Protein AF-A0A3D5THX0-F1 (afdb_monomer)

Structure (mmCIF, N/CA/C/O backbone):
data_AF-A0A3D5THX0-F1
#
_entry.id   AF-A0A3D5THX0-F1
#
loop_
_atom_site.group_PDB
_atom_site.id
_atom_site.type_symbol
_atom_site.label_atom_id
_atom_site.label_alt_id
_atom_site.label_comp_id
_atom_site.label_asym_id
_atom_site.label_entity_id
_atom_site.label_seq_id
_atom_site.pdbx_PDB_ins_code
_atom_site.Cartn_x
_atom_site.Cartn_y
_atom_site.Cartn_z
_atom_site.occupancy
_atom_site.B_iso_or_equiv
_atom_site.auth_seq_id
_atom_site.auth_comp_id
_atom_site.auth_asym_id
_atom_site.auth_atom_id
_atom_site.pdbx_PDB_model_num
ATOM 1 N N . MET A 1 1 ? -20.457 2.718 -19.645 1.00 89.06 1 MET A N 1
ATOM 2 C CA . MET A 1 1 ? -19.058 2.464 -20.051 1.00 89.06 1 MET A CA 1
ATOM 3 C C . MET A 1 1 ? -18.903 1.341 -21.073 1.00 89.06 1 MET A C 1
ATOM 5 O O . MET A 1 1 ? -18.362 1.633 -22.127 1.00 89.06 1 MET A O 1
ATOM 9 N N . MET A 1 2 ? -19.432 0.126 -20.864 1.00 91.44 2 MET A N 1
ATOM 10 C CA . MET A 1 2 ? -19.293 -0.996 -21.827 1.00 91.44 2 MET A CA 1
ATOM 11 C C . MET A 1 2 ? -19.692 -0.658 -23.281 1.00 91.44 2 MET A C 1
ATOM 13 O O . MET A 1 2 ? -18.965 -0.989 -24.211 1.00 91.44 2 MET A O 1
ATOM 17 N N . ASN A 1 3 ? -20.781 0.096 -23.492 1.00 92.50 3 ASN A N 1
ATOM 18 C CA . ASN A 1 3 ? -21.153 0.588 -24.830 1.00 92.50 3 ASN A CA 1
ATOM 19 C C . ASN A 1 3 ? -20.079 1.477 -25.478 1.00 92.50 3 ASN A C 1
ATOM 21 O O . ASN A 1 3 ? -19.906 1.435 -26.690 1.00 92.50 3 ASN A O 1
ATOM 25 N N . ALA A 1 4 ? -19.407 2.319 -24.689 1.00 89.75 4 ALA A N 1
ATOM 26 C CA . ALA A 1 4 ? -18.362 3.211 -25.186 1.00 89.75 4 ALA A CA 1
ATOM 27 C C . ALA A 1 4 ? -17.072 2.437 -25.484 1.00 89.75 4 ALA A C 1
ATOM 29 O O . ALA A 1 4 ? -16.419 2.726 -26.479 1.00 89.75 4 ALA A O 1
ATOM 30 N N . ALA A 1 5 ? -16.759 1.427 -24.663 1.00 88.88 5 ALA A N 1
ATOM 31 C CA . ALA A 1 5 ? -15.638 0.513 -24.875 1.00 88.88 5 ALA A CA 1
ATOM 32 C C . ALA A 1 5 ? -15.827 -0.406 -26.099 1.00 88.88 5 ALA A C 1
ATOM 34 O O . ALA A 1 5 ? -14.853 -0.943 -26.612 1.00 88.88 5 ALA A O 1
ATOM 35 N N . GLY A 1 6 ? -17.062 -0.556 -26.592 1.00 90.62 6 GLY A N 1
ATOM 36 C CA . GLY A 1 6 ? -17.346 -1.284 -27.829 1.00 90.62 6 GLY A CA 1
ATOM 37 C C . GLY A 1 6 ? -17.438 -2.797 -27.651 1.00 90.62 6 GLY A C 1
ATOM 38 O O . GLY A 1 6 ? -16.982 -3.533 -28.518 1.00 90.62 6 GLY A O 1
ATOM 39 N N . TYR A 1 7 ? -18.019 -3.257 -26.540 1.00 94.25 7 TYR A N 1
ATOM 40 C CA . TYR A 1 7 ? -18.314 -4.678 -26.342 1.00 94.25 7 TYR A CA 1
ATOM 41 C C . TYR A 1 7 ? -19.199 -5.214 -27.477 1.00 94.25 7 TYR A C 1
ATOM 43 O O . TYR A 1 7 ? -20.096 -4.515 -27.945 1.00 94.25 7 TYR A O 1
ATOM 51 N N . ASP A 1 8 ? -18.964 -6.461 -27.886 1.00 94.50 8 ASP A N 1
ATOM 52 C CA . ASP A 1 8 ? -19.819 -7.183 -28.838 1.00 94.50 8 ASP A CA 1
ATOM 53 C C . ASP A 1 8 ? -20.838 -8.070 -28.100 1.00 94.50 8 ASP A C 1
ATOM 55 O O . ASP A 1 8 ? -22.023 -8.106 -28.452 1.00 94.50 8 ASP A O 1
ATOM 59 N N . LEU A 1 9 ? -20.372 -8.762 -27.052 1.00 96.31 9 LEU A N 1
ATOM 60 C CA . LEU A 1 9 ? -21.115 -9.739 -26.257 1.00 96.31 9 LEU A CA 1
ATOM 61 C C . LEU A 1 9 ? -20.804 -9.588 -24.761 1.00 96.31 9 LEU A C 1
ATOM 63 O O . LEU A 1 9 ? -19.702 -9.180 -24.396 1.00 96.31 9 LEU A O 1
ATOM 67 N N . ALA A 1 10 ? -21.749 -9.980 -23.911 1.00 96.44 10 ALA A N 1
ATOM 68 C CA . ALA A 1 10 ? -21.552 -10.166 -22.475 1.00 96.44 10 ALA A CA 1
ATOM 69 C C . ALA A 1 10 ? -22.398 -11.344 -21.963 1.00 96.44 10 ALA A C 1
ATOM 71 O O . ALA A 1 10 ? -23.459 -11.627 -22.521 1.00 96.44 10 ALA A O 1
ATOM 72 N N . THR A 1 11 ? -21.953 -12.001 -20.893 1.00 97.00 11 THR A N 1
ATOM 73 C CA . THR A 1 11 ? -22.837 -12.785 -20.014 1.00 97.00 11 THR A CA 1
ATOM 74 C C . THR A 1 11 ? -23.122 -11.969 -18.753 1.00 97.00 11 THR A C 1
ATOM 76 O O . THR A 1 11 ? -22.443 -10.972 -18.503 1.00 97.00 11 THR A O 1
ATOM 79 N N . ILE A 1 12 ? -24.144 -12.357 -17.998 1.00 94.81 12 ILE A N 1
ATOM 80 C CA . ILE A 1 12 ? -24.419 -11.788 -16.671 1.00 94.81 12 ILE A CA 1
ATOM 81 C C . ILE A 1 12 ? -23.673 -12.585 -15.595 1.00 94.81 12 ILE A C 1
ATOM 83 O O . ILE A 1 12 ? -23.388 -13.760 -15.817 1.00 94.81 12 ILE A O 1
ATOM 87 N N . GLY A 1 13 ? -23.367 -11.915 -14.487 1.00 87.00 13 GLY A N 1
ATOM 88 C CA . GLY A 1 13 ? -22.830 -12.423 -13.229 1.00 87.00 13 GLY A CA 1
ATOM 89 C C . GLY A 1 13 ? -23.808 -12.231 -12.064 1.00 87.00 13 GLY A C 1
ATOM 90 O O . GLY A 1 13 ? -24.864 -11.601 -12.205 1.00 87.00 13 GLY A O 1
ATOM 91 N N . ASN A 1 14 ? -23.445 -12.707 -10.869 1.00 76.75 14 ASN A N 1
ATOM 92 C CA . ASN A 1 14 ? -24.357 -12.663 -9.720 1.00 76.75 14 ASN A CA 1
ATOM 93 C C . ASN A 1 14 ? -24.659 -11.226 -9.265 1.00 76.75 14 ASN A C 1
ATOM 95 O O . ASN A 1 14 ? -25.769 -10.937 -8.817 1.00 76.75 14 ASN A O 1
ATOM 99 N N . HIS A 1 15 ? -23.691 -10.319 -9.412 1.00 81.19 15 HIS A N 1
ATOM 100 C CA . HIS A 1 15 ? -23.812 -8.918 -8.998 1.00 81.19 15 HIS A CA 1
ATOM 101 C C . HIS A 1 15 ? -24.686 -8.073 -9.932 1.00 81.19 15 HIS A C 1
ATOM 103 O O . HIS A 1 15 ? -25.190 -7.019 -9.538 1.00 81.19 15 HIS A O 1
ATOM 109 N N . GLU A 1 16 ? -24.993 -8.559 -11.137 1.00 87.50 16 GLU A N 1
ATOM 110 C CA . GLU A 1 16 ? -26.010 -7.937 -11.987 1.00 87.50 16 GLU A CA 1
ATOM 111 C C . GLU A 1 16 ? -27.404 -7.941 -11.326 1.00 87.50 16 GLU A C 1
ATOM 113 O O . GLU A 1 16 ? -28.274 -7.155 -11.716 1.00 87.50 16 GLU A O 1
ATOM 118 N N . PHE A 1 17 ? -27.612 -8.781 -10.304 1.00 80.62 17 PHE A N 1
ATOM 119 C CA . PHE A 1 17 ? -28.855 -8.898 -9.548 1.00 80.62 17 PHE A CA 1
ATOM 120 C C . PHE A 1 17 ? -28.893 -8.107 -8.230 1.00 80.62 17 PHE A C 1
ATOM 122 O O . PHE A 1 17 ? -29.933 -8.130 -7.567 1.00 80.62 17 PHE A O 1
ATOM 129 N N . ASP A 1 18 ? -27.840 -7.373 -7.853 1.00 69.75 18 ASP A N 1
ATOM 130 C CA . ASP A 1 18 ? -27.764 -6.670 -6.556 1.00 69.75 18 ASP A CA 1
ATOM 131 C C . ASP A 1 18 ? -28.903 -5.661 -6.355 1.00 69.75 18 ASP A C 1
ATOM 133 O O . ASP A 1 18 ? -29.458 -5.528 -5.264 1.00 69.75 18 ASP A O 1
ATOM 137 N N . TYR A 1 19 ? -29.314 -5.002 -7.439 1.00 78.06 19 TYR A N 1
ATOM 138 C CA . TYR A 1 19 ? -30.443 -4.065 -7.459 1.00 78.06 19 TYR A CA 1
ATOM 139 C C . TYR A 1 19 ? -31.755 -4.704 -7.948 1.00 78.06 19 TYR A C 1
ATOM 141 O O . TYR A 1 19 ? -32.747 -4.012 -8.186 1.00 78.06 19 TYR A O 1
ATOM 149 N N . GLY A 1 20 ? -31.770 -6.028 -8.106 1.00 80.50 20 GLY A N 1
ATOM 150 C CA . GLY A 1 20 ? -32.929 -6.822 -8.492 1.00 80.50 20 GLY A CA 1
ATOM 151 C C . GLY A 1 20 ? -33.167 -6.985 -9.989 1.00 80.50 20 GLY A C 1
ATOM 152 O O . GLY A 1 20 ? -32.650 -6.255 -10.836 1.00 80.50 20 GLY A O 1
ATOM 153 N N . TYR A 1 21 ? -34.025 -7.959 -10.312 1.00 90.19 21 TYR A N 1
ATOM 154 C CA . TYR A 1 21 ? -34.335 -8.351 -11.692 1.00 90.19 21 TYR A CA 1
ATOM 155 C C . TYR A 1 21 ? -34.868 -7.195 -12.550 1.00 90.19 21 TYR A C 1
ATOM 157 O O . TYR A 1 21 ? -34.490 -7.051 -13.711 1.00 90.19 21 TYR A O 1
ATOM 165 N N . GLU A 1 22 ? -35.757 -6.361 -12.004 1.00 90.81 22 GLU A N 1
ATOM 166 C CA . GLU A 1 22 ? -36.335 -5.250 -12.767 1.00 90.81 22 GLU A CA 1
ATOM 167 C C . GLU A 1 22 ? -35.266 -4.227 -13.161 1.00 90.81 22 GLU A C 1
ATOM 169 O O . GLU A 1 22 ? -35.216 -3.798 -14.318 1.00 90.81 22 GLU A O 1
ATOM 174 N N . GLN A 1 23 ? -34.365 -3.894 -12.232 1.00 90.12 23 GLN A N 1
ATOM 175 C CA . GLN A 1 23 ? -33.276 -2.963 -12.496 1.00 90.12 23 GLN A CA 1
ATOM 176 C C . GLN A 1 23 ? -32.264 -3.544 -13.488 1.00 90.12 23 GLN A C 1
ATOM 178 O O . GLN A 1 23 ? -31.822 -2.825 -14.389 1.00 90.12 23 GLN A O 1
ATOM 183 N N . LEU A 1 24 ? -31.959 -4.843 -13.394 1.00 94.00 24 LEU A N 1
ATOM 184 C CA . LEU A 1 24 ? -31.138 -5.546 -14.380 1.00 94.00 24 LEU A CA 1
ATOM 185 C C . LEU A 1 24 ? -31.708 -5.388 -15.796 1.00 94.00 24 LEU A C 1
ATOM 187 O O . LEU A 1 24 ? -31.002 -4.955 -16.710 1.00 94.00 24 LEU A O 1
ATOM 191 N N . MET A 1 25 ? -33.002 -5.666 -15.982 1.00 95.06 25 MET A N 1
ATOM 192 C CA . MET A 1 25 ? -33.643 -5.542 -17.294 1.00 95.06 25 MET A CA 1
ATOM 193 C C . MET A 1 25 ? -33.618 -4.098 -17.817 1.00 95.06 25 MET A C 1
ATOM 195 O O . MET A 1 25 ? -33.386 -3.879 -19.007 1.00 95.06 25 MET A O 1
ATOM 199 N N . LEU A 1 26 ? -33.803 -3.102 -16.942 1.00 94.81 26 LEU A N 1
ATOM 200 C CA . LEU A 1 26 ? -33.700 -1.682 -17.304 1.00 94.81 26 LEU A CA 1
ATOM 201 C C . LEU A 1 26 ? -32.276 -1.275 -17.707 1.00 94.81 26 LEU A C 1
ATOM 203 O O . LEU A 1 26 ? -32.106 -0.457 -18.616 1.00 94.81 26 LEU A O 1
ATOM 207 N N . ASN A 1 27 ? -31.260 -1.830 -17.046 1.00 90.94 27 ASN A N 1
ATOM 208 C CA . ASN A 1 27 ? -29.859 -1.582 -17.370 1.00 90.94 27 ASN A CA 1
ATOM 209 C C . ASN A 1 27 ? -29.492 -2.219 -18.715 1.00 90.94 27 ASN A C 1
ATOM 211 O O . ASN A 1 27 ? -28.962 -1.533 -19.591 1.00 90.94 27 ASN A O 1
ATOM 215 N N . MET A 1 28 ? -29.839 -3.493 -18.919 1.00 93.94 28 MET A N 1
ATOM 216 C CA . MET A 1 28 ? -29.507 -4.228 -20.145 1.00 93.94 28 MET A CA 1
ATOM 217 C C . MET A 1 28 ? -30.294 -3.749 -21.367 1.00 93.94 28 MET A C 1
ATOM 219 O O . MET A 1 28 ? -29.786 -3.821 -22.481 1.00 93.94 28 MET A O 1
ATOM 223 N N . ALA A 1 29 ? -31.473 -3.145 -21.190 1.00 94.44 29 ALA A N 1
ATOM 224 C CA . ALA A 1 29 ? -32.190 -2.481 -22.284 1.00 94.44 29 ALA A CA 1
ATOM 225 C C . ALA A 1 29 ? -31.408 -1.307 -22.914 1.00 94.44 29 ALA A C 1
ATOM 227 O O . ALA A 1 29 ? -31.745 -0.865 -24.012 1.00 94.44 29 ALA A O 1
ATOM 228 N N . LYS A 1 30 ? -30.379 -0.787 -22.230 1.00 94.38 30 LYS A N 1
ATOM 229 C CA . LYS A 1 30 ? -29.491 0.272 -22.736 1.00 94.38 30 LYS A CA 1
ATOM 230 C C . LYS A 1 30 ? -28.231 -0.281 -23.412 1.00 94.38 30 LYS A C 1
ATOM 232 O O . LYS A 1 30 ? -27.437 0.518 -23.910 1.00 94.38 30 LYS A O 1
ATOM 237 N N . ALA A 1 31 ? -28.002 -1.595 -23.396 1.00 93.88 31 ALA A N 1
ATOM 238 C CA . ALA A 1 31 ? -26.821 -2.206 -23.995 1.00 93.88 31 ALA A CA 1
ATOM 239 C C . ALA A 1 31 ? -26.891 -2.155 -25.531 1.00 93.88 31 ALA A C 1
ATOM 241 O O . ALA A 1 31 ? -27.912 -2.478 -26.135 1.00 93.88 31 ALA A O 1
ATOM 242 N N . ASN A 1 32 ? -25.782 -1.770 -26.164 1.00 95.62 32 ASN A N 1
ATOM 243 C CA . ASN A 1 32 ? -25.601 -1.809 -27.621 1.00 95.62 32 ASN A CA 1
ATOM 244 C C . ASN A 1 32 ? -24.908 -3.104 -28.084 1.00 95.62 32 ASN A C 1
ATOM 246 O O . ASN A 1 32 ? -24.513 -3.217 -29.242 1.00 95.62 32 ASN A O 1
ATOM 250 N N . PHE A 1 33 ? -24.756 -4.054 -27.166 1.00 95.31 33 PHE A N 1
ATOM 251 C CA . PHE A 1 33 ? -24.135 -5.361 -27.335 1.00 95.31 33 PHE A CA 1
ATOM 252 C C . PHE A 1 33 ? -25.121 -6.451 -26.924 1.00 95.31 33 PHE A C 1
ATOM 254 O O . PHE A 1 33 ? -26.115 -6.172 -26.248 1.00 95.31 33 PHE A O 1
ATOM 261 N N . GLN A 1 34 ? -24.883 -7.692 -27.349 1.00 96.56 34 GLN A N 1
ATOM 262 C CA . GLN A 1 34 ? -25.791 -8.787 -27.000 1.00 96.56 34 GLN A CA 1
ATOM 263 C C . GLN A 1 34 ? -25.433 -9.351 -25.626 1.00 96.56 34 GLN A C 1
ATOM 265 O O . GLN A 1 34 ? -24.269 -9.617 -25.339 1.00 96.56 34 GLN A O 1
ATOM 270 N N . VAL A 1 35 ? -26.450 -9.566 -24.799 1.00 97.50 35 VAL A N 1
ATOM 271 C CA . VAL A 1 35 ? -26.316 -10.264 -23.519 1.00 97.50 35 VAL A CA 1
ATOM 272 C C . VAL A 1 35 ? -26.794 -11.695 -23.714 1.00 97.50 35 VAL A C 1
ATOM 274 O O . VAL A 1 35 ? -27.897 -11.905 -24.232 1.00 97.50 35 VAL A O 1
ATOM 277 N N . LEU A 1 36 ? -25.960 -12.662 -23.336 1.00 98.12 36 LEU A N 1
ATOM 278 C CA . LEU A 1 36 ? -26.243 -14.085 -23.458 1.00 98.12 36 LEU A CA 1
ATOM 279 C C . LEU A 1 36 ? -26.385 -14.725 -22.076 1.00 98.12 36 LEU A C 1
ATOM 281 O O . LEU A 1 36 ? -25.561 -14.487 -21.206 1.00 98.12 36 LEU A O 1
ATOM 285 N N . CYS A 1 37 ? -27.415 -15.543 -21.876 1.00 97.62 37 CYS A N 1
ATOM 286 C CA . CYS A 1 37 ? -27.591 -16.352 -20.671 1.00 97.62 37 CYS A CA 1
ATOM 287 C C . CYS A 1 37 ? -28.538 -17.520 -20.977 1.00 97.62 37 CYS A C 1
ATOM 289 O O . CYS A 1 37 ? -29.701 -17.319 -21.343 1.00 97.62 37 CYS A O 1
ATOM 291 N N . ALA A 1 38 ? -28.036 -18.748 -20.877 1.00 97.69 38 ALA A N 1
ATOM 292 C CA . ALA A 1 38 ? -28.775 -19.955 -21.237 1.00 97.69 38 ALA A CA 1
ATOM 293 C C . ALA A 1 38 ? -29.458 -20.631 -20.039 1.00 97.69 38 ALA A C 1
ATOM 295 O O . ALA A 1 38 ? -30.413 -21.382 -20.237 1.00 97.69 38 ALA A O 1
ATOM 296 N N . ASN A 1 39 ? -28.993 -20.376 -18.814 1.00 97.56 39 ASN A N 1
ATOM 297 C CA . ASN A 1 39 ? -29.385 -21.137 -17.626 1.00 97.56 39 ASN A CA 1
ATOM 298 C C . ASN A 1 39 ? -30.199 -20.341 -16.592 1.00 97.56 39 ASN A C 1
ATOM 300 O O . ASN A 1 39 ? -30.520 -20.884 -15.537 1.00 97.56 39 ASN A O 1
ATOM 304 N N . VAL A 1 40 ? -30.595 -19.102 -16.901 1.00 97.56 40 VAL A N 1
ATOM 305 C CA . VAL A 1 40 ? -31.499 -18.310 -16.054 1.00 97.56 40 VAL A CA 1
ATOM 306 C C . VAL A 1 40 ? -32.802 -18.031 -16.783 1.00 97.56 40 VAL A C 1
ATOM 308 O O . VAL A 1 40 ? -32.826 -17.567 -17.923 1.00 97.56 40 VAL A O 1
ATOM 311 N N . SER A 1 41 ? -33.918 -18.300 -16.115 1.00 96.50 41 SER A N 1
ATOM 312 C CA . SER A 1 41 ? -35.249 -18.105 -16.680 1.00 96.50 41 SER A CA 1
ATOM 313 C C . SER A 1 41 ? -36.210 -17.462 -15.692 1.00 96.50 41 SER A C 1
ATOM 315 O O . SER A 1 41 ? -36.044 -17.557 -14.481 1.00 96.50 41 SER A O 1
ATOM 317 N N . LYS A 1 42 ? -37.245 -16.819 -16.225 1.00 94.00 42 LYS A N 1
ATOM 318 C CA . LYS A 1 42 ? -38.412 -16.361 -15.475 1.00 94.00 42 LYS A CA 1
ATOM 319 C C . LYS A 1 42 ? -39.648 -16.987 -16.098 1.00 94.00 42 LYS A C 1
ATOM 321 O O . LYS A 1 42 ? -39.828 -16.914 -17.314 1.00 94.00 42 LYS A O 1
ATOM 326 N N . ASP A 1 43 ? -40.467 -17.651 -15.287 1.00 88.69 43 ASP A N 1
ATOM 327 C CA . ASP A 1 43 ? -41.676 -18.351 -15.746 1.00 88.69 43 ASP A CA 1
ATOM 328 C C . ASP A 1 43 ? -41.410 -19.331 -16.915 1.00 88.69 43 ASP A C 1
ATOM 330 O O . ASP A 1 43 ? -42.193 -19.440 -17.864 1.00 88.69 43 ASP A O 1
ATOM 334 N N . GLY A 1 44 ? -40.260 -20.018 -16.875 1.00 84.12 44 GLY A N 1
ATOM 335 C CA . GLY A 1 44 ? -39.840 -20.992 -17.890 1.00 84.12 44 GLY A CA 1
ATOM 336 C C . GLY A 1 44 ? -39.347 -20.391 -19.213 1.00 84.12 44 GLY A C 1
ATOM 337 O O . GLY A 1 44 ? -39.169 -21.127 -20.184 1.00 84.12 44 GLY A O 1
ATOM 338 N N . LYS A 1 45 ? -39.131 -19.072 -19.287 1.00 88.44 45 LYS A N 1
ATOM 339 C CA . LYS A 1 45 ? -38.530 -18.392 -20.446 1.00 88.44 45 LYS A CA 1
ATOM 340 C C . LYS A 1 45 ? -37.174 -17.820 -20.071 1.00 88.44 45 LYS A C 1
ATOM 342 O O . LYS A 1 45 ? -37.076 -17.162 -19.038 1.00 88.44 45 LYS A O 1
ATOM 347 N N . SER A 1 46 ? -36.156 -18.035 -20.907 1.00 91.88 46 SER A N 1
ATOM 348 C CA . SER A 1 46 ? -34.852 -17.408 -20.670 1.00 91.88 46 SER A CA 1
ATOM 349 C C . SER A 1 46 ? -34.993 -15.888 -20.599 1.00 91.88 46 SER A C 1
ATOM 351 O O . SER A 1 46 ? -35.776 -15.294 -21.350 1.00 91.88 46 SER A O 1
ATOM 353 N N . ILE A 1 47 ? -34.265 -15.275 -19.669 1.00 95.06 47 ILE A N 1
ATOM 354 C CA . ILE A 1 47 ? -34.300 -13.824 -19.457 1.00 95.06 47 ILE A CA 1
ATOM 355 C C . ILE A 1 47 ? -33.497 -13.055 -20.518 1.00 95.06 47 ILE A C 1
ATOM 357 O O . ILE A 1 47 ? -33.781 -11.883 -20.757 1.00 95.06 47 ILE A O 1
ATOM 361 N N . PHE A 1 48 ? -32.569 -13.729 -21.206 1.00 96.69 48 PHE A N 1
ATOM 362 C CA . PHE A 1 48 ? -31.786 -13.199 -22.325 1.00 96.69 48 PHE A CA 1
ATOM 363 C C . PHE A 1 48 ? -31.703 -14.219 -23.475 1.00 96.69 48 PHE A C 1
ATOM 365 O O . PHE A 1 48 ? -32.254 -15.318 -23.402 1.00 96.69 48 PHE A O 1
ATOM 372 N N . GLY A 1 49 ? -31.047 -13.853 -24.582 1.00 95.69 49 GLY A N 1
ATOM 373 C CA . GLY A 1 49 ? -30.731 -14.825 -25.633 1.00 95.69 49 GLY A CA 1
ATOM 374 C C . GLY A 1 49 ? -29.772 -15.888 -25.095 1.00 95.69 49 GLY A C 1
ATOM 375 O O . GLY A 1 49 ? -28.884 -15.565 -24.323 1.00 95.69 49 GLY A O 1
ATOM 376 N N . ALA A 1 50 ? -29.925 -17.157 -25.471 1.00 96.25 50 ALA A N 1
ATOM 377 C CA . ALA A 1 50 ? -29.044 -18.206 -24.948 1.00 96.25 50 ALA A CA 1
ATOM 378 C C . ALA A 1 50 ? -27.684 -18.243 -25.670 1.00 96.25 50 ALA A C 1
ATOM 380 O O . ALA A 1 50 ? -26.643 -18.391 -25.031 1.00 96.25 50 ALA A O 1
ATOM 381 N N . ASN A 1 51 ? -27.697 -18.097 -27.000 1.00 98.38 51 ASN A N 1
ATOM 382 C CA . ASN A 1 51 ? -26.520 -18.220 -27.854 1.00 98.38 51 ASN A CA 1
ATOM 383 C C . ASN A 1 51 ? -26.602 -17.319 -29.104 1.00 98.38 51 ASN A C 1
ATOM 385 O O . ASN A 1 51 ? -27.675 -16.828 -29.461 1.00 98.38 51 ASN A O 1
ATOM 389 N N . THR A 1 52 ? -25.477 -17.133 -29.796 1.00 98.38 52 THR A N 1
ATOM 390 C CA . THR A 1 52 ? -25.381 -16.389 -31.063 1.00 98.38 52 THR A CA 1
ATOM 391 C C . THR A 1 52 ? -24.199 -16.877 -31.910 1.00 98.38 52 THR A C 1
ATOM 393 O O . THR A 1 52 ? -23.339 -17.602 -31.415 1.00 98.38 52 THR A O 1
ATOM 396 N N . ILE A 1 53 ? -24.150 -16.511 -33.195 1.00 97.94 53 ILE A N 1
ATOM 397 C CA . ILE A 1 53 ? -22.975 -16.722 -34.061 1.00 97.94 53 ILE A CA 1
ATOM 398 C C . ILE A 1 53 ? -22.503 -15.369 -34.580 1.00 97.94 53 ILE A C 1
ATOM 400 O O . ILE A 1 53 ? -23.285 -14.622 -35.170 1.00 97.94 53 ILE A O 1
ATOM 404 N N . ILE A 1 54 ? -21.211 -15.097 -34.418 1.00 95.31 54 ILE A N 1
ATOM 405 C CA . ILE A 1 54 ? -20.533 -13.955 -35.029 1.00 95.31 54 ILE A CA 1
ATOM 406 C C . ILE A 1 54 ? -19.676 -14.465 -36.186 1.00 95.31 54 ILE A C 1
ATOM 408 O O . ILE A 1 54 ? -18.858 -15.368 -36.019 1.00 95.31 54 ILE A O 1
ATOM 412 N N . GLU A 1 55 ? -19.854 -13.871 -37.368 1.00 92.88 55 GLU A N 1
ATOM 413 C CA . GLU A 1 55 ? -18.999 -14.134 -38.525 1.00 92.88 55 GLU A CA 1
ATOM 414 C C . GLU A 1 55 ? -17.921 -13.051 -38.637 1.00 92.88 55 GLU A C 1
ATOM 416 O O . GLU A 1 55 ? -18.226 -11.875 -38.848 1.00 92.88 55 GLU A O 1
ATOM 421 N N . LYS A 1 56 ? -16.648 -13.434 -38.493 1.00 83.94 56 LYS A N 1
ATOM 422 C CA . LYS A 1 56 ? -15.510 -12.504 -38.564 1.00 83.94 56 LYS A CA 1
ATOM 423 C C . LYS A 1 56 ? -14.327 -13.187 -39.235 1.00 83.94 56 LYS A C 1
ATOM 425 O O . LYS A 1 56 ? -14.034 -14.346 -38.967 1.00 83.94 56 LYS A O 1
ATOM 430 N N . GLY A 1 57 ? -13.682 -12.499 -40.179 1.00 78.19 57 GLY A N 1
ATOM 431 C CA . GLY A 1 57 ? -12.541 -13.059 -40.918 1.00 78.19 57 GLY A CA 1
ATOM 432 C C . GLY A 1 57 ? -12.851 -14.323 -41.739 1.00 78.19 57 GLY A C 1
ATOM 433 O O . GLY A 1 57 ? -11.928 -15.043 -42.101 1.00 78.19 57 GLY A O 1
ATOM 434 N N . GLY A 1 58 ? -14.125 -14.610 -42.041 1.00 83.44 58 GLY A N 1
ATOM 435 C CA . GLY A 1 58 ? -14.546 -15.847 -42.714 1.00 83.44 58 GLY A CA 1
ATOM 436 C C . GLY A 1 58 ? -14.672 -17.070 -41.792 1.00 83.44 58 GLY A C 1
ATOM 437 O O . GLY A 1 58 ? -14.759 -18.192 -42.290 1.00 83.44 58 GLY A O 1
ATOM 438 N N . MET A 1 59 ? -14.674 -16.865 -40.471 1.00 85.06 59 MET A N 1
ATOM 439 C CA . MET A 1 59 ? -14.976 -17.878 -39.458 1.00 85.06 59 MET A CA 1
ATOM 440 C C . MET A 1 59 ? -16.336 -17.603 -38.816 1.00 85.06 59 MET A C 1
ATOM 442 O O . MET A 1 59 ? -16.664 -16.445 -38.552 1.00 85.06 59 MET A O 1
ATOM 446 N N . LYS A 1 60 ? -17.104 -18.661 -38.539 1.00 93.75 60 LYS A N 1
ATOM 447 C CA . LYS A 1 60 ? -18.336 -18.601 -37.742 1.00 93.75 60 LYS A CA 1
ATOM 448 C C . LYS A 1 60 ? -18.041 -19.010 -36.307 1.00 93.75 60 LYS A C 1
ATOM 450 O O . LYS A 1 60 ? -17.854 -20.191 -36.036 1.00 93.75 60 LYS A O 1
ATOM 455 N N . ILE A 1 61 ? -18.025 -18.052 -35.393 1.00 93.50 61 ILE A N 1
ATOM 456 C CA . ILE A 1 61 ? -17.736 -18.307 -33.980 1.00 93.50 61 ILE A CA 1
ATOM 457 C C . ILE A 1 61 ? -19.057 -18.303 -33.218 1.00 93.50 61 ILE A C 1
ATOM 459 O O . ILE A 1 61 ? -19.784 -17.306 -33.222 1.00 93.50 61 ILE A O 1
ATOM 463 N N . GLY A 1 62 ? -19.394 -19.443 -32.627 1.00 96.94 62 GLY A N 1
ATOM 464 C CA . GLY A 1 62 ? -20.564 -19.612 -31.784 1.00 96.94 62 GLY A CA 1
ATOM 465 C C . GLY A 1 62 ? -20.271 -19.201 -30.349 1.00 96.94 62 GLY A C 1
ATOM 466 O O . GLY A 1 62 ? -19.264 -19.620 -29.792 1.00 96.94 62 GLY A O 1
ATOM 467 N N . PHE A 1 63 ? -21.166 -18.423 -29.750 1.00 98.44 63 PHE A N 1
ATOM 468 C CA . PHE A 1 63 ? -21.081 -18.018 -28.350 1.00 98.44 63 PHE A CA 1
ATOM 469 C C . PHE A 1 63 ? -22.361 -18.386 -27.614 1.00 98.44 63 PHE A C 1
ATOM 471 O O . PHE A 1 63 ? -23.449 -18.199 -28.159 1.00 98.44 63 PHE A O 1
ATOM 478 N N . PHE A 1 64 ? -22.248 -18.845 -26.373 1.00 98.75 64 PHE A N 1
ATOM 479 C CA . PHE A 1 64 ? -23.375 -18.969 -25.446 1.00 98.75 64 PHE A CA 1
ATOM 480 C C . PHE A 1 64 ? -22.968 -18.496 -24.049 1.00 98.75 64 PHE A C 1
ATOM 482 O O . PHE A 1 64 ? -21.781 -18.484 -23.734 1.00 98.75 64 PHE A O 1
ATOM 489 N N . GLY A 1 65 ? -23.939 -18.050 -23.252 1.00 98.31 65 GLY A N 1
ATOM 490 C CA . GLY A 1 65 ? -23.690 -17.473 -21.928 1.00 98.31 65 GLY A CA 1
ATOM 491 C C . GLY A 1 65 ? -24.188 -18.359 -20.791 1.00 98.31 65 GLY A C 1
ATOM 492 O O . GLY A 1 65 ? -25.245 -18.980 -20.929 1.00 98.31 65 GLY A O 1
ATOM 493 N N . LEU A 1 66 ? -23.472 -18.384 -19.669 1.00 98.44 66 LEU A N 1
ATOM 494 C CA . LEU A 1 66 ? -23.886 -19.040 -18.427 1.00 98.44 66 LEU A CA 1
ATOM 495 C C . LEU A 1 66 ? -23.640 -18.133 -17.224 1.00 98.44 66 LEU A C 1
ATOM 497 O O . LEU A 1 66 ? -22.671 -17.376 -17.196 1.00 98.44 66 LEU A O 1
ATOM 501 N N . GLU A 1 67 ? -24.523 -18.261 -16.243 1.00 95.69 67 GLU A N 1
ATOM 502 C CA . GLU A 1 67 ? -24.516 -17.506 -14.994 1.00 95.69 67 GLU A CA 1
ATOM 503 C C . GLU A 1 67 ? -24.477 -18.444 -13.781 1.00 95.69 67 GLU A C 1
ATOM 505 O O . GLU A 1 67 ? -25.085 -19.516 -13.808 1.00 95.69 67 GLU A O 1
ATOM 510 N N . THR A 1 68 ? -23.788 -18.068 -12.704 1.00 88.06 68 THR A N 1
ATOM 511 C CA . THR A 1 68 ? -23.688 -18.920 -11.512 1.00 88.06 68 THR A CA 1
ATOM 512 C C . THR A 1 68 ? -25.037 -19.069 -10.785 1.00 88.06 68 THR A C 1
ATOM 514 O O . THR A 1 68 ? -25.720 -18.080 -10.495 1.00 88.06 68 THR A O 1
ATOM 517 N N . PRO A 1 69 ? -25.444 -20.296 -10.395 1.00 86.44 69 PRO A N 1
ATOM 518 C CA . PRO A 1 69 ? -26.602 -20.499 -9.522 1.00 86.44 69 PRO A CA 1
ATOM 519 C C . PRO A 1 69 ? -26.457 -19.867 -8.131 1.00 86.44 69 PRO A C 1
ATOM 521 O O . PRO A 1 69 ? -27.464 -19.721 -7.428 1.00 86.44 69 PRO A O 1
ATOM 524 N N . GLU A 1 70 ? -25.236 -19.489 -7.737 1.00 77.06 70 GLU A N 1
ATOM 525 C CA . GLU A 1 70 ? -24.944 -18.792 -6.482 1.00 77.06 70 GLU A CA 1
ATOM 526 C C . GLU A 1 70 ? -25.585 -17.407 -6.389 1.00 77.06 70 GLU A C 1
ATOM 528 O O . GLU A 1 70 ? -25.757 -16.903 -5.281 1.00 77.06 70 GLU A O 1
ATOM 533 N N . ALA A 1 71 ? -26.031 -16.804 -7.496 1.00 71.12 71 ALA A N 1
ATOM 534 C CA . ALA A 1 71 ? -26.798 -15.557 -7.451 1.00 71.12 71 ALA A CA 1
ATOM 535 C C . ALA A 1 71 ? -27.988 -15.632 -6.472 1.00 71.12 71 ALA A C 1
ATOM 537 O O . ALA A 1 71 ? -28.337 -14.642 -5.834 1.00 71.12 71 ALA A O 1
ATOM 538 N N . GLN A 1 72 ? -28.550 -16.828 -6.265 1.00 73.81 72 GLN A N 1
ATOM 539 C CA . GLN A 1 72 ? -29.631 -17.080 -5.306 1.00 73.81 72 GLN A CA 1
ATOM 540 C C . GLN A 1 72 ? -29.259 -16.844 -3.835 1.00 73.81 72 GLN A C 1
ATOM 542 O O . GLN A 1 72 ? -30.153 -16.670 -3.008 1.00 73.81 72 GLN A O 1
ATOM 547 N N . THR A 1 73 ? -27.970 -16.875 -3.497 1.00 60.28 73 THR A N 1
ATOM 548 C CA . THR A 1 73 ? -27.453 -16.694 -2.132 1.00 60.28 73 THR A CA 1
ATOM 549 C C . THR A 1 73 ? -26.510 -15.499 -2.003 1.00 60.28 73 THR A C 1
ATOM 551 O O . THR A 1 73 ? -26.291 -15.031 -0.887 1.00 60.28 73 THR A O 1
ATOM 554 N N . LYS A 1 74 ? -25.956 -15.006 -3.117 1.00 56.19 74 LYS A N 1
ATOM 555 C CA . LYS A 1 74 ? -25.020 -13.871 -3.169 1.00 56.19 74 LYS A CA 1
ATOM 556 C C . LYS A 1 74 ? -25.694 -12.542 -3.506 1.00 56.19 74 LYS A C 1
ATOM 558 O O . LYS A 1 74 ? -25.186 -11.507 -3.096 1.00 56.19 74 LYS A O 1
ATOM 563 N N . ALA A 1 75 ? -26.835 -12.569 -4.193 1.00 55.72 75 ALA A N 1
ATOM 564 C CA . ALA A 1 75 ? -27.718 -11.415 -4.328 1.00 55.72 75 ALA A CA 1
ATOM 565 C C . ALA A 1 75 ? -28.865 -11.502 -3.309 1.00 55.72 75 ALA A C 1
ATOM 567 O O . ALA A 1 75 ? -29.105 -12.544 -2.696 1.00 55.72 75 ALA A O 1
ATOM 568 N N . ASN A 1 76 ? -29.612 -10.411 -3.133 1.00 62.25 76 ASN A N 1
ATOM 569 C CA . ASN A 1 76 ? -30.754 -10.393 -2.221 1.00 62.25 76 ASN A CA 1
ATOM 570 C C . ASN A 1 76 ? -31.892 -11.298 -2.752 1.00 62.25 76 ASN A C 1
ATOM 572 O O . ASN A 1 76 ? -32.520 -10.942 -3.757 1.00 62.25 76 ASN A O 1
ATOM 576 N N . PRO A 1 77 ? -32.253 -12.407 -2.067 1.00 62.97 77 PRO A N 1
ATOM 577 C CA . PRO A 1 77 ? -33.259 -13.354 -2.558 1.00 62.97 77 PRO A CA 1
ATOM 578 C C . PRO A 1 77 ? -34.644 -12.731 -2.782 1.00 62.97 77 PRO A C 1
ATOM 580 O O . PRO A 1 77 ? -35.419 -13.205 -3.614 1.00 62.97 77 PRO A O 1
ATOM 583 N N . ALA A 1 78 ? -34.971 -11.650 -2.064 1.00 65.94 78 ALA A N 1
ATOM 584 C CA . ALA A 1 78 ? -36.227 -10.929 -2.245 1.00 65.94 78 ALA A CA 1
ATOM 585 C C . ALA A 1 78 ? -36.292 -10.190 -3.593 1.00 65.94 78 ALA A C 1
ATOM 587 O O . ALA A 1 78 ? -37.374 -10.050 -4.162 1.00 65.94 78 ALA A O 1
ATOM 588 N N . LEU A 1 79 ? -35.148 -9.752 -4.124 1.00 71.31 79 LEU A N 1
ATOM 589 C CA . LEU A 1 79 ? -35.057 -8.957 -5.352 1.00 71.31 79 LEU A CA 1
ATOM 590 C C . LEU A 1 79 ? -35.004 -9.804 -6.637 1.00 71.31 79 LEU A C 1
ATOM 592 O O . LEU A 1 79 ? -35.145 -9.275 -7.744 1.00 71.31 79 LEU A O 1
ATOM 596 N N . ILE A 1 80 ? -34.846 -11.122 -6.497 1.00 74.25 80 ILE A N 1
ATOM 597 C CA . ILE A 1 80 ? -34.755 -12.094 -7.601 1.00 74.25 80 ILE A CA 1
ATOM 598 C C . ILE A 1 80 ? -35.897 -13.120 -7.592 1.00 74.25 80 ILE A C 1
ATOM 600 O O . ILE A 1 80 ? -35.830 -14.153 -8.259 1.00 74.25 80 ILE A O 1
ATOM 604 N N . GLN A 1 81 ? -36.976 -12.843 -6.856 1.00 79.06 81 GLN A N 1
ATOM 605 C CA . GLN A 1 81 ? -38.130 -13.737 -6.782 1.00 79.06 81 GLN A CA 1
ATOM 606 C C . GLN A 1 81 ? -38.718 -14.052 -8.168 1.00 79.06 81 GLN A C 1
ATOM 608 O O . GLN A 1 81 ? -38.924 -13.176 -9.013 1.00 79.06 81 GLN A O 1
ATOM 613 N N . GLY A 1 82 ? -39.033 -15.333 -8.380 1.00 84.75 82 GLY A N 1
ATOM 614 C CA . GLY A 1 82 ? -39.602 -15.846 -9.629 1.00 84.75 82 GLY A CA 1
ATOM 615 C C . GLY A 1 82 ? -38.572 -16.174 -10.713 1.00 84.75 82 GLY A C 1
ATOM 616 O O . GLY A 1 82 ? -38.957 -16.677 -11.769 1.00 84.75 82 GLY A O 1
ATOM 617 N N . LEU A 1 83 ? -37.283 -15.924 -10.465 1.00 91.69 83 LEU A N 1
ATOM 618 C CA . LEU A 1 83 ? -36.210 -16.431 -11.312 1.00 91.69 83 LEU A CA 1
ATOM 619 C C . LEU A 1 83 ? -35.884 -17.886 -10.969 1.00 91.69 83 LEU A C 1
ATOM 621 O O . LEU A 1 83 ? -35.997 -18.323 -9.827 1.00 91.69 83 LEU A O 1
ATOM 625 N N . THR A 1 84 ? -35.493 -18.642 -11.985 1.00 94.75 84 THR A N 1
ATOM 626 C CA . THR A 1 84 ? -34.981 -20.007 -11.878 1.00 94.75 84 THR A CA 1
ATOM 627 C C . THR A 1 84 ? -33.577 -20.026 -12.452 1.00 94.75 84 THR A C 1
ATOM 629 O O . THR A 1 84 ? -33.395 -19.680 -13.620 1.00 94.75 84 THR A O 1
ATOM 632 N N . PHE A 1 85 ? -32.621 -20.459 -11.637 1.00 93.00 85 PHE A N 1
ATOM 633 C CA . PHE A 1 85 ? -31.225 -20.639 -12.011 1.00 93.00 85 PHE A CA 1
ATOM 634 C C . PHE A 1 85 ? -30.954 -22.141 -12.092 1.00 93.00 85 PHE A C 1
ATOM 636 O O . PHE A 1 85 ? -31.061 -22.845 -11.087 1.00 93.00 85 PHE A O 1
ATOM 643 N N . LEU A 1 86 ? -30.667 -22.646 -13.291 1.00 96.31 86 LEU A N 1
ATOM 644 C CA . LEU A 1 86 ? -30.301 -24.049 -13.472 1.00 96.31 86 LEU A CA 1
ATOM 645 C C . LEU A 1 86 ? -28.854 -24.240 -13.018 1.00 96.31 86 LEU A C 1
ATOM 647 O O . LEU A 1 86 ? -27.977 -23.492 -13.452 1.00 96.31 86 LEU A O 1
ATOM 651 N N . GLY A 1 87 ? -28.625 -25.254 -12.183 1.00 93.38 87 GLY A N 1
ATOM 652 C CA . GLY A 1 87 ? -27.307 -25.688 -11.717 1.00 93.38 87 GLY A CA 1
ATOM 653 C C . GLY A 1 87 ? -27.063 -27.171 -12.000 1.00 93.38 87 GLY A C 1
ATOM 654 O O . GLY A 1 87 ? -27.991 -27.906 -12.343 1.00 93.38 87 GLY A O 1
ATOM 655 N N . ALA A 1 88 ? -25.815 -27.605 -11.841 1.00 93.56 88 ALA A N 1
ATOM 656 C CA . ALA A 1 88 ? -25.347 -28.979 -11.996 1.00 93.56 88 ALA A CA 1
ATOM 657 C C . ALA A 1 88 ? -25.842 -29.611 -13.313 1.00 93.56 88 ALA A C 1
ATOM 659 O O . ALA A 1 88 ? -25.761 -28.990 -14.371 1.00 93.56 88 ALA A O 1
ATOM 660 N N . GLU A 1 89 ? -26.394 -30.823 -13.250 1.00 96.75 89 GLU A N 1
ATOM 661 C CA . GLU A 1 89 ? -26.862 -31.589 -14.412 1.00 96.75 89 GLU A CA 1
ATOM 662 C C . GLU A 1 89 ? -27.849 -30.821 -15.307 1.00 96.75 89 GLU A C 1
ATOM 664 O O . GLU A 1 89 ? -27.777 -30.918 -16.533 1.00 96.75 89 GLU A O 1
ATOM 669 N N . ASP A 1 90 ? -28.740 -30.012 -14.722 1.00 97.06 90 ASP A N 1
ATOM 670 C CA . ASP A 1 90 ? -29.706 -29.224 -15.496 1.00 97.06 90 ASP A CA 1
ATOM 671 C C . ASP A 1 90 ? -29.017 -28.080 -16.256 1.00 97.06 90 ASP A C 1
ATOM 673 O O . ASP A 1 90 ? -29.370 -27.783 -17.402 1.00 97.06 90 ASP A O 1
ATOM 677 N N . MET A 1 91 ? -27.997 -27.462 -15.650 1.00 97.50 91 MET A N 1
ATOM 678 C CA . MET A 1 91 ? -27.160 -26.459 -16.312 1.00 97.50 91 MET A CA 1
ATOM 679 C C . MET A 1 91 ? -26.339 -27.082 -17.441 1.00 97.50 91 MET A C 1
ATOM 681 O O . MET A 1 91 ? -26.288 -26.521 -18.535 1.00 97.50 91 MET A O 1
ATOM 685 N N . TYR A 1 92 ? -25.733 -28.250 -17.207 1.00 98.25 92 TYR A N 1
ATOM 686 C CA . TYR A 1 92 ? -24.943 -28.943 -18.227 1.00 98.25 92 TYR A CA 1
ATOM 687 C C . TYR A 1 92 ? -25.810 -29.357 -19.414 1.00 98.25 92 TYR A C 1
ATOM 689 O O . TYR A 1 92 ? -25.417 -29.159 -20.561 1.00 98.25 92 TYR A O 1
ATOM 697 N N . ALA A 1 93 ? -27.019 -29.869 -19.164 1.00 98.00 93 ALA A N 1
ATOM 698 C CA . ALA A 1 93 ? -27.967 -30.203 -20.222 1.00 98.00 93 ALA A CA 1
ATOM 699 C C . ALA A 1 93 ? -28.378 -28.961 -21.032 1.00 98.00 93 ALA A C 1
ATOM 701 O O . ALA A 1 93 ? -28.446 -29.014 -22.264 1.00 98.00 93 ALA A O 1
ATOM 702 N N . ALA A 1 94 ? -28.610 -27.828 -20.358 1.00 97.69 94 ALA A N 1
ATOM 703 C CA . ALA A 1 94 ? -28.910 -26.561 -21.019 1.00 97.69 94 ALA A CA 1
ATOM 704 C C . ALA A 1 94 ? -27.733 -26.059 -21.873 1.00 97.69 94 ALA A C 1
ATOM 706 O O . ALA A 1 94 ? -27.957 -25.595 -22.995 1.00 97.69 94 ALA A O 1
ATOM 707 N N . ALA A 1 95 ? -26.499 -26.188 -21.374 1.00 98.31 95 ALA A N 1
ATOM 708 C CA . ALA A 1 95 ? -25.273 -25.835 -22.083 1.00 98.31 95 ALA A CA 1
ATOM 709 C C . ALA A 1 95 ? -25.029 -26.742 -23.300 1.00 98.31 95 ALA A C 1
ATOM 711 O O . ALA A 1 95 ? -24.818 -26.231 -24.400 1.00 98.31 95 ALA A O 1
ATOM 712 N N . GLN A 1 96 ? -25.163 -28.065 -23.153 1.00 98.44 96 GLN A N 1
ATOM 713 C CA . GLN A 1 96 ? -25.032 -29.017 -24.262 1.00 98.44 96 GLN A CA 1
ATOM 714 C C . GLN A 1 96 ? -26.029 -28.713 -25.384 1.00 98.44 96 GLN A C 1
ATOM 716 O O . GLN A 1 96 ? -25.664 -28.727 -26.557 1.00 98.44 96 GLN A O 1
ATOM 721 N N . ALA A 1 97 ? -27.269 -28.351 -25.042 1.00 98.38 97 ALA A N 1
ATOM 722 C CA . ALA A 1 97 ? -28.252 -27.943 -26.041 1.00 98.38 97 ALA A CA 1
ATOM 723 C C . ALA A 1 97 ? -27.808 -26.700 -26.841 1.00 98.38 97 ALA A C 1
ATOM 725 O O . ALA A 1 97 ? -28.148 -26.584 -28.020 1.00 98.38 97 ALA A O 1
ATOM 726 N N . GLN A 1 98 ? -27.035 -25.785 -26.236 1.00 98.50 98 GLN A N 1
ATOM 727 C CA . GLN A 1 98 ? -26.470 -24.637 -26.955 1.00 98.50 98 GLN A CA 1
ATOM 728 C C . GLN A 1 98 ? -25.318 -25.053 -27.868 1.00 98.50 98 GLN A C 1
ATOM 730 O O . GLN A 1 98 ? -25.259 -24.591 -29.007 1.00 98.50 98 GLN A O 1
ATOM 735 N N . VAL A 1 99 ? -24.434 -25.938 -27.399 1.00 98.06 99 VAL A N 1
ATOM 736 C CA . VAL A 1 99 ? -23.343 -26.504 -28.209 1.00 98.06 99 VAL A CA 1
ATOM 737 C C . VAL A 1 99 ? -23.910 -27.189 -29.457 1.00 98.06 99 VAL A C 1
ATOM 739 O O . VAL A 1 99 ? -23.486 -26.889 -30.576 1.00 98.06 99 VAL A O 1
ATOM 742 N N . ASP A 1 100 ? -24.925 -28.038 -29.282 1.00 98.31 100 ASP A N 1
ATOM 743 C CA . ASP A 1 100 ? -25.568 -28.781 -30.368 1.00 98.31 100 ASP A CA 1
ATOM 744 C C . ASP A 1 100 ? -26.222 -27.845 -31.398 1.00 98.31 100 ASP A C 1
ATOM 746 O O . ASP A 1 100 ? -26.036 -28.023 -32.607 1.00 98.31 100 ASP A O 1
ATOM 750 N N . ASP A 1 101 ? -26.955 -26.821 -30.942 1.00 98.56 101 ASP A N 1
ATOM 751 C CA . ASP A 1 101 ? -27.575 -25.817 -31.818 1.00 98.56 101 ASP A CA 1
ATOM 752 C C . ASP A 1 101 ? -26.520 -25.022 -32.603 1.00 98.56 101 ASP A C 1
ATOM 754 O O . ASP A 1 101 ? -26.621 -24.875 -33.825 1.00 98.56 101 ASP A O 1
ATOM 758 N N . LEU A 1 102 ? -25.461 -24.554 -31.936 1.00 98.50 102 LEU A N 1
ATOM 759 C CA . LEU A 1 102 ? -24.386 -23.794 -32.576 1.00 98.50 102 LEU A CA 1
ATOM 760 C C . LEU A 1 102 ? -23.672 -24.618 -33.651 1.00 98.50 102 LEU A C 1
ATOM 762 O O . LEU A 1 102 ? -23.478 -24.130 -34.773 1.00 98.50 102 LEU A O 1
ATOM 766 N N . LYS A 1 103 ? -23.354 -25.882 -33.358 1.00 94.12 103 LYS A N 1
ATOM 767 C CA . LYS A 1 103 ? -22.750 -26.803 -34.329 1.00 94.12 103 LYS A CA 1
ATOM 768 C C . LYS A 1 103 ? -23.691 -27.120 -35.487 1.00 94.12 103 LYS A C 1
ATOM 770 O O . LYS A 1 103 ? -23.262 -27.090 -36.641 1.00 94.12 103 LYS A O 1
ATOM 775 N N . ALA A 1 104 ? -24.981 -27.342 -35.227 1.00 98.12 104 ALA A N 1
ATOM 776 C CA . ALA A 1 104 ? -25.975 -27.579 -36.278 1.00 98.12 104 ALA A CA 1
ATOM 777 C C . ALA A 1 104 ? -26.118 -26.380 -37.235 1.00 98.12 104 ALA A C 1
ATOM 779 O O . ALA A 1 104 ? -26.350 -26.560 -38.434 1.00 98.12 104 ALA A O 1
ATOM 780 N N . ARG A 1 105 ? -25.925 -25.155 -36.731 1.00 97.81 105 ARG A N 1
ATOM 781 C CA . ARG A 1 105 ? -25.888 -23.916 -37.531 1.00 97.81 105 ARG A CA 1
ATOM 782 C C . ARG A 1 105 ? -24.533 -23.661 -38.212 1.00 97.81 105 ARG A C 1
ATOM 784 O O . ARG A 1 105 ? -24.389 -22.669 -38.935 1.00 97.81 105 ARG A O 1
ATOM 791 N N . GLY A 1 106 ? -23.572 -24.568 -38.040 1.00 95.38 106 GLY A N 1
ATOM 792 C CA . GLY A 1 106 ? -22.265 -24.549 -38.689 1.00 95.38 106 GLY A CA 1
ATOM 793 C C . GLY A 1 106 ? -21.262 -23.603 -38.035 1.00 95.38 106 GLY A C 1
ATOM 794 O O . GLY A 1 106 ? -20.529 -22.938 -38.764 1.00 95.38 106 GLY A O 1
ATOM 795 N N . ALA A 1 107 ? -21.266 -23.487 -36.704 1.00 94.12 107 ALA A N 1
ATOM 796 C CA . ALA A 1 107 ? -20.171 -22.847 -35.977 1.00 94.12 107 ALA A CA 1
ATOM 797 C C . ALA A 1 107 ? -18.863 -23.635 -36.180 1.00 94.12 107 ALA A C 1
ATOM 799 O O . ALA A 1 107 ? -18.849 -24.859 -36.061 1.00 94.12 107 ALA A O 1
ATOM 800 N N . ASP A 1 108 ? -17.786 -22.917 -36.498 1.00 84.38 108 ASP A N 1
ATOM 801 C CA . ASP A 1 108 ? -16.429 -23.456 -36.623 1.00 84.38 108 ASP A CA 1
ATOM 802 C C . ASP A 1 108 ? -15.762 -23.644 -35.248 1.00 84.38 108 ASP A C 1
ATOM 804 O O . ASP A 1 108 ? -14.902 -24.505 -35.114 1.00 84.38 108 ASP A O 1
ATOM 808 N N . ALA A 1 109 ? -16.149 -22.834 -34.254 1.00 85.06 109 ALA A N 1
ATOM 809 C CA . ALA A 1 109 ? -15.755 -22.961 -32.849 1.00 85.06 109 ALA A CA 1
ATOM 810 C C . ALA A 1 109 ? -16.905 -22.524 -31.929 1.00 85.06 109 ALA A C 1
ATOM 812 O O . ALA A 1 109 ? -17.696 -21.650 -32.302 1.00 85.06 109 ALA A O 1
ATOM 813 N N . VAL A 1 110 ? -16.983 -23.108 -30.735 1.00 91.50 110 VAL A N 1
ATOM 814 C CA . VAL A 1 110 ? -17.993 -22.850 -29.705 1.00 91.50 110 VAL A CA 1
ATOM 815 C C . VAL A 1 110 ? -17.316 -22.350 -28.429 1.00 91.50 110 VAL A C 1
ATOM 817 O O . VAL A 1 110 ? -16.575 -23.081 -27.777 1.00 91.50 110 VAL A O 1
ATOM 820 N N . ILE A 1 111 ? -17.603 -21.102 -28.062 1.00 94.44 111 ILE A N 1
ATOM 821 C CA . ILE A 1 111 ? -17.039 -20.420 -26.894 1.00 94.44 111 ILE A CA 1
ATOM 822 C C . ILE A 1 111 ? -18.140 -20.182 -25.855 1.00 94.44 111 ILE A C 1
ATOM 824 O O . ILE A 1 111 ? -19.189 -19.608 -26.163 1.00 94.44 111 ILE A O 1
ATOM 828 N N . CYS A 1 112 ? -17.895 -20.591 -24.613 1.00 97.88 112 CYS A N 1
ATOM 829 C CA . CYS A 1 112 ? -18.759 -20.266 -23.481 1.00 97.88 112 CYS A CA 1
ATOM 830 C C . CYS A 1 112 ? -18.300 -18.959 -22.823 1.00 97.88 112 CYS A C 1
ATOM 832 O O . CYS A 1 112 ? -17.139 -18.838 -22.439 1.00 97.88 112 CYS A O 1
ATOM 834 N N . LEU A 1 113 ? -19.216 -18.002 -22.664 1.00 98.25 113 LEU A N 1
ATOM 835 C CA . LEU A 1 113 ? -19.051 -16.836 -21.795 1.00 98.25 113 LEU A CA 1
ATOM 836 C C . LEU A 1 113 ? -19.660 -17.193 -20.434 1.00 98.25 113 LEU A C 1
ATOM 838 O O . LEU A 1 113 ? -20.882 -17.211 -20.291 1.00 98.25 113 LEU A O 1
ATOM 842 N N . ALA A 1 114 ? -18.828 -17.543 -19.463 1.00 97.06 114 ALA A N 1
ATOM 843 C CA . ALA A 1 114 ? -19.248 -18.023 -18.154 1.00 97.06 114 ALA A CA 1
ATOM 844 C C . ALA A 1 114 ? -19.022 -16.968 -17.063 1.00 97.06 114 ALA A C 1
ATOM 846 O O . ALA A 1 114 ? -18.095 -16.161 -17.124 1.00 97.06 114 ALA A O 1
ATOM 847 N N . HIS A 1 115 ? -19.885 -16.994 -16.054 1.00 95.69 115 HIS A N 1
ATOM 848 C CA . HIS A 1 115 ? -19.647 -16.378 -14.752 1.00 95.69 115 HIS A CA 1
ATOM 849 C C . HIS A 1 115 ? -19.859 -17.441 -13.672 1.00 95.69 115 HIS A C 1
ATOM 851 O O . HIS A 1 115 ? -20.712 -17.309 -12.802 1.00 95.69 115 HIS A O 1
ATOM 857 N N . LEU A 1 116 ? -19.156 -18.566 -13.813 1.00 93.81 116 LEU A N 1
ATOM 858 C CA . LEU A 1 116 ? -19.353 -19.766 -12.998 1.00 93.81 116 LEU A CA 1
ATOM 859 C C . LEU A 1 116 ? -18.293 -19.907 -11.910 1.00 93.81 116 LEU A C 1
ATOM 861 O O . LEU A 1 116 ? -18.582 -20.464 -10.855 1.00 93.81 116 LEU A O 1
ATOM 865 N N . GLY A 1 117 ? -17.090 -19.395 -12.169 1.00 86.00 117 GLY A N 1
ATOM 866 C CA . GLY A 1 117 ? -15.947 -19.530 -11.283 1.00 86.00 117 GLY A CA 1
ATOM 867 C C . GLY A 1 117 ? -15.243 -20.876 -11.424 1.00 86.00 117 GLY A C 1
ATOM 868 O O . GLY A 1 117 ? -15.763 -21.860 -11.964 1.00 86.00 117 GLY A O 1
ATOM 869 N N . VAL A 1 118 ? -14.018 -20.909 -10.904 1.00 85.62 118 VAL A N 1
ATOM 870 C CA . VAL A 1 118 ? -13.151 -22.098 -10.883 1.00 85.62 118 VAL A CA 1
ATOM 871 C C . VAL A 1 118 ? -12.780 -22.546 -9.470 1.00 85.62 118 VAL A C 1
ATOM 873 O O . VAL A 1 118 ? -12.041 -23.516 -9.308 1.00 85.62 118 VAL A O 1
ATOM 876 N N . ASP A 1 119 ? -13.245 -21.838 -8.441 1.00 78.00 119 ASP A N 1
ATOM 877 C CA . ASP A 1 119 ? -12.962 -22.188 -7.053 1.00 78.00 119 ASP A CA 1
ATOM 878 C C . ASP A 1 119 ? -13.977 -23.192 -6.487 1.00 78.00 119 ASP A C 1
ATOM 880 O O . ASP A 1 119 ? -15.086 -23.366 -6.994 1.00 78.00 119 ASP A O 1
ATOM 884 N N . SER A 1 120 ? -13.578 -23.872 -5.412 1.00 74.62 120 SER A N 1
ATOM 885 C CA . SER A 1 120 ? -14.362 -24.957 -4.822 1.00 74.62 120 SER A CA 1
ATOM 886 C C . SER A 1 120 ? -15.686 -24.506 -4.205 1.00 74.62 120 SER A C 1
ATOM 888 O O . SER A 1 120 ? -16.550 -25.348 -3.965 1.00 74.62 120 SER A O 1
ATOM 890 N N . SER A 1 121 ? -15.879 -23.207 -3.941 1.00 70.81 121 SER A N 1
ATOM 891 C CA . SER A 1 121 ? -17.150 -22.705 -3.407 1.00 70.81 121 SER A CA 1
ATOM 892 C C 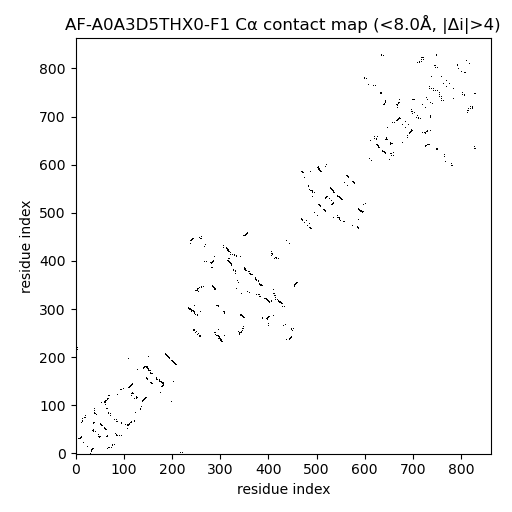. SER A 1 121 ? -18.270 -22.727 -4.447 1.00 70.81 121 SER A C 1
ATOM 894 O O . SER A 1 121 ? -19.442 -22.795 -4.072 1.00 70.81 121 SER A O 1
ATOM 896 N N . SER A 1 122 ? -17.901 -22.780 -5.729 1.00 79.19 122 SER A N 1
ATOM 897 C CA . SER A 1 122 ? -18.830 -22.862 -6.849 1.00 79.19 122 SER A CA 1
ATOM 898 C C . SER A 1 122 ? -19.139 -24.292 -7.283 1.00 79.19 122 SER A C 1
ATOM 900 O O . SER A 1 122 ? -20.027 -24.477 -8.113 1.00 79.19 122 SER A O 1
ATOM 902 N N . GLU A 1 123 ? -18.485 -25.320 -6.727 1.00 81.94 123 GLU A N 1
ATOM 903 C CA . GLU A 1 123 ? -18.803 -26.725 -7.024 1.00 81.94 123 GLU A CA 1
ATOM 904 C C . GLU A 1 123 ? -20.259 -27.068 -6.635 1.00 81.94 123 GLU A C 1
ATOM 906 O O . GLU A 1 123 ? -20.750 -26.647 -5.584 1.00 81.94 123 GLU A O 1
ATOM 911 N N . PRO A 1 124 ? -20.991 -27.858 -7.446 1.00 91.19 124 PRO A N 1
ATOM 912 C CA . PRO A 1 124 ? -20.581 -28.516 -8.692 1.00 91.19 124 PRO A CA 1
ATOM 913 C C . PRO A 1 124 ? -20.825 -27.655 -9.951 1.00 91.19 124 PRO A C 1
ATOM 915 O O . PRO A 1 124 ? -21.039 -28.173 -11.036 1.00 91.19 124 PRO A O 1
ATOM 918 N N . ASN A 1 125 ? -20.914 -26.337 -9.850 1.00 91.44 125 ASN A N 1
ATOM 919 C CA . ASN A 1 125 ? -21.263 -25.450 -10.964 1.00 91.44 125 ASN A CA 1
ATOM 920 C C . ASN A 1 125 ? -20.049 -24.761 -11.588 1.00 91.44 125 ASN A C 1
ATOM 922 O O . ASN A 1 125 ? -20.245 -23.815 -12.341 1.00 91.44 125 ASN A O 1
ATOM 926 N N . THR A 1 126 ? -18.825 -25.213 -11.300 1.00 93.38 126 THR A N 1
ATOM 927 C CA . THR A 1 126 ? -17.610 -24.560 -11.803 1.00 93.38 126 THR A CA 1
ATOM 928 C C . THR A 1 126 ? -17.463 -24.715 -13.319 1.00 93.38 126 THR A C 1
ATOM 930 O O . THR A 1 126 ? -18.005 -25.640 -13.937 1.00 93.38 126 THR A O 1
ATOM 933 N N . SER A 1 127 ? -16.631 -23.872 -13.931 1.00 95.00 127 SER A N 1
ATOM 934 C CA . SER A 1 127 ? -16.213 -24.058 -15.328 1.00 95.00 127 SER A CA 1
ATOM 935 C C . SER A 1 127 ? -15.452 -25.375 -15.559 1.00 95.00 127 SER A C 1
ATOM 937 O O . SER A 1 127 ? -15.486 -25.920 -16.667 1.00 95.00 127 SER A O 1
ATOM 939 N N . TYR A 1 128 ? -14.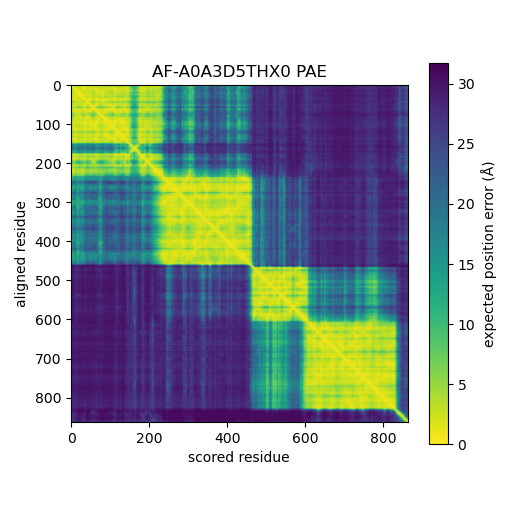811 -25.938 -14.525 1.00 91.94 128 TYR A N 1
ATOM 940 C CA . TYR A 1 128 ? -14.207 -27.275 -14.589 1.00 91.94 128 TYR A CA 1
ATOM 941 C C . TYR A 1 128 ? -15.265 -28.373 -14.688 1.00 91.94 128 TYR A C 1
ATOM 943 O O . TYR A 1 128 ? -15.154 -29.273 -15.525 1.00 91.94 128 TYR A O 1
ATOM 951 N N . ASP A 1 129 ? -16.312 -28.280 -13.871 1.00 94.12 129 ASP A N 1
ATOM 952 C CA . ASP A 1 129 ? -17.425 -29.222 -13.900 1.00 94.12 129 ASP A CA 1
ATOM 953 C C . ASP A 1 129 ? -18.185 -29.146 -15.229 1.00 94.12 129 ASP A C 1
ATOM 955 O O . ASP A 1 129 ? -18.561 -30.180 -15.786 1.00 94.12 129 ASP A O 1
ATOM 959 N N . LEU A 1 130 ? -18.348 -27.939 -15.782 1.00 97.00 130 LEU A N 1
ATOM 960 C CA . LEU A 1 130 ? -18.940 -27.733 -17.102 1.00 97.00 130 LEU A CA 1
ATOM 961 C C . LEU A 1 130 ? -18.167 -28.498 -18.183 1.00 97.00 130 LEU A C 1
ATOM 963 O O . LEU A 1 130 ? -18.750 -29.336 -18.865 1.00 97.00 130 LEU A O 1
ATOM 967 N N . LEU A 1 131 ? -16.859 -28.255 -18.326 1.00 93.56 131 LEU A N 1
ATOM 968 C CA . LEU A 1 131 ? -16.041 -28.894 -19.368 1.00 93.56 131 LEU A CA 1
ATOM 969 C C . LEU A 1 131 ? -15.911 -30.412 -19.197 1.00 93.56 131 LEU A C 1
ATOM 971 O O . LEU A 1 131 ? -15.703 -31.137 -20.170 1.00 93.56 131 LEU A O 1
ATOM 975 N N . LYS A 1 132 ? -16.051 -30.912 -17.968 1.00 93.31 132 LYS A N 1
ATOM 976 C CA . LYS A 1 132 ? -16.067 -32.349 -17.685 1.00 93.31 132 LYS A CA 1
ATOM 977 C C . LYS A 1 132 ? -17.345 -33.032 -18.178 1.00 93.31 132 LYS A C 1
ATOM 979 O O . LYS A 1 132 ? -17.287 -34.196 -18.578 1.00 93.31 132 LYS A O 1
ATOM 984 N N . ASN A 1 133 ? -18.482 -32.338 -18.121 1.00 96.06 133 ASN A N 1
ATOM 985 C CA . ASN A 1 133 ? -19.801 -32.914 -18.396 1.00 96.06 133 ASN A CA 1
ATOM 986 C C . ASN A 1 133 ? -20.390 -32.493 -19.753 1.00 96.06 133 ASN A C 1
ATOM 988 O O . ASN A 1 133 ? -21.277 -33.175 -20.265 1.00 96.06 133 ASN A O 1
ATOM 992 N N . VAL A 1 134 ? -19.887 -31.412 -20.351 1.00 95.50 134 VAL A N 1
ATOM 993 C CA . VAL A 1 134 ? -20.348 -30.860 -21.629 1.00 95.50 134 VAL A CA 1
ATOM 994 C C . VAL A 1 134 ? -19.199 -30.925 -22.636 1.00 95.50 134 VAL A C 1
ATOM 996 O O . VAL A 1 134 ? -18.344 -30.035 -22.653 1.00 95.50 134 VAL A O 1
ATOM 999 N N . PRO A 1 135 ? -19.119 -31.988 -23.458 1.00 87.44 135 PRO A N 1
ATOM 1000 C CA . PRO A 1 135 ? -18.124 -32.059 -24.519 1.00 87.44 135 PRO A CA 1
ATOM 1001 C C . PRO A 1 135 ? -18.318 -30.934 -25.539 1.00 87.44 135 PRO A C 1
ATOM 1003 O O . PRO A 1 135 ? -19.348 -30.262 -25.578 1.00 87.44 135 PRO A O 1
ATOM 1006 N N . ASP A 1 136 ? -17.350 -30.805 -26.447 1.00 87.19 136 ASP A N 1
ATOM 1007 C CA . ASP A 1 136 ? -17.505 -30.014 -27.669 1.00 87.19 136 ASP A CA 1
ATOM 1008 C C . ASP A 1 136 ? -17.594 -28.485 -27.478 1.00 87.19 136 ASP A C 1
ATOM 1010 O O . ASP A 1 136 ? -17.895 -27.765 -28.434 1.00 87.19 136 ASP A O 1
ATOM 1014 N N . ILE A 1 137 ? -17.274 -27.998 -26.277 1.00 92.69 137 ILE A N 1
ATOM 1015 C CA . ILE A 1 137 ? -16.913 -26.604 -26.008 1.00 92.69 137 ILE A CA 1
ATOM 1016 C C . ILE A 1 137 ? -15.425 -26.432 -26.335 1.00 92.69 137 ILE A C 1
ATOM 1018 O O . ILE A 1 137 ? -14.582 -27.129 -25.770 1.00 92.69 137 ILE A O 1
ATOM 1022 N N . ASP A 1 138 ? -15.098 -25.500 -27.229 1.00 84.50 138 ASP A N 1
ATOM 1023 C CA . ASP A 1 138 ? -13.716 -25.259 -27.657 1.00 84.50 138 ASP A CA 1
ATOM 1024 C C . ASP A 1 138 ? -12.958 -24.340 -26.688 1.00 84.50 138 ASP A C 1
ATOM 1026 O O . ASP A 1 138 ? -11.743 -24.468 -26.536 1.00 84.50 138 ASP A O 1
ATOM 1030 N N . PHE A 1 139 ? -13.658 -23.405 -26.033 1.00 89.12 139 PHE A N 1
ATOM 1031 C CA . PHE A 1 139 ? -13.052 -22.476 -25.079 1.00 89.12 139 PHE A CA 1
ATOM 1032 C C . PHE A 1 139 ? -14.065 -21.928 -24.065 1.00 89.12 139 PHE A C 1
ATOM 1034 O O . PHE A 1 139 ? -15.233 -21.716 -24.404 1.00 89.12 139 PHE A O 1
ATOM 1041 N N . VAL A 1 140 ? -13.619 -21.639 -22.841 1.00 93.19 140 VAL A N 1
ATOM 1042 C CA . VAL A 1 140 ? -14.413 -20.954 -21.808 1.00 93.19 140 VAL A CA 1
ATOM 1043 C C . VAL A 1 140 ? -13.719 -19.657 -21.405 1.00 93.19 140 VAL A C 1
ATOM 1045 O O . VAL A 1 140 ? -12.550 -19.656 -21.026 1.00 93.19 140 VAL A O 1
ATOM 1048 N N . ILE A 1 141 ? -14.454 -18.551 -21.473 1.00 94.06 141 ILE A N 1
ATOM 1049 C CA . ILE A 1 141 ? -14.063 -17.263 -20.895 1.00 94.06 141 ILE A CA 1
ATOM 1050 C C . ILE A 1 141 ? -14.879 -17.111 -19.614 1.00 94.06 141 ILE A C 1
ATOM 1052 O O . ILE A 1 141 ? -16.098 -16.972 -19.706 1.00 94.06 141 ILE A O 1
ATOM 1056 N N . ASP A 1 142 ? -14.231 -17.188 -18.454 1.00 93.25 142 ASP A N 1
ATOM 1057 C CA . ASP A 1 142 ? -14.893 -17.242 -17.144 1.00 93.25 142 ASP A CA 1
ATOM 1058 C C . ASP A 1 142 ? -14.667 -15.981 -16.290 1.00 93.25 142 ASP A C 1
ATOM 1060 O O . ASP A 1 142 ? -13.756 -15.187 -16.543 1.00 93.25 142 ASP A O 1
ATOM 1064 N N . GLY A 1 143 ? -15.516 -15.825 -15.271 1.00 86.19 143 GLY A N 1
ATOM 1065 C CA . GLY A 1 143 ? -15.489 -14.784 -14.242 1.00 86.19 143 GLY A CA 1
ATOM 1066 C C . GLY A 1 143 ? -15.764 -15.352 -12.841 1.00 86.19 143 GLY A C 1
ATOM 1067 O O . GLY A 1 143 ? -15.314 -16.447 -12.523 1.00 86.19 143 GLY A O 1
ATOM 1068 N N . HIS A 1 144 ? -16.502 -14.614 -12.001 1.00 84.25 144 HIS A N 1
ATOM 1069 C CA . HIS A 1 144 ? -16.907 -14.973 -10.623 1.00 84.25 144 HIS A CA 1
ATOM 1070 C C . HIS A 1 144 ? -15.770 -15.079 -9.591 1.00 84.25 144 HIS A C 1
ATOM 1072 O O . HIS A 1 144 ? -15.669 -14.249 -8.692 1.00 84.25 144 HIS A O 1
ATOM 1078 N N . SER A 1 145 ? -14.843 -16.025 -9.748 1.00 78.44 145 SER A N 1
ATOM 1079 C CA . SER A 1 145 ? -13.818 -16.360 -8.740 1.00 78.44 145 SER A CA 1
ATOM 1080 C C . SER A 1 145 ? -12.621 -15.395 -8.690 1.00 78.44 145 SER A C 1
ATOM 1082 O O . SER A 1 145 ? -11.619 -15.666 -8.025 1.00 78.44 145 SER A O 1
ATOM 1084 N N . HIS A 1 146 ? -12.673 -14.294 -9.452 1.00 80.38 146 HIS A N 1
ATOM 1085 C CA . HIS A 1 146 ? -11.607 -13.287 -9.603 1.00 80.38 146 HIS A CA 1
ATOM 1086 C C . HIS A 1 146 ? -10.224 -13.859 -9.954 1.00 80.38 146 HIS A C 1
ATOM 1088 O O . HIS A 1 146 ? -9.196 -13.223 -9.714 1.00 80.38 146 HIS A O 1
ATOM 1094 N N . SER A 1 147 ? -10.185 -15.063 -10.522 1.00 80.12 147 SER A N 1
ATOM 1095 C CA . SER A 1 147 ? -8.934 -15.761 -10.776 1.00 80.12 147 SER A CA 1
ATOM 1096 C C . SER A 1 147 ? -8.218 -15.167 -11.991 1.00 80.12 147 SER A C 1
ATOM 1098 O O . SER A 1 147 ? -8.867 -14.843 -12.986 1.00 80.12 147 SER A O 1
ATOM 1100 N N . VAL A 1 148 ? -6.888 -15.048 -11.952 1.00 83.56 148 VAL A N 1
ATOM 1101 C CA . VAL A 1 148 ? -6.092 -14.810 -13.173 1.00 83.56 148 VAL A CA 1
ATOM 1102 C C . VAL A 1 148 ? -5.622 -16.165 -13.685 1.00 83.56 148 VAL A C 1
ATOM 1104 O O . VAL A 1 148 ? -4.872 -16.871 -13.004 1.00 83.56 148 VAL A O 1
ATOM 1107 N N . MET A 1 149 ? -6.110 -16.546 -14.865 1.00 81.88 149 MET A N 1
ATOM 1108 C CA . MET A 1 149 ? -5.894 -17.856 -15.469 1.00 81.88 149 MET A CA 1
ATOM 1109 C C . MET A 1 149 ? -5.717 -17.739 -16.982 1.00 81.88 149 MET A C 1
ATOM 1111 O O . MET A 1 149 ? -6.545 -17.152 -17.676 1.00 81.88 149 MET A O 1
ATOM 1115 N N . LEU A 1 150 ? -4.668 -18.384 -17.488 1.00 74.94 150 LEU A N 1
ATOM 1116 C CA . LEU A 1 150 ? -4.488 -18.723 -18.899 1.00 74.94 150 LEU A CA 1
ATOM 1117 C C . LEU A 1 150 ? -4.568 -20.245 -19.052 1.00 74.94 150 LEU A C 1
ATOM 1119 O O . LEU A 1 150 ? -4.090 -20.973 -18.176 1.00 74.94 150 LEU A O 1
ATOM 1123 N N . ALA A 1 151 ? -5.100 -20.740 -20.171 1.00 65.25 151 ALA A N 1
ATOM 1124 C CA . ALA A 1 151 ? -4.987 -22.164 -20.478 1.00 65.25 151 ALA A CA 1
ATOM 1125 C C . ALA A 1 151 ? -3.495 -22.542 -20.579 1.00 65.25 151 ALA A C 1
ATOM 1127 O O . ALA A 1 151 ? -2.702 -21.833 -21.199 1.00 65.25 151 ALA A O 1
ATOM 1128 N N . GLY A 1 152 ? -3.100 -23.632 -19.923 1.00 58.16 152 GLY A N 1
ATOM 1129 C CA . GLY A 1 152 ? -1.703 -24.042 -19.750 1.00 58.16 152 GLY A CA 1
ATOM 1130 C C . GLY A 1 152 ? -1.017 -23.511 -18.483 1.00 58.16 152 GLY A C 1
ATOM 1131 O O . GLY A 1 152 ? 0.091 -23.950 -18.174 1.00 58.16 152 GLY A O 1
ATOM 1132 N N . ALA A 1 153 ? -1.642 -22.607 -17.717 1.00 57.06 153 ALA A N 1
ATOM 1133 C CA . ALA A 1 153 ? -1.064 -22.089 -16.477 1.00 57.06 153 ALA A CA 1
ATOM 1134 C C . ALA A 1 153 ? -1.204 -23.105 -15.333 1.00 57.06 153 ALA A C 1
ATOM 1136 O O . ALA A 1 153 ? -2.300 -23.329 -14.821 1.00 57.06 153 ALA A O 1
ATOM 1137 N N . ALA A 1 154 ? -0.081 -23.684 -14.895 1.00 61.22 154 ALA A N 1
ATOM 1138 C CA . ALA A 1 154 ? -0.023 -24.672 -13.809 1.00 61.22 154 ALA A CA 1
ATOM 1139 C C . ALA A 1 154 ? -0.453 -24.127 -12.430 1.00 61.22 154 ALA A C 1
ATOM 1141 O O . ALA A 1 154 ? -0.602 -24.899 -11.483 1.00 61.22 154 ALA A O 1
ATOM 1142 N N . LYS A 1 155 ? -0.646 -22.809 -12.305 1.00 51.75 155 LYS A N 1
ATOM 1143 C CA . LYS A 1 155 ? -1.102 -22.128 -11.092 1.00 51.75 155 LYS A CA 1
ATOM 1144 C C . LYS A 1 155 ? -2.121 -21.043 -11.436 1.00 51.75 155 LYS A C 1
ATOM 1146 O O . LYS A 1 155 ? -1.960 -20.358 -12.443 1.00 51.75 155 LYS A O 1
ATOM 1151 N N . LEU A 1 156 ? -3.138 -20.890 -10.595 1.00 48.62 156 LEU A N 1
ATOM 1152 C CA . LEU A 1 156 ? -4.153 -19.834 -10.670 1.00 48.62 156 LEU A CA 1
ATOM 1153 C C . LEU A 1 156 ? -3.788 -18.740 -9.684 1.00 48.62 156 LEU A C 1
ATOM 1155 O O . LEU A 1 156 ? -3.519 -19.066 -8.530 1.00 48.62 156 LEU A O 1
ATOM 1159 N N . GLN A 1 157 ? -3.827 -17.470 -10.084 1.00 58.59 157 GLN A N 1
ATOM 1160 C CA . GLN A 1 157 ? -3.787 -16.389 -9.100 1.00 58.59 157 GLN A CA 1
ATOM 1161 C C . GLN A 1 157 ? -5.179 -16.235 -8.476 1.00 58.59 157 GLN A C 1
ATOM 1163 O O . GLN A 1 157 ? -6.135 -15.992 -9.205 1.00 58.59 157 GLN A O 1
ATOM 1168 N N . THR A 1 158 ? -5.303 -16.351 -7.155 1.00 48.22 158 THR A N 1
ATOM 1169 C CA . THR A 1 158 ? -6.586 -16.296 -6.420 1.00 48.22 158 THR A CA 1
ATOM 1170 C C . THR A 1 158 ? -6.801 -14.997 -5.654 1.00 48.22 158 THR A C 1
ATOM 1172 O O . THR A 1 158 ? -7.839 -14.800 -5.031 1.00 48.22 158 THR A O 1
ATOM 1175 N N . GLY A 1 159 ? -5.815 -14.107 -5.667 1.00 46.81 159 GLY A N 1
ATOM 1176 C CA . GLY A 1 159 ? -5.905 -12.819 -5.004 1.00 46.81 159 GLY A CA 1
ATOM 1177 C C . GLY A 1 159 ? -4.546 -12.155 -4.878 1.00 46.81 159 GLY A C 1
ATOM 1178 O O . GLY A 1 159 ? -3.607 -12.456 -5.619 1.00 46.81 159 GLY A O 1
ATOM 1179 N N . VAL A 1 160 ? -4.459 -11.255 -3.909 1.00 44.50 160 VAL A N 1
ATOM 1180 C CA . VAL A 1 160 ? -3.217 -10.646 -3.448 1.00 44.50 160 VAL A CA 1
ATOM 1181 C C . VAL A 1 160 ? -3.138 -10.819 -1.937 1.00 44.50 160 VAL A C 1
ATOM 1183 O O . VAL A 1 160 ? -4.167 -10.780 -1.259 1.00 44.50 160 VAL A O 1
ATOM 1186 N N . ASP A 1 161 ? -1.953 -11.096 -1.408 1.00 47.19 161 ASP A N 1
ATOM 1187 C CA . ASP A 1 161 ? -1.748 -11.124 0.033 1.00 47.19 161 ASP A CA 1
ATOM 1188 C C . ASP A 1 161 ? -1.762 -9.698 0.606 1.00 47.19 161 ASP A C 1
ATOM 1190 O O . ASP A 1 161 ? -1.918 -8.700 -0.102 1.00 47.19 161 ASP A O 1
ATOM 1194 N N . LYS A 1 162 ? -1.630 -9.602 1.927 1.00 38.19 162 LYS A N 1
ATOM 1195 C CA . LYS A 1 162 ? -1.607 -8.331 2.663 1.00 38.19 162 LYS A CA 1
ATOM 1196 C C . LYS A 1 162 ? -0.488 -7.371 2.221 1.00 38.19 162 LYS A C 1
ATOM 1198 O O . LYS A 1 162 ? -0.595 -6.183 2.500 1.00 38.19 162 LYS A O 1
ATOM 1203 N N . ASP A 1 163 ? 0.540 -7.886 1.549 1.00 39.59 163 ASP A N 1
ATOM 1204 C CA . ASP A 1 163 ? 1.702 -7.143 1.063 1.00 39.59 163 ASP A CA 1
ATOM 1205 C C . ASP A 1 163 ? 1.551 -6.806 -0.439 1.00 39.59 163 ASP A C 1
ATOM 1207 O O . ASP A 1 163 ? 2.468 -6.278 -1.065 1.00 39.59 163 ASP A O 1
ATOM 1211 N N . GLY A 1 164 ? 0.380 -7.094 -1.026 1.00 39.94 164 GLY A N 1
ATOM 1212 C CA . GLY A 1 164 ? 0.048 -6.821 -2.423 1.00 39.94 164 GLY A CA 1
ATOM 1213 C C . GLY A 1 164 ? 0.570 -7.866 -3.411 1.00 39.94 164 GLY A C 1
ATOM 1214 O O . GLY A 1 164 ? 0.373 -7.702 -4.616 1.00 39.94 164 GLY A O 1
ATOM 1215 N N . ASN A 1 165 ? 1.197 -8.951 -2.943 1.00 45.31 165 ASN A N 1
ATOM 1216 C CA . ASN A 1 165 ? 1.750 -9.967 -3.833 1.00 45.31 165 ASN A CA 1
ATOM 1217 C C . ASN A 1 165 ? 0.657 -10.918 -4.330 1.00 45.31 165 ASN A C 1
ATOM 1219 O O . ASN A 1 165 ? -0.150 -11.386 -3.526 1.00 45.31 165 ASN A O 1
ATOM 1223 N N . PRO A 1 166 ? 0.653 -11.291 -5.620 1.00 45.00 166 PRO A N 1
ATOM 1224 C CA . PRO A 1 166 ? -0.209 -12.338 -6.154 1.00 45.00 166 PRO A CA 1
ATOM 1225 C C . PRO A 1 166 ? -0.164 -13.635 -5.330 1.00 45.00 166 PRO A C 1
ATOM 1227 O O . PRO A 1 166 ? 0.892 -14.251 -5.180 1.00 45.00 166 PRO A O 1
ATOM 1230 N N . THR A 1 167 ? -1.312 -14.084 -4.822 1.00 45.22 167 THR A N 1
ATOM 1231 C CA . THR A 1 167 ? -1.439 -15.413 -4.206 1.00 45.22 167 THR A CA 1
ATOM 1232 C C . THR A 1 167 ? -1.844 -16.425 -5.257 1.00 45.22 167 THR A C 1
ATOM 1234 O O . THR A 1 167 ? -2.699 -16.135 -6.091 1.00 45.22 167 THR A O 1
ATOM 1237 N N . TYR A 1 168 ? -1.239 -17.613 -5.212 1.00 58.59 168 TYR A N 1
ATOM 1238 C CA . TYR A 1 168 ? -1.484 -18.661 -6.194 1.00 58.59 168 TYR A CA 1
ATOM 1239 C C . TYR A 1 168 ? -1.914 -19.974 -5.546 1.00 58.59 168 TYR A C 1
ATOM 1241 O O . TYR A 1 168 ? -1.359 -20.367 -4.518 1.00 58.59 168 TYR A O 1
ATOM 1249 N N . ILE A 1 169 ? -2.818 -20.693 -6.206 1.00 48.91 169 ILE A N 1
ATOM 1250 C CA . ILE A 1 169 ? -3.102 -22.108 -5.938 1.00 48.91 169 ILE A CA 1
ATOM 1251 C C . ILE A 1 169 ? -2.701 -22.949 -7.148 1.00 48.91 169 ILE A C 1
ATOM 1253 O O . ILE A 1 169 ? -2.634 -22.443 -8.270 1.00 48.91 169 ILE A O 1
ATOM 1257 N N . ASP A 1 170 ? -2.415 -24.231 -6.932 1.00 59.41 170 ASP A N 1
ATOM 1258 C CA . ASP A 1 170 ? -2.162 -25.146 -8.043 1.00 59.41 170 ASP A CA 1
ATOM 1259 C C . ASP A 1 170 ? -3.411 -25.246 -8.925 1.00 59.41 170 ASP A C 1
ATOM 1261 O O . ASP A 1 170 ? -4.534 -25.306 -8.425 1.00 59.41 170 ASP A O 1
ATOM 1265 N N . ASN A 1 171 ? -3.205 -25.258 -10.241 1.00 61.59 171 ASN A N 1
ATOM 1266 C CA . ASN A 1 171 ? -4.264 -25.485 -11.210 1.00 61.59 171 ASN A CA 1
ATOM 1267 C C . ASN A 1 171 ? -4.273 -26.973 -11.599 1.00 61.59 171 ASN A C 1
ATOM 1269 O O . ASN A 1 171 ? -3.527 -27.363 -12.503 1.00 61.59 171 ASN A O 1
ATOM 1273 N N . PRO A 1 172 ? -5.096 -27.829 -10.967 1.00 58.62 172 PRO A N 1
ATOM 1274 C CA . PRO A 1 172 ? -5.149 -29.255 -11.302 1.00 58.62 172 PRO A CA 1
ATOM 1275 C C . PRO A 1 172 ? -5.704 -29.517 -12.711 1.00 58.62 172 PRO A C 1
ATOM 1277 O O . PRO A 1 172 ? -5.668 -30.650 -13.192 1.00 58.62 172 PRO A O 1
ATOM 1280 N N . HIS A 1 173 ? -6.212 -28.477 -13.372 1.00 63.06 173 HIS A N 1
ATOM 1281 C CA . HIS A 1 173 ? -6.907 -28.536 -14.645 1.00 63.06 173 HIS A CA 1
ATOM 1282 C C . HIS A 1 173 ? -6.301 -27.576 -15.678 1.00 63.06 173 HIS A C 1
ATOM 1284 O O . HIS A 1 173 ? -6.996 -27.142 -16.592 1.00 63.06 173 HIS A O 1
ATOM 1290 N N . TYR A 1 174 ? -5.000 -27.268 -15.572 1.00 62.75 174 TYR A N 1
ATOM 1291 C CA . TYR A 1 174 ? -4.300 -26.350 -16.486 1.00 62.75 174 TYR A CA 1
ATOM 1292 C C . TYR A 1 174 ? -4.390 -26.751 -17.964 1.00 62.75 174 TYR A C 1
ATOM 1294 O O . TYR A 1 174 ? -4.207 -25.914 -18.840 1.00 62.75 174 TYR A O 1
ATOM 1302 N N . GLU A 1 175 ? -4.679 -28.017 -18.251 1.00 70.06 175 GLU A N 1
ATOM 1303 C CA . GLU A 1 175 ? -4.869 -28.535 -19.607 1.00 70.06 175 GLU A CA 1
ATOM 1304 C C . GLU A 1 175 ? -6.230 -28.153 -20.216 1.00 70.06 175 GLU A C 1
ATOM 1306 O O . GLU A 1 175 ? -6.422 -28.307 -21.421 1.00 70.06 175 GLU A O 1
ATOM 1311 N N . LEU A 1 176 ? -7.177 -27.660 -19.409 1.00 80.06 176 LEU A N 1
ATOM 1312 C CA . LEU A 1 176 ? -8.493 -27.244 -19.881 1.00 80.06 176 LEU A CA 1
ATOM 1313 C C . LEU A 1 176 ? -8.442 -25.848 -20.534 1.00 80.06 176 LEU A C 1
ATOM 1315 O O . LEU A 1 176 ? -7.750 -24.957 -20.033 1.00 80.06 176 LEU A O 1
ATOM 1319 N N . PRO A 1 177 ? -9.197 -25.625 -21.628 1.00 85.44 177 PRO A N 1
ATOM 1320 C CA . PRO A 1 177 ? -9.201 -24.370 -22.382 1.00 85.44 177 PRO A CA 1
ATOM 1321 C C . PRO A 1 177 ? -10.054 -23.286 -21.696 1.00 85.44 177 PRO A C 1
ATOM 1323 O O . PRO A 1 177 ? -11.077 -22.857 -22.229 1.00 85.44 177 PRO A O 1
ATOM 1326 N N . ILE A 1 178 ? -9.651 -22.864 -20.493 1.00 87.81 178 ILE A N 1
ATOM 1327 C CA . ILE A 1 178 ? -10.325 -21.815 -19.712 1.00 87.81 178 ILE A CA 1
ATOM 1328 C C . ILE A 1 178 ? -9.407 -20.596 -19.577 1.00 87.81 178 ILE A C 1
ATOM 1330 O O . ILE A 1 178 ? -8.206 -20.732 -19.329 1.00 87.81 178 ILE A O 1
ATOM 1334 N N . GLN A 1 179 ? -9.981 -19.401 -19.700 1.00 88.00 179 GLN A N 1
ATOM 1335 C CA . GLN A 1 179 ? -9.316 -18.137 -19.399 1.00 88.00 179 GLN A CA 1
ATOM 1336 C C . GLN A 1 179 ? -10.175 -17.279 -18.472 1.00 88.00 179 GLN A C 1
ATOM 1338 O O . GLN A 1 179 ? -11.374 -17.133 -18.692 1.00 88.00 179 GLN A O 1
ATOM 1343 N N . SER A 1 180 ? -9.535 -16.668 -17.476 1.00 88.75 180 SER A N 1
ATOM 1344 C CA . SER A 1 180 ? -10.129 -15.668 -16.583 1.00 88.75 180 SER A CA 1
ATOM 1345 C C . SER A 1 180 ? -9.109 -14.555 -16.338 1.00 88.75 180 SER A C 1
ATOM 1347 O O . SER A 1 180 ? -7.910 -14.814 -16.219 1.00 88.75 180 SER A O 1
ATOM 1349 N N . THR A 1 181 ? -9.561 -13.303 -16.302 1.00 88.38 181 THR A N 1
ATOM 1350 C CA . THR A 1 181 ? -8.689 -12.113 -16.376 1.00 88.38 181 THR A CA 1
ATOM 1351 C C . THR A 1 181 ? -8.628 -11.332 -15.061 1.00 88.38 181 THR A C 1
ATOM 1353 O O . THR A 1 181 ? -8.338 -10.135 -15.050 1.00 88.38 181 THR A O 1
ATOM 1356 N N . GLY A 1 182 ? -8.915 -11.988 -13.935 1.00 84.88 182 GLY A N 1
ATOM 1357 C CA . GLY A 1 182 ? -8.926 -11.360 -12.617 1.00 84.88 182 GLY A CA 1
ATOM 1358 C C . GLY A 1 182 ? -10.151 -10.476 -12.372 1.00 84.88 182 GLY A C 1
ATOM 1359 O O . GLY A 1 182 ? -11.268 -10.801 -12.765 1.00 84.88 182 GLY A O 1
ATOM 1360 N N . THR A 1 183 ? -9.947 -9.351 -11.687 1.00 81.00 183 THR A N 1
ATOM 1361 C CA . THR A 1 183 ? -11.001 -8.391 -11.327 1.00 81.00 183 THR A CA 1
ATOM 1362 C C . THR A 1 183 ? -10.539 -6.953 -11.575 1.00 81.00 183 THR A C 1
ATOM 1364 O O . THR A 1 183 ? -9.359 -6.704 -11.825 1.00 81.00 183 THR A O 1
ATOM 1367 N N . LYS A 1 184 ? -11.472 -5.994 -11.524 1.00 77.88 184 LYS A N 1
ATOM 1368 C CA . LYS A 1 184 ? -11.222 -4.546 -11.695 1.00 77.88 184 LYS A CA 1
ATOM 1369 C C . LYS A 1 184 ? -10.556 -4.150 -13.021 1.00 77.88 184 LYS A C 1
ATOM 1371 O O . LYS A 1 184 ? -9.937 -3.095 -13.087 1.00 77.88 184 LYS A O 1
ATOM 1376 N N . LEU A 1 185 ? -10.690 -4.975 -14.065 1.00 82.75 185 LEU A N 1
ATOM 1377 C CA . LEU A 1 185 ? -10.019 -4.769 -15.356 1.00 82.75 185 LEU A CA 1
ATOM 1378 C C . LEU A 1 185 ? -8.490 -4.621 -15.223 1.00 82.75 185 LEU A C 1
ATOM 1380 O O . LEU A 1 185 ? -7.877 -3.920 -16.015 1.00 82.75 185 LEU A O 1
ATOM 1384 N N . ALA A 1 186 ? -7.857 -5.289 -14.251 1.00 79.12 186 ALA A N 1
ATOM 1385 C CA . ALA A 1 186 ? -6.393 -5.310 -14.178 1.00 79.12 186 ALA A CA 1
ATOM 1386 C C . ALA A 1 186 ? -5.774 -5.917 -15.452 1.00 79.12 186 ALA A C 1
ATOM 1388 O O . ALA A 1 186 ? -4.734 -5.459 -15.918 1.00 79.12 186 ALA A O 1
ATOM 1389 N N . TYR A 1 187 ? -6.458 -6.901 -16.049 1.00 86.56 187 TYR A N 1
ATOM 1390 C CA . TYR A 1 187 ? -6.005 -7.572 -17.259 1.00 86.56 187 TYR A CA 1
ATOM 1391 C C . TYR A 1 187 ? -7.082 -7.661 -18.344 1.00 86.56 187 TYR A C 1
ATOM 1393 O O . TYR A 1 187 ? -8.282 -7.692 -18.059 1.00 86.56 187 TYR A O 1
ATOM 1401 N N . VAL A 1 188 ? -6.631 -7.789 -19.594 1.00 90.06 188 VAL A N 1
ATOM 1402 C CA . VAL A 1 188 ? -7.445 -8.152 -20.762 1.00 90.06 188 VAL A CA 1
ATOM 1403 C C . VAL A 1 188 ? -6.911 -9.439 -21.377 1.00 90.06 188 VAL A C 1
ATOM 1405 O O . VAL A 1 188 ? -5.737 -9.543 -21.720 1.00 90.06 188 VAL A O 1
ATOM 1408 N N . GLY A 1 189 ? -7.790 -10.423 -21.548 1.00 87.69 189 GLY A N 1
ATOM 1409 C CA . GLY A 1 189 ? -7.461 -11.680 -22.210 1.00 87.69 189 GLY A CA 1
ATOM 1410 C C . GLY A 1 189 ? -7.541 -11.563 -23.729 1.00 87.69 189 GLY A C 1
ATOM 1411 O O . GLY A 1 189 ? -8.487 -10.981 -24.263 1.00 87.69 189 GLY A O 1
ATOM 1412 N N . VAL A 1 190 ? -6.572 -12.150 -24.430 1.00 86.56 190 VAL A N 1
ATOM 1413 C CA . VAL A 1 190 ? -6.573 -12.257 -25.893 1.00 86.56 190 VAL A CA 1
ATOM 1414 C C . VAL A 1 190 ? -6.550 -13.728 -26.286 1.00 86.56 190 VAL A C 1
ATOM 1416 O O . VAL A 1 190 ? -5.619 -14.450 -25.940 1.00 86.56 190 VAL A O 1
ATOM 1419 N N . LEU A 1 191 ? -7.559 -14.150 -27.048 1.00 82.81 191 LEU A N 1
ATOM 1420 C CA . LEU A 1 191 ? -7.606 -15.450 -27.711 1.00 82.81 191 LEU A CA 1
ATOM 1421 C C . LEU A 1 191 ? -7.426 -15.249 -29.217 1.00 82.81 191 LEU A C 1
ATOM 1423 O O . LEU A 1 191 ? -8.250 -14.614 -29.880 1.00 82.81 191 LEU A O 1
ATOM 1427 N N . ILE A 1 192 ? -6.348 -15.813 -29.755 1.00 80.25 192 ILE A N 1
ATOM 1428 C CA . ILE A 1 192 ? -6.023 -15.791 -31.179 1.00 80.25 192 ILE A CA 1
ATOM 1429 C C . ILE A 1 192 ? -6.398 -17.151 -31.764 1.00 80.25 192 ILE A C 1
ATOM 1431 O O . ILE A 1 192 ? -5.848 -18.176 -31.366 1.00 80.25 192 ILE A O 1
ATOM 1435 N N . ILE A 1 193 ? -7.326 -17.158 -32.719 1.00 70.69 193 ILE A N 1
ATOM 1436 C CA . ILE A 1 193 ? -7.766 -18.362 -33.432 1.00 70.69 193 ILE A CA 1
ATOM 1437 C C . ILE A 1 193 ? -7.308 -18.264 -34.881 1.00 70.69 193 ILE A C 1
ATOM 1439 O O . ILE A 1 193 ? -7.597 -17.272 -35.559 1.00 70.69 193 ILE A O 1
ATOM 1443 N N . ASP A 1 194 ? -6.646 -19.303 -35.382 1.00 69.31 194 ASP A N 1
ATOM 1444 C CA . ASP A 1 194 ? -6.298 -19.355 -36.795 1.00 69.31 194 ASP A CA 1
ATOM 1445 C C . ASP A 1 194 ? -7.477 -19.775 -37.649 1.00 69.31 194 ASP A C 1
ATOM 1447 O O . ASP A 1 194 ? -8.110 -20.815 -37.476 1.00 69.31 194 ASP A O 1
ATOM 1451 N N . ASN A 1 195 ? -7.746 -18.952 -38.650 1.00 72.88 195 ASN A N 1
ATOM 1452 C CA . ASN A 1 195 ? -8.857 -19.161 -39.552 1.00 72.88 195 ASN A CA 1
ATOM 1453 C C . ASN A 1 195 ? -8.671 -20.394 -40.451 1.00 72.88 195 ASN A C 1
ATOM 1455 O O . ASN A 1 195 ? -9.657 -20.931 -40.957 1.00 72.88 195 ASN A O 1
ATOM 1459 N N . LYS A 1 196 ? -7.435 -20.841 -40.704 1.00 71.19 196 LYS A N 1
ATOM 1460 C CA . LYS A 1 196 ? -7.190 -21.998 -41.575 1.00 71.19 196 LYS A CA 1
ATOM 1461 C C . LYS A 1 196 ? -7.412 -23.319 -40.839 1.00 71.19 196 LYS A C 1
ATOM 1463 O O . LYS A 1 196 ? -8.001 -24.234 -41.412 1.00 71.19 196 LYS A O 1
ATOM 1468 N N . THR A 1 197 ? -6.916 -23.425 -39.614 1.00 63.75 197 THR A N 1
ATOM 1469 C CA . THR A 1 197 ? -7.005 -24.614 -38.759 1.00 63.75 197 THR A CA 1
ATOM 1470 C C . THR A 1 197 ? -8.280 -24.636 -37.930 1.00 63.75 197 THR A C 1
ATOM 1472 O O . THR A 1 197 ? -8.713 -25.720 -37.554 1.00 63.75 197 THR A O 1
ATOM 1475 N N . LYS A 1 198 ? -8.898 -23.467 -37.710 1.00 63.75 198 LYS A N 1
ATOM 1476 C CA . LYS A 1 198 ? -10.040 -23.247 -36.810 1.00 63.75 198 LYS A CA 1
ATOM 1477 C C . LYS A 1 198 ? -9.715 -23.552 -35.343 1.00 63.75 198 LYS A C 1
ATOM 1479 O O . LYS A 1 198 ? -10.624 -23.785 -34.558 1.00 63.75 198 LYS A O 1
ATOM 1484 N N . LEU A 1 199 ? -8.432 -23.540 -34.981 1.00 57.88 199 LEU A N 1
ATOM 1485 C CA . LEU A 1 199 ? -7.941 -23.845 -33.638 1.00 57.88 199 LEU A CA 1
ATOM 1486 C C . LEU A 1 199 ? -7.308 -22.603 -32.990 1.00 57.88 199 LEU A C 1
ATOM 1488 O O . LEU A 1 199 ? -6.810 -21.731 -33.709 1.00 57.88 199 LEU A O 1
ATOM 1492 N N . PRO A 1 200 ? -7.291 -22.516 -31.647 1.00 64.56 200 PRO A N 1
ATOM 1493 C CA . PRO A 1 200 ? -6.477 -21.535 -30.934 1.00 64.56 200 PRO A CA 1
ATOM 1494 C C . PRO A 1 200 ? -4.991 -21.653 -31.315 1.00 64.56 200 PRO A C 1
ATOM 1496 O O . PRO A 1 200 ? -4.421 -22.742 -31.262 1.00 64.56 200 PRO A O 1
ATOM 1499 N N . GLU A 1 201 ? -4.360 -20.536 -31.678 1.00 66.50 201 GLU A N 1
ATOM 1500 C CA . GLU A 1 201 ? -2.916 -20.432 -31.958 1.00 66.50 201 GLU A CA 1
ATOM 1501 C C . GLU A 1 201 ? -2.159 -19.609 -30.910 1.00 66.50 201 GLU A C 1
ATOM 1503 O O . GLU A 1 201 ? -0.939 -19.728 -30.804 1.00 66.50 201 GLU A O 1
ATOM 1508 N N . GLY A 1 202 ? -2.864 -18.790 -30.126 1.00 64.62 202 GLY A N 1
ATOM 1509 C CA . GLY A 1 202 ? -2.249 -17.952 -29.105 1.00 64.62 202 GLY A CA 1
ATOM 1510 C C . GLY A 1 202 ? -3.233 -17.537 -28.022 1.00 64.62 202 GLY A C 1
ATOM 1511 O O . GLY A 1 202 ? -4.410 -17.291 -28.292 1.00 64.62 202 GLY A O 1
ATOM 1512 N N . LEU A 1 203 ? -2.721 -17.461 -26.798 1.00 76.69 203 LEU A N 1
ATOM 1513 C CA . LEU A 1 203 ? -3.417 -16.951 -25.626 1.00 76.69 203 LEU A CA 1
ATOM 1514 C C . LEU A 1 203 ? -2.509 -15.949 -24.930 1.00 7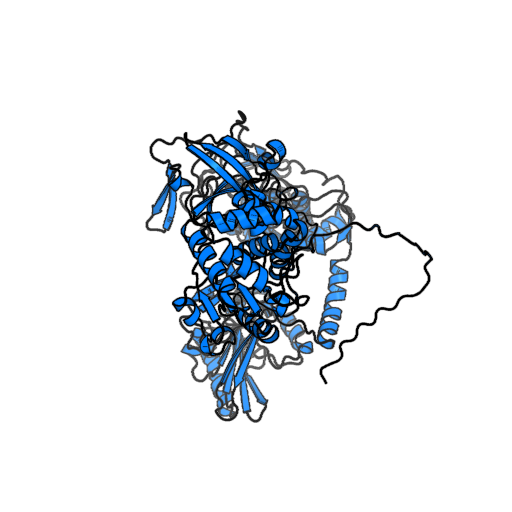6.69 203 LEU A C 1
ATOM 1516 O O . LEU A 1 203 ? -1.376 -16.285 -24.585 1.00 76.69 203 LEU A O 1
ATOM 1520 N N . GLU A 1 204 ? -3.008 -14.738 -24.717 1.00 80.44 204 GLU A N 1
ATOM 1521 C CA . GLU A 1 204 ? -2.265 -13.670 -24.050 1.00 80.44 204 GLU A CA 1
ATOM 1522 C C . GLU A 1 204 ? -3.092 -13.068 -22.910 1.00 80.44 204 GLU A C 1
ATOM 1524 O O . GLU A 1 204 ? -4.327 -13.121 -22.903 1.00 80.44 204 GLU A O 1
ATOM 1529 N N . MET A 1 205 ? -2.385 -12.496 -21.939 1.00 85.25 205 MET A N 1
ATOM 1530 C CA . MET A 1 205 ? -2.939 -11.716 -20.837 1.00 85.25 205 MET A CA 1
ATOM 1531 C C . MET A 1 205 ? -2.247 -10.357 -20.865 1.00 85.25 205 MET A C 1
ATOM 1533 O O . MET A 1 205 ? -1.050 -10.270 -20.599 1.00 85.25 205 MET A O 1
ATOM 1537 N N . LEU A 1 206 ? -2.977 -9.314 -21.241 1.00 83.50 206 LEU A N 1
ATOM 1538 C CA . LEU A 1 206 ? -2.459 -7.952 -21.290 1.00 83.50 206 LEU A CA 1
ATOM 1539 C C . LEU A 1 206 ? -2.686 -7.296 -19.932 1.00 83.50 206 LEU A C 1
ATOM 1541 O O . LEU A 1 206 ? -3.830 -7.196 -19.498 1.00 83.50 206 LEU A O 1
ATOM 1545 N N . ASP A 1 207 ? -1.617 -6.857 -19.276 1.00 84.94 207 ASP A N 1
ATOM 1546 C CA . ASP A 1 207 ? -1.675 -6.059 -18.048 1.00 84.94 207 ASP A CA 1
ATOM 1547 C C . ASP A 1 207 ? -1.989 -4.606 -18.401 1.00 84.94 207 ASP A C 1
ATOM 1549 O O . ASP A 1 207 ? -1.154 -3.910 -18.983 1.00 84.94 207 ASP A O 1
ATOM 1553 N N . LEU A 1 208 ? -3.198 -4.145 -18.066 1.00 80.19 208 LEU A N 1
ATOM 1554 C CA . LEU A 1 208 ? -3.624 -2.788 -18.403 1.00 80.19 208 LEU A CA 1
ATOM 1555 C C . LEU A 1 208 ? -2.814 -1.713 -17.665 1.00 80.19 208 LEU A C 1
ATOM 1557 O O . LEU A 1 208 ? -2.762 -0.586 -18.152 1.00 80.19 208 LEU A O 1
ATOM 1561 N N . GLY A 1 209 ? -2.125 -2.048 -16.567 1.00 79.50 209 GLY A N 1
ATOM 1562 C CA . GLY A 1 209 ? -1.226 -1.126 -15.863 1.00 79.50 209 GLY A CA 1
ATOM 1563 C C . GLY A 1 209 ? -0.017 -0.681 -16.694 1.00 79.50 209 GLY A C 1
ATOM 1564 O O . GLY A 1 209 ? 0.597 0.334 -16.382 1.00 79.50 209 GLY A O 1
ATOM 1565 N N . GLN A 1 210 ? 0.297 -1.398 -17.776 1.00 79.75 210 GLN A N 1
ATOM 1566 C CA . GLN A 1 210 ? 1.407 -1.089 -18.686 1.00 79.75 210 GLN A CA 1
ATOM 1567 C C . GLN A 1 210 ? 1.000 -0.167 -19.850 1.00 79.75 210 GLN A C 1
ATOM 1569 O O . GLN A 1 210 ? 1.831 0.171 -20.695 1.00 79.75 210 GLN A O 1
ATOM 1574 N N . TYR A 1 211 ? -0.274 0.230 -19.931 1.00 80.12 211 TYR A N 1
ATOM 1575 C CA . TYR A 1 211 ? -0.802 1.040 -21.026 1.00 80.12 211 TYR A CA 1
ATOM 1576 C C . TYR A 1 211 ? -1.187 2.437 -20.531 1.00 80.12 211 TYR A C 1
ATOM 1578 O O . TYR A 1 211 ? -2.085 2.595 -19.714 1.00 80.12 211 TYR A O 1
ATOM 1586 N N . GLU A 1 212 ? -0.558 3.469 -21.096 1.00 81.81 212 GLU A N 1
ATOM 1587 C CA . GLU A 1 212 ? -0.854 4.877 -20.768 1.00 81.81 212 GLU A CA 1
ATOM 1588 C C . GLU A 1 212 ? -1.848 5.536 -21.743 1.00 81.81 212 GLU A C 1
ATOM 1590 O O . GLU A 1 212 ? -2.282 6.672 -21.547 1.00 81.81 212 GLU A O 1
ATOM 1595 N N . TYR A 1 213 ? -2.186 4.861 -22.846 1.00 85.00 213 TYR A N 1
ATOM 1596 C CA . TYR A 1 213 ? -3.076 5.419 -23.860 1.00 85.00 213 TYR A CA 1
ATOM 1597 C C . TYR A 1 213 ? -4.546 5.297 -23.452 1.00 85.00 213 TYR A C 1
ATOM 1599 O O . TYR A 1 213 ? -5.065 4.192 -23.303 1.00 85.00 213 TYR A O 1
ATOM 1607 N N . GLU A 1 214 ? -5.248 6.429 -23.418 1.00 86.00 214 GLU A N 1
ATOM 1608 C CA . GLU A 1 214 ? -6.701 6.472 -23.262 1.00 86.00 214 GLU A CA 1
ATOM 1609 C C . GLU A 1 214 ? -7.411 6.929 -24.549 1.00 86.00 214 GLU A C 1
ATOM 1611 O O . GLU A 1 214 ? -7.040 7.929 -25.176 1.00 86.00 214 GLU A O 1
ATOM 1616 N N . ASP A 1 215 ? -8.485 6.229 -24.938 1.00 91.56 215 ASP A N 1
ATOM 1617 C CA . ASP A 1 215 ? -9.332 6.665 -26.052 1.00 91.56 215 ASP A CA 1
ATOM 1618 C C . ASP A 1 215 ? -10.166 7.889 -25.650 1.00 91.56 215 ASP A C 1
ATOM 1620 O O . ASP A 1 215 ? -11.026 7.830 -24.772 1.00 91.56 215 ASP A O 1
ATOM 1624 N N . ALA A 1 216 ? -9.979 8.996 -26.370 1.00 91.94 216 ALA A N 1
ATOM 1625 C CA . ALA A 1 216 ? -10.606 10.274 -26.044 1.00 91.94 216 ALA A CA 1
ATOM 1626 C C . ALA A 1 216 ? -12.148 10.236 -25.985 1.00 91.94 216 ALA A C 1
ATOM 1628 O O . ALA A 1 216 ? -12.746 11.030 -25.253 1.00 91.94 216 ALA A O 1
ATOM 1629 N N . LYS A 1 217 ? -12.821 9.356 -26.743 1.00 90.56 217 LYS A N 1
ATOM 1630 C CA . LYS A 1 217 ? -14.289 9.231 -26.683 1.00 90.56 217 LYS A CA 1
ATOM 1631 C C . LYS A 1 217 ? -14.717 8.465 -25.439 1.00 90.56 217 LYS A C 1
ATOM 1633 O O . LYS A 1 217 ? -15.704 8.851 -24.813 1.00 90.56 217 LYS A O 1
ATOM 1638 N N . VAL A 1 218 ? -13.991 7.405 -25.087 1.00 91.25 218 VAL A N 1
ATOM 1639 C CA . VAL A 1 218 ? -14.242 6.627 -23.867 1.00 91.25 218 VAL A CA 1
ATOM 1640 C C . VAL A 1 218 ? -13.953 7.478 -22.633 1.00 91.25 218 VAL A C 1
ATOM 1642 O O . VAL A 1 218 ? -14.819 7.559 -21.764 1.00 91.25 218 VAL A O 1
ATOM 1645 N N . THR A 1 219 ? -12.830 8.203 -22.598 1.00 90.19 219 THR A N 1
ATOM 1646 C CA . THR A 1 219 ? -12.494 9.149 -21.519 1.00 90.19 219 THR A CA 1
ATOM 1647 C C . THR A 1 219 ? -13.568 10.224 -21.369 1.00 90.19 219 THR A C 1
ATOM 1649 O O . THR A 1 219 ? -14.011 10.508 -20.259 1.00 90.19 219 THR A O 1
ATOM 1652 N N . ALA A 1 220 ? -14.070 10.793 -22.473 1.00 92.06 220 ALA A N 1
ATOM 1653 C CA . ALA A 1 220 ? -15.157 11.771 -22.412 1.00 92.06 220 ALA A CA 1
ATOM 1654 C C . ALA A 1 220 ? -16.464 11.174 -21.853 1.00 92.06 220 ALA A C 1
ATOM 1656 O O . ALA A 1 220 ? -17.169 11.845 -21.100 1.00 92.06 220 ALA A O 1
ATOM 1657 N N . ALA A 1 221 ? -16.788 9.923 -22.194 1.00 90.38 221 ALA A N 1
ATOM 1658 C CA . ALA A 1 221 ? -17.956 9.230 -21.655 1.00 90.38 221 ALA A CA 1
ATOM 1659 C C . ALA A 1 221 ? -17.795 8.891 -20.164 1.00 90.38 221 ALA A C 1
ATOM 1661 O O . ALA A 1 221 ? -18.748 9.072 -19.407 1.00 90.38 221 ALA A O 1
ATOM 1662 N N . ALA A 1 222 ? -16.605 8.447 -19.743 1.00 91.38 222 ALA A N 1
ATOM 1663 C CA . ALA A 1 222 ? -16.273 8.217 -18.338 1.00 91.38 222 ALA A CA 1
ATOM 1664 C C . ALA A 1 222 ? -16.437 9.510 -17.543 1.00 91.38 222 ALA A C 1
ATOM 1666 O O . ALA A 1 222 ? -17.182 9.551 -16.570 1.00 91.38 222 ALA A O 1
ATOM 1667 N N . LYS A 1 223 ? -15.837 10.594 -18.035 1.00 90.19 223 LYS A N 1
ATOM 1668 C CA . LYS A 1 223 ? -15.929 11.923 -17.440 1.00 90.19 223 LYS A CA 1
ATOM 1669 C C . LYS A 1 223 ? -17.375 12.402 -17.299 1.00 90.19 223 LYS A C 1
ATOM 1671 O O . LYS A 1 223 ? -17.752 12.857 -16.232 1.00 90.19 223 LYS A O 1
ATOM 1676 N N . ALA A 1 224 ? -18.212 12.236 -18.323 1.00 91.81 224 ALA A N 1
ATOM 1677 C CA . ALA A 1 224 ? -19.620 12.636 -18.258 1.00 91.81 224 ALA A CA 1
ATOM 1678 C C . ALA A 1 224 ? -20.455 11.848 -17.225 1.00 91.81 224 ALA A C 1
ATOM 1680 O O . ALA A 1 224 ? -21.518 12.319 -16.823 1.00 91.81 224 ALA A O 1
ATOM 1681 N N . ILE A 1 225 ? -20.003 10.653 -16.825 1.00 87.81 225 ILE A N 1
ATOM 1682 C CA . ILE A 1 225 ? -20.616 9.845 -15.761 1.00 87.81 225 ILE A CA 1
ATOM 1683 C C . ILE A 1 225 ? -20.025 10.213 -14.398 1.00 87.81 225 ILE A C 1
ATOM 1685 O O . ILE A 1 225 ? -20.778 10.377 -13.446 1.00 87.81 225 ILE A O 1
ATOM 1689 N N . MET A 1 226 ? -18.700 10.351 -14.317 1.00 88.00 226 MET A N 1
ATOM 1690 C CA . MET A 1 226 ? -17.986 10.618 -13.070 1.00 88.00 226 MET A CA 1
ATOM 1691 C C . MET A 1 226 ? -18.203 12.046 -12.582 1.00 88.00 226 MET A C 1
ATOM 1693 O O . MET A 1 226 ? -18.530 12.218 -11.425 1.00 88.00 226 MET A O 1
ATOM 1697 N N . GLU A 1 227 ? -18.147 13.066 -13.443 1.00 89.06 227 GLU A N 1
ATOM 1698 C CA . GLU A 1 227 ? -18.317 14.467 -13.027 1.00 89.06 227 GLU A CA 1
ATOM 1699 C C . GLU A 1 227 ? -19.586 14.743 -12.203 1.00 89.06 227 GLU A C 1
ATOM 1701 O O . GLU A 1 227 ? -19.466 15.417 -11.183 1.00 89.06 227 GLU A O 1
ATOM 1706 N N . PRO A 1 228 ? -20.799 14.280 -12.577 1.00 87.50 228 PRO A N 1
ATOM 1707 C CA . PRO A 1 228 ? -21.972 14.495 -11.735 1.00 87.50 228 PRO A CA 1
ATOM 1708 C C . PRO A 1 228 ? -21.912 13.708 -10.419 1.00 87.50 228 PRO A C 1
ATOM 1710 O O . PRO A 1 228 ? -22.413 14.210 -9.417 1.00 87.50 228 PRO A O 1
ATOM 1713 N N . ILE A 1 229 ? -21.291 12.523 -10.405 1.00 84.00 229 ILE A N 1
ATOM 1714 C CA . ILE A 1 229 ? -21.088 11.722 -9.187 1.00 84.00 229 ILE A CA 1
ATOM 1715 C C . ILE A 1 229 ? -20.083 12.427 -8.278 1.00 84.00 229 ILE A C 1
ATOM 1717 O O . ILE A 1 229 ? -20.398 12.696 -7.129 1.00 84.00 229 ILE A O 1
ATOM 1721 N N . ASP A 1 230 ? -18.922 12.813 -8.798 1.00 82.31 230 ASP A N 1
ATOM 1722 C CA . ASP A 1 230 ? -17.890 13.553 -8.077 1.00 82.31 230 ASP A CA 1
ATOM 1723 C C . ASP A 1 230 ? -18.446 14.877 -7.554 1.00 82.31 230 ASP A C 1
ATOM 1725 O O . ASP A 1 230 ? -18.191 15.240 -6.409 1.00 82.31 230 ASP A O 1
ATOM 1729 N N . ALA A 1 231 ? -19.255 15.583 -8.351 1.00 84.88 231 ALA A N 1
ATOM 1730 C CA . ALA A 1 231 ? -19.920 16.805 -7.917 1.00 84.88 231 ALA A CA 1
ATOM 1731 C C . ALA A 1 231 ? -20.928 16.549 -6.789 1.00 84.88 231 ALA A C 1
ATOM 1733 O O . ALA A 1 231 ? -21.057 17.381 -5.893 1.00 84.88 231 ALA A O 1
ATOM 1734 N N . GLU A 1 232 ? -21.637 15.419 -6.817 1.00 85.25 232 GLU A N 1
ATOM 1735 C CA . GLU A 1 232 ? -22.563 15.025 -5.758 1.00 85.25 232 GLU A CA 1
ATOM 1736 C C . GLU A 1 232 ? -21.835 14.565 -4.487 1.00 85.25 232 GLU A C 1
ATOM 1738 O O . GLU A 1 232 ? -22.233 14.946 -3.386 1.00 85.25 232 GLU A O 1
ATOM 1743 N N . TYR A 1 233 ? -20.768 13.779 -4.619 1.00 81.38 233 TYR A N 1
ATOM 1744 C CA . TYR A 1 233 ? -20.011 13.234 -3.494 1.00 81.38 233 TYR A CA 1
ATOM 1745 C C . TYR A 1 233 ? -19.113 14.289 -2.839 1.00 81.38 233 TYR A C 1
ATOM 1747 O O . TYR A 1 233 ? -18.998 14.321 -1.616 1.00 81.38 233 TYR A O 1
ATOM 1755 N N . SER A 1 234 ? -18.566 15.215 -3.630 1.00 84.38 234 SER A N 1
ATOM 1756 C CA . SER A 1 234 ? -17.827 16.388 -3.137 1.00 84.38 234 SER A CA 1
ATOM 1757 C C . SER A 1 234 ? -18.751 17.491 -2.618 1.00 84.38 234 SER A C 1
ATOM 1759 O O . SER A 1 234 ? -18.270 18.520 -2.140 1.00 84.38 234 SER A O 1
ATOM 1761 N N . ALA A 1 235 ? -20.076 17.334 -2.733 1.00 86.62 235 ALA A N 1
ATOM 1762 C CA . ALA A 1 235 ? -21.008 18.329 -2.233 1.00 86.62 235 ALA A CA 1
ATOM 1763 C C . ALA A 1 235 ? -20.907 18.407 -0.707 1.00 86.62 235 ALA A C 1
ATOM 1765 O O . ALA A 1 235 ? -21.310 17.492 0.015 1.00 86.62 235 ALA A O 1
ATOM 1766 N N . VAL A 1 236 ? -20.393 19.537 -0.230 1.00 94.00 236 VAL A N 1
ATOM 1767 C CA . VAL A 1 236 ? -20.424 19.901 1.183 1.00 94.00 236 VAL A CA 1
ATOM 1768 C C . VAL A 1 236 ? -21.880 20.059 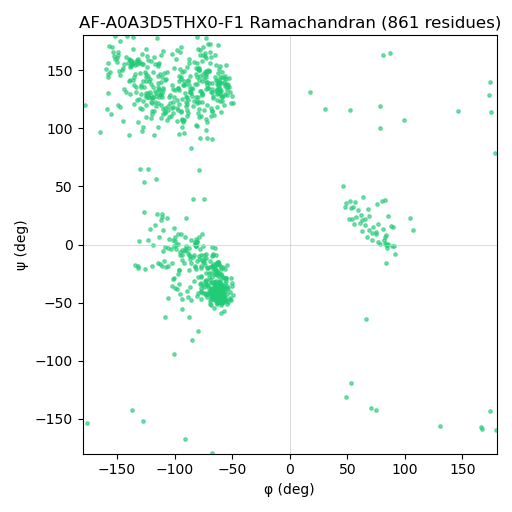1.601 1.00 94.00 236 VAL A C 1
ATOM 1770 O O . VAL A 1 236 ? -22.601 20.903 1.061 1.00 94.00 236 VAL A O 1
ATOM 1773 N N . PHE A 1 237 ? -22.319 19.241 2.552 1.00 95.00 237 PHE A N 1
ATOM 1774 C CA . PHE A 1 237 ? -23.690 19.271 3.065 1.00 95.00 237 PHE A CA 1
ATOM 1775 C C . PHE A 1 237 ? -23.755 19.706 4.534 1.00 95.00 237 PHE A C 1
ATOM 1777 O O . PHE A 1 237 ? -24.829 20.070 5.018 1.00 95.00 237 PHE A O 1
ATOM 1784 N N . ALA A 1 238 ? -22.622 19.677 5.237 1.00 97.25 238 ALA A N 1
ATOM 1785 C CA . ALA A 1 238 ? -22.510 20.034 6.642 1.00 97.25 238 ALA A CA 1
ATOM 1786 C C . ALA A 1 238 ? -21.110 20.570 6.968 1.00 97.25 238 ALA A C 1
ATOM 1788 O O . ALA A 1 238 ? -20.240 20.655 6.103 1.00 97.25 238 ALA A O 1
ATOM 1789 N N . LYS A 1 239 ? -20.901 20.941 8.229 1.00 97.75 239 LYS A N 1
ATOM 1790 C CA . LYS A 1 239 ? -19.613 21.373 8.767 1.00 97.75 239 LYS A CA 1
ATOM 1791 C C . LYS A 1 239 ? -19.358 20.706 10.118 1.00 97.75 239 LYS A C 1
ATOM 1793 O O . LYS A 1 239 ? -20.291 20.573 10.902 1.00 97.75 239 LYS A O 1
ATOM 1798 N N . SER A 1 240 ? -18.117 20.351 10.422 1.00 98.06 240 SER A N 1
ATOM 1799 C CA . SER A 1 240 ? -17.671 20.016 11.774 1.00 98.06 240 SER A CA 1
ATOM 1800 C C . SER A 1 240 ? -16.911 21.190 12.390 1.00 98.06 240 SER A C 1
ATOM 1802 O O . SER A 1 240 ? -16.049 21.794 11.747 1.00 98.06 240 SER A O 1
ATOM 1804 N N . GLU A 1 241 ? -17.214 21.537 13.639 1.00 98.00 241 GLU A N 1
ATOM 1805 C CA . GLU A 1 241 ? -16.422 22.488 14.435 1.00 98.00 241 GLU A CA 1
ATOM 1806 C C . GLU A 1 241 ? -15.276 21.811 15.198 1.00 98.00 241 GLU A C 1
ATOM 1808 O O . GLU A 1 241 ? -14.436 22.497 15.783 1.00 98.00 241 GLU A O 1
ATOM 1813 N N . VAL A 1 242 ? -15.259 20.479 15.205 1.00 95.44 242 VAL A N 1
ATOM 1814 C CA . VAL A 1 242 ? -14.367 19.638 16.006 1.00 95.44 242 VAL A CA 1
ATOM 1815 C C . VAL A 1 242 ? -13.748 18.547 15.137 1.00 95.44 242 VAL A C 1
ATOM 1817 O O . VAL A 1 242 ? -14.285 18.191 14.088 1.00 95.44 242 VAL A O 1
ATOM 1820 N N . GLU A 1 243 ? -12.615 18.010 15.571 1.00 95.62 243 GLU A N 1
ATOM 1821 C CA . GLU A 1 243 ? -12.041 16.811 14.962 1.00 95.62 243 GLU A CA 1
ATOM 1822 C C . GLU A 1 243 ? -12.817 15.577 15.426 1.00 95.62 243 GLU A C 1
ATOM 1824 O O . GLU A 1 243 ? -13.001 15.392 16.628 1.00 95.62 243 GLU A O 1
ATOM 1829 N N . LEU A 1 244 ? -13.253 14.722 14.503 1.00 97.56 244 LEU A N 1
ATOM 1830 C CA . LEU A 1 244 ? -13.947 13.473 14.818 1.00 97.56 244 LEU A CA 1
ATOM 1831 C C . LEU A 1 244 ? -12.988 12.297 14.606 1.00 97.56 244 LEU A C 1
ATOM 1833 O O . LEU A 1 244 ? -12.630 11.966 13.473 1.00 97.56 244 LEU A O 1
ATOM 1837 N N . ASN A 1 245 ? -12.573 11.679 15.714 1.00 91.81 245 ASN A N 1
ATOM 1838 C CA . ASN A 1 245 ? -11.481 10.710 15.752 1.00 91.81 245 ASN A CA 1
ATOM 1839 C C . ASN A 1 245 ? -11.831 9.408 15.004 1.00 91.81 245 ASN A C 1
ATOM 1841 O O . ASN A 1 245 ? -12.698 8.631 15.416 1.00 91.81 245 ASN A O 1
ATOM 1845 N N . GLY A 1 246 ? -11.095 9.162 13.921 1.00 90.19 246 GLY A N 1
ATOM 1846 C CA . GLY A 1 246 ? -11.178 7.979 13.071 1.00 90.19 246 GLY A CA 1
ATOM 1847 C C . GLY A 1 246 ? -10.107 6.914 13.310 1.00 90.19 246 GLY A C 1
ATOM 1848 O O . GLY A 1 246 ? -10.130 5.886 12.628 1.00 90.19 246 GLY A O 1
ATOM 1849 N N . ASP A 1 247 ? -9.171 7.134 14.234 1.00 86.19 247 ASP A N 1
ATOM 1850 C CA . ASP A 1 247 ? -7.983 6.297 14.389 1.00 86.19 247 ASP A CA 1
ATOM 1851 C C . ASP A 1 247 ? -8.301 4.864 14.798 1.00 86.19 247 ASP A C 1
ATOM 1853 O O . ASP A 1 247 ? -9.307 4.549 15.438 1.00 86.19 247 ASP A O 1
ATOM 1857 N N . LYS A 1 248 ? -7.378 3.971 14.440 1.00 79.69 248 LYS A N 1
ATOM 1858 C CA . LYS A 1 248 ? -7.397 2.581 14.896 1.00 79.69 248 LYS A CA 1
ATOM 1859 C C . LYS A 1 248 ? -6.896 2.487 16.338 1.00 79.69 248 LYS A C 1
ATOM 1861 O O . LYS A 1 248 ? -7.528 1.807 17.137 1.00 79.69 248 LYS A O 1
ATOM 1866 N N . GLU A 1 249 ? -5.779 3.130 16.670 1.00 79.12 249 GLU A N 1
ATOM 1867 C CA . GLU A 1 249 ? -5.135 3.053 17.987 1.00 79.12 249 GLU A CA 1
ATOM 1868 C C . GLU A 1 249 ? -4.230 4.273 18.247 1.00 79.12 249 GLU A C 1
ATOM 1870 O O . GLU A 1 249 ? -3.386 4.551 17.399 1.00 79.12 249 GLU A O 1
ATOM 1875 N N . PRO A 1 250 ? -4.347 4.946 19.411 1.00 78.12 250 PRO A N 1
ATOM 1876 C CA . PRO A 1 250 ? -5.509 4.895 20.296 1.00 78.12 250 PRO A CA 1
ATOM 1877 C C . PRO A 1 250 ? -6.741 5.455 19.565 1.00 78.12 250 PRO A C 1
ATOM 1879 O O . PRO A 1 250 ? -6.688 6.530 18.980 1.00 78.12 250 PRO A O 1
ATOM 1882 N N . GLY A 1 251 ? -7.863 4.739 19.570 1.00 87.81 251 GLY A N 1
ATOM 1883 C CA . GLY A 1 251 ? -9.032 5.182 18.809 1.00 87.81 251 GLY A CA 1
ATOM 1884 C C . GLY A 1 251 ? -10.173 4.181 18.812 1.00 87.81 251 GLY A C 1
ATOM 1885 O O . GLY A 1 251 ? -10.401 3.492 19.806 1.00 87.81 251 GLY A O 1
ATOM 1886 N N . ASN A 1 252 ? -10.866 4.073 17.678 1.00 92.88 252 ASN A N 1
ATOM 1887 C CA . ASN A 1 252 ? -12.102 3.308 17.497 1.00 92.88 252 ASN A CA 1
ATOM 1888 C C . ASN A 1 252 ? -11.998 1.834 17.912 1.00 92.88 252 ASN A C 1
ATOM 1890 O O . ASN A 1 252 ? -13.028 1.187 18.095 1.00 92.88 252 ASN A O 1
ATOM 1894 N N . ARG A 1 253 ? -10.778 1.295 18.041 1.00 92.38 253 ARG A N 1
ATOM 1895 C CA . ARG A 1 253 ? -10.504 -0.107 18.379 1.00 92.38 253 ARG A CA 1
ATOM 1896 C C . ARG A 1 253 ? -9.945 -0.340 19.782 1.00 92.38 253 ARG A C 1
ATOM 1898 O O . ARG A 1 253 ? -9.680 -1.486 20.141 1.00 92.38 253 ARG A O 1
ATOM 1905 N N . THR A 1 254 ? -9.721 0.722 20.547 1.00 86.25 254 THR A N 1
ATOM 1906 C CA . THR A 1 254 ? -9.122 0.639 21.886 1.00 86.25 254 THR A CA 1
ATOM 1907 C C . THR A 1 254 ? -9.881 1.432 22.934 1.00 86.25 254 THR A C 1
ATOM 1909 O O . THR A 1 254 ? -9.689 1.159 24.112 1.00 86.25 254 THR A O 1
ATOM 1912 N N . GLN A 1 255 ? -10.704 2.407 22.538 1.00 90.00 255 GLN A N 1
ATOM 1913 C CA . GLN A 1 255 ? -11.437 3.291 23.442 1.00 90.00 255 GLN A CA 1
ATOM 1914 C C . GLN A 1 255 ? -12.679 3.904 22.788 1.00 90.00 255 GLN A C 1
ATOM 1916 O O . GLN A 1 255 ? -12.891 3.799 21.580 1.00 90.00 255 GLN A O 1
ATOM 1921 N N . GLU A 1 256 ? -13.505 4.563 23.599 1.00 95.94 256 GLU A N 1
ATOM 1922 C CA . GLU A 1 256 ? -14.593 5.414 23.112 1.00 95.94 256 GLU A CA 1
ATOM 1923 C C . GLU A 1 256 ? -14.034 6.583 22.289 1.00 95.94 256 GLU A C 1
ATOM 1925 O O . GLU A 1 256 ? -13.055 7.226 22.688 1.00 95.94 256 GLU A O 1
ATOM 1930 N N . THR A 1 257 ? -14.675 6.877 21.159 1.00 97.75 257 THR A N 1
ATOM 1931 C CA . THR A 1 257 ? -14.371 8.049 20.332 1.00 97.75 257 THR A CA 1
ATOM 1932 C C . THR A 1 257 ? -15.614 8.906 20.128 1.00 97.75 257 THR A C 1
ATOM 1934 O O . THR A 1 257 ? -16.751 8.430 20.121 1.00 97.75 257 THR A O 1
ATOM 1937 N N . ASN A 1 258 ? -15.403 10.200 19.907 1.00 97.75 258 ASN A N 1
ATOM 1938 C CA . ASN A 1 258 ? -16.483 11.122 19.577 1.00 97.75 258 ASN A CA 1
ATOM 1939 C C . ASN A 1 258 ? -17.150 10.804 18.222 1.00 97.75 258 ASN A C 1
ATOM 1941 O O . ASN A 1 258 ? -18.366 10.942 18.100 1.00 97.75 258 ASN A O 1
ATOM 1945 N N . LEU A 1 259 ? -16.399 10.306 17.230 1.00 98.56 259 LEU A N 1
ATOM 1946 C CA . LEU A 1 259 ? -16.968 9.827 15.965 1.00 98.56 259 LEU A CA 1
ATOM 1947 C C . LEU A 1 259 ? -17.829 8.570 16.163 1.00 98.56 259 LEU A C 1
ATOM 1949 O O . LEU A 1 259 ? -18.926 8.481 15.610 1.00 98.56 259 LEU A O 1
ATOM 1953 N N . GLY A 1 260 ? -17.372 7.621 16.986 1.00 98.44 260 GLY A N 1
ATOM 1954 C CA . GLY A 1 260 ? -18.155 6.449 17.376 1.00 98.44 260 GLY A CA 1
ATOM 1955 C C . GLY A 1 260 ? -19.472 6.836 18.053 1.00 98.44 260 GLY A C 1
ATOM 1956 O O . GLY A 1 260 ? -20.523 6.266 17.741 1.00 98.44 260 GLY A O 1
ATOM 1957 N N . ASN A 1 261 ? -19.441 7.863 18.906 1.00 98.69 261 ASN A N 1
ATOM 1958 C CA . ASN A 1 261 ? -20.632 8.420 19.547 1.00 98.69 261 ASN A CA 1
ATOM 1959 C C . ASN A 1 261 ? -21.600 9.042 18.537 1.00 98.69 261 ASN A C 1
ATOM 1961 O O . ASN A 1 261 ? -22.784 8.709 18.555 1.00 98.69 261 ASN A O 1
ATOM 1965 N N . LEU A 1 262 ? -21.103 9.877 17.619 1.00 98.75 262 LEU A N 1
ATOM 1966 C CA . LEU A 1 262 ? -21.914 10.489 16.562 1.00 98.75 262 LEU A CA 1
ATOM 1967 C C . LEU A 1 262 ? -22.635 9.432 15.712 1.00 98.75 262 LEU A C 1
ATOM 1969 O O . LEU A 1 262 ? -23.839 9.540 15.471 1.00 98.75 262 LEU A O 1
ATOM 1973 N N . ILE A 1 263 ? -21.912 8.393 15.280 1.00 98.81 263 ILE A N 1
ATOM 1974 C CA . ILE A 1 263 ? -22.470 7.314 14.452 1.00 98.81 263 ILE A CA 1
ATOM 1975 C C . ILE A 1 263 ? -23.546 6.549 15.228 1.00 98.81 263 ILE A C 1
ATOM 1977 O O . ILE A 1 263 ? -24.653 6.346 14.728 1.00 98.81 263 ILE A O 1
ATOM 1981 N N . THR A 1 264 ? -23.256 6.148 16.465 1.00 98.75 264 THR A N 1
ATOM 1982 C CA . THR A 1 264 ? -24.203 5.365 17.272 1.00 98.75 264 THR A CA 1
ATOM 1983 C C . THR A 1 264 ? -25.423 6.178 17.721 1.00 98.75 264 THR A C 1
ATOM 1985 O O . THR A 1 264 ? -26.520 5.622 17.825 1.00 98.75 264 THR A O 1
ATOM 1988 N N . ASP A 1 265 ? -25.303 7.496 17.879 1.00 98.69 265 ASP A N 1
ATOM 1989 C CA . ASP A 1 265 ? -26.450 8.386 18.099 1.00 98.69 265 ASP A CA 1
ATOM 1990 C C . ASP A 1 265 ? -27.340 8.497 16.861 1.00 98.69 265 ASP A C 1
ATOM 1992 O O . ASP A 1 265 ? -28.569 8.419 16.974 1.00 98.69 265 ASP A O 1
ATOM 1996 N N . ALA A 1 266 ? -26.735 8.613 15.675 1.00 98.75 266 ALA A N 1
ATOM 1997 C CA . ALA A 1 266 ? -27.462 8.606 14.410 1.00 98.75 266 ALA A CA 1
ATOM 1998 C C . ALA A 1 266 ? -28.254 7.300 14.230 1.00 98.75 266 ALA A C 1
ATOM 2000 O O . ALA A 1 266 ? -29.427 7.332 13.848 1.00 98.75 266 ALA A O 1
ATOM 2001 N N . MET A 1 267 ? -27.663 6.158 14.598 1.00 98.69 267 MET A N 1
ATOM 2002 C CA . MET A 1 267 ? -28.326 4.848 14.602 1.00 98.69 267 MET A CA 1
ATOM 2003 C C . MET A 1 267 ? -29.540 4.815 15.546 1.00 98.69 267 MET A C 1
ATOM 2005 O O . MET A 1 267 ? -30.637 4.417 15.138 1.00 98.69 267 MET A O 1
ATOM 2009 N N . MET A 1 268 ? -29.374 5.277 16.793 1.00 98.25 268 MET A N 1
ATOM 2010 C CA . MET A 1 268 ? -30.466 5.375 17.775 1.00 98.25 268 MET A CA 1
ATOM 2011 C C . MET A 1 268 ? -31.604 6.271 17.267 1.00 98.25 268 MET A C 1
ATOM 2013 O O . MET A 1 268 ? -32.786 5.927 17.387 1.00 98.25 268 MET A O 1
ATOM 2017 N N . TRP A 1 269 ? -31.262 7.424 16.687 1.00 98.06 269 TRP A N 1
ATOM 2018 C CA . TRP A 1 269 ? -32.223 8.365 16.119 1.00 98.06 269 TRP A CA 1
ATOM 2019 C C . TRP A 1 269 ? -32.987 7.773 14.928 1.00 98.06 269 TRP A C 1
ATOM 2021 O O . TRP A 1 269 ? -34.215 7.912 14.861 1.00 98.06 269 TRP A O 1
ATOM 2031 N N . ALA A 1 270 ? -32.298 7.081 14.019 1.00 94.44 270 ALA A N 1
ATOM 2032 C CA . ALA A 1 270 ? -32.914 6.479 12.843 1.00 94.44 270 ALA A CA 1
ATOM 2033 C C . ALA A 1 270 ? -33.955 5.423 13.224 1.00 94.44 270 ALA A C 1
ATOM 2035 O O . ALA A 1 270 ? -35.085 5.487 12.743 1.00 94.44 270 ALA A O 1
ATOM 2036 N N . ILE A 1 271 ? -33.642 4.507 14.148 1.00 92.31 271 ILE A N 1
ATOM 2037 C CA . ILE A 1 271 ? -34.624 3.508 14.606 1.00 92.31 271 ILE A CA 1
ATOM 2038 C C . ILE A 1 271 ? -35.799 4.173 15.315 1.00 92.31 271 ILE A C 1
ATOM 2040 O O . ILE A 1 271 ? -36.952 3.882 14.996 1.00 92.31 271 ILE A O 1
ATOM 2044 N N . LYS A 1 272 ? -35.536 5.135 16.205 1.00 93.38 272 LYS A N 1
ATOM 2045 C CA . LYS A 1 272 ? -36.597 5.865 16.913 1.00 93.38 272 LYS A CA 1
ATOM 2046 C C . LYS A 1 272 ? -37.582 6.553 15.963 1.00 93.38 272 LYS A C 1
ATOM 2048 O O . LYS A 1 272 ? -38.764 6.662 16.287 1.00 93.38 272 LYS A O 1
ATOM 2053 N N . THR A 1 273 ? -37.105 7.058 14.826 1.00 86.38 273 THR A N 1
ATOM 2054 C CA . THR A 1 273 ? -37.916 7.853 13.890 1.00 86.38 273 THR A CA 1
ATOM 2055 C C . THR A 1 273 ? -38.509 7.038 12.743 1.00 86.38 273 THR A C 1
ATOM 2057 O O . THR A 1 273 ? -39.626 7.330 12.315 1.00 86.38 273 THR A O 1
ATOM 2060 N N . LYS A 1 274 ? -37.801 6.013 12.260 1.00 82.56 274 LYS A N 1
ATOM 2061 C CA . LYS A 1 274 ? -38.156 5.245 11.055 1.00 82.56 274 LYS A CA 1
ATOM 2062 C C . LYS A 1 274 ? -38.634 3.819 11.363 1.00 82.56 274 LYS A C 1
ATOM 2064 O O . LYS A 1 274 ? -39.267 3.209 10.507 1.00 82.56 274 LYS A O 1
ATOM 2069 N N . ALA A 1 275 ? -38.424 3.313 12.582 1.00 77.75 275 ALA A N 1
ATOM 2070 C CA . ALA A 1 275 ? -38.872 1.991 13.035 1.00 77.75 275 ALA A CA 1
ATOM 2071 C C . ALA A 1 275 ? -39.625 2.060 14.389 1.00 77.75 275 ALA A C 1
ATOM 2073 O O . ALA A 1 275 ? -39.192 1.477 15.383 1.00 77.75 275 ALA A O 1
ATOM 2074 N N . PRO A 1 276 ? -40.807 2.713 14.450 1.00 70.38 276 PRO A N 1
ATOM 2075 C CA . PRO A 1 276 ? -41.541 2.983 15.698 1.00 70.38 276 PRO A CA 1
ATOM 2076 C C . PRO A 1 276 ? -42.060 1.736 16.444 1.00 70.38 276 PRO A C 1
ATOM 2078 O O . PRO A 1 276 ? -42.661 1.869 17.507 1.00 70.38 276 PRO A O 1
ATOM 2081 N N . GLY A 1 277 ? -41.875 0.535 15.887 1.00 75.50 277 GLY A N 1
ATOM 2082 C CA . GLY A 1 277 ? -42.200 -0.737 16.538 1.00 75.50 277 GLY A CA 1
ATOM 2083 C C . GLY A 1 277 ? -41.117 -1.256 17.490 1.00 75.50 277 GLY A C 1
ATOM 2084 O O . GLY A 1 277 ? -41.373 -2.222 18.203 1.00 75.50 277 GLY A O 1
ATOM 2085 N N . VAL A 1 278 ? -39.930 -0.642 17.507 1.00 83.00 278 VAL A N 1
ATOM 2086 C CA . VAL A 1 278 ? -38.831 -1.015 18.407 1.00 83.00 278 VAL A CA 1
ATOM 2087 C C . VAL A 1 278 ? -38.996 -0.301 19.750 1.00 83.00 278 VAL A C 1
ATOM 2089 O O . VAL A 1 278 ? -39.193 0.914 19.799 1.00 83.00 278 VAL A O 1
ATOM 2092 N N . ASP A 1 279 ? -38.914 -1.049 20.854 1.00 86.88 279 ASP A N 1
ATOM 2093 C CA . ASP A 1 279 ? -38.959 -0.473 22.201 1.00 86.88 279 ASP A CA 1
ATOM 2094 C C . ASP A 1 279 ? -37.657 0.271 22.519 1.00 86.88 279 ASP A C 1
ATOM 2096 O O . ASP A 1 279 ? -36.663 -0.315 22.948 1.00 86.88 279 ASP A O 1
ATOM 2100 N N . MET A 1 280 ? -37.688 1.594 22.353 1.00 93.12 280 MET A N 1
ATOM 2101 C CA . MET A 1 280 ? -36.545 2.461 22.639 1.00 93.12 280 MET A CA 1
ATOM 2102 C C . MET A 1 280 ? -36.187 2.554 24.130 1.00 93.12 280 MET A C 1
ATOM 2104 O O . MET A 1 280 ? -35.137 3.099 24.455 1.00 93.12 280 MET A O 1
ATOM 2108 N N . THR A 1 281 ? -37.017 2.038 25.046 1.00 91.25 281 THR A N 1
ATOM 2109 C CA . THR A 1 281 ? -36.690 2.000 26.484 1.00 91.25 281 THR A CA 1
ATOM 2110 C C . THR A 1 281 ? -35.511 1.063 26.747 1.00 91.25 281 THR A C 1
ATOM 2112 O O . THR A 1 281 ? -34.615 1.390 27.524 1.00 91.25 281 THR A O 1
ATOM 2115 N N . ASN A 1 282 ? -35.491 -0.070 26.041 1.00 93.25 282 ASN A N 1
ATOM 2116 C CA . ASN A 1 282 ? -34.472 -1.115 26.133 1.00 93.25 282 ASN A CA 1
ATOM 2117 C C . ASN A 1 282 ? -33.616 -1.184 24.857 1.00 93.25 282 ASN A C 1
ATOM 2119 O O . ASN A 1 282 ? -33.101 -2.248 24.516 1.00 93.25 282 ASN A O 1
ATOM 2123 N N . ALA A 1 283 ? -33.492 -0.070 24.129 1.00 96.69 283 ALA A N 1
ATOM 2124 C CA . ALA A 1 283 ? -32.667 -0.003 22.930 1.00 96.69 283 ALA A CA 1
ATOM 2125 C C . ALA A 1 283 ? -31.277 0.551 23.234 1.00 96.69 283 ALA A C 1
ATOM 2127 O O . ALA A 1 283 ? -31.132 1.512 23.992 1.00 96.69 283 ALA A O 1
ATOM 2128 N N . VAL A 1 284 ? -30.276 -0.037 22.595 1.00 98.38 284 VAL A N 1
ATOM 2129 C CA . VAL A 1 284 ? -28.880 0.407 22.611 1.00 98.38 284 VAL A CA 1
ATOM 2130 C C . VAL A 1 284 ? -28.342 0.358 21.192 1.00 98.38 284 VAL A C 1
ATOM 2132 O O . VAL A 1 284 ? -28.842 -0.427 20.389 1.00 98.38 284 VAL A O 1
ATOM 2135 N N . ALA A 1 285 ? -27.316 1.144 20.883 1.00 98.62 285 ALA A N 1
ATOM 2136 C CA . ALA A 1 285 ? -26.588 0.994 19.629 1.00 98.62 285 ALA A CA 1
ATOM 2137 C C . ALA A 1 285 ? -25.173 0.486 19.881 1.00 98.62 285 ALA A C 1
ATOM 2139 O O . ALA A 1 285 ? -24.523 0.913 20.837 1.00 98.62 285 ALA A O 1
ATOM 2140 N N . ILE A 1 286 ? -24.715 -0.414 19.015 1.00 98.62 286 ILE A N 1
ATOM 2141 C CA . ILE A 1 286 ? -23.341 -0.911 18.972 1.00 98.62 286 ILE A CA 1
ATOM 2142 C C . ILE A 1 286 ? -22.888 -0.880 17.515 1.00 98.62 286 ILE A C 1
ATOM 2144 O O . ILE A 1 286 ? -23.623 -1.297 16.629 1.00 98.62 286 ILE A O 1
ATOM 2148 N N . THR A 1 287 ? -21.674 -0.412 17.255 1.00 98.19 287 THR A N 1
ATOM 2149 C CA . THR A 1 287 ? -20.987 -0.676 15.987 1.00 98.19 287 THR A CA 1
ATOM 2150 C C . THR A 1 287 ? -19.540 -1.042 16.276 1.00 98.19 287 THR A C 1
ATOM 2152 O O . THR A 1 287 ? -18.919 -0.482 17.178 1.00 98.19 287 THR A O 1
ATOM 2155 N N . ASN A 1 288 ? -18.996 -1.996 15.528 1.00 97.44 288 ASN A N 1
ATOM 2156 C CA . ASN A 1 288 ? -17.607 -2.409 15.675 1.00 97.44 288 ASN A CA 1
ATOM 2157 C C . ASN A 1 288 ? -16.662 -1.317 15.142 1.00 97.44 288 ASN A C 1
ATOM 2159 O O . ASN A 1 288 ? -16.884 -0.758 14.064 1.00 97.44 288 ASN A O 1
ATOM 2163 N N . GLY A 1 289 ? -15.578 -1.036 15.865 1.00 94.12 289 GLY A N 1
ATOM 2164 C CA . GLY A 1 289 ? -14.575 -0.035 15.494 1.00 94.12 289 GLY A CA 1
ATOM 2165 C C . GLY A 1 289 ? -13.892 -0.314 14.156 1.00 94.12 289 GLY A C 1
ATOM 2166 O O . GLY A 1 289 ? -13.439 0.599 13.476 1.00 94.12 289 GLY A O 1
ATOM 2167 N N . GLY A 1 290 ? -13.853 -1.577 13.729 1.00 82.00 290 GLY A N 1
ATOM 2168 C CA . GLY A 1 290 ? -13.371 -2.009 12.420 1.00 82.00 290 GLY A CA 1
ATOM 2169 C C . GLY A 1 290 ? -14.217 -1.496 11.254 1.00 82.00 290 GLY A C 1
ATOM 2170 O O . GLY A 1 290 ? -13.680 -1.380 10.150 1.00 82.00 290 GLY A O 1
ATOM 2171 N N . GLY A 1 291 ? -15.486 -1.157 11.503 1.00 88.94 291 GLY A N 1
ATOM 2172 C CA . GLY A 1 291 ? -16.402 -0.541 10.545 1.00 88.94 291 GLY A CA 1
ATOM 2173 C C . GLY A 1 291 ? -16.159 0.954 10.314 1.00 88.94 291 GLY A C 1
ATOM 2174 O O . GLY A 1 291 ? -16.581 1.464 9.282 1.00 88.94 291 GLY A O 1
ATOM 2175 N N . ILE A 1 292 ? -15.448 1.630 11.226 1.00 97.31 292 ILE A N 1
ATOM 2176 C CA . ILE A 1 292 ? -15.103 3.058 11.150 1.00 97.31 292 ILE A CA 1
ATOM 2177 C C . ILE A 1 292 ? -13.680 3.173 10.598 1.00 97.31 292 ILE A C 1
ATOM 2179 O O . ILE A 1 292 ? -12.736 2.618 11.167 1.00 97.31 292 ILE A O 1
ATOM 2183 N N . ARG A 1 293 ? -13.525 3.807 9.433 1.00 90.88 293 ARG A N 1
ATOM 2184 C CA . ARG A 1 293 ? -12.311 3.651 8.609 1.00 90.88 293 ARG A CA 1
ATOM 2185 C C . ARG A 1 293 ? -11.442 4.888 8.478 1.00 90.88 293 ARG A C 1
ATOM 2187 O O . ARG A 1 293 ? -10.291 4.740 8.073 1.00 90.88 293 ARG A O 1
ATOM 2194 N N . ALA A 1 294 ? -11.975 6.056 8.804 1.00 93.38 294 ALA A N 1
ATOM 2195 C CA . ALA A 1 294 ? -11.301 7.329 8.619 1.00 93.38 294 ALA A CA 1
ATOM 2196 C C . ALA A 1 294 ? -11.818 8.376 9.608 1.00 93.38 294 ALA A C 1
ATOM 2198 O O . ALA A 1 294 ? -12.803 8.152 10.314 1.00 93.38 294 ALA A O 1
ATOM 2199 N N . TRP A 1 295 ? -11.119 9.507 9.643 1.00 93.62 295 TRP A N 1
ATOM 2200 C CA . TRP A 1 295 ? -11.509 10.706 10.375 1.00 93.62 295 TRP A CA 1
ATOM 2201 C C . TRP A 1 295 ? -12.594 11.483 9.632 1.00 93.62 295 TRP A C 1
ATOM 2203 O O . TRP A 1 295 ? -12.754 11.346 8.419 1.00 93.62 295 TRP A O 1
ATOM 2213 N N . ILE A 1 296 ? -13.264 12.375 10.360 1.00 96.69 296 ILE A N 1
ATOM 2214 C CA . ILE A 1 296 ? -13.854 13.578 9.765 1.00 96.69 296 ILE A CA 1
ATOM 2215 C C . ILE A 1 296 ? -13.164 14.770 10.420 1.00 96.69 296 ILE A C 1
ATOM 2217 O O . ILE A 1 296 ? -13.282 14.980 11.628 1.00 96.69 296 ILE A O 1
ATOM 2221 N N . HIS A 1 297 ? -12.427 15.534 9.622 1.00 95.94 297 HIS A N 1
ATOM 2222 C CA . HIS A 1 297 ? -11.678 16.683 10.118 1.00 95.94 297 HIS A CA 1
ATOM 2223 C C . HIS A 1 297 ? -12.580 17.885 10.405 1.00 95.94 297 HIS A C 1
ATOM 2225 O O . HIS A 1 297 ? -13.676 18.016 9.849 1.00 95.94 297 HIS A O 1
ATOM 2231 N N . ALA A 1 298 ? -12.110 18.794 11.262 1.00 95.00 298 ALA A N 1
ATOM 2232 C CA . ALA A 1 298 ? -12.793 20.060 11.481 1.00 95.00 298 ALA A CA 1
ATOM 2233 C C . ALA A 1 298 ? -12.821 20.872 10.173 1.00 95.00 298 ALA A C 1
ATOM 2235 O O . ALA A 1 298 ? -11.795 21.080 9.523 1.00 95.00 298 ALA A O 1
ATOM 2236 N N . GLY A 1 299 ? -13.993 21.379 9.795 1.00 97.38 299 GLY A N 1
ATOM 2237 C CA . GLY A 1 299 ? -14.199 22.023 8.502 1.00 97.38 299 GLY A CA 1
ATOM 2238 C C . GLY A 1 299 ? -15.426 21.498 7.775 1.00 97.38 299 GLY A C 1
ATOM 2239 O O . GLY A 1 299 ? -16.387 21.052 8.395 1.00 97.38 299 GLY A O 1
ATOM 2240 N N . ASP A 1 300 ? -15.423 21.634 6.457 1.00 97.75 300 ASP A N 1
ATOM 2241 C CA . ASP A 1 300 ? -16.529 21.205 5.609 1.00 97.75 300 ASP A CA 1
ATOM 2242 C C . ASP A 1 300 ? -16.653 19.673 5.614 1.00 97.75 300 ASP A C 1
ATOM 2244 O O . ASP A 1 300 ? -15.650 18.971 5.551 1.00 97.75 300 ASP A O 1
ATOM 2248 N N . ILE A 1 301 ? -17.887 19.170 5.676 1.00 97.81 301 ILE A N 1
ATOM 2249 C CA . ILE A 1 301 ? -18.205 17.743 5.571 1.00 97.81 301 ILE A CA 1
ATOM 2250 C C . ILE A 1 301 ? -18.914 17.515 4.237 1.00 97.81 301 ILE A C 1
ATOM 2252 O O . ILE A 1 301 ? -20.020 18.024 3.998 1.00 97.81 301 ILE A O 1
ATOM 2256 N N . SER A 1 302 ? -18.276 16.736 3.374 1.00 96.38 302 SER A N 1
ATOM 2257 C CA . SER A 1 302 ? -18.828 16.240 2.116 1.00 96.38 302 SER A CA 1
ATOM 2258 C C . SER A 1 302 ? -19.417 14.837 2.281 1.00 96.38 302 SER A C 1
ATOM 2260 O O . SER A 1 302 ? -19.159 14.143 3.269 1.00 96.38 302 SER A O 1
ATOM 2262 N N . LYS A 1 303 ? -20.217 14.382 1.306 1.00 93.50 303 LYS A N 1
ATOM 2263 C CA . LYS A 1 303 ? -20.704 12.990 1.312 1.00 93.50 303 LYS A CA 1
ATOM 2264 C C . LYS A 1 303 ? -19.539 11.999 1.210 1.00 93.50 303 LYS A C 1
ATOM 2266 O O . LYS A 1 303 ? -19.575 10.959 1.859 1.00 93.50 303 LYS A O 1
ATOM 2271 N N . ALA A 1 304 ? -18.499 12.346 0.448 1.00 91.19 304 ALA A N 1
ATOM 2272 C CA . ALA A 1 304 ? -17.291 11.540 0.303 1.00 91.19 304 ALA A CA 1
ATOM 2273 C C . ALA A 1 304 ? -16.590 11.288 1.645 1.00 91.19 304 ALA A C 1
ATOM 2275 O O . ALA A 1 304 ? -16.124 10.173 1.869 1.00 91.19 304 ALA A O 1
ATOM 2276 N N . ASP A 1 305 ? -16.570 12.269 2.553 1.00 96.12 305 ASP A N 1
ATOM 2277 C CA . ASP A 1 305 ? -15.989 12.088 3.889 1.00 96.12 305 ASP A CA 1
ATOM 2278 C C . ASP A 1 305 ? -16.746 11.000 4.664 1.00 96.12 305 ASP A C 1
ATOM 2280 O O . ASP A 1 305 ? -16.142 10.045 5.149 1.00 96.12 305 ASP A O 1
ATOM 2284 N N . VAL A 1 306 ? -18.083 11.065 4.699 1.00 96.56 306 VAL A N 1
ATOM 2285 C CA . VAL A 1 306 ? -18.910 10.064 5.400 1.00 96.56 306 VAL A CA 1
ATOM 2286 C C . VAL A 1 306 ? -18.789 8.680 4.756 1.00 96.56 306 VAL A C 1
ATOM 2288 O O . VAL A 1 306 ? -18.641 7.685 5.467 1.00 96.56 306 VAL A O 1
ATOM 2291 N N . THR A 1 307 ? -18.783 8.597 3.423 1.00 91.00 307 THR A N 1
ATOM 2292 C CA . THR A 1 307 ? -18.578 7.324 2.714 1.00 91.00 307 THR A CA 1
ATOM 2293 C C . THR A 1 307 ? -17.169 6.767 2.940 1.00 91.00 307 THR A C 1
ATOM 2295 O O . THR A 1 307 ? -17.002 5.556 3.024 1.00 91.00 307 THR A O 1
ATOM 2298 N N . THR A 1 308 ? -16.151 7.614 3.109 1.00 92.75 308 THR A N 1
ATOM 2299 C CA . THR A 1 308 ? -14.788 7.168 3.448 1.00 92.75 308 THR A CA 1
ATOM 2300 C C . THR A 1 308 ? -14.727 6.596 4.865 1.00 92.75 308 THR A C 1
ATOM 2302 O O . THR A 1 308 ? -14.046 5.597 5.097 1.00 92.75 308 THR A O 1
ATOM 2305 N N . VAL A 1 309 ? -15.472 7.179 5.808 1.00 97.00 309 VAL A N 1
ATOM 2306 C CA . VAL A 1 309 ? -15.605 6.663 7.180 1.00 97.00 309 VAL A CA 1
ATOM 2307 C C . VAL A 1 309 ? -16.348 5.324 7.208 1.00 97.00 309 VAL A C 1
ATOM 2309 O O . VAL A 1 309 ? -15.933 4.427 7.945 1.00 97.00 309 VAL A O 1
ATOM 2312 N N . LEU A 1 310 ? -17.411 5.174 6.407 1.00 96.38 310 LEU A N 1
ATOM 2313 C CA . LEU A 1 310 ? -18.313 4.012 6.372 1.00 96.38 310 LEU A CA 1
ATOM 2314 C C . LEU A 1 310 ? -18.392 3.372 4.963 1.00 96.38 310 LEU A C 1
ATOM 2316 O O . LEU A 1 310 ? -19.461 3.347 4.350 1.00 96.38 310 LEU A O 1
ATOM 2320 N N . PRO A 1 311 ? -17.298 2.796 4.431 1.00 89.38 311 PRO A N 1
ATOM 2321 C CA . PRO A 1 311 ? -17.178 2.473 3.003 1.00 89.38 311 PRO A CA 1
ATOM 2322 C C . PRO A 1 311 ? -17.842 1.159 2.577 1.00 89.38 311 PRO A C 1
ATOM 2324 O O . PRO A 1 311 ? -17.760 0.775 1.414 1.00 89.38 311 PRO A O 1
ATOM 2327 N N . PHE A 1 312 ? -18.454 0.425 3.507 1.00 77.50 312 PHE A N 1
ATOM 2328 C CA . PHE A 1 312 ? -18.908 -0.947 3.262 1.00 77.50 312 PHE A CA 1
ATOM 2329 C C . PHE A 1 312 ? -20.350 -1.050 2.757 1.00 77.50 312 PHE A C 1
ATOM 2331 O O . PHE A 1 312 ? -20.810 -2.154 2.486 1.00 77.50 312 PHE A O 1
ATOM 2338 N N . GLY A 1 313 ? -21.079 0.069 2.663 1.00 84.00 313 GLY A N 1
ATOM 2339 C CA . GLY A 1 313 ? -22.499 0.050 2.292 1.00 84.00 313 GLY A CA 1
ATOM 2340 C C . GLY A 1 313 ? -23.372 -0.719 3.292 1.00 84.00 313 GLY A C 1
ATOM 2341 O O . GLY A 1 313 ? -24.414 -1.255 2.923 1.00 84.00 313 GLY A O 1
ATOM 2342 N N . ASN A 1 314 ? -22.931 -0.815 4.552 1.00 87.19 314 ASN A N 1
ATOM 2343 C CA . ASN A 1 314 ? -23.663 -1.521 5.597 1.00 87.19 314 ASN A CA 1
ATOM 2344 C C . ASN A 1 314 ? -25.032 -0.873 5.837 1.00 87.19 314 ASN A C 1
ATOM 2346 O O . ASN A 1 314 ? -25.157 0.353 5.894 1.00 87.19 314 ASN A O 1
ATOM 2350 N N . THR A 1 315 ? -26.040 -1.705 6.070 1.00 88.31 315 THR A N 1
ATOM 2351 C CA . THR A 1 315 ? -27.385 -1.280 6.467 1.00 88.31 315 THR A CA 1
ATOM 2352 C C . THR A 1 315 ? -27.586 -1.400 7.973 1.00 88.31 315 THR A C 1
ATOM 2354 O O . THR A 1 315 ? -26.865 -2.122 8.671 1.00 88.31 315 THR A O 1
ATOM 2357 N N . LEU A 1 316 ? -28.576 -0.671 8.489 1.00 90.94 316 LEU A N 1
ATOM 2358 C CA . LEU A 1 316 ? -28.953 -0.713 9.895 1.00 90.94 316 LEU A CA 1
ATOM 2359 C C . LEU A 1 316 ? -29.850 -1.923 10.191 1.00 90.94 316 LEU A C 1
ATOM 2361 O O . LEU A 1 316 ? -30.910 -2.087 9.585 1.00 90.94 316 LEU A O 1
ATOM 2365 N N . ALA A 1 317 ? -29.466 -2.722 11.177 1.00 89.81 317 ALA A N 1
ATOM 2366 C CA . ALA A 1 317 ? -30.198 -3.886 11.657 1.00 89.81 317 ALA A CA 1
ATOM 2367 C C . ALA A 1 317 ? -30.561 -3.742 13.141 1.00 89.81 317 ALA A C 1
ATOM 2369 O O . ALA A 1 317 ? -29.938 -2.988 13.892 1.00 89.81 317 ALA A O 1
ATOM 2370 N N . VAL A 1 318 ? -31.585 -4.479 13.571 1.00 92.12 318 VAL A N 1
ATOM 2371 C CA . VAL A 1 318 ? -32.002 -4.564 14.974 1.00 92.12 318 VAL A CA 1
ATOM 2372 C C . VAL A 1 318 ? -32.025 -6.024 15.400 1.00 92.12 318 VAL A C 1
ATOM 2374 O O . VAL A 1 318 ? -32.783 -6.829 14.856 1.00 92.12 318 VAL A O 1
ATOM 2377 N N . VAL A 1 319 ? -31.227 -6.347 16.413 1.00 96.69 319 VAL A N 1
ATOM 2378 C CA . VAL A 1 319 ? -31.081 -7.687 16.987 1.00 96.69 319 VAL A CA 1
ATOM 2379 C C . VAL A 1 319 ? -31.682 -7.696 18.389 1.00 96.69 319 VAL A C 1
ATOM 2381 O O . VAL A 1 319 ? -31.395 -6.816 19.195 1.00 96.69 319 VAL A O 1
ATOM 2384 N N . HIS A 1 320 ? -32.534 -8.672 18.696 1.00 96.00 320 HIS A N 1
ATOM 2385 C CA . HIS A 1 320 ? -33.141 -8.805 20.020 1.00 96.00 320 HIS A CA 1
ATOM 2386 C C . HIS A 1 320 ? -32.422 -9.890 20.812 1.00 96.00 320 HIS A C 1
ATOM 2388 O O . HIS A 1 320 ? -32.528 -11.073 20.485 1.00 96.00 320 HIS A O 1
ATOM 2394 N N . VAL A 1 321 ? -31.735 -9.476 21.873 1.00 97.62 321 VAL A N 1
ATOM 2395 C CA . VAL A 1 321 ? -30.937 -10.354 22.738 1.00 97.62 321 VAL A CA 1
ATOM 2396 C C . VAL A 1 321 ? -31.322 -10.165 24.199 1.00 97.62 321 VAL A C 1
ATOM 2398 O O . VAL A 1 321 ? -31.827 -9.112 24.596 1.00 97.62 321 VAL A O 1
ATOM 2401 N N . LYS A 1 322 ? -31.092 -11.180 25.028 1.00 97.88 322 LYS A N 1
ATOM 2402 C CA . LYS A 1 322 ? -31.125 -11.027 26.486 1.00 97.88 322 LYS A CA 1
ATOM 2403 C C . LYS A 1 322 ? -29.949 -10.183 26.965 1.00 97.88 322 LYS A C 1
ATOM 2405 O O . LYS A 1 322 ? -28.893 -10.167 26.337 1.00 97.88 322 LYS A O 1
ATOM 2410 N N . GLY A 1 323 ? -30.082 -9.552 28.128 1.00 97.38 323 GLY A N 1
ATOM 2411 C CA . GLY A 1 323 ? -28.976 -8.830 28.756 1.00 97.38 323 GLY A CA 1
ATOM 2412 C C . GLY A 1 323 ? -27.725 -9.699 28.932 1.00 97.38 323 GLY A C 1
ATOM 2413 O O . GLY A 1 323 ? -26.617 -9.236 28.680 1.00 97.38 323 GLY A O 1
ATOM 2414 N N . SER A 1 324 ? -27.880 -10.978 29.277 1.00 97.38 324 SER A N 1
ATOM 2415 C CA . SER A 1 324 ? -26.763 -11.926 29.375 1.00 97.38 324 SER A CA 1
ATOM 2416 C C . SER A 1 324 ? -26.006 -12.122 28.056 1.00 97.38 324 SER A C 1
ATOM 2418 O O . SER A 1 324 ? -24.792 -12.280 28.070 1.00 97.38 324 SER A O 1
ATOM 2420 N N . GLU A 1 325 ? -26.713 -12.106 26.926 1.00 97.94 325 GLU A N 1
ATOM 2421 C CA . GLU A 1 325 ? -26.137 -12.234 25.579 1.00 97.94 325 GLU A CA 1
ATOM 2422 C C . GLU A 1 325 ? -25.495 -10.911 25.131 1.00 97.94 325 GLU A C 1
ATOM 2424 O O . GLU A 1 325 ? -24.454 -10.914 24.485 1.00 97.94 325 GLU A O 1
ATOM 2429 N N . LEU A 1 326 ? -26.059 -9.766 25.537 1.00 98.19 326 LEU A N 1
ATOM 2430 C CA . LEU A 1 326 ? -25.433 -8.455 25.341 1.00 98.19 326 LEU A CA 1
ATOM 2431 C C . LEU A 1 326 ? -24.103 -8.337 26.106 1.00 98.19 326 LEU A C 1
ATOM 2433 O O . LEU A 1 326 ? -23.120 -7.845 25.556 1.00 98.19 326 LEU A O 1
ATOM 2437 N N . LEU A 1 327 ? -24.057 -8.803 27.359 1.00 97.94 327 LEU A N 1
ATOM 2438 C CA . LEU A 1 327 ? -22.818 -8.863 28.142 1.00 97.94 327 LEU A CA 1
ATOM 2439 C C . LEU A 1 327 ? -21.781 -9.778 27.495 1.00 97.94 327 LEU A C 1
ATOM 2441 O O . LEU A 1 327 ? -20.611 -9.419 27.437 1.00 97.94 327 LEU A O 1
ATOM 2445 N N . GLU A 1 328 ? -22.212 -10.938 27.007 1.00 97.69 328 GLU A N 1
ATOM 2446 C CA . GLU A 1 328 ? -21.352 -11.889 26.305 1.00 97.69 328 GLU A CA 1
ATOM 2447 C C . GLU A 1 328 ? -20.734 -11.269 25.048 1.00 97.69 328 GLU A C 1
ATOM 2449 O O . GLU A 1 328 ? -19.512 -11.314 24.896 1.00 97.69 328 GLU A O 1
ATOM 2454 N N . ALA A 1 329 ? -21.538 -10.587 24.227 1.00 98.06 329 ALA A N 1
ATOM 2455 C CA . ALA A 1 329 ? -21.061 -9.898 23.035 1.00 98.06 329 ALA A CA 1
ATOM 2456 C C . ALA A 1 329 ? -20.037 -8.799 23.368 1.00 98.06 329 ALA A C 1
ATOM 2458 O O . ALA A 1 329 ? -19.015 -8.680 22.691 1.00 98.06 329 ALA A O 1
ATOM 2459 N N . LEU A 1 330 ? -20.276 -8.010 24.425 1.00 98.38 330 LEU A N 1
ATOM 2460 C CA . LEU A 1 330 ? -19.353 -6.953 24.849 1.00 98.38 330 LEU A CA 1
ATOM 2461 C C . LEU A 1 330 ? -18.053 -7.521 25.444 1.00 98.38 330 LEU A C 1
ATOM 2463 O O . LEU A 1 330 ? -16.967 -7.040 25.116 1.00 98.38 330 LEU A O 1
ATOM 2467 N N . GLU A 1 331 ? -18.138 -8.566 26.268 1.00 98.19 331 GLU A N 1
ATOM 2468 C CA . GLU A 1 331 ? -16.972 -9.273 26.812 1.00 98.19 331 GLU A CA 1
ATOM 2469 C C . GLU A 1 331 ? -16.119 -9.859 25.678 1.00 98.19 331 GLU A C 1
ATOM 2471 O O . GLU A 1 331 ? -14.905 -9.659 25.644 1.00 98.19 331 GLU A O 1
ATOM 2476 N N . ALA A 1 332 ? -16.754 -10.511 24.699 1.00 95.94 332 ALA A N 1
ATOM 2477 C CA . ALA A 1 332 ? -16.080 -11.027 23.515 1.00 95.94 332 ALA A CA 1
ATOM 2478 C C . ALA A 1 332 ? -15.447 -9.900 22.687 1.00 95.94 332 ALA A C 1
ATOM 2480 O O . ALA A 1 332 ? -14.288 -10.003 22.311 1.00 95.94 332 ALA A O 1
ATOM 2481 N N . SER A 1 333 ? -16.153 -8.790 22.456 1.00 95.44 333 SER A N 1
ATOM 2482 C CA . SER A 1 333 ? -15.645 -7.656 21.663 1.00 95.44 333 SER A CA 1
ATOM 2483 C C . SER A 1 333 ? -14.440 -6.933 22.270 1.00 95.44 333 SER A C 1
ATOM 2485 O O . SER A 1 333 ? -13.704 -6.251 21.558 1.00 95.44 333 SER A O 1
ATOM 2487 N N . THR A 1 334 ? -14.206 -7.109 23.572 1.00 94.88 334 THR A N 1
ATOM 2488 C CA . THR A 1 334 ? -13.121 -6.465 24.328 1.00 94.88 334 THR A CA 1
ATOM 2489 C C . THR A 1 334 ? -12.022 -7.448 24.747 1.00 94.88 334 THR A C 1
ATOM 2491 O O . THR A 1 334 ? -11.139 -7.102 25.537 1.00 94.88 334 THR A O 1
ATOM 2494 N N . PHE A 1 335 ? -12.019 -8.671 24.196 1.00 89.81 335 PHE A N 1
ATOM 2495 C CA . PHE A 1 335 ? -11.146 -9.765 24.641 1.00 89.81 335 PHE A CA 1
ATOM 2496 C C . PHE A 1 335 ? -9.645 -9.437 24.632 1.00 89.81 335 PHE A C 1
ATOM 2498 O O . PHE A 1 335 ? -8.894 -9.989 25.436 1.00 89.81 335 PHE A O 1
ATOM 2505 N N . CYS A 1 336 ? -9.189 -8.542 23.754 1.00 79.62 336 CYS A N 1
ATOM 2506 C CA . CYS A 1 336 ? -7.785 -8.141 23.649 1.00 79.62 336 CYS A CA 1
ATOM 2507 C C . CYS A 1 336 ? -7.505 -6.707 24.114 1.00 79.62 336 CYS A C 1
ATOM 2509 O O . CYS A 1 336 ? -6.339 -6.336 24.197 1.00 79.62 336 CYS A O 1
ATOM 2511 N N . THR A 1 337 ? -8.523 -5.908 24.456 1.00 84.00 337 THR A N 1
ATOM 2512 C CA . THR A 1 337 ? -8.346 -4.521 24.928 1.00 84.00 337 THR A CA 1
ATOM 2513 C C . THR A 1 337 ? -7.342 -4.491 26.096 1.00 84.00 337 THR A C 1
ATOM 2515 O O . THR A 1 337 ? -7.412 -5.371 26.952 1.00 84.00 337 THR A O 1
ATOM 2518 N N . PRO A 1 338 ? -6.372 -3.560 26.164 1.00 80.50 338 PRO A N 1
ATOM 2519 C CA . PRO A 1 338 ? -6.202 -2.351 25.354 1.00 80.50 338 PRO A CA 1
ATOM 2520 C C . PRO A 1 338 ? -5.567 -2.551 23.970 1.00 80.50 338 PRO A C 1
ATOM 2522 O O . PRO A 1 338 ? -5.401 -1.565 23.267 1.00 80.50 338 PRO A O 1
ATOM 2525 N N . ILE A 1 339 ? -5.239 -3.779 23.556 1.00 80.31 339 ILE A N 1
ATOM 2526 C CA . ILE A 1 339 ? -4.704 -4.045 22.213 1.00 80.31 339 ILE A CA 1
ATOM 2527 C C . ILE A 1 339 ? -5.794 -3.784 21.171 1.00 80.31 339 ILE A C 1
ATOM 2529 O O . ILE A 1 339 ? -6.919 -4.283 21.294 1.00 80.31 339 ILE A O 1
ATOM 2533 N N . SER A 1 340 ? -5.441 -3.026 20.134 1.00 78.81 340 SER A N 1
ATOM 2534 C CA . SER A 1 340 ? -6.336 -2.654 19.041 1.00 78.81 340 SER A CA 1
ATOM 2535 C C . SER A 1 340 ? -6.828 -3.842 18.226 1.00 78.81 340 SER A C 1
ATOM 2537 O O . SER A 1 340 ? -6.050 -4.588 17.629 1.00 78.81 340 SER A O 1
ATOM 2539 N N . LEU A 1 341 ? -8.152 -3.974 18.124 1.00 80.31 341 LEU A N 1
ATOM 2540 C CA . LEU A 1 341 ? -8.799 -4.914 17.216 1.00 80.31 341 LEU A CA 1
ATOM 2541 C C . LEU A 1 341 ? -10.133 -4.374 16.693 1.00 80.31 341 LEU A C 1
ATOM 2543 O O . LEU A 1 341 ? -10.871 -3.690 17.395 1.00 80.31 341 LEU A O 1
ATOM 2547 N N . GLY A 1 342 ? -10.466 -4.712 15.444 1.00 72.25 342 GLY A N 1
ATOM 2548 C CA . GLY A 1 342 ? -11.685 -4.241 14.777 1.00 72.25 342 GLY A CA 1
ATOM 2549 C C . GLY A 1 342 ? -12.991 -4.532 15.529 1.00 72.25 342 GLY A C 1
ATOM 2550 O O . GLY A 1 342 ? -13.918 -3.736 15.430 1.00 72.25 342 GLY A O 1
ATOM 2551 N N . GLY A 1 343 ? -13.045 -5.603 16.327 1.00 84.25 343 GLY A N 1
ATOM 2552 C CA . GLY A 1 343 ? -14.248 -5.994 17.064 1.00 84.25 343 GLY A CA 1
ATOM 2553 C C . GLY A 1 343 ? -14.681 -5.034 18.175 1.00 84.25 343 GLY A C 1
ATOM 2554 O O . GLY A 1 343 ? -15.842 -5.088 18.565 1.00 84.25 343 GLY A O 1
ATOM 2555 N N . PHE A 1 344 ? -13.808 -4.144 18.657 1.00 97.12 344 PHE A N 1
ATOM 2556 C CA . PHE A 1 344 ? -14.094 -3.258 19.792 1.00 97.12 344 PHE A CA 1
ATOM 2557 C C . PHE A 1 344 ? -15.396 -2.444 19.610 1.00 97.12 344 PHE A C 1
ATOM 2559 O O . PHE A 1 344 ? -15.627 -1.919 18.516 1.00 97.12 344 PHE A O 1
ATOM 2566 N N . PRO A 1 345 ? -16.244 -2.301 20.644 1.00 98.06 345 PRO A N 1
ATOM 2567 C CA . PRO A 1 345 ? -17.563 -1.693 20.498 1.00 98.06 345 PRO A CA 1
ATOM 2568 C C . PRO A 1 345 ? -17.534 -0.166 20.680 1.00 98.06 345 PRO A C 1
ATOM 2570 O O . PRO A 1 345 ? -17.172 0.336 21.741 1.00 98.06 345 PRO A O 1
ATOM 2573 N N . GLN A 1 346 ? -18.020 0.586 19.691 1.00 98.56 346 GLN A N 1
ATOM 2574 C CA . GLN A 1 346 ? -18.526 1.951 19.900 1.00 98.56 346 GLN A CA 1
ATOM 2575 C C . GLN A 1 346 ? -20.014 1.870 20.249 1.00 98.56 346 GLN A C 1
ATOM 2577 O O . GLN A 1 346 ? -20.721 1.034 19.680 1.00 98.56 346 GLN A O 1
ATOM 2582 N N . THR A 1 347 ? -20.502 2.689 21.189 1.00 98.31 347 THR A N 1
ATOM 2583 C CA . THR A 1 347 ? -21.828 2.461 21.797 1.00 98.31 347 THR A CA 1
ATOM 2584 C C . THR A 1 347 ? -22.673 3.724 21.986 1.00 98.31 347 THR A C 1
ATOM 2586 O O . THR A 1 347 ? -22.147 4.819 22.171 1.00 98.31 347 THR A O 1
ATOM 2589 N N . ALA A 1 348 ? -24.002 3.558 22.008 1.00 98.25 348 ALA A N 1
ATOM 2590 C CA . ALA A 1 348 ? -24.964 4.551 22.498 1.00 98.25 348 ALA A CA 1
ATOM 2591 C C . ALA A 1 348 ? -26.058 3.894 23.350 1.00 98.25 348 ALA A C 1
ATOM 2593 O O . ALA A 1 348 ? -26.372 2.712 23.198 1.00 98.25 348 ALA A O 1
ATOM 2594 N N . GLY A 1 349 ? -26.673 4.678 24.239 1.00 96.50 349 GLY A N 1
ATOM 2595 C CA . GLY A 1 349 ? -27.758 4.207 25.108 1.00 96.50 349 GLY A CA 1
ATOM 2596 C C . GLY A 1 349 ? -27.301 3.322 26.272 1.00 96.50 349 GLY A C 1
ATOM 2597 O O . GLY A 1 349 ? -28.140 2.771 26.981 1.00 96.50 349 GLY A O 1
ATOM 2598 N N . MET A 1 350 ? -25.994 3.199 26.510 1.00 96.06 350 MET A N 1
ATOM 2599 C CA . MET A 1 350 ? -25.438 2.432 27.624 1.00 96.06 350 MET A CA 1
ATOM 2600 C C . MET A 1 350 ? -24.280 3.155 28.306 1.00 96.06 350 MET A C 1
ATOM 2602 O O . MET A 1 350 ? -23.620 4.000 27.704 1.00 96.06 350 MET A O 1
ATOM 2606 N N . LYS A 1 351 ? -24.050 2.794 29.568 1.00 96.00 351 LYS A N 1
ATOM 2607 C CA . LYS A 1 351 ? -22.829 3.102 30.307 1.00 96.00 351 LYS A CA 1
ATOM 2608 C C . LYS A 1 351 ? -22.172 1.787 30.709 1.00 96.00 351 LYS A C 1
ATOM 2610 O O . LYS A 1 351 ? -22.875 0.934 31.264 1.00 96.00 351 LYS A O 1
ATOM 2615 N N . LEU A 1 352 ? -20.893 1.621 30.377 1.00 96.94 352 LEU A N 1
ATOM 2616 C CA . LEU A 1 352 ? -20.139 0.409 30.690 1.00 96.94 352 LEU A CA 1
ATOM 2617 C C . LEU A 1 352 ? -18.706 0.684 31.174 1.00 96.94 352 LEU A C 1
ATOM 2619 O O . LEU A 1 352 ? -18.094 1.706 30.853 1.00 96.94 352 LEU A O 1
ATOM 2623 N N . THR A 1 353 ? -18.140 -0.293 31.876 1.00 97.12 353 THR A N 1
ATOM 2624 C CA . THR A 1 353 ? -16.724 -0.361 32.247 1.00 97.12 353 THR A CA 1
ATOM 2625 C C . THR A 1 353 ? -16.080 -1.602 31.640 1.00 97.12 353 THR A C 1
ATOM 2627 O O . THR A 1 353 ? -16.641 -2.696 31.725 1.00 97.12 353 THR A O 1
ATOM 2630 N N . VAL A 1 354 ? -14.880 -1.436 31.082 1.00 95.94 354 VAL A N 1
ATOM 2631 C CA . VAL A 1 354 ? -13.994 -2.511 30.620 1.00 95.94 354 VAL A CA 1
ATOM 2632 C C . VAL A 1 354 ? -12.761 -2.551 31.521 1.00 95.94 354 VAL A C 1
ATOM 2634 O O . VAL A 1 354 ? -11.905 -1.665 31.485 1.00 95.94 354 VAL A O 1
ATOM 2637 N N . ASP A 1 355 ? -12.667 -3.585 32.349 1.00 94.62 355 ASP A N 1
ATOM 2638 C CA . ASP A 1 355 ? -11.574 -3.788 33.294 1.00 94.62 355 ASP A CA 1
ATOM 2639 C C . ASP A 1 355 ? -10.458 -4.634 32.669 1.00 94.62 355 ASP A C 1
ATOM 2641 O O . ASP A 1 355 ? -10.506 -5.865 32.648 1.00 94.62 355 ASP A O 1
ATOM 2645 N N . CYS A 1 356 ? -9.441 -3.958 32.135 1.00 87.94 356 CYS A N 1
ATOM 2646 C CA . CYS A 1 356 ? -8.278 -4.586 31.511 1.00 87.94 356 CYS A CA 1
ATOM 2647 C C . CYS A 1 356 ? -7.220 -5.035 32.529 1.00 87.94 356 CYS A C 1
ATOM 2649 O O . CYS A 1 356 ? -6.193 -5.575 32.129 1.00 87.94 356 CYS A O 1
ATOM 2651 N N . THR A 1 357 ? -7.455 -4.860 33.837 1.00 83.88 357 THR A N 1
ATOM 2652 C CA . THR A 1 357 ? -6.617 -5.487 34.877 1.00 83.88 357 THR A CA 1
ATOM 2653 C C . THR A 1 357 ? -6.886 -6.991 34.991 1.00 83.88 357 THR A C 1
ATOM 2655 O O . THR A 1 357 ? -6.084 -7.733 35.560 1.00 83.88 357 THR A O 1
ATOM 2658 N N . LYS A 1 358 ? -8.020 -7.455 34.450 1.00 88.31 358 LYS A N 1
ATOM 2659 C CA . LYS A 1 358 ? -8.435 -8.855 34.458 1.00 88.31 358 LYS A CA 1
ATOM 2660 C C . LYS A 1 358 ? -8.170 -9.499 33.097 1.00 88.31 358 LYS A C 1
ATOM 2662 O O . LYS A 1 358 ? -8.480 -8.895 32.069 1.00 88.31 358 LYS A O 1
ATOM 2667 N N . PRO A 1 359 ? -7.643 -10.734 33.068 1.00 86.69 359 PRO A N 1
ATOM 2668 C CA . PRO A 1 359 ? -7.459 -11.464 31.824 1.00 86.69 359 PRO A CA 1
ATOM 2669 C C . PRO A 1 359 ? -8.810 -11.887 31.238 1.00 86.69 359 PRO A C 1
ATOM 2671 O O . PRO A 1 359 ? -9.752 -12.183 31.978 1.00 86.69 359 PRO A O 1
ATOM 2674 N N . TYR A 1 360 ? -8.873 -11.970 29.909 1.00 91.88 360 TYR A N 1
ATOM 2675 C CA . TYR A 1 360 ? -10.009 -12.568 29.214 1.00 91.88 360 TYR A CA 1
ATOM 2676 C C . TYR A 1 360 ? -10.060 -14.074 29.480 1.00 91.88 360 TYR A C 1
ATOM 2678 O O . TYR A 1 360 ? -9.139 -14.811 29.120 1.00 91.88 360 TYR A O 1
ATOM 2686 N N . ASP A 1 361 ? -11.136 -14.529 30.116 1.00 95.00 361 ASP A N 1
ATOM 2687 C CA . ASP A 1 361 ? -11.363 -15.944 30.399 1.00 95.00 361 ASP A CA 1
ATOM 2688 C C . ASP A 1 361 ? -12.035 -16.609 29.194 1.00 95.00 361 ASP A C 1
ATOM 2690 O O . ASP A 1 361 ? -13.259 -16.709 29.123 1.00 95.00 361 ASP A O 1
ATOM 2694 N N . LYS A 1 362 ? -11.233 -17.004 28.200 1.00 92.38 362 LYS A N 1
ATOM 2695 C CA . LYS A 1 362 ? -11.731 -17.620 26.962 1.00 92.38 362 LYS A CA 1
ATOM 2696 C C . LYS A 1 362 ? -12.283 -19.034 27.183 1.00 92.38 362 LYS A C 1
ATOM 2698 O O . LYS A 1 362 ? -11.797 -19.787 28.026 1.00 92.38 362 LYS A O 1
ATOM 2703 N N . ALA A 1 363 ? -13.267 -19.409 26.375 1.00 93.12 363 ALA A N 1
ATOM 2704 C CA . ALA A 1 363 ? -13.762 -20.772 26.254 1.00 93.12 363 ALA A CA 1
ATOM 2705 C C . ALA A 1 363 ? -12.691 -21.710 25.679 1.00 93.12 363 ALA A C 1
ATOM 2707 O O . ALA A 1 363 ? -11.694 -21.273 25.099 1.00 93.12 363 ALA A O 1
ATOM 2708 N N . ASP A 1 364 ? -12.911 -23.013 25.856 1.00 93.31 364 ASP A N 1
ATOM 2709 C CA . ASP A 1 364 ? -11.972 -24.039 25.400 1.00 93.31 364 ASP A CA 1
ATOM 2710 C C . ASP A 1 364 ? -12.016 -24.185 23.859 1.00 93.31 364 ASP A C 1
ATOM 2712 O O . ASP A 1 364 ? -10.984 -24.431 23.238 1.00 93.31 364 ASP A O 1
ATOM 2716 N N . ASP A 1 365 ? -13.182 -23.935 23.249 1.00 91.19 365 ASP A N 1
ATOM 2717 C CA . ASP A 1 365 ? -13.430 -23.999 21.803 1.00 91.19 365 ASP A CA 1
ATOM 2718 C C . ASP A 1 365 ? -13.747 -22.610 21.210 1.00 91.19 365 ASP A C 1
ATOM 2720 O O . ASP A 1 365 ? -14.220 -21.704 21.908 1.00 91.19 365 ASP A O 1
ATOM 2724 N N . THR A 1 366 ? -13.519 -22.439 19.903 1.00 83.75 366 THR A N 1
ATOM 2725 C CA . THR A 1 366 ? -13.951 -21.240 19.168 1.00 83.75 366 THR A CA 1
ATOM 2726 C C . THR A 1 366 ? -15.459 -21.246 18.903 1.00 83.75 366 THR A C 1
ATOM 2728 O O . THR A 1 366 ? -16.118 -22.288 18.971 1.00 83.75 366 THR A O 1
ATOM 2731 N N . TYR A 1 367 ? -16.034 -20.083 18.571 1.00 83.75 367 TYR A N 1
ATOM 2732 C CA . TYR A 1 367 ? -17.406 -20.050 18.063 1.00 83.75 367 TYR A CA 1
ATOM 2733 C C . TYR A 1 367 ? -17.527 -20.892 16.779 1.00 83.75 367 TYR A C 1
ATOM 2735 O O . TYR A 1 367 ? -16.579 -20.947 15.986 1.00 83.75 367 TYR A O 1
ATOM 2743 N N . PRO A 1 368 ? -18.693 -21.514 16.520 1.00 82.69 368 PRO A N 1
ATOM 2744 C CA . PRO A 1 368 ? -18.926 -22.270 15.295 1.00 82.69 368 PRO A CA 1
ATOM 2745 C C . PRO A 1 368 ? -18.569 -21.471 14.033 1.00 82.69 368 PRO A C 1
ATOM 2747 O O . PRO A 1 368 ? -19.116 -20.398 13.795 1.00 82.69 368 PRO A O 1
ATOM 2750 N N . GLY A 1 369 ? -17.651 -22.006 13.222 1.00 72.75 369 GLY A N 1
ATOM 2751 C CA . GLY A 1 369 ? -17.213 -21.368 11.974 1.00 72.75 369 GLY A CA 1
ATOM 2752 C C . GLY A 1 369 ? -16.334 -20.122 12.152 1.00 72.75 369 GLY A C 1
ATOM 2753 O O . GLY A 1 369 ? -16.157 -19.381 11.190 1.00 72.75 369 GLY A O 1
ATOM 2754 N N . SER A 1 370 ? -15.784 -19.886 13.347 1.00 74.94 370 SER A N 1
ATOM 2755 C CA . SER A 1 370 ? -14.978 -18.703 13.671 1.00 74.94 370 SER A CA 1
ATOM 2756 C C . SER A 1 370 ? -13.582 -19.063 14.189 1.00 74.94 370 SER A C 1
ATOM 2758 O O . SER A 1 370 ? -13.346 -20.153 14.715 1.00 74.94 370 SER A O 1
ATOM 2760 N N . THR A 1 371 ? -12.656 -18.108 14.082 1.00 77.44 371 THR A N 1
ATOM 2761 C CA . THR A 1 371 ? -11.333 -18.142 14.728 1.00 77.44 371 THR A CA 1
ATOM 2762 C C . THR A 1 371 ? -11.339 -17.537 16.134 1.00 77.44 371 THR A C 1
ATOM 2764 O O . THR A 1 371 ? -10.322 -17.594 16.825 1.00 77.44 371 THR A O 1
ATOM 2767 N N . TYR A 1 372 ? -12.447 -16.923 16.557 1.00 77.12 372 TYR A N 1
ATOM 2768 C CA . TYR A 1 372 ? -12.568 -16.278 17.863 1.00 77.12 372 TYR A CA 1
ATOM 2769 C C . TYR A 1 372 ? -13.110 -17.237 18.917 1.00 77.12 372 TYR A C 1
ATOM 2771 O O . TYR A 1 372 ? -14.021 -18.023 18.660 1.00 77.12 372 TYR A O 1
ATOM 2779 N N . TYR A 1 373 ? -12.554 -17.138 20.120 1.00 87.50 373 TYR A N 1
ATOM 2780 C CA . TYR A 1 373 ? -13.068 -17.820 21.300 1.00 87.50 373 TYR A CA 1
ATOM 2781 C C . TYR A 1 373 ? -14.129 -16.944 21.950 1.00 87.50 373 TYR A C 1
ATOM 2783 O O . TYR A 1 373 ? -13.922 -15.738 22.068 1.00 87.50 373 TYR A O 1
ATOM 2791 N N . GLY A 1 374 ? -15.234 -17.551 22.377 1.00 90.19 374 GLY A N 1
ATOM 2792 C CA . GLY A 1 374 ? -16.190 -16.871 23.244 1.00 90.19 374 GLY A CA 1
ATOM 2793 C C . GLY A 1 374 ? -15.718 -16.825 24.695 1.00 90.19 374 GLY A C 1
ATOM 2794 O O . GLY A 1 374 ? -14.765 -17.524 25.051 1.00 90.19 374 GLY A O 1
ATOM 2795 N N . PRO A 1 375 ? -16.359 -16.025 25.559 1.00 96.06 375 PRO A N 1
ATOM 2796 C CA . PRO A 1 375 ? -15.993 -15.957 26.962 1.00 96.06 375 PRO A CA 1
ATOM 2797 C C . PRO A 1 375 ? -16.541 -17.177 27.710 1.00 96.06 375 PRO A C 1
ATOM 2799 O O . PRO A 1 375 ? -17.718 -17.526 27.617 1.00 96.06 375 PRO A O 1
ATOM 2802 N N . LYS A 1 376 ? -15.687 -17.823 28.501 1.00 96.00 376 LYS A N 1
ATOM 2803 C CA . LYS A 1 376 ? -16.069 -18.850 29.478 1.00 96.00 376 LYS A CA 1
ATOM 2804 C C . LYS A 1 376 ? -16.766 -18.234 30.686 1.00 96.00 376 LYS A C 1
ATOM 2806 O O . LYS A 1 376 ? -17.665 -18.847 31.264 1.00 96.00 376 LYS A O 1
ATOM 2811 N N . SER A 1 377 ? -16.354 -17.026 31.064 1.00 95.75 377 SER A N 1
ATOM 2812 C CA . SER A 1 377 ? -17.002 -16.213 32.087 1.00 95.75 377 SER A CA 1
ATOM 2813 C C . SER A 1 377 ? -16.944 -14.727 31.732 1.00 95.75 377 SER A C 1
ATOM 2815 O O . SER A 1 377 ? -16.074 -14.292 30.985 1.00 95.75 377 SER A O 1
ATOM 2817 N N . ILE A 1 378 ? -17.892 -13.955 32.269 1.00 97.19 378 ILE A N 1
ATOM 2818 C CA . ILE A 1 378 ? -17.920 -12.494 32.146 1.00 97.19 378 ILE A CA 1
ATOM 2819 C C . ILE A 1 378 ? -17.200 -11.919 33.364 1.00 97.19 378 ILE A C 1
ATOM 2821 O O . ILE A 1 378 ? -17.723 -12.000 34.481 1.00 97.19 378 ILE A O 1
ATOM 2825 N N . ASN A 1 379 ? -15.989 -11.393 33.182 1.00 95.06 379 ASN A N 1
ATOM 2826 C CA . ASN A 1 379 ? -15.186 -10.864 34.288 1.00 95.06 379 ASN A CA 1
ATOM 2827 C C . ASN A 1 379 ? -14.603 -9.467 34.017 1.00 95.06 379 ASN A C 1
ATOM 2829 O O . ASN A 1 379 ? -14.272 -8.777 34.992 1.00 95.06 379 ASN A O 1
ATOM 2833 N N . ARG A 1 380 ? -14.523 -9.022 32.756 1.00 95.38 380 ARG A N 1
ATOM 2834 C CA . ARG A 1 380 ? -13.942 -7.725 32.374 1.00 95.38 380 ARG A CA 1
ATOM 2835 C C . ARG A 1 380 ? -14.986 -6.642 32.173 1.00 95.38 380 ARG A C 1
ATOM 2837 O O . ARG A 1 380 ? -14.735 -5.501 32.556 1.00 95.38 380 ARG A O 1
ATOM 2844 N N . VAL A 1 381 ? -16.136 -6.976 31.595 1.00 97.81 381 VAL A N 1
ATOM 2845 C CA . VAL A 1 381 ? -17.166 -6.001 31.234 1.00 97.81 381 VAL A CA 1
ATOM 2846 C C . VAL A 1 381 ? -18.246 -5.920 32.303 1.00 97.81 381 VAL A C 1
ATOM 2848 O O . VAL A 1 381 ? -18.761 -6.919 32.802 1.00 97.81 381 VAL A O 1
ATOM 2851 N N . THR A 1 382 ? -18.618 -4.694 32.656 1.00 97.38 382 THR A N 1
ATOM 2852 C CA . THR A 1 382 ? -19.800 -4.397 33.471 1.00 97.38 382 THR A CA 1
ATOM 2853 C C . THR A 1 382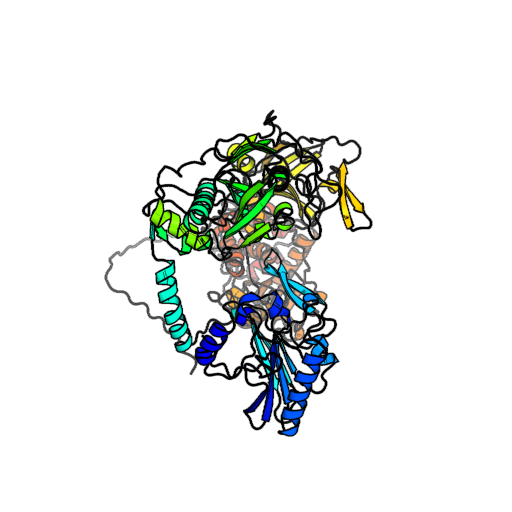 ? -20.624 -3.332 32.766 1.00 97.38 382 THR A C 1
ATOM 2855 O O . THR A 1 382 ? -20.085 -2.302 32.387 1.00 97.38 382 THR A O 1
ATOM 2858 N N . ILE A 1 383 ? -21.928 -3.561 32.604 1.00 97.62 383 ILE A N 1
ATOM 2859 C CA . ILE A 1 383 ? -22.870 -2.537 32.135 1.00 97.62 383 ILE A CA 1
ATOM 2860 C C . ILE A 1 383 ? -23.485 -1.893 33.378 1.00 97.62 383 ILE A C 1
ATOM 2862 O O . ILE A 1 383 ? -24.206 -2.561 34.122 1.00 97.62 383 ILE A O 1
ATOM 2866 N N . GLU A 1 384 ? -23.216 -0.612 33.635 1.00 94.19 384 GLU A N 1
ATOM 2867 C CA . GLU A 1 384 ? -23.798 0.070 34.796 1.00 94.19 384 GLU A CA 1
ATOM 2868 C C . GLU A 1 384 ? -25.259 0.459 34.564 1.00 94.19 384 GLU A C 1
ATOM 2870 O O . GLU A 1 384 ? -26.073 0.406 35.490 1.00 94.19 384 GLU A O 1
ATOM 2875 N N . SER A 1 385 ? -25.604 0.884 33.346 1.00 94.56 385 SER A N 1
ATOM 2876 C CA . SER A 1 385 ? -26.969 1.306 33.023 1.00 94.56 385 SER A CA 1
ATOM 2877 C C . SER A 1 385 ? -27.265 1.267 31.529 1.00 94.56 385 SER A C 1
ATOM 2879 O O . SER A 1 385 ? -26.376 1.530 30.721 1.00 94.56 385 SER A O 1
ATOM 2881 N N . ILE A 1 386 ? -28.534 1.042 31.188 1.00 95.88 386 ILE A N 1
ATOM 2882 C CA . ILE A 1 386 ? -29.097 1.201 29.842 1.00 95.88 386 ILE A CA 1
ATOM 2883 C C . ILE A 1 386 ? -30.112 2.343 29.882 1.00 95.88 386 ILE A C 1
ATOM 2885 O O . ILE A 1 386 ? -31.051 2.308 30.674 1.00 95.88 386 ILE A O 1
ATOM 2889 N N . ASN A 1 387 ? -29.915 3.384 29.070 1.00 92.00 387 ASN A N 1
ATOM 2890 C CA . ASN A 1 387 ? -30.761 4.587 29.019 1.00 92.00 387 ASN A CA 1
ATOM 2891 C C . ASN A 1 387 ? -31.054 5.200 30.409 1.00 92.00 387 ASN A C 1
ATOM 2893 O O . ASN A 1 387 ? -32.152 5.691 30.683 1.00 92.00 387 ASN A O 1
ATOM 2897 N N . GLY A 1 388 ? -30.073 5.140 31.316 1.00 90.44 388 GLY A N 1
ATOM 2898 C CA . GLY A 1 388 ? -30.190 5.617 32.698 1.00 90.44 388 GLY A CA 1
ATOM 2899 C C . GLY A 1 388 ? -30.980 4.705 33.647 1.00 90.44 388 GLY A C 1
ATOM 2900 O O . GLY A 1 388 ? -31.140 5.057 34.816 1.00 90.44 388 GLY A O 1
ATOM 2901 N N . GLN A 1 389 ? -31.461 3.549 33.183 1.00 92.50 389 GLN A N 1
ATOM 2902 C CA . GLN A 1 389 ? -32.056 2.502 34.016 1.00 92.50 389 GLN A CA 1
ATOM 2903 C C . GLN A 1 389 ? -31.015 1.436 34.388 1.00 92.50 389 GLN A C 1
ATOM 2905 O O . GLN A 1 389 ? -30.082 1.205 33.614 1.00 92.50 389 GLN A O 1
ATOM 2910 N N . PRO A 1 390 ? -31.152 0.765 35.548 1.00 94.31 390 PRO A N 1
ATOM 2911 C CA . PRO A 1 390 ? -30.296 -0.364 35.899 1.00 94.31 390 PRO A CA 1
ATOM 2912 C C . PRO A 1 390 ? -30.339 -1.456 34.827 1.00 94.31 390 PRO A C 1
ATOM 2914 O O . PRO A 1 390 ? -31.407 -1.783 34.310 1.00 94.31 390 PRO A O 1
ATOM 2917 N N . PHE A 1 391 ? -29.178 -2.020 34.509 1.00 96.75 391 PHE A N 1
ATOM 2918 C CA . PHE A 1 391 ? -29.076 -3.169 33.617 1.00 96.75 391 PHE A CA 1
ATOM 2919 C C . PHE A 1 391 ? -29.647 -4.440 34.280 1.00 96.75 391 PHE A C 1
ATOM 2921 O O . PHE A 1 391 ? -29.417 -4.679 35.467 1.00 96.75 391 PHE A O 1
ATOM 2928 N N . ASP A 1 392 ? -30.374 -5.252 33.509 1.00 96.50 392 ASP A N 1
ATOM 2929 C CA . ASP A 1 392 ? -30.970 -6.521 33.933 1.00 96.50 392 ASP A CA 1
ATOM 2930 C C . ASP A 1 392 ? -30.568 -7.634 32.941 1.00 96.50 392 ASP A C 1
ATOM 2932 O O . ASP A 1 392 ? -30.950 -7.574 31.771 1.00 96.50 392 ASP A O 1
ATOM 2936 N N . PRO A 1 393 ? -29.813 -8.665 33.366 1.00 96.38 393 PRO A N 1
ATOM 2937 C CA . PRO A 1 393 ? -29.350 -9.726 32.473 1.00 96.38 393 PRO A CA 1
ATOM 2938 C C . PRO A 1 393 ? -30.479 -10.587 31.878 1.00 96.38 393 PRO A C 1
ATOM 2940 O O . PRO A 1 393 ? -30.265 -11.219 30.841 1.00 96.38 393 PRO A O 1
ATOM 2943 N N . ASP A 1 394 ? -31.664 -10.617 32.491 1.00 96.69 394 ASP A N 1
ATOM 2944 C CA . ASP A 1 394 ? -32.799 -11.427 32.030 1.00 96.69 394 ASP A CA 1
ATOM 2945 C C . ASP A 1 394 ? -33.755 -10.654 31.104 1.00 96.69 394 ASP A C 1
ATOM 2947 O O . ASP A 1 394 ? -34.587 -11.263 30.420 1.00 96.69 394 ASP A O 1
ATOM 2951 N N . GLN A 1 395 ? -33.628 -9.325 31.050 1.00 96.19 395 GLN A N 1
ATOM 2952 C CA . GLN A 1 395 ? -34.424 -8.454 30.188 1.00 96.19 395 GLN A CA 1
ATOM 2953 C C . GLN A 1 395 ? -33.993 -8.590 28.719 1.00 96.19 395 GLN A C 1
ATOM 2955 O O . GLN A 1 395 ? -32.825 -8.824 28.409 1.00 96.19 395 GLN A O 1
ATOM 2960 N N . THR A 1 396 ? -34.942 -8.436 27.792 1.00 96.56 396 THR A N 1
ATOM 2961 C CA . THR A 1 396 ? -34.646 -8.361 26.353 1.00 96.56 396 THR A CA 1
ATOM 2962 C C . THR A 1 396 ? -34.330 -6.925 25.952 1.00 96.56 396 THR A C 1
ATOM 2964 O O . THR A 1 396 ? -35.106 -6.015 26.256 1.00 96.56 396 THR A O 1
ATOM 2967 N N . TYR A 1 397 ? -33.230 -6.755 25.225 1.00 97.38 397 TYR A N 1
ATOM 2968 C CA . TYR A 1 397 ? -32.760 -5.495 24.667 1.00 97.38 397 TYR A CA 1
ATOM 2969 C C . TYR A 1 397 ? -32.802 -5.532 23.141 1.00 97.38 397 TYR A C 1
ATOM 2971 O O . TYR A 1 397 ? -32.545 -6.568 22.523 1.00 97.38 397 TYR A O 1
ATOM 2979 N N . ALA A 1 398 ? -33.115 -4.386 22.541 1.00 97.19 398 ALA A N 1
ATOM 2980 C CA . ALA A 1 398 ? -32.995 -4.165 21.107 1.00 97.19 398 ALA A CA 1
ATOM 2981 C C . ALA A 1 398 ? -31.619 -3.550 20.816 1.00 97.19 398 ALA A C 1
ATOM 2983 O O . ALA A 1 398 ? -31.379 -2.377 21.098 1.00 97.19 398 ALA A O 1
ATOM 2984 N N . VAL A 1 399 ? -30.708 -4.346 20.266 1.00 98.50 399 VAL A N 1
ATOM 2985 C CA . VAL A 1 399 ? -29.379 -3.896 19.848 1.00 98.50 399 VAL A CA 1
ATOM 2986 C C . VAL A 1 399 ? -29.464 -3.416 18.407 1.00 98.50 399 VAL A C 1
ATOM 2988 O O . VAL A 1 399 ? -29.670 -4.198 17.480 1.00 98.50 399 VAL A O 1
ATOM 2991 N N . ILE A 1 400 ? -29.329 -2.109 18.231 1.00 98.62 400 ILE A N 1
ATOM 2992 C CA . ILE A 1 400 ? -29.262 -1.435 16.942 1.00 98.62 400 ILE A CA 1
ATOM 2993 C C . ILE A 1 400 ? -27.815 -1.512 16.469 1.00 98.62 400 ILE A C 1
ATOM 2995 O O . ILE A 1 400 ? -26.912 -1.015 17.139 1.00 98.62 400 ILE A O 1
ATOM 2999 N N . THR A 1 401 ? -27.581 -2.148 15.331 1.00 98.50 401 THR A N 1
ATOM 3000 C CA . THR A 1 401 ? -26.226 -2.434 14.862 1.00 98.50 401 THR A CA 1
ATOM 3001 C C . THR A 1 401 ? -26.135 -2.412 13.340 1.00 98.50 401 THR A C 1
ATOM 3003 O O . THR A 1 401 ? -27.141 -2.240 12.655 1.00 98.50 401 THR A O 1
ATOM 3006 N N . ASN A 1 402 ? -24.934 -2.551 12.786 1.00 96.19 402 ASN A N 1
ATOM 3007 C CA . ASN A 1 402 ? -24.757 -2.753 11.349 1.00 96.19 402 ASN A CA 1
ATOM 3008 C C . ASN A 1 402 ? -25.024 -4.222 10.957 1.00 96.19 402 ASN A C 1
ATOM 3010 O O . ASN A 1 402 ? -24.812 -5.138 11.753 1.00 96.19 402 ASN A O 1
ATOM 3014 N N . ASN A 1 403 ? -25.479 -4.464 9.728 1.00 87.38 403 ASN A N 1
ATOM 3015 C CA . ASN A 1 403 ? -25.802 -5.809 9.239 1.00 87.38 403 ASN A CA 1
ATOM 3016 C C . ASN A 1 403 ? -24.620 -6.809 9.300 1.00 87.38 403 ASN A C 1
ATOM 3018 O O . ASN A 1 403 ? -24.849 -7.999 9.509 1.00 87.38 403 ASN A O 1
ATOM 3022 N N . PHE A 1 404 ? -23.367 -6.347 9.208 1.00 88.56 404 PHE A N 1
ATOM 3023 C CA . PHE A 1 404 ? -22.168 -7.185 9.361 1.00 88.56 404 PHE A CA 1
ATOM 3024 C C . PHE A 1 404 ? -22.044 -7.798 10.768 1.00 88.56 404 PHE A C 1
ATOM 3026 O O . PHE A 1 404 ? -21.882 -9.010 10.909 1.00 88.56 404 PHE A O 1
ATOM 3033 N N . THR A 1 405 ? -22.162 -6.992 11.823 1.00 95.50 405 THR A N 1
ATOM 3034 C CA . THR A 1 405 ? -22.119 -7.491 13.211 1.00 95.50 405 THR A CA 1
ATOM 3035 C C . THR A 1 405 ? -23.403 -8.230 13.589 1.00 95.50 405 THR A C 1
ATOM 3037 O O . THR A 1 405 ? -23.336 -9.201 14.337 1.00 95.50 405 THR A O 1
ATOM 3040 N N . ALA A 1 406 ? -24.560 -7.854 13.028 1.00 91.88 406 ALA A N 1
ATOM 3041 C CA . ALA A 1 406 ? -25.813 -8.603 13.183 1.00 91.88 406 ALA A CA 1
ATOM 3042 C C . ALA A 1 406 ? -25.704 -10.046 12.648 1.00 91.88 406 ALA A C 1
ATOM 3044 O O . ALA A 1 406 ? -26.265 -10.981 13.222 1.00 91.88 406 ALA A O 1
ATOM 3045 N N . ALA A 1 407 ? -24.926 -10.236 11.578 1.00 85.56 407 ALA A N 1
ATOM 3046 C CA . ALA A 1 407 ? -24.592 -11.540 11.010 1.00 85.56 407 ALA A CA 1
ATOM 3047 C C . ALA A 1 407 ? -23.461 -12.279 11.756 1.00 85.56 407 ALA A C 1
ATOM 3049 O O . ALA A 1 407 ? -23.082 -13.377 11.350 1.00 85.56 407 ALA A O 1
ATOM 3050 N N . GLY A 1 408 ? -22.934 -11.718 12.851 1.00 85.38 408 GLY A N 1
ATOM 3051 C CA . GLY A 1 408 ? -21.897 -12.339 13.679 1.00 85.38 408 GLY A CA 1
ATOM 3052 C C . GLY A 1 408 ? -20.463 -12.030 13.263 1.00 85.38 408 GLY A C 1
ATOM 3053 O O . GLY A 1 408 ? -19.551 -12.720 13.714 1.00 85.38 408 GLY A O 1
ATOM 3054 N N . GLY A 1 409 ? -20.251 -11.016 12.417 1.00 77.69 409 GLY A N 1
ATOM 3055 C CA . GLY A 1 409 ? -18.917 -10.525 12.073 1.00 77.69 409 GLY A CA 1
ATOM 3056 C C . GLY A 1 409 ? -18.093 -10.123 13.305 1.00 77.69 409 GLY A C 1
ATOM 3057 O O . GLY A 1 409 ? -18.643 -9.783 14.352 1.00 77.69 409 GLY A O 1
ATOM 3058 N N . ASP A 1 410 ? -16.764 -10.162 13.181 1.00 86.62 410 ASP A N 1
ATOM 3059 C CA . ASP A 1 410 ? -15.814 -10.062 14.300 1.00 86.62 410 ASP A CA 1
ATOM 3060 C C . ASP A 1 410 ? -16.127 -11.088 15.413 1.00 86.62 410 ASP A C 1
ATOM 3062 O O . ASP A 1 410 ? -16.089 -12.296 15.184 1.00 86.62 410 ASP A O 1
ATOM 3066 N N . THR A 1 411 ? -16.417 -10.621 16.627 1.00 88.75 411 THR A N 1
ATOM 3067 C CA . THR A 1 411 ? -16.665 -11.444 17.818 1.00 88.75 411 THR A CA 1
ATOM 3068 C C . THR A 1 411 ? -18.151 -11.518 18.181 1.00 88.75 411 THR A C 1
ATOM 3070 O O . THR A 1 411 ? -18.495 -12.064 19.225 1.00 88.75 411 THR A O 1
ATOM 3073 N N . TYR A 1 412 ? -19.047 -10.950 17.366 1.00 95.81 412 TYR A N 1
ATOM 3074 C CA . TYR A 1 412 ? -20.456 -10.722 17.717 1.00 95.81 412 TYR A CA 1
ATOM 3075 C C . TYR A 1 412 ? -21.355 -11.948 17.474 1.00 95.81 412 TYR A C 1
ATOM 3077 O O . TYR A 1 412 ? -22.503 -11.820 17.047 1.00 95.81 412 TYR A O 1
ATOM 3085 N N . TYR A 1 413 ? -20.863 -13.157 17.763 1.00 94.50 413 TYR A N 1
ATOM 3086 C CA . TYR A 1 413 ? -21.603 -14.407 17.537 1.00 94.50 413 TYR A CA 1
ATOM 3087 C C . TYR A 1 413 ? -22.972 -14.428 18.240 1.00 94.50 413 TYR A C 1
ATOM 3089 O O . TYR A 1 413 ? -23.945 -14.916 17.663 1.00 94.50 413 TYR A O 1
ATOM 3097 N N . ALA A 1 414 ? -23.079 -13.840 19.440 1.00 95.50 414 ALA A N 1
ATOM 3098 C CA . ALA A 1 414 ? -24.349 -13.670 20.157 1.00 95.50 414 ALA A CA 1
ATOM 3099 C C . ALA A 1 414 ? -25.453 -13.049 19.291 1.00 95.50 414 ALA A C 1
ATOM 3101 O O . ALA A 1 414 ? -26.621 -13.413 19.427 1.00 95.50 414 ALA A O 1
ATOM 3102 N N . PHE A 1 415 ? -25.099 -12.127 18.391 1.00 96.25 415 PHE A N 1
ATOM 3103 C CA . PHE A 1 415 ? -26.071 -11.449 17.541 1.00 96.25 415 PHE A CA 1
ATOM 3104 C C . PHE A 1 415 ? -26.563 -12.357 16.414 1.00 96.25 415 PHE A C 1
ATOM 3106 O O . PHE A 1 415 ? -27.769 -12.443 16.187 1.00 96.25 415 PHE A O 1
ATOM 3113 N N . ALA A 1 416 ? -25.662 -13.113 15.782 1.00 89.75 416 ALA A N 1
ATOM 3114 C CA . ALA A 1 416 ? -26.037 -14.121 14.789 1.00 89.75 416 ALA A CA 1
ATOM 3115 C C . ALA A 1 416 ? -26.892 -15.245 15.392 1.00 89.75 416 ALA A C 1
ATOM 3117 O O . ALA A 1 416 ? -27.817 -15.741 14.750 1.00 89.75 416 ALA A O 1
ATOM 3118 N N . ALA A 1 417 ? -26.590 -15.639 16.632 1.00 91.50 417 ALA A N 1
ATOM 3119 C CA . ALA A 1 417 ? -27.314 -16.672 17.367 1.00 91.50 417 ALA A CA 1
ATOM 3120 C C . ALA A 1 417 ? -28.664 -16.192 17.934 1.00 91.50 417 ALA A C 1
ATOM 3122 O O . ALA A 1 417 ? -29.447 -17.011 18.428 1.00 91.50 417 ALA A O 1
ATOM 3123 N N . ALA A 1 418 ? -28.951 -14.888 17.875 1.00 91.56 418 ALA A N 1
ATOM 3124 C CA . ALA A 1 418 ? -30.170 -14.315 18.417 1.00 91.56 418 ALA A CA 1
ATOM 3125 C C . ALA A 1 418 ? -31.415 -14.885 17.726 1.00 91.56 418 ALA A C 1
ATOM 3127 O O . ALA A 1 418 ? -31.509 -14.985 16.503 1.00 91.56 418 ALA A O 1
ATOM 3128 N N . SER A 1 419 ? -32.431 -15.207 18.526 1.00 80.62 419 SER A N 1
ATOM 3129 C CA . SER A 1 419 ? -33.675 -15.805 18.018 1.00 80.62 419 SER A CA 1
ATOM 3130 C C . SER A 1 419 ? -34.537 -14.860 17.168 1.00 80.62 419 SER A C 1
ATOM 3132 O O . SER A 1 419 ? -35.464 -15.317 16.498 1.00 80.62 419 SER A O 1
ATOM 3134 N N . SER A 1 420 ? -34.266 -13.552 17.205 1.00 85.31 420 SER A N 1
ATOM 3135 C CA . SER A 1 420 ? -35.035 -12.536 16.489 1.00 85.31 420 SER A CA 1
ATOM 3136 C C . SER A 1 420 ? -34.155 -11.354 16.095 1.00 85.31 420 SER A C 1
ATOM 3138 O O . SER A 1 420 ? -33.631 -10.642 16.950 1.00 85.31 420 SER A O 1
ATOM 3140 N N . GLN A 1 421 ? -34.072 -11.092 14.796 1.00 90.88 421 GLN A N 1
ATOM 3141 C CA . GLN A 1 421 ? -33.455 -9.895 14.237 1.00 90.88 421 GLN A CA 1
ATOM 3142 C C . GLN A 1 421 ? -34.123 -9.506 12.918 1.00 90.88 421 GLN A C 1
ATOM 3144 O O . GLN A 1 421 ? -34.790 -10.332 12.289 1.00 90.88 421 GLN A O 1
ATOM 3149 N N . PHE A 1 422 ? -33.951 -8.258 12.497 1.00 76.50 422 PHE A N 1
ATOM 3150 C CA . PHE A 1 422 ? -34.343 -7.804 11.165 1.00 76.50 422 PHE A CA 1
ATOM 3151 C C . PHE A 1 422 ? -33.409 -6.700 10.664 1.00 76.50 422 PHE A C 1
ATOM 3153 O O . PHE A 1 422 ? -32.902 -5.898 11.447 1.00 76.50 422 PHE A O 1
ATOM 3160 N N . ASP A 1 423 ? -33.225 -6.647 9.349 1.00 80.88 423 ASP A N 1
ATOM 3161 C CA . ASP A 1 423 ? -32.548 -5.552 8.657 1.00 80.88 423 ASP A CA 1
ATOM 3162 C C . ASP A 1 423 ? -33.590 -4.515 8.212 1.00 80.88 423 ASP A C 1
ATOM 3164 O O . ASP A 1 423 ? -34.676 -4.870 7.743 1.00 80.88 423 ASP A O 1
ATOM 3168 N N . THR A 1 424 ? -33.288 -3.233 8.389 1.00 74.62 424 THR A N 1
ATOM 3169 C CA . THR A 1 424 ? -34.168 -2.136 7.963 1.00 74.62 424 THR A CA 1
ATOM 3170 C C . THR A 1 424 ? -34.011 -1.787 6.482 1.00 74.62 424 THR A C 1
ATOM 3172 O O . THR A 1 424 ? -34.887 -1.127 5.923 1.00 74.62 424 THR A O 1
ATOM 3175 N N . GLY A 1 425 ? -32.899 -2.187 5.858 1.00 71.56 425 GLY A N 1
ATOM 3176 C CA . GLY A 1 425 ? -32.483 -1.763 4.522 1.00 71.56 425 GLY A CA 1
ATOM 3177 C C . GLY A 1 425 ? -32.008 -0.308 4.447 1.00 71.56 425 GLY A C 1
ATOM 3178 O O . GLY A 1 425 ? -31.725 0.171 3.354 1.00 71.56 425 GLY A O 1
ATOM 3179 N N . LEU A 1 426 ? -31.942 0.408 5.576 1.00 76.12 426 LEU A N 1
ATOM 3180 C CA . LEU A 1 426 ? -31.493 1.799 5.625 1.00 76.12 426 LEU A CA 1
ATOM 3181 C C . LEU A 1 426 ? -29.956 1.852 5.603 1.00 76.12 426 LEU A C 1
ATOM 3183 O O . LEU A 1 426 ? -29.349 1.279 6.514 1.00 76.12 426 LEU A O 1
ATOM 3187 N N . PRO A 1 427 ? -29.323 2.533 4.630 1.00 88.69 427 PRO A N 1
ATOM 3188 C CA . PRO A 1 427 ? -27.867 2.679 4.586 1.00 88.69 427 PRO A CA 1
ATOM 3189 C C . PRO A 1 427 ? -27.341 3.482 5.783 1.00 88.69 427 PRO A C 1
ATOM 3191 O O . PRO A 1 427 ? -27.882 4.537 6.127 1.00 88.69 427 PRO A O 1
ATOM 3194 N N . LEU A 1 428 ? -26.300 2.975 6.448 1.00 95.62 428 LEU A N 1
ATOM 3195 C CA . LEU A 1 428 ? -25.762 3.580 7.671 1.00 95.62 428 LEU A CA 1
ATOM 3196 C C . LEU A 1 428 ? -25.112 4.950 7.417 1.00 95.62 428 LEU A C 1
ATOM 3198 O O . LEU A 1 428 ? -25.259 5.860 8.229 1.00 95.62 428 LEU A O 1
ATOM 3202 N N . ASP A 1 429 ? -24.417 5.110 6.296 1.00 95.12 429 ASP A N 1
ATOM 3203 C CA . ASP A 1 429 ? -23.808 6.373 5.874 1.00 95.12 429 ASP A CA 1
ATOM 3204 C C . ASP A 1 429 ? -24.866 7.456 5.608 1.00 95.12 429 ASP A C 1
ATOM 3206 O O . ASP A 1 429 ? -24.749 8.572 6.120 1.00 95.12 429 ASP A O 1
ATOM 3210 N N . GLU A 1 430 ? -25.951 7.120 4.903 1.00 93.56 430 GLU A N 1
ATOM 3211 C CA . GLU A 1 430 ? -27.091 8.025 4.706 1.00 93.56 430 GLU A CA 1
ATOM 3212 C C . GLU A 1 430 ? -27.750 8.425 6.025 1.00 93.56 430 GLU A C 1
ATOM 3214 O O . GLU A 1 430 ? -28.077 9.597 6.215 1.00 93.56 430 GLU A O 1
ATOM 3219 N N . ILE A 1 431 ? -27.895 7.488 6.966 1.00 96.25 431 ILE A N 1
ATOM 3220 C CA . ILE A 1 431 ? -28.425 7.775 8.306 1.00 96.25 431 ILE A CA 1
ATOM 3221 C C . ILE A 1 431 ? -27.560 8.806 9.038 1.00 96.25 431 ILE A C 1
ATOM 3223 O O . ILE A 1 431 ? -28.102 9.730 9.648 1.00 96.25 431 ILE A O 1
ATOM 3227 N N . VAL A 1 432 ? -26.232 8.678 8.974 1.00 98.19 432 VAL A N 1
ATOM 3228 C CA . VAL A 1 432 ? -25.311 9.642 9.595 1.00 98.19 432 VAL A CA 1
ATOM 3229 C C . VAL A 1 432 ? -25.439 11.015 8.929 1.00 98.19 432 VAL A C 1
ATOM 3231 O O . VAL A 1 432 ? -25.579 12.021 9.628 1.00 98.19 432 VAL A O 1
ATOM 3234 N N . MET A 1 433 ? -25.480 11.075 7.593 1.00 97.81 433 MET A N 1
ATOM 3235 C CA . MET A 1 433 ? -25.693 12.330 6.857 1.00 97.81 433 MET A CA 1
ATOM 3236 C C . MET A 1 433 ? -27.036 12.991 7.218 1.00 97.81 433 MET A C 1
ATOM 3238 O O . MET A 1 433 ? -27.109 14.202 7.457 1.00 97.81 433 MET A O 1
ATOM 3242 N N . GLU A 1 434 ? -28.112 12.206 7.297 1.00 97.06 434 GLU A N 1
ATOM 3243 C CA . GLU A 1 434 ? -29.448 12.690 7.650 1.00 97.06 434 GLU A CA 1
ATOM 3244 C C . GLU A 1 434 ? -29.510 13.171 9.106 1.00 97.06 434 GLU A C 1
ATOM 3246 O O . GLU A 1 434 ? -30.134 14.195 9.387 1.00 97.06 434 GLU A O 1
ATOM 3251 N N . TYR A 1 435 ? -28.825 12.491 10.029 1.00 98.50 435 TYR A N 1
ATOM 3252 C CA . TYR A 1 435 ? -28.721 12.910 11.426 1.00 98.50 435 TYR A CA 1
ATOM 3253 C C . TYR A 1 435 ? -28.001 14.256 11.559 1.00 98.50 435 TYR A C 1
ATOM 3255 O O . TYR A 1 435 ? -28.533 15.180 12.179 1.00 98.50 435 TYR A O 1
ATOM 3263 N N . ILE A 1 436 ? -26.837 14.411 10.917 1.00 98.44 436 ILE A N 1
ATOM 3264 C CA . ILE A 1 436 ? -26.075 15.668 10.937 1.00 98.44 436 ILE A CA 1
ATOM 3265 C C . ILE A 1 436 ? -26.927 16.818 10.382 1.00 98.44 436 ILE A C 1
ATOM 3267 O O . ILE A 1 436 ? -27.000 17.892 10.976 1.00 98.44 436 ILE A O 1
ATOM 3271 N N . THR A 1 437 ? -27.620 16.603 9.265 1.00 97.38 437 THR A N 1
ATOM 3272 C CA . THR A 1 437 ? -28.438 17.653 8.635 1.00 97.38 437 THR A CA 1
ATOM 3273 C C . THR A 1 437 ? -29.711 17.971 9.414 1.00 97.38 437 THR A C 1
ATOM 3275 O O . THR A 1 437 ? -30.039 19.141 9.611 1.00 97.38 437 THR A O 1
ATOM 3278 N N . THR A 1 438 ? -30.437 16.949 9.863 1.00 96.12 438 THR A N 1
ATOM 3279 C CA . THR A 1 438 ? -31.791 17.101 10.413 1.00 96.12 438 THR A CA 1
ATOM 3280 C C . THR A 1 438 ? -31.782 17.367 11.910 1.00 96.12 438 THR A C 1
ATOM 3282 O O . THR A 1 438 ? -32.587 18.162 12.395 1.00 96.12 438 THR A O 1
ATOM 3285 N N . VAL A 1 439 ? -30.899 16.695 12.651 1.00 98.00 439 VAL A N 1
ATOM 3286 C CA . VAL A 1 439 ? -30.842 16.777 14.117 1.00 98.00 439 VAL A CA 1
ATOM 3287 C C . VAL A 1 439 ? -29.843 17.833 14.562 1.00 98.00 439 VAL A C 1
ATOM 3289 O O . VAL A 1 439 ? -30.194 18.673 15.388 1.00 98.00 439 VAL A O 1
ATOM 3292 N N . LEU A 1 440 ? -28.639 17.833 13.981 1.00 97.94 440 LEU A N 1
ATOM 3293 C CA . LEU A 1 440 ? -27.587 18.798 14.329 1.00 97.94 440 LEU A CA 1
ATOM 3294 C C . LEU A 1 440 ? -27.674 20.100 13.511 1.00 97.94 440 LEU A C 1
ATOM 3296 O O . LEU A 1 440 ? -26.908 21.036 13.720 1.00 97.94 440 LEU A O 1
ATOM 3300 N N . GLY A 1 441 ? -28.620 20.196 12.571 1.00 97.00 441 GLY A N 1
ATOM 3301 C CA . GLY A 1 441 ? -28.825 21.404 11.766 1.00 97.00 441 GLY A CA 1
ATOM 3302 C C . GLY A 1 441 ? -27.687 21.697 10.783 1.00 97.00 441 GLY A C 1
ATOM 3303 O O . GLY A 1 441 ? -27.490 22.853 10.407 1.00 97.00 441 GLY A O 1
ATOM 3304 N N . GLY A 1 442 ? -26.936 20.670 10.378 1.00 97.00 442 GLY A N 1
ATOM 3305 C CA . GLY A 1 442 ? -25.817 20.768 9.441 1.00 97.00 442 GLY A CA 1
ATOM 3306 C C . GLY A 1 442 ? -24.489 21.187 10.073 1.00 97.00 442 GLY A C 1
ATOM 3307 O O . GLY A 1 442 ? -23.539 21.445 9.336 1.00 97.00 442 GLY A O 1
ATOM 3308 N N . VAL A 1 443 ? -24.399 21.264 11.405 1.00 98.06 443 VAL A N 1
ATOM 3309 C CA . VAL A 1 443 ? -23.154 21.584 12.114 1.00 98.06 443 VAL A CA 1
ATOM 3310 C C . VAL A 1 443 ? -22.912 20.563 13.220 1.00 98.06 443 VAL A C 1
ATOM 3312 O O . VAL A 1 443 ? -23.698 20.482 14.155 1.00 98.06 443 VAL A O 1
ATOM 3315 N N . VAL A 1 444 ? -21.817 19.805 13.137 1.00 98.25 444 VAL A N 1
ATOM 3316 C CA . VAL A 1 444 ? -21.338 18.978 14.252 1.00 98.25 444 VAL A CA 1
ATOM 3317 C C . VAL A 1 444 ? -20.581 19.890 15.213 1.00 98.25 444 VAL A C 1
ATOM 3319 O O . VAL A 1 444 ? -19.467 20.331 14.919 1.00 98.25 444 VAL A O 1
ATOM 3322 N N . GLY A 1 445 ? -21.239 20.253 16.312 1.00 96.25 445 GLY A N 1
ATOM 3323 C CA . GLY A 1 445 ? -20.747 21.241 17.264 1.00 96.25 445 GLY A CA 1
ATOM 3324 C C . GLY A 1 445 ? -19.913 20.658 18.404 1.00 96.25 445 GLY A C 1
ATOM 3325 O O . GLY A 1 445 ? -19.491 19.500 18.405 1.00 96.25 445 GLY A O 1
ATOM 3326 N N . GLN A 1 446 ? -19.692 21.499 19.414 1.00 94.56 446 GLN A N 1
ATOM 3327 C CA . GLN A 1 446 ? -18.911 21.174 20.613 1.00 94.56 446 GLN A CA 1
ATOM 3328 C C . GLN A 1 446 ? -19.501 20.032 21.453 1.00 94.56 446 GLN A C 1
ATOM 3330 O O . GLN A 1 446 ? -18.798 19.479 22.295 1.00 94.56 446 GLN A O 1
ATOM 3335 N N . GLU A 1 447 ? -20.762 19.656 21.235 1.00 94.88 447 GLU A N 1
ATOM 3336 C CA . GLU A 1 447 ? -21.365 18.467 21.839 1.00 94.88 447 GLU A CA 1
ATOM 3337 C C . GLU A 1 447 ? -20.646 17.160 21.464 1.00 94.88 447 GLU A C 1
ATOM 3339 O O . GLU A 1 447 ? -20.736 16.210 22.227 1.00 94.88 447 GLU A O 1
ATOM 3344 N N . TYR A 1 448 ? -19.889 17.131 20.360 1.00 97.00 448 TYR A N 1
ATOM 3345 C CA . TYR A 1 448 ? -19.027 16.006 19.971 1.00 97.00 448 TYR A CA 1
ATOM 3346 C C . TYR A 1 448 ? -17.530 16.360 20.050 1.00 97.00 448 TYR A C 1
ATOM 3348 O O . TYR A 1 448 ? -16.709 15.720 19.396 1.00 97.00 448 TYR A O 1
ATOM 3356 N N . ALA A 1 449 ? -17.140 17.385 20.820 1.00 86.62 449 ALA A N 1
ATOM 3357 C CA . ALA A 1 449 ? -15.725 17.751 20.978 1.00 86.62 449 ALA A CA 1
ATOM 3358 C C . ALA A 1 449 ? -14.908 16.655 21.673 1.00 86.62 449 ALA A C 1
ATOM 3360 O O . ALA A 1 449 ? -13.750 16.442 21.335 1.00 86.62 449 ALA A O 1
ATOM 3361 N N . GLU A 1 450 ? -15.529 15.952 22.617 1.00 87.62 450 GLU A N 1
ATOM 3362 C CA . GLU A 1 450 ? -14.927 14.880 23.403 1.00 87.62 450 GLU A CA 1
ATOM 3363 C C . GLU A 1 450 ? -15.874 13.672 23.429 1.00 87.62 450 GLU A C 1
ATOM 3365 O O . GLU A 1 450 ? -17.079 13.832 23.209 1.00 87.62 450 GLU A O 1
ATOM 3370 N N . PRO A 1 451 ? -15.373 12.458 23.710 1.00 89.25 451 PRO A N 1
ATOM 3371 C CA . PRO A 1 451 ? -16.230 11.330 24.056 1.00 89.25 451 PRO A CA 1
ATOM 3372 C C . PRO A 1 451 ? -17.140 11.650 25.260 1.00 89.25 451 PRO A C 1
ATOM 3374 O O . PRO A 1 451 ? -16.731 12.317 26.210 1.00 89.25 451 PRO A O 1
ATOM 3377 N N . ASP A 1 452 ? -18.366 11.125 25.251 1.00 89.38 452 ASP A N 1
ATOM 3378 C CA . ASP A 1 452 ? -19.414 11.387 26.252 1.00 89.38 452 ASP A CA 1
ATOM 3379 C C . ASP A 1 452 ? -19.172 10.667 27.592 1.00 89.38 452 ASP A C 1
ATOM 3381 O O . ASP A 1 452 ? -19.888 10.895 28.575 1.00 89.38 452 ASP A O 1
ATOM 3385 N N . GLY A 1 453 ? -18.192 9.761 27.648 1.00 90.62 453 GLY A N 1
ATOM 3386 C CA . GLY A 1 453 ? -17.925 8.928 28.820 1.00 90.62 453 GLY A CA 1
ATOM 3387 C C . GLY A 1 453 ? -18.944 7.796 28.973 1.00 90.62 453 GLY A C 1
ATOM 3388 O O . GLY A 1 453 ? -19.326 7.438 30.097 1.00 90.62 453 GLY A O 1
ATOM 3389 N N . ARG A 1 454 ? -19.401 7.249 27.841 1.00 93.88 454 ARG A N 1
ATOM 3390 C CA . ARG A 1 454 ? -20.230 6.035 27.742 1.00 93.88 454 ARG A CA 1
ATOM 3391 C C . ARG A 1 454 ? -19.442 4.798 28.163 1.00 93.88 454 ARG A C 1
ATOM 3393 O O . ARG A 1 454 ? -20.030 3.847 28.676 1.00 93.88 454 ARG A O 1
ATOM 3400 N N . MET A 1 455 ? -18.121 4.827 28.002 1.00 94.12 455 MET A N 1
ATOM 3401 C CA . MET A 1 455 ? -17.227 3.738 28.365 1.00 94.12 455 MET A CA 1
ATOM 3402 C C . MET A 1 455 ? -16.097 4.211 29.280 1.00 94.12 455 MET A C 1
ATOM 3404 O O . MET A 1 455 ? -15.442 5.219 29.036 1.00 94.12 455 MET A O 1
ATOM 3408 N N . THR A 1 456 ? -15.821 3.441 30.331 1.00 92.00 456 THR A N 1
ATOM 3409 C CA . THR A 1 456 ? -14.614 3.598 31.154 1.00 92.00 456 THR A CA 1
ATOM 3410 C C . THR A 1 456 ? -13.684 2.412 30.943 1.00 92.00 456 THR A C 1
ATOM 3412 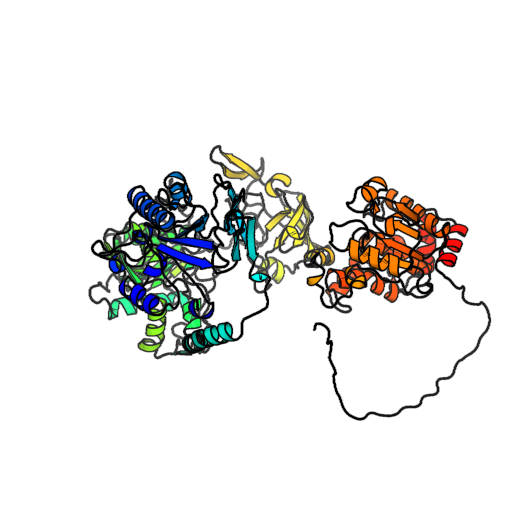O O . THR A 1 456 ? -14.096 1.270 31.121 1.00 92.00 456 THR A O 1
ATOM 3415 N N . ILE A 1 457 ? -12.419 2.667 30.610 1.00 88.06 457 ILE A N 1
ATOM 3416 C CA . ILE A 1 457 ? -11.398 1.620 30.497 1.00 88.06 457 ILE A CA 1
ATOM 3417 C C . ILE A 1 457 ? -10.473 1.703 31.702 1.00 88.06 457 ILE A C 1
ATOM 3419 O O . ILE A 1 457 ? -9.809 2.715 31.922 1.00 88.06 457 ILE A O 1
ATOM 3423 N N . ILE A 1 458 ? -10.424 0.626 32.482 1.00 83.12 458 ILE A N 1
ATOM 3424 C CA . ILE A 1 458 ? -9.461 0.478 33.571 1.00 83.12 458 ILE A CA 1
ATOM 3425 C C . ILE A 1 458 ? -8.261 -0.263 33.002 1.00 83.12 458 ILE A C 1
ATOM 3427 O O . ILE A 1 458 ? -8.334 -1.456 32.718 1.00 83.12 458 ILE A O 1
ATOM 3431 N N . LEU A 1 459 ? -7.160 0.454 32.817 1.00 76.94 459 LEU A N 1
ATOM 3432 C CA . LEU A 1 459 ? -5.897 -0.145 32.407 1.00 76.94 459 LEU A CA 1
ATOM 3433 C C . LEU A 1 459 ? -5.211 -0.806 33.615 1.00 76.94 459 LEU A C 1
ATOM 3435 O O . LEU A 1 459 ? -5.393 -0.338 34.746 1.00 76.94 459 LEU A O 1
ATOM 3439 N N . PRO A 1 460 ? -4.423 -1.878 33.409 1.00 66.50 460 PRO A N 1
ATOM 3440 C CA . PRO A 1 460 ? -3.512 -2.355 34.442 1.00 66.50 460 PRO A CA 1
ATOM 3441 C C . PRO A 1 460 ? -2.619 -1.198 34.927 1.00 66.50 460 PRO A C 1
ATOM 3443 O O . PRO A 1 460 ? -2.281 -0.323 34.125 1.00 66.50 460 PRO A O 1
ATOM 3446 N N . PRO A 1 461 ? -2.280 -1.136 36.230 1.00 51.59 461 PRO A N 1
ATOM 3447 C CA . PRO A 1 461 ? -1.409 -0.091 36.748 1.00 51.59 461 PRO A CA 1
ATOM 3448 C C . PRO A 1 461 ? -0.097 -0.073 35.962 1.00 51.59 461 PRO A C 1
ATOM 3450 O O . PRO A 1 461 ? 0.509 -1.115 35.730 1.00 51.59 461 PRO A O 1
ATOM 3453 N N . ASP A 1 462 ? 0.318 1.125 35.558 1.00 49.31 462 ASP A N 1
ATOM 3454 C CA . ASP A 1 462 ? 1.610 1.362 34.925 1.00 49.31 462 ASP A CA 1
ATOM 3455 C C . ASP A 1 462 ? 2.692 1.117 35.994 1.00 49.31 462 ASP A C 1
ATOM 3457 O O . ASP A 1 462 ? 3.003 1.994 36.803 1.00 49.31 462 ASP A O 1
ATOM 3461 N N . GLU A 1 463 ? 3.198 -0.117 36.094 1.00 41.88 463 GLU A N 1
ATOM 3462 C CA . GLU A 1 463 ? 4.231 -0.523 37.062 1.00 41.88 463 GLU A CA 1
ATOM 3463 C C . GLU A 1 463 ? 5.628 0.006 36.665 1.00 41.88 463 GLU A C 1
ATOM 3465 O O . GLU A 1 463 ? 6.640 -0.676 36.799 1.00 41.88 463 GLU A O 1
ATOM 3470 N N . GLY A 1 464 ? 5.701 1.239 36.157 1.00 47.69 464 GLY A N 1
ATOM 3471 C CA . GLY A 1 464 ? 6.923 1.853 35.658 1.00 47.69 464 GLY A CA 1
ATOM 3472 C C . GLY A 1 464 ? 7.900 2.224 36.774 1.00 47.69 464 GLY A C 1
ATOM 3473 O O . GLY A 1 464 ? 7.912 3.354 37.259 1.00 47.69 464 GLY A O 1
ATOM 3474 N N . ASP A 1 465 ? 8.815 1.316 37.103 1.00 51.69 465 ASP A N 1
ATOM 3475 C CA . ASP A 1 465 ? 10.116 1.647 37.702 1.00 51.69 465 ASP A CA 1
ATOM 3476 C C . ASP A 1 465 ? 11.119 2.204 36.661 1.00 51.69 465 ASP A C 1
ATOM 3478 O O . ASP A 1 465 ? 12.293 2.427 36.962 1.00 51.69 465 ASP A O 1
ATOM 3482 N N . GLY A 1 466 ? 10.640 2.476 35.441 1.00 59.19 466 GLY A N 1
ATOM 3483 C CA . GLY A 1 466 ? 11.417 2.988 34.316 1.00 59.19 466 GLY A CA 1
ATOM 3484 C C . GLY A 1 466 ? 12.127 1.901 33.514 1.00 59.19 466 GLY A C 1
ATOM 3485 O O . GLY A 1 466 ? 12.780 2.230 32.521 1.00 59.19 466 GLY A O 1
ATOM 3486 N N . LYS A 1 467 ? 11.995 0.630 33.903 1.00 75.06 467 LYS A N 1
ATOM 3487 C CA . LYS A 1 467 ? 12.580 -0.485 33.165 1.00 75.06 467 LYS A CA 1
ATOM 3488 C C . LYS A 1 467 ? 11.755 -0.814 31.937 1.00 75.06 467 LYS A C 1
ATOM 3490 O O . LYS A 1 467 ? 10.535 -0.693 31.939 1.00 75.06 467 LYS A O 1
ATOM 3495 N N . ILE A 1 468 ? 12.458 -1.218 30.890 1.00 86.88 468 ILE A N 1
ATOM 3496 C CA . ILE A 1 468 ? 11.856 -1.797 29.697 1.00 86.88 468 ILE A CA 1
ATOM 3497 C C . ILE A 1 468 ? 11.927 -3.306 29.867 1.00 86.88 468 ILE A C 1
ATOM 3499 O O . ILE A 1 468 ? 12.977 -3.838 30.245 1.00 86.88 468 ILE A O 1
ATOM 3503 N N . THR A 1 469 ? 10.827 -4.000 29.614 1.00 88.69 469 THR A N 1
ATOM 3504 C CA . THR A 1 469 ? 10.759 -5.448 29.788 1.00 88.69 469 THR A CA 1
ATOM 3505 C C . THR A 1 469 ? 10.189 -6.167 28.576 1.00 88.69 469 THR A C 1
ATOM 3507 O O . THR A 1 469 ? 9.463 -5.610 27.754 1.00 88.69 469 THR A O 1
ATOM 3510 N N . ILE A 1 470 ? 10.531 -7.448 28.470 1.00 88.00 470 ILE A N 1
ATOM 3511 C CA . ILE A 1 470 ? 9.766 -8.434 27.711 1.00 88.00 470 ILE A CA 1
ATOM 3512 C C . ILE A 1 470 ? 8.822 -9.074 28.727 1.00 88.00 470 ILE A C 1
ATOM 3514 O O . ILE A 1 470 ? 9.277 -9.809 29.609 1.00 88.00 470 ILE A O 1
ATOM 3518 N N . GLY A 1 471 ? 7.530 -8.756 28.645 1.00 69.12 471 GLY A N 1
ATOM 3519 C CA . GLY A 1 471 ? 6.567 -9.073 29.703 1.00 69.12 471 GLY A CA 1
ATOM 3520 C C . GLY A 1 471 ? 6.203 -10.555 29.815 1.00 69.12 471 GLY A C 1
ATOM 3521 O O . GLY A 1 471 ? 5.835 -11.015 30.895 1.00 69.12 471 GLY A O 1
ATOM 3522 N N . GLY A 1 472 ? 6.339 -11.330 28.736 1.00 79.25 472 GLY A N 1
ATOM 3523 C CA . GLY A 1 472 ? 5.938 -12.736 28.721 1.00 79.25 472 GLY A CA 1
ATOM 3524 C C . GLY A 1 472 ? 6.256 -13.474 27.422 1.00 79.25 472 GLY A C 1
ATOM 3525 O O . GLY A 1 472 ? 7.198 -13.138 26.707 1.00 79.25 472 GLY A O 1
ATOM 3526 N N . LEU A 1 473 ? 5.466 -14.515 27.145 1.00 77.94 473 LEU A N 1
ATOM 3527 C CA . LEU A 1 473 ? 5.649 -15.449 26.021 1.00 77.94 473 LEU A CA 1
ATOM 3528 C C . LEU A 1 473 ? 4.429 -15.530 25.094 1.00 77.94 473 LEU A C 1
ATOM 3530 O O . LEU A 1 473 ? 4.406 -16.349 24.173 1.00 77.94 473 LEU A O 1
ATOM 3534 N N . ASP A 1 474 ? 3.404 -14.716 25.349 1.00 71.06 474 ASP A N 1
ATOM 3535 C CA . ASP A 1 474 ? 2.156 -14.743 24.597 1.00 71.06 474 ASP A CA 1
ATOM 3536 C C . ASP A 1 474 ? 2.395 -14.513 23.101 1.00 71.06 474 ASP A C 1
ATOM 3538 O O . ASP A 1 474 ? 3.048 -13.551 22.669 1.00 71.06 474 ASP A O 1
ATOM 3542 N N . ALA A 1 475 ? 1.848 -15.437 22.313 1.00 63.28 475 ALA A N 1
ATOM 3543 C CA . ALA A 1 475 ? 1.975 -15.459 20.868 1.00 63.28 475 ALA A CA 1
ATOM 3544 C C . ALA A 1 475 ? 1.396 -14.179 20.252 1.00 63.28 475 ALA A C 1
ATOM 3546 O O . ALA A 1 475 ? 0.247 -13.823 20.499 1.00 63.28 475 ALA A O 1
ATOM 3547 N N . ASN A 1 476 ? 2.193 -13.524 19.409 1.00 61.06 476 ASN A N 1
ATOM 3548 C CA . ASN A 1 476 ? 1.882 -12.262 18.730 1.00 61.06 476 ASN A CA 1
ATOM 3549 C C . ASN A 1 476 ? 1.660 -11.054 19.659 1.00 61.06 476 ASN A C 1
ATOM 3551 O O . ASN A 1 476 ? 1.220 -10.015 19.182 1.00 61.06 476 ASN A O 1
ATOM 3555 N N . ILE A 1 477 ? 1.994 -11.178 20.947 1.00 65.56 477 ILE A N 1
ATOM 3556 C CA . ILE A 1 477 ? 2.073 -10.047 21.881 1.00 65.56 477 ILE A CA 1
ATOM 3557 C C . ILE A 1 477 ? 3.545 -9.779 22.195 1.00 65.56 477 ILE A C 1
ATOM 3559 O O . ILE A 1 477 ? 4.077 -8.737 21.834 1.00 65.56 477 ILE A O 1
ATOM 3563 N N . TRP A 1 478 ? 4.229 -10.756 22.798 1.00 76.25 478 TRP A N 1
ATOM 3564 C CA . TRP A 1 478 ? 5.646 -10.641 23.169 1.00 76.25 478 TRP A CA 1
ATOM 3565 C C . TRP A 1 478 ? 6.566 -11.343 22.181 1.00 76.25 478 TRP A C 1
ATOM 3567 O O . TRP A 1 478 ? 7.721 -10.953 22.019 1.00 76.25 478 TRP A O 1
ATOM 3577 N N . MET A 1 479 ? 6.067 -12.392 21.522 1.00 83.50 479 ME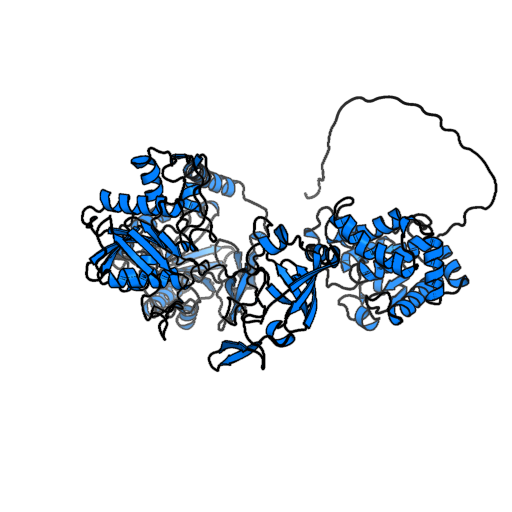T A N 1
ATOM 3578 C CA . MET A 1 479 ? 6.848 -13.196 20.589 1.00 83.50 479 MET A CA 1
ATOM 3579 C C . MET A 1 479 ? 6.049 -13.564 19.347 1.00 83.50 479 MET A C 1
ATOM 3581 O O . MET A 1 479 ? 4.947 -14.109 19.432 1.00 83.50 479 MET A O 1
ATOM 3585 N N . THR A 1 480 ? 6.616 -13.321 18.169 1.00 84.62 480 THR A N 1
ATOM 3586 C CA . THR A 1 480 ? 5.982 -13.734 16.909 1.00 84.62 480 THR A CA 1
ATOM 3587 C C . THR A 1 480 ? 6.206 -15.215 16.631 1.00 84.62 480 THR A C 1
ATOM 3589 O O . THR A 1 480 ? 7.073 -15.864 17.218 1.00 84.62 480 THR A O 1
ATOM 3592 N N . LYS A 1 481 ? 5.479 -15.752 15.644 1.00 82.00 481 LYS A N 1
ATOM 3593 C CA . LYS A 1 481 ? 5.689 -17.113 15.121 1.00 82.00 481 LYS A CA 1
ATOM 3594 C C . LYS A 1 481 ? 7.148 -17.404 14.756 1.00 82.00 481 LYS A C 1
ATOM 3596 O O . LYS A 1 481 ? 7.568 -18.558 14.836 1.00 82.00 481 LYS A O 1
ATOM 3601 N N . TYR A 1 482 ? 7.889 -16.398 14.299 1.00 85.25 482 TYR A N 1
ATOM 3602 C CA . TYR A 1 482 ? 9.260 -16.545 13.803 1.00 85.25 482 TYR A CA 1
ATOM 3603 C C . TYR A 1 482 ? 10.319 -16.150 14.839 1.00 85.25 482 TYR A C 1
ATOM 3605 O O . TYR A 1 482 ? 11.506 -16.233 14.553 1.00 85.25 482 TYR A O 1
ATOM 3613 N N . GLY A 1 483 ? 9.896 -15.795 16.056 1.00 87.31 483 GLY A N 1
ATOM 3614 C CA . GLY A 1 483 ? 10.802 -15.518 17.166 1.00 87.31 483 GLY A CA 1
ATOM 3615 C C . GLY A 1 483 ? 11.326 -14.091 17.211 1.00 87.31 483 GLY A C 1
ATOM 3616 O O . GLY A 1 483 ? 12.386 -13.867 17.789 1.00 87.31 483 GLY A O 1
ATOM 3617 N N . ASN A 1 484 ? 10.599 -13.133 16.629 1.00 92.31 484 ASN A N 1
ATOM 3618 C CA . ASN A 1 484 ? 10.822 -11.715 16.920 1.00 92.31 484 ASN A CA 1
ATOM 3619 C C . ASN A 1 484 ? 10.298 -11.433 18.325 1.00 92.31 484 ASN A C 1
ATOM 3621 O O . ASN A 1 484 ? 9.236 -11.944 18.688 1.00 92.31 484 ASN A O 1
ATOM 3625 N N . VAL A 1 485 ? 11.024 -10.623 19.085 1.00 94.50 485 VAL A N 1
ATOM 3626 C CA . VAL A 1 485 ? 10.751 -10.382 20.503 1.00 94.50 485 VAL A CA 1
ATOM 3627 C C . VAL A 1 485 ? 10.375 -8.924 20.711 1.00 94.50 485 VAL A C 1
ATOM 3629 O O . VAL A 1 485 ? 11.183 -8.043 20.431 1.00 94.50 485 VAL A O 1
ATOM 3632 N N . TYR A 1 486 ? 9.169 -8.670 21.206 1.00 90.31 486 TYR A N 1
ATOM 3633 C CA . TYR A 1 486 ? 8.666 -7.334 21.523 1.00 90.31 486 TYR A CA 1
ATOM 3634 C C . TYR A 1 486 ? 8.952 -6.965 22.978 1.00 90.31 486 TYR A C 1
ATOM 3636 O O . TYR A 1 486 ? 9.000 -7.824 23.861 1.00 90.31 486 TYR A O 1
ATOM 3644 N N . THR A 1 487 ? 9.132 -5.670 23.213 1.00 92.88 487 THR A N 1
ATOM 3645 C CA . THR A 1 487 ? 9.242 -5.077 24.550 1.00 92.88 487 THR A CA 1
ATOM 3646 C C . THR A 1 487 ? 8.008 -4.235 24.865 1.00 92.88 487 THR A C 1
ATOM 3648 O O . THR A 1 487 ? 7.235 -3.894 23.974 1.00 92.88 487 THR A O 1
ATOM 3651 N N . ASP A 1 488 ? 7.837 -3.859 26.129 1.00 84.19 488 ASP A N 1
ATOM 3652 C CA . ASP A 1 488 ? 6.807 -2.911 26.574 1.00 84.19 488 ASP A CA 1
ATOM 3653 C C . ASP A 1 488 ? 7.137 -1.445 26.223 1.00 84.19 488 ASP A C 1
ATOM 3655 O O . ASP A 1 488 ? 6.340 -0.537 26.476 1.00 84.19 488 ASP A O 1
ATOM 3659 N N . CYS A 1 489 ? 8.293 -1.191 25.603 1.00 87.25 489 CYS A N 1
ATOM 3660 C CA . CYS A 1 489 ? 8.698 0.143 25.197 1.00 87.25 489 CYS A CA 1
ATOM 3661 C C . CYS A 1 489 ? 7.992 0.570 23.908 1.00 87.25 489 CYS A C 1
ATOM 3663 O O . CYS A 1 489 ? 8.221 0.002 22.837 1.00 87.25 489 CYS A O 1
ATOM 3665 N N . LYS A 1 490 ? 7.170 1.619 23.996 1.00 86.75 490 LYS A N 1
ATOM 3666 C CA . LYS A 1 490 ? 6.564 2.257 22.821 1.00 86.75 490 LYS A CA 1
ATOM 3667 C C . LYS A 1 490 ? 7.627 2.864 21.906 1.00 86.75 490 LYS A C 1
ATOM 3669 O O . LYS A 1 490 ? 8.565 3.510 22.380 1.00 86.75 490 LYS A O 1
ATOM 3674 N N . ALA A 1 491 ? 7.421 2.732 20.599 1.00 89.88 491 ALA A N 1
ATOM 3675 C CA . ALA A 1 491 ? 8.294 3.291 19.569 1.00 89.88 491 ALA A CA 1
ATOM 3676 C C . ALA A 1 491 ? 8.507 4.809 19.742 1.00 89.88 491 ALA A C 1
ATOM 3678 O O . ALA A 1 491 ? 9.637 5.292 19.686 1.00 89.88 491 ALA A O 1
ATOM 3679 N N . GLU A 1 492 ? 7.439 5.549 20.055 1.00 86.38 492 GLU A N 1
ATOM 3680 C CA . GLU A 1 492 ? 7.481 6.995 20.313 1.00 86.38 492 GLU A CA 1
ATOM 3681 C C . GLU A 1 492 ? 8.361 7.363 21.514 1.00 86.38 492 GLU A C 1
ATOM 3683 O O . GLU A 1 492 ? 9.154 8.297 21.436 1.00 86.38 492 GLU A O 1
ATOM 3688 N N . LYS A 1 493 ? 8.279 6.604 22.614 1.00 87.75 493 LYS A N 1
ATOM 3689 C CA . LYS A 1 493 ? 9.136 6.804 23.795 1.00 87.75 493 LYS A CA 1
ATOM 3690 C C . LYS A 1 493 ? 10.598 6.510 23.456 1.00 87.75 493 LYS A C 1
ATOM 3692 O O . LYS A 1 493 ? 11.494 7.248 23.861 1.00 87.75 493 LYS A O 1
ATOM 3697 N N . PHE A 1 494 ? 10.841 5.435 22.711 1.00 93.56 494 PHE A N 1
ATOM 3698 C CA . PHE A 1 494 ? 12.185 5.022 22.320 1.00 93.56 494 PHE A CA 1
ATOM 3699 C C . PHE A 1 494 ? 12.872 6.043 21.409 1.00 93.56 494 PHE A C 1
ATOM 3701 O O . PHE A 1 494 ? 14.042 6.368 21.605 1.00 93.56 494 PHE A O 1
ATOM 3708 N N . MET A 1 495 ? 12.155 6.583 20.427 1.00 92.19 495 MET A N 1
ATOM 3709 C CA . MET A 1 495 ? 12.743 7.544 19.494 1.00 92.19 495 MET A CA 1
ATOM 3710 C C . MET A 1 495 ? 12.678 8.990 19.996 1.00 92.19 495 MET A C 1
ATOM 3712 O O . MET A 1 495 ? 13.619 9.755 19.799 1.00 92.19 495 MET A O 1
ATOM 3716 N N . GLY A 1 496 ? 11.599 9.366 20.680 1.00 89.06 496 GLY A N 1
ATOM 3717 C CA . GLY A 1 496 ? 11.396 10.704 21.232 1.00 89.06 496 GLY A CA 1
ATOM 3718 C C . GLY A 1 496 ? 12.146 10.911 22.543 1.00 89.06 496 GLY A C 1
ATOM 3719 O O . GLY A 1 496 ? 13.172 11.590 22.579 1.00 89.06 496 GLY A O 1
ATOM 3720 N N . ASP A 1 497 ? 11.646 10.315 23.626 1.00 85.56 497 ASP A N 1
ATOM 3721 C CA . ASP A 1 497 ? 12.146 10.573 24.984 1.00 85.56 497 ASP A CA 1
ATOM 3722 C C . ASP A 1 497 ? 13.564 10.030 25.211 1.00 85.56 497 ASP A C 1
ATOM 3724 O O . ASP A 1 497 ? 14.376 10.668 25.884 1.00 85.56 497 ASP A O 1
ATOM 3728 N N . MET A 1 498 ? 13.877 8.853 24.655 1.00 89.94 498 MET A N 1
ATOM 3729 C CA . MET A 1 498 ? 15.207 8.237 24.780 1.00 89.94 498 MET A CA 1
ATOM 3730 C C . MET A 1 498 ? 16.196 8.723 23.702 1.00 89.94 498 MET A C 1
ATOM 3732 O O . MET A 1 498 ? 17.401 8.517 23.848 1.00 89.94 498 MET A O 1
ATOM 3736 N N . GLY A 1 499 ? 15.714 9.410 22.658 1.00 90.94 499 GLY A N 1
ATOM 3737 C CA . GLY A 1 499 ? 16.533 10.111 21.663 1.00 90.94 499 GLY A CA 1
ATOM 3738 C C . GLY A 1 499 ? 17.215 9.239 20.600 1.00 90.94 499 GLY A C 1
ATOM 3739 O O . GLY A 1 499 ? 18.169 9.706 19.963 1.00 90.94 499 GLY A O 1
ATOM 3740 N N . PHE A 1 500 ? 16.769 7.993 20.408 1.00 96.12 500 PHE A N 1
ATOM 3741 C CA . PHE A 1 500 ? 17.269 7.108 19.350 1.00 96.12 500 PHE A CA 1
ATOM 3742 C C . PHE A 1 500 ? 16.657 7.433 17.981 1.00 96.12 500 PHE A C 1
ATOM 3744 O O . PHE A 1 500 ? 15.533 7.913 17.877 1.00 96.12 500 PHE A O 1
ATOM 3751 N N . ASN A 1 501 ? 17.388 7.142 16.908 1.00 94.75 501 ASN A N 1
ATOM 3752 C CA . ASN A 1 501 ? 16.987 7.403 15.527 1.00 94.75 501 ASN A CA 1
ATOM 3753 C C . ASN A 1 501 ? 17.222 6.164 14.659 1.00 94.75 501 ASN A C 1
ATOM 3755 O O . ASN A 1 501 ? 18.094 5.343 14.949 1.00 94.75 501 ASN A O 1
ATOM 3759 N N . TRP A 1 502 ? 16.483 6.046 13.553 1.00 94.31 502 TRP A N 1
ATOM 3760 C CA . TRP A 1 502 ? 16.814 5.052 12.534 1.00 94.31 502 TRP A CA 1
ATOM 3761 C C . TRP A 1 502 ? 18.219 5.313 11.981 1.00 94.31 502 TRP A C 1
ATOM 3763 O O . TRP A 1 502 ? 18.557 6.444 11.629 1.00 94.31 502 TRP A O 1
ATOM 3773 N N . GLY A 1 503 ? 19.028 4.258 11.906 1.00 90.06 503 GLY A N 1
ATOM 3774 C CA . GLY A 1 503 ? 20.442 4.344 11.542 1.00 90.06 503 GLY A CA 1
ATOM 3775 C C . GLY A 1 503 ? 21.399 4.534 12.725 1.00 90.06 503 GLY A C 1
ATOM 3776 O O . GLY A 1 503 ? 22.607 4.544 12.504 1.00 90.06 503 GLY A O 1
ATOM 3777 N N . ASP A 1 504 ? 20.919 4.642 13.968 1.00 95.31 504 ASP A N 1
ATOM 3778 C CA . ASP A 1 504 ? 21.788 4.574 15.150 1.00 95.31 504 ASP A CA 1
ATOM 3779 C C . ASP A 1 504 ? 22.216 3.119 15.433 1.00 95.31 504 ASP A C 1
ATOM 3781 O O . ASP A 1 504 ? 21.444 2.176 15.230 1.00 95.31 504 ASP A O 1
ATOM 3785 N N . LEU A 1 505 ? 23.435 2.930 15.950 1.00 96.12 505 LEU A N 1
ATOM 3786 C CA . LEU A 1 505 ? 23.853 1.680 16.589 1.00 96.12 505 LEU A CA 1
ATOM 3787 C C . LEU A 1 505 ? 23.604 1.784 18.094 1.00 96.12 505 LEU A C 1
ATOM 3789 O O . LEU A 1 505 ? 24.105 2.688 18.770 1.00 96.12 505 LEU A O 1
ATOM 3793 N N . VAL A 1 506 ? 22.859 0.825 18.633 1.00 97.94 506 VAL A N 1
ATOM 3794 C CA . VAL A 1 506 ? 22.421 0.804 20.029 1.00 97.94 506 VAL A CA 1
ATOM 3795 C C . VAL A 1 506 ? 22.893 -0.479 20.696 1.00 97.94 506 VAL A C 1
ATOM 3797 O O . VAL A 1 506 ? 22.708 -1.584 20.188 1.00 97.94 506 VAL A O 1
ATOM 3800 N N . THR A 1 507 ? 23.511 -0.330 21.861 1.00 97.44 507 THR A N 1
ATOM 3801 C CA . THR A 1 507 ? 23.840 -1.437 22.751 1.00 97.44 507 THR A CA 1
ATOM 3802 C C . THR A 1 507 ? 22.576 -1.895 23.470 1.00 97.44 507 THR A C 1
ATOM 3804 O O . THR A 1 507 ? 21.934 -1.099 24.155 1.00 97.44 507 THR A O 1
ATOM 3807 N N . VAL A 1 508 ? 22.239 -3.174 23.326 1.00 97.31 508 VAL A N 1
ATOM 3808 C CA . VAL A 1 508 ? 21.119 -3.839 23.993 1.00 97.31 508 VAL A CA 1
ATOM 3809 C C . VAL A 1 508 ? 21.647 -4.862 24.986 1.00 97.31 508 VAL A C 1
ATOM 3811 O O . VAL A 1 508 ? 22.468 -5.711 24.625 1.00 97.31 508 VAL A O 1
ATOM 3814 N N . GLU A 1 509 ? 21.153 -4.802 26.219 1.00 97.25 509 GLU A N 1
ATOM 3815 C CA . GLU A 1 509 ? 21.527 -5.717 27.297 1.00 97.25 509 GLU A CA 1
ATOM 3816 C C . GLU A 1 509 ? 20.301 -6.431 27.870 1.00 97.25 509 GLU A C 1
ATOM 3818 O O . GLU A 1 509 ? 19.329 -5.785 28.255 1.00 97.25 509 GLU A O 1
ATOM 3823 N N . PHE A 1 510 ? 20.351 -7.763 27.932 1.00 95.75 510 PHE A N 1
ATOM 3824 C CA . PHE A 1 510 ? 19.317 -8.619 28.529 1.00 95.75 510 PHE A CA 1
ATOM 3825 C C . PHE A 1 510 ? 19.918 -9.976 28.912 1.00 95.75 510 PHE A C 1
ATOM 3827 O O . PHE A 1 510 ? 20.822 -10.463 28.238 1.00 95.75 510 PHE A O 1
ATOM 3834 N N . LEU A 1 511 ? 19.446 -10.608 29.994 1.00 93.00 511 LEU A N 1
ATOM 3835 C CA . LEU A 1 511 ? 19.931 -11.927 30.463 1.00 93.00 511 LEU A CA 1
ATOM 3836 C C . LEU A 1 511 ? 21.474 -12.063 30.542 1.00 93.00 511 LEU A C 1
ATOM 3838 O O . LEU A 1 511 ? 22.031 -13.135 30.310 1.00 93.00 511 LEU A O 1
ATOM 3842 N N . GLY A 1 512 ? 22.186 -10.970 30.842 1.00 89.94 512 GLY A N 1
ATOM 3843 C CA . GLY A 1 512 ? 23.657 -10.935 30.868 1.00 89.94 512 GLY A CA 1
ATOM 3844 C C . GLY A 1 512 ? 24.337 -11.001 29.491 1.00 89.94 512 GLY A C 1
ATOM 3845 O O . GLY A 1 512 ? 25.554 -11.167 29.424 1.00 89.94 512 GLY A O 1
ATOM 3846 N N . LYS A 1 513 ? 23.574 -10.888 28.400 1.00 93.38 513 LYS A N 1
ATOM 3847 C CA . LYS A 1 513 ? 24.058 -10.752 27.023 1.00 93.38 513 LYS A CA 1
ATOM 3848 C C . LYS A 1 513 ? 24.115 -9.270 26.655 1.00 93.38 513 LYS A C 1
ATOM 3850 O O . LYS A 1 513 ? 23.237 -8.509 27.050 1.00 93.38 513 LYS A O 1
ATOM 3855 N N . THR A 1 514 ? 25.115 -8.896 25.862 1.00 96.88 514 THR A N 1
ATOM 3856 C CA . THR A 1 514 ? 25.302 -7.537 25.337 1.00 96.88 514 THR A CA 1
ATOM 3857 C C . THR A 1 514 ? 25.468 -7.623 23.826 1.00 96.88 514 THR A C 1
ATOM 3859 O O . THR A 1 514 ? 26.354 -8.331 23.341 1.00 96.88 514 THR A O 1
ATOM 3862 N N . LEU A 1 515 ? 24.620 -6.918 23.082 1.00 96.69 515 LEU A N 1
ATOM 3863 C CA . LEU A 1 515 ? 24.648 -6.844 21.621 1.00 96.69 515 LEU A CA 1
ATOM 3864 C C . LEU A 1 515 ? 24.729 -5.383 21.189 1.00 96.69 515 LEU A C 1
ATOM 3866 O O . LEU A 1 515 ? 24.131 -4.533 21.832 1.00 96.69 515 LEU A O 1
ATOM 3870 N N . THR A 1 516 ? 25.402 -5.091 20.080 1.00 97.19 516 THR A N 1
ATOM 3871 C CA . THR A 1 516 ? 25.308 -3.782 19.418 1.00 97.19 516 THR A CA 1
ATOM 3872 C C . THR A 1 516 ? 24.521 -3.968 18.133 1.00 97.19 516 THR A C 1
ATOM 3874 O O . THR A 1 516 ? 24.969 -4.682 17.236 1.00 97.19 516 THR A O 1
ATOM 3877 N N . LEU A 1 517 ? 23.327 -3.383 18.083 1.00 97.75 517 LEU A N 1
ATOM 3878 C CA . LEU A 1 517 ? 22.326 -3.618 17.050 1.00 97.75 517 LEU A CA 1
ATOM 3879 C C . LEU A 1 517 ? 21.955 -2.304 16.353 1.00 97.75 517 LEU A C 1
ATOM 3881 O O . LEU A 1 517 ? 21.824 -1.282 17.030 1.00 97.75 517 LEU A O 1
ATOM 3885 N N . PRO A 1 518 ? 21.747 -2.308 15.028 1.00 97.19 518 PRO A N 1
ATOM 3886 C CA . PRO A 1 518 ? 21.209 -1.147 14.335 1.00 97.19 518 PRO A CA 1
ATOM 3887 C C . PRO A 1 518 ? 19.716 -0.966 14.631 1.00 97.19 518 PRO A C 1
ATOM 3889 O O . PRO A 1 518 ? 18.976 -1.948 14.739 1.00 97.19 518 PRO A O 1
ATOM 3892 N N . VAL A 1 519 ? 19.278 0.290 14.730 1.00 97.56 519 VAL A N 1
ATOM 3893 C CA . VAL A 1 519 ? 17.859 0.671 14.800 1.00 97.56 519 VAL A CA 1
ATOM 3894 C C . VAL A 1 519 ? 17.329 0.869 13.384 1.00 97.56 519 VAL A C 1
ATOM 3896 O O . VAL A 1 519 ? 17.772 1.769 12.668 1.00 97.56 519 VAL A O 1
ATOM 3899 N N . ILE A 1 520 ? 16.375 0.037 12.973 1.00 95.81 520 ILE A N 1
ATOM 3900 C CA . ILE A 1 520 ? 15.833 0.002 11.607 1.00 95.81 520 ILE A CA 1
ATOM 3901 C C . ILE A 1 520 ? 14.299 -0.129 11.616 1.00 95.81 520 ILE A C 1
ATOM 3903 O O . ILE A 1 520 ? 13.729 -0.594 12.601 1.00 95.81 520 ILE A O 1
ATOM 3907 N N . PRO A 1 521 ? 13.602 0.261 10.536 1.00 92.94 521 PRO A N 1
ATOM 3908 C CA . PRO A 1 521 ? 12.144 0.196 10.467 1.00 92.94 521 PRO A CA 1
ATOM 3909 C C . PRO A 1 521 ? 11.612 -1.212 10.216 1.00 92.94 521 PRO A C 1
ATOM 3911 O O . PRO A 1 521 ? 10.506 -1.544 10.624 1.00 92.94 521 PRO A O 1
ATOM 3914 N N . THR A 1 522 ? 12.397 -2.052 9.544 1.00 89.00 522 THR A N 1
ATOM 3915 C CA . THR A 1 522 ? 12.060 -3.444 9.247 1.00 89.00 522 THR A CA 1
ATOM 3916 C C . THR A 1 522 ? 13.338 -4.235 8.987 1.00 89.00 522 THR A C 1
ATOM 3918 O O . THR A 1 522 ? 14.364 -3.672 8.608 1.00 89.00 522 THR A O 1
ATOM 3921 N N . TYR A 1 523 ? 13.290 -5.551 9.183 1.00 82.94 523 TYR A N 1
ATOM 3922 C CA . TYR A 1 523 ? 14.440 -6.454 9.078 1.00 82.94 523 TYR A CA 1
ATOM 3923 C C . TYR A 1 523 ? 15.078 -6.505 7.679 1.00 82.94 523 TYR A C 1
ATOM 3925 O O . TYR A 1 523 ? 16.214 -6.954 7.568 1.00 82.94 523 TYR A O 1
ATOM 3933 N N . SER A 1 524 ? 14.417 -6.010 6.623 1.00 78.88 524 SER A N 1
ATOM 3934 C CA . SER A 1 524 ? 15.015 -5.907 5.278 1.00 78.88 524 SER A CA 1
ATOM 3935 C C . SER A 1 524 ? 16.167 -4.898 5.180 1.00 78.88 524 SER A C 1
ATOM 3937 O O . SER A 1 524 ? 16.840 -4.850 4.154 1.00 78.88 524 SER A O 1
ATOM 3939 N N . TYR A 1 525 ? 16.389 -4.099 6.227 1.00 85.69 525 TYR A N 1
ATOM 3940 C CA . TYR A 1 525 ? 17.452 -3.094 6.310 1.00 85.69 525 TYR A CA 1
ATOM 3941 C C . TYR A 1 525 ? 18.750 -3.641 6.910 1.00 85.69 525 TYR A C 1
ATOM 3943 O O . TYR A 1 525 ? 19.657 -2.869 7.186 1.00 85.69 525 TYR A O 1
ATOM 3951 N N . VAL A 1 526 ? 18.834 -4.949 7.154 1.00 86.38 526 VAL A N 1
ATOM 3952 C CA . VAL A 1 526 ? 20.070 -5.647 7.526 1.00 86.38 526 VAL A CA 1
ATOM 3953 C C . VAL A 1 526 ? 20.187 -6.931 6.714 1.00 86.38 526 VAL A C 1
ATOM 3955 O O . VAL A 1 526 ? 19.180 -7.504 6.301 1.00 86.38 526 VAL A O 1
ATOM 3958 N N . ASP A 1 527 ? 21.404 -7.427 6.505 1.00 82.12 527 ASP A N 1
ATOM 3959 C CA . ASP A 1 527 ? 21.616 -8.683 5.780 1.00 82.12 527 ASP A CA 1
ATOM 3960 C C . ASP A 1 527 ? 20.949 -9.885 6.467 1.00 82.12 527 ASP A C 1
ATOM 3962 O O . ASP A 1 527 ? 20.794 -9.938 7.691 1.00 82.12 527 ASP A O 1
ATOM 3966 N N . SER A 1 528 ? 20.613 -10.904 5.674 1.00 81.12 528 SER A N 1
ATOM 3967 C CA . SER A 1 528 ? 20.100 -12.178 6.187 1.00 81.12 528 SER A CA 1
ATOM 3968 C C . SER A 1 528 ? 21.023 -12.749 7.273 1.00 81.12 528 SER A C 1
ATOM 3970 O O . SER A 1 528 ? 22.237 -12.859 7.098 1.00 81.12 528 SER A O 1
ATOM 3972 N N . GLY A 1 529 ? 20.437 -13.146 8.401 1.00 85.06 529 GLY A N 1
ATOM 3973 C CA . GLY A 1 529 ? 21.138 -13.662 9.577 1.00 85.06 529 GLY A CA 1
ATOM 3974 C C . GLY A 1 529 ? 21.679 -12.591 10.529 1.00 85.06 529 GLY A C 1
ATOM 3975 O O . GLY A 1 529 ? 22.275 -12.949 11.547 1.00 85.06 529 GLY A O 1
ATOM 3976 N N . LYS A 1 530 ? 21.495 -11.294 10.246 1.00 92.44 530 LYS A N 1
ATOM 3977 C CA . LYS A 1 530 ? 21.915 -10.212 11.148 1.00 92.44 530 LYS A CA 1
ATOM 3978 C C . LYS A 1 530 ? 20.789 -9.795 12.106 1.00 92.44 530 LYS A C 1
ATOM 3980 O O . LYS A 1 530 ? 19.638 -9.686 11.677 1.00 92.44 530 LYS A O 1
ATOM 3985 N N . PRO A 1 531 ? 21.103 -9.575 13.397 1.00 96.56 531 PRO A N 1
ATOM 3986 C CA . PRO A 1 531 ? 20.157 -9.057 14.377 1.00 96.56 531 PRO A CA 1
ATOM 3987 C C . PRO A 1 531 ? 19.987 -7.534 14.263 1.00 96.56 531 PRO A C 1
ATOM 3989 O O . PRO A 1 531 ? 20.928 -6.831 13.895 1.00 96.56 531 PRO A O 1
ATOM 3992 N N . ALA A 1 532 ? 18.817 -7.025 14.644 1.00 97.12 532 ALA A N 1
ATOM 3993 C CA . ALA A 1 532 ? 18.517 -5.595 14.683 1.00 97.12 532 ALA A CA 1
ATOM 3994 C C . ALA A 1 532 ? 17.441 -5.244 15.721 1.00 97.12 532 ALA A C 1
ATOM 3996 O O . ALA A 1 532 ? 16.676 -6.111 16.155 1.00 97.12 532 ALA A O 1
ATOM 3997 N N . ILE A 1 533 ? 17.376 -3.959 16.077 1.00 98.25 533 ILE A N 1
ATOM 3998 C CA . ILE A 1 533 ? 16.240 -3.360 16.784 1.00 98.25 533 ILE A CA 1
ATOM 3999 C C . ILE A 1 533 ? 15.270 -2.845 15.725 1.00 98.25 533 ILE A C 1
ATOM 4001 O O . ILE A 1 533 ? 15.646 -2.028 14.884 1.00 98.25 533 ILE A O 1
ATOM 4005 N N . ILE A 1 534 ? 14.029 -3.313 15.774 1.00 96.81 534 ILE A N 1
ATOM 4006 C CA . ILE A 1 534 ? 12.972 -2.913 14.856 1.00 96.81 534 ILE A CA 1
ATOM 4007 C C . ILE A 1 534 ? 12.072 -1.894 15.548 1.00 96.81 534 ILE A C 1
ATOM 4009 O O . ILE A 1 534 ? 11.500 -2.168 16.607 1.00 96.81 534 ILE A O 1
ATOM 4013 N N . VAL A 1 535 ? 11.949 -0.725 14.925 1.00 96.31 535 VAL A N 1
ATOM 4014 C CA . VAL A 1 535 ? 11.014 0.334 15.312 1.00 96.31 535 VAL A CA 1
ATOM 4015 C C . VAL A 1 535 ? 10.213 0.706 14.078 1.00 96.31 535 VAL A C 1
ATOM 4017 O O . VAL A 1 535 ? 10.729 1.399 13.203 1.00 96.31 535 VAL A O 1
ATOM 4020 N N . GLU A 1 536 ? 8.985 0.204 13.982 1.00 90.19 536 GLU A N 1
ATOM 4021 C CA . GLU A 1 536 ? 8.156 0.352 12.784 1.00 90.19 536 GLU A CA 1
ATOM 4022 C C . GLU A 1 536 ? 7.889 1.829 12.462 1.00 90.19 536 GLU A C 1
ATOM 4024 O O . GLU A 1 536 ? 7.750 2.672 13.351 1.00 90.19 536 GLU A O 1
ATOM 4029 N N . LYS A 1 537 ? 7.835 2.145 11.166 1.00 87.50 537 LYS A N 1
ATOM 4030 C CA . LYS A 1 537 ? 7.520 3.481 10.652 1.00 87.50 537 LYS A CA 1
ATOM 4031 C C . LYS A 1 537 ? 6.080 3.476 10.129 1.00 87.50 537 LYS A C 1
ATOM 4033 O O . LYS A 1 537 ? 5.760 2.673 9.257 1.00 87.50 537 LYS A O 1
ATOM 4038 N N . GLY A 1 538 ? 5.235 4.347 10.675 1.00 77.56 538 GLY A N 1
ATOM 4039 C CA . GLY A 1 538 ? 3.846 4.536 10.259 1.00 77.56 538 GLY A CA 1
ATOM 4040 C C . GLY A 1 538 ? 3.714 5.207 8.889 1.00 77.56 538 GLY A C 1
ATOM 4041 O O . GLY A 1 538 ? 4.696 5.679 8.312 1.00 77.56 538 GLY A O 1
ATOM 4042 N N . GLU A 1 539 ? 2.484 5.268 8.369 1.00 72.56 539 GLU A N 1
ATOM 4043 C CA . GLU A 1 539 ? 2.169 5.896 7.071 1.00 72.56 539 GLU A CA 1
ATOM 4044 C C . GLU A 1 539 ? 2.510 7.397 7.034 1.00 72.56 539 GLU A C 1
ATOM 4046 O O . GLU A 1 539 ? 2.852 7.937 5.984 1.00 72.56 539 GLU A O 1
ATOM 4051 N N . ASP A 1 540 ? 2.480 8.062 8.188 1.00 73.50 540 ASP A N 1
ATOM 4052 C CA . ASP A 1 540 ? 2.871 9.461 8.386 1.00 73.50 540 ASP A CA 1
ATOM 4053 C C . ASP A 1 540 ? 4.395 9.662 8.526 1.00 73.50 540 ASP A C 1
ATOM 4055 O O . ASP A 1 540 ? 4.875 10.789 8.661 1.00 73.50 540 ASP A O 1
ATOM 4059 N N . GLY A 1 541 ? 5.172 8.575 8.484 1.00 77.12 541 GLY A N 1
ATOM 4060 C CA . GLY A 1 541 ? 6.621 8.579 8.648 1.00 77.12 541 GLY A CA 1
ATOM 4061 C C . GLY A 1 541 ? 7.104 8.601 10.102 1.00 77.12 541 GLY A C 1
ATOM 4062 O O . GLY A 1 541 ? 8.324 8.592 10.312 1.00 77.12 541 GLY A O 1
ATOM 4063 N N . ASN A 1 542 ? 6.199 8.596 11.086 1.00 84.69 542 ASN A N 1
ATOM 4064 C CA . ASN A 1 542 ? 6.532 8.607 12.511 1.00 84.69 542 ASN A CA 1
ATOM 4065 C C . ASN A 1 542 ? 6.730 7.186 13.071 1.00 84.69 542 ASN A C 1
ATOM 4067 O O . ASN A 1 542 ? 6.223 6.216 12.504 1.00 84.69 542 ASN A O 1
ATOM 4071 N N . PRO A 1 543 ? 7.489 7.023 14.170 1.00 87.50 543 PRO A N 1
ATOM 4072 C CA . PRO A 1 543 ? 7.587 5.740 14.859 1.00 87.50 543 PRO A CA 1
ATOM 4073 C C . PRO A 1 543 ? 6.224 5.268 15.361 1.00 87.50 543 PRO A C 1
ATOM 4075 O O . PRO A 1 543 ? 5.520 6.019 16.029 1.00 87.50 543 PRO A O 1
ATOM 4078 N N . THR A 1 544 ? 5.883 4.009 15.102 1.00 82.94 544 THR A N 1
ATOM 4079 C CA . THR A 1 544 ? 4.619 3.405 15.537 1.00 82.94 544 THR A CA 1
ATOM 4080 C C . THR A 1 544 ? 4.841 2.050 16.208 1.00 82.94 544 THR A C 1
ATOM 4082 O O . THR A 1 544 ? 5.885 1.414 16.051 1.00 82.94 544 THR A O 1
ATOM 4085 N N . GLY A 1 545 ? 3.863 1.616 17.002 1.00 86.75 545 GLY A N 1
ATOM 4086 C CA . GLY A 1 545 ? 3.901 0.341 17.713 1.00 86.75 545 GLY A CA 1
ATOM 4087 C C . GLY A 1 545 ? 4.917 0.294 18.860 1.00 86.75 545 GLY A C 1
ATOM 4088 O O . GLY A 1 545 ? 5.074 1.242 19.638 1.00 86.75 545 GLY A O 1
ATOM 4089 N N . TYR A 1 546 ? 5.588 -0.850 18.987 1.00 88.50 546 TYR A N 1
ATOM 4090 C CA . TYR A 1 546 ? 6.491 -1.180 20.091 1.00 88.50 546 TYR A CA 1
ATOM 4091 C C . TYR A 1 546 ? 7.869 -1.589 19.575 1.00 88.50 546 TYR A C 1
ATOM 4093 O O . TYR A 1 546 ? 8.001 -2.187 18.507 1.00 88.50 546 TYR A O 1
ATOM 4101 N N . VAL A 1 547 ? 8.902 -1.296 20.364 1.00 94.75 547 VAL A N 1
ATOM 4102 C CA . VAL A 1 547 ? 10.280 -1.684 20.054 1.00 94.75 547 VAL A CA 1
ATOM 4103 C C . VAL A 1 547 ? 10.400 -3.202 20.117 1.00 94.75 547 VAL A C 1
ATOM 4105 O O . VAL A 1 547 ? 10.056 -3.818 21.133 1.00 94.75 547 VAL A O 1
ATOM 4108 N N . SER A 1 548 ? 10.938 -3.801 19.056 1.00 95.12 548 SER A N 1
ATOM 4109 C CA . SER A 1 548 ? 11.220 -5.235 19.006 1.00 95.12 548 SER A CA 1
ATOM 4110 C C . SER A 1 548 ? 12.655 -5.535 18.588 1.00 95.12 548 SER A C 1
ATOM 4112 O O . SER A 1 548 ? 13.383 -4.678 18.094 1.00 95.12 548 SER A O 1
ATOM 4114 N N . MET A 1 549 ? 13.088 -6.769 18.824 1.00 96.94 549 MET A N 1
ATOM 4115 C CA . MET A 1 549 ? 14.381 -7.298 18.408 1.00 96.94 549 MET A CA 1
ATOM 4116 C C . MET A 1 549 ? 14.158 -8.521 17.524 1.00 96.94 549 MET A C 1
ATOM 4118 O O . MET A 1 549 ? 13.388 -9.425 17.867 1.00 96.94 549 MET A O 1
ATOM 4122 N N . ALA A 1 550 ? 14.825 -8.548 16.375 1.00 94.31 550 ALA A N 1
ATOM 4123 C CA . ALA A 1 550 ? 14.641 -9.581 15.362 1.00 94.31 550 ALA A CA 1
ATOM 4124 C C . ALA A 1 550 ? 15.970 -9.954 14.697 1.00 94.31 550 ALA A C 1
ATOM 4126 O O . ALA A 1 550 ? 16.936 -9.195 14.753 1.00 94.31 550 ALA A O 1
ATOM 4127 N N . ILE A 1 551 ? 16.011 -11.123 14.055 1.00 93.50 551 ILE A N 1
ATOM 4128 C CA . ILE A 1 551 ? 17.082 -11.519 13.132 1.00 93.50 551 ILE A CA 1
ATOM 4129 C C . ILE A 1 551 ? 16.458 -11.608 11.747 1.00 93.50 551 ILE A C 1
ATOM 4131 O O . ILE A 1 551 ? 15.460 -12.310 11.580 1.00 93.50 551 ILE A O 1
ATOM 4135 N N . ASN A 1 552 ? 17.032 -10.934 10.749 1.00 88.75 552 ASN A N 1
ATOM 4136 C CA . ASN A 1 552 ? 16.531 -11.065 9.384 1.00 88.75 552 ASN A CA 1
ATOM 4137 C C . ASN A 1 552 ? 16.639 -12.529 8.927 1.00 88.75 552 ASN A C 1
ATOM 4139 O O . ASN A 1 552 ? 17.720 -13.114 8.986 1.00 88.75 552 ASN A O 1
ATOM 4143 N N . MET A 1 553 ? 15.519 -13.130 8.511 1.00 81.38 553 MET A N 1
ATOM 4144 C CA . MET A 1 553 ? 15.415 -14.558 8.173 1.00 81.38 553 MET A CA 1
ATOM 4145 C C . MET A 1 553 ? 15.924 -15.502 9.284 1.00 81.38 553 MET A C 1
ATOM 4147 O O . MET A 1 553 ? 16.441 -16.584 9.003 1.00 81.38 553 MET A O 1
ATOM 4151 N N . GLY A 1 554 ? 15.789 -15.107 10.553 1.00 89.44 554 GLY A N 1
ATOM 4152 C CA . GLY A 1 554 ? 16.234 -15.894 11.702 1.00 89.44 554 GLY A CA 1
ATOM 4153 C C . GLY A 1 554 ? 15.280 -15.821 12.891 1.00 89.44 554 GLY A C 1
ATOM 4154 O O . GLY A 1 554 ? 14.253 -15.153 12.849 1.00 89.44 554 GLY A O 1
ATOM 4155 N N . ASN A 1 555 ? 15.638 -16.527 13.964 1.00 94.06 555 ASN A N 1
ATOM 4156 C CA . ASN A 1 555 ? 14.847 -16.609 15.191 1.00 94.06 555 ASN A CA 1
ATOM 4157 C C . ASN A 1 555 ? 15.609 -15.944 16.344 1.00 94.06 555 ASN A C 1
ATOM 4159 O O . ASN A 1 555 ? 16.530 -16.549 16.895 1.00 94.06 555 ASN A O 1
ATOM 4163 N N . PHE A 1 556 ? 15.253 -14.706 16.701 1.00 96.38 556 PHE A N 1
ATOM 4164 C CA . PHE A 1 556 ? 15.941 -13.960 17.762 1.00 96.38 556 PHE A CA 1
ATOM 4165 C C . PHE A 1 556 ? 15.757 -14.629 19.131 1.00 96.38 556 PHE A C 1
ATOM 4167 O O . PHE A 1 556 ? 16.732 -14.809 19.861 1.00 96.38 556 PHE A O 1
ATOM 4174 N N . ALA A 1 557 ? 14.529 -15.048 19.450 1.00 95.06 557 ALA A N 1
ATOM 4175 C CA . ALA A 1 557 ? 14.180 -15.672 20.724 1.00 95.06 557 ALA A CA 1
ATOM 4176 C C . ALA A 1 557 ? 14.999 -16.941 21.021 1.00 95.06 557 ALA A C 1
ATOM 4178 O O . ALA A 1 557 ? 15.528 -17.072 22.123 1.00 95.06 557 ALA A O 1
ATOM 4179 N N . GLU A 1 558 ? 15.148 -17.850 20.053 1.00 94.62 558 GLU A N 1
ATOM 4180 C CA . GLU A 1 558 ? 15.950 -19.072 20.235 1.00 94.62 558 GLU A CA 1
ATOM 4181 C C . GLU A 1 558 ? 17.453 -18.794 20.137 1.00 94.62 558 GLU A C 1
ATOM 4183 O O . GLU A 1 558 ? 18.223 -19.323 20.935 1.00 94.62 558 GLU A O 1
ATOM 4188 N N . THR A 1 559 ? 17.884 -17.935 19.201 1.00 96.12 559 THR A N 1
ATOM 4189 C CA . THR A 1 559 ? 19.315 -17.618 19.004 1.00 96.12 559 THR A CA 1
ATOM 4190 C C . THR A 1 559 ? 19.939 -17.010 20.255 1.00 96.12 559 THR A C 1
ATOM 4192 O O . THR A 1 559 ? 21.100 -17.279 20.564 1.00 96.12 559 THR A O 1
ATOM 4195 N N . TYR A 1 560 ? 19.168 -16.199 20.981 1.00 96.06 560 TYR A N 1
ATOM 4196 C CA . TYR A 1 560 ? 19.606 -15.556 22.214 1.00 96.06 560 TYR A CA 1
ATOM 4197 C C . TYR A 1 560 ? 18.976 -16.163 23.470 1.00 96.06 560 TYR A C 1
ATOM 4199 O O . TYR A 1 560 ? 18.975 -15.510 24.512 1.00 96.06 560 TYR A O 1
ATOM 4207 N N . GLU A 1 561 ? 18.522 -17.419 23.394 1.00 96.81 561 GLU A N 1
ATOM 4208 C CA . GLU A 1 561 ? 18.166 -18.243 24.558 1.00 96.81 561 GLU A CA 1
ATOM 4209 C C . GLU A 1 561 ? 17.096 -17.600 25.469 1.00 96.81 561 GLU A C 1
ATOM 4211 O O . GLU A 1 561 ? 17.159 -17.702 26.691 1.00 96.81 561 GLU A O 1
ATOM 4216 N N . LEU A 1 562 ? 16.121 -16.899 24.884 1.00 94.88 562 LEU A N 1
ATOM 4217 C CA . LEU A 1 562 ? 14.983 -16.303 25.597 1.00 94.88 562 LEU A CA 1
ATOM 4218 C C . LEU A 1 562 ? 13.846 -17.320 25.756 1.00 94.88 562 LEU A C 1
ATOM 4220 O O . LEU A 1 562 ? 13.321 -17.527 26.852 1.00 94.88 562 LEU A O 1
ATOM 4224 N N . ALA A 1 563 ? 13.493 -17.996 24.663 1.00 94.00 563 ALA A N 1
ATOM 4225 C CA . ALA A 1 563 ? 12.411 -18.971 24.627 1.00 94.00 563 ALA A CA 1
ATOM 4226 C C . ALA A 1 563 ? 12.656 -20.044 23.565 1.00 94.00 563 ALA A C 1
ATOM 4228 O O . ALA A 1 563 ? 13.420 -19.837 22.625 1.00 94.00 563 ALA A O 1
ATOM 4229 N N . VAL A 1 564 ? 11.979 -21.179 23.720 1.00 95.06 564 VAL A N 1
ATOM 4230 C CA . VAL A 1 564 ? 11.974 -22.303 22.776 1.00 95.06 564 VAL A CA 1
ATOM 4231 C C . VAL A 1 564 ? 10.608 -22.376 22.115 1.00 95.06 564 VAL A C 1
ATOM 4233 O O . VAL A 1 564 ? 9.581 -22.322 22.805 1.00 95.06 564 VAL A O 1
ATOM 4236 N N . LYS A 1 565 ? 10.590 -22.512 20.789 1.00 92.94 565 LYS A N 1
ATOM 4237 C CA . LYS A 1 565 ? 9.344 -22.668 20.046 1.00 92.94 565 LYS A CA 1
ATOM 4238 C C . LYS A 1 565 ? 8.949 -24.137 19.985 1.00 92.94 565 LYS A C 1
ATOM 4240 O O . LYS A 1 565 ? 9.736 -24.997 19.600 1.00 92.94 565 LYS A O 1
ATOM 4245 N N . HIS A 1 566 ? 7.681 -24.404 20.260 1.00 89.62 566 HIS A N 1
ATOM 4246 C CA . HIS A 1 566 ? 7.062 -25.705 20.039 1.00 89.62 566 HIS A CA 1
ATOM 4247 C C . HIS A 1 566 ? 6.088 -25.616 18.876 1.00 89.62 566 HIS A C 1
ATOM 4249 O O . HIS A 1 566 ? 5.482 -24.574 18.619 1.00 89.62 566 HIS A O 1
ATOM 4255 N N . THR A 1 567 ? 5.961 -26.706 18.132 1.00 87.19 567 THR A N 1
ATOM 4256 C CA . THR A 1 567 ? 4.930 -26.868 17.108 1.00 87.19 567 THR A CA 1
ATOM 4257 C C . THR A 1 567 ? 4.347 -28.256 17.281 1.00 87.19 567 THR A C 1
ATOM 4259 O O . THR A 1 567 ? 5.095 -29.234 17.275 1.00 87.19 567 THR A O 1
ATOM 4262 N N . ASP A 1 568 ? 3.044 -28.322 17.518 1.00 84.50 568 ASP A N 1
ATOM 4263 C CA . ASP A 1 568 ? 2.345 -29.590 17.688 1.00 84.50 568 ASP A CA 1
ATOM 4264 C C . ASP A 1 568 ? 2.022 -30.246 16.334 1.00 84.50 568 ASP A C 1
ATOM 4266 O O . ASP A 1 568 ? 2.348 -29.729 15.260 1.00 84.50 568 ASP A O 1
ATOM 4270 N N . GLU A 1 569 ? 1.408 -31.428 16.389 1.00 83.06 569 GLU A N 1
ATOM 4271 C CA . GLU A 1 569 ? 1.041 -32.211 15.203 1.00 83.06 569 GLU A CA 1
ATOM 4272 C C . GLU A 1 569 ? 0.020 -31.480 14.308 1.00 83.06 569 GLU A C 1
ATOM 4274 O O . GLU A 1 569 ? 0.036 -31.658 13.087 1.00 83.06 569 GLU A O 1
ATOM 4279 N N . ASP A 1 570 ? -0.787 -30.590 14.894 1.00 77.06 570 ASP A N 1
ATOM 4280 C CA . ASP A 1 570 ? -1.807 -29.779 14.218 1.00 77.06 570 ASP A CA 1
ATOM 4281 C C . ASP A 1 570 ? -1.241 -28.475 13.625 1.00 77.06 570 ASP A C 1
ATOM 4283 O O . ASP A 1 570 ? -1.969 -27.676 13.032 1.00 77.06 570 ASP A O 1
ATOM 4287 N N . LYS A 1 571 ? 0.082 -28.274 13.719 1.00 76.00 571 LYS A N 1
ATOM 4288 C CA . LYS A 1 571 ? 0.810 -27.069 13.285 1.00 76.00 571 LYS A CA 1
ATOM 4289 C C . LYS A 1 571 ? 0.454 -25.808 14.083 1.00 76.00 571 LYS A C 1
ATOM 4291 O O . LYS A 1 571 ? 0.811 -24.703 13.648 1.00 76.00 571 LYS A O 1
ATOM 4296 N N . ASN A 1 572 ? -0.173 -25.946 15.251 1.00 74.62 572 ASN A N 1
ATOM 4297 C CA . ASN A 1 572 ? -0.245 -24.856 16.215 1.00 74.62 572 ASN A CA 1
ATOM 4298 C C . ASN A 1 572 ? 1.125 -24.689 16.865 1.00 74.62 572 ASN A C 1
ATOM 4300 O O . ASN A 1 572 ? 1.895 -25.637 17.014 1.00 74.62 572 ASN A O 1
ATOM 4304 N N . TRP A 1 573 ? 1.455 -23.458 17.236 1.00 84.19 573 TRP A N 1
ATOM 4305 C CA . TRP A 1 573 ? 2.746 -23.141 17.826 1.00 84.19 573 TRP A CA 1
ATOM 4306 C C . TRP A 1 573 ? 2.567 -22.337 19.102 1.00 84.19 573 TRP A C 1
ATOM 4308 O O . TRP A 1 573 ? 1.644 -21.534 19.229 1.00 84.19 573 TRP A O 1
ATOM 4318 N N . TYR A 1 574 ? 3.479 -22.556 20.038 1.00 85.25 574 TYR A N 1
ATOM 4319 C CA . TYR A 1 574 ? 3.539 -21.839 21.303 1.00 85.25 574 TYR A CA 1
ATOM 4320 C C . TYR A 1 574 ? 4.991 -21.741 21.769 1.00 85.25 574 TYR A C 1
ATOM 4322 O O . TYR A 1 574 ? 5.864 -22.472 21.295 1.00 85.25 574 TYR A O 1
ATOM 4330 N N . TRP A 1 575 ? 5.249 -20.828 22.698 1.00 89.19 575 TRP A N 1
ATOM 4331 C CA . TRP A 1 575 ? 6.571 -20.607 23.271 1.00 89.19 575 TRP A CA 1
ATOM 4332 C C . TRP A 1 575 ? 6.627 -21.120 24.706 1.00 89.19 575 TRP A C 1
ATOM 4334 O O . TRP A 1 575 ? 5.674 -20.971 25.470 1.00 89.19 575 TRP A O 1
ATOM 4344 N N . THR A 1 576 ? 7.760 -21.699 25.087 1.00 90.81 576 THR A N 1
ATOM 4345 C CA . THR A 1 576 ? 8.105 -21.934 26.496 1.00 90.81 576 THR A CA 1
ATOM 4346 C C . THR A 1 576 ? 9.378 -21.184 26.833 1.00 90.81 576 THR A C 1
ATOM 4348 O O . THR A 1 576 ? 10.253 -21.060 25.978 1.00 90.81 576 THR A O 1
ATOM 4351 N N . ALA A 1 577 ? 9.515 -20.736 28.080 1.00 90.50 577 ALA A N 1
ATOM 4352 C CA . ALA A 1 577 ? 10.733 -20.076 28.533 1.00 90.50 577 ALA A CA 1
ATOM 4353 C C . ALA A 1 577 ? 11.949 -20.977 28.289 1.00 90.50 577 ALA A C 1
ATOM 4355 O O . ALA A 1 577 ? 11.864 -22.201 28.445 1.00 90.50 577 ALA A O 1
ATOM 4356 N N . TRP A 1 578 ? 13.073 -20.374 27.908 1.00 95.38 578 TRP A N 1
ATOM 4357 C CA . TRP A 1 578 ? 14.339 -21.092 27.878 1.00 95.38 578 TRP A CA 1
ATOM 4358 C C . TRP A 1 578 ? 14.701 -21.568 29.289 1.00 95.38 578 TRP A C 1
ATOM 4360 O O . TRP A 1 578 ? 14.304 -20.959 30.288 1.00 95.38 578 TRP A O 1
ATOM 4370 N N . GLU A 1 579 ? 15.439 -22.672 29.395 1.00 91.88 579 GLU A N 1
ATOM 4371 C CA . GLU A 1 579 ? 15.789 -23.242 30.695 1.00 91.88 579 GLU A CA 1
ATOM 4372 C C . GLU A 1 579 ? 16.537 -22.209 31.559 1.00 91.88 579 GLU A C 1
ATOM 4374 O O . GLU A 1 579 ? 17.594 -21.706 31.185 1.00 91.88 579 GLU A O 1
ATOM 4379 N N . GLY A 1 580 ? 15.968 -21.884 32.724 1.00 87.94 580 GLY A N 1
ATOM 4380 C CA . GLY A 1 580 ? 16.531 -20.910 33.664 1.00 87.94 580 GLY A CA 1
ATOM 4381 C C . GLY A 1 580 ? 16.106 -19.453 33.448 1.00 87.94 580 GLY A C 1
ATOM 4382 O O . GLY A 1 580 ? 16.503 -18.605 34.246 1.00 87.94 580 GLY A O 1
ATOM 4383 N N . VAL A 1 581 ? 15.286 -19.151 32.436 1.00 91.44 581 VAL A N 1
ATOM 4384 C CA . VAL A 1 581 ? 14.748 -17.802 32.197 1.00 91.44 581 VAL A CA 1
ATOM 4385 C C . VAL A 1 581 ? 13.414 -17.615 32.920 1.00 91.44 581 VAL A C 1
ATOM 4387 O O . VAL A 1 581 ? 12.501 -18.432 32.805 1.00 91.44 581 VAL A O 1
ATOM 4390 N N . THR A 1 582 ? 13.290 -16.512 33.658 1.00 88.31 582 THR A N 1
ATOM 4391 C CA . THR A 1 582 ? 12.044 -16.078 34.306 1.00 88.31 582 THR A CA 1
ATOM 4392 C C . THR A 1 582 ? 11.598 -14.744 33.725 1.00 88.31 582 THR A C 1
ATOM 4394 O O . THR A 1 582 ? 12.408 -13.823 33.642 1.00 88.31 582 THR A O 1
ATOM 4397 N N . TYR A 1 583 ? 10.320 -14.639 33.364 1.00 85.25 583 TYR A N 1
ATOM 4398 C CA . TYR A 1 583 ? 9.705 -13.410 32.860 1.00 85.25 583 TYR A CA 1
ATOM 4399 C C . TYR A 1 583 ? 9.046 -12.612 34.004 1.00 85.25 583 TYR A C 1
ATOM 4401 O O . TYR A 1 583 ? 8.575 -13.239 34.961 1.00 85.25 583 TYR A O 1
ATOM 4409 N N . PRO A 1 584 ? 8.999 -11.265 33.929 1.00 85.81 584 PRO A N 1
ATOM 4410 C CA . PRO A 1 584 ? 9.478 -10.425 32.825 1.00 85.81 584 PRO A CA 1
ATOM 4411 C C . PRO A 1 584 ? 11.012 -10.352 32.739 1.00 85.81 584 PRO A C 1
ATOM 4413 O O . PRO A 1 584 ? 11.706 -10.392 33.756 1.00 85.81 584 PRO A O 1
ATOM 4416 N N . VAL A 1 585 ? 11.545 -10.251 31.518 1.00 89.75 585 VAL A N 1
ATOM 4417 C CA . VAL A 1 585 ? 12.988 -10.080 31.271 1.00 89.75 585 VAL A CA 1
ATOM 4418 C C . VAL A 1 585 ? 13.288 -8.599 31.077 1.00 89.75 585 VAL A C 1
ATOM 4420 O O . VAL A 1 585 ? 12.748 -7.983 30.164 1.00 89.75 585 VAL A O 1
ATOM 4423 N N . GLU A 1 586 ? 14.160 -8.033 31.909 1.00 91.81 586 GLU A N 1
ATOM 4424 C CA . GLU A 1 586 ? 14.611 -6.642 31.786 1.00 91.81 586 GLU A CA 1
ATOM 4425 C C . GLU A 1 586 ? 15.532 -6.465 30.569 1.00 91.81 586 GLU A C 1
ATOM 4427 O O . GLU A 1 586 ? 16.442 -7.270 30.340 1.00 91.81 586 GLU A O 1
ATOM 4432 N N . VAL A 1 587 ? 15.291 -5.399 29.805 1.00 94.94 587 VAL A N 1
ATOM 4433 C CA . VAL A 1 587 ? 16.060 -5.006 28.623 1.00 94.94 587 VAL A CA 1
ATOM 4434 C C . VAL A 1 587 ? 16.538 -3.570 28.803 1.00 94.94 587 VAL A C 1
ATOM 4436 O O . VAL A 1 587 ? 15.759 -2.674 29.118 1.00 94.94 587 VAL A O 1
ATOM 4439 N N . THR A 1 588 ? 17.829 -3.332 28.588 1.00 94.56 588 THR A N 1
ATOM 4440 C CA . THR A 1 588 ? 18.416 -1.985 28.620 1.00 94.56 588 THR A CA 1
ATOM 4441 C C . THR A 1 588 ? 18.922 -1.598 27.238 1.00 94.56 588 THR A C 1
ATOM 4443 O O . THR A 1 588 ? 19.597 -2.389 26.584 1.00 94.56 588 THR A O 1
ATOM 4446 N N . PHE A 1 589 ? 18.634 -0.365 26.817 1.00 96.06 589 PHE A N 1
ATOM 4447 C CA . PHE A 1 589 ? 19.108 0.217 25.561 1.00 96.06 589 PHE A CA 1
ATOM 4448 C C . PHE A 1 589 ? 20.017 1.413 25.850 1.00 96.06 589 PHE A C 1
ATOM 4450 O O . PHE A 1 589 ? 19.626 2.328 26.573 1.00 96.06 589 PHE A O 1
ATOM 4457 N N . THR A 1 590 ? 21.220 1.426 25.277 1.00 95.12 590 THR A N 1
ATOM 4458 C CA . THR A 1 590 ? 22.198 2.518 25.427 1.00 95.12 590 THR A CA 1
ATOM 4459 C C . THR A 1 590 ? 22.806 2.868 24.075 1.00 95.12 590 THR A C 1
ATOM 4461 O O . THR A 1 590 ? 23.166 1.976 23.315 1.00 95.12 590 THR A O 1
ATOM 4464 N N . MET A 1 591 ? 22.965 4.157 23.766 1.00 96.31 591 MET A N 1
ATOM 4465 C CA . MET A 1 591 ? 23.600 4.591 22.515 1.00 96.31 591 MET A CA 1
ATOM 4466 C C . MET A 1 591 ? 25.029 4.041 22.408 1.00 96.31 591 MET A C 1
ATOM 4468 O O . MET A 1 591 ? 25.847 4.303 23.292 1.00 96.31 591 MET A O 1
ATOM 4472 N N . ALA A 1 592 ? 25.330 3.310 21.333 1.00 93.56 592 ALA A N 1
ATOM 4473 C CA . ALA A 1 592 ? 26.686 2.853 21.036 1.00 93.56 592 ALA A CA 1
ATOM 4474 C C . ALA A 1 592 ? 27.385 3.845 20.100 1.00 93.56 592 ALA A C 1
ATOM 4476 O O . ALA A 1 592 ? 28.436 4.388 20.437 1.00 93.56 592 ALA A O 1
ATOM 4477 N N . GLU A 1 593 ? 26.764 4.122 18.953 1.00 90.44 593 GLU A N 1
ATOM 4478 C CA . GLU A 1 593 ? 27.267 5.056 17.949 1.00 90.44 593 GLU A CA 1
ATOM 4479 C C . GLU A 1 593 ? 26.090 5.739 17.250 1.00 90.44 593 GLU A C 1
ATOM 4481 O O . GLU A 1 593 ? 25.263 5.091 16.604 1.00 90.44 593 GLU A O 1
ATOM 4486 N N . LYS A 1 594 ? 26.020 7.066 17.389 1.00 87.94 594 LYS A N 1
ATOM 4487 C CA . LYS A 1 594 ? 25.009 7.880 16.714 1.00 87.94 594 LYS A CA 1
ATOM 4488 C C . LYS A 1 594 ? 25.273 7.876 15.208 1.00 87.94 594 LYS A C 1
ATOM 4490 O O . LYS A 1 594 ? 26.407 8.107 14.801 1.00 87.94 594 LYS A O 1
ATOM 4495 N N . ASP A 1 595 ? 24.236 7.617 14.417 1.00 83.56 595 ASP A N 1
ATOM 4496 C CA . ASP A 1 595 ? 24.280 7.460 12.959 1.00 83.56 595 ASP A CA 1
ATOM 4497 C C . ASP A 1 595 ? 25.268 6.371 12.470 1.00 83.56 595 ASP A C 1
ATOM 4499 O O . ASP A 1 595 ? 25.617 6.325 11.289 1.00 83.56 595 ASP A O 1
ATOM 4503 N N . GLY A 1 596 ? 25.698 5.452 13.348 1.00 83.19 596 GLY A N 1
ATOM 4504 C CA . GLY A 1 596 ? 26.699 4.421 13.035 1.00 83.19 596 GLY A CA 1
ATOM 4505 C C . GLY A 1 596 ? 26.273 3.399 11.970 1.00 83.19 596 GLY A C 1
ATOM 4506 O O . GLY A 1 596 ? 27.121 2.703 11.421 1.00 83.19 596 GLY A O 1
ATOM 4507 N N . TYR A 1 597 ? 24.975 3.324 11.661 1.00 88.12 597 TYR A N 1
ATOM 4508 C CA . TYR A 1 597 ? 24.371 2.487 10.615 1.00 88.12 597 TYR A CA 1
ATOM 4509 C C . TYR A 1 597 ? 23.605 3.317 9.570 1.00 88.12 597 TYR A C 1
ATOM 4511 O O . TYR A 1 597 ? 22.790 2.803 8.800 1.00 88.12 597 TYR A O 1
ATOM 4519 N N . ARG A 1 598 ? 23.796 4.642 9.559 1.00 82.25 598 ARG A N 1
ATOM 4520 C CA . ARG A 1 598 ? 22.985 5.557 8.747 1.00 82.25 598 ARG A CA 1
ATOM 4521 C C . ARG A 1 598 ? 23.179 5.345 7.250 1.00 82.25 598 ARG A C 1
ATOM 4523 O O . ARG A 1 598 ? 22.244 5.537 6.475 1.00 82.25 598 ARG A O 1
ATOM 4530 N N . ALA A 1 599 ? 24.380 4.958 6.847 1.00 71.81 599 ALA A N 1
ATOM 4531 C CA . ALA A 1 599 ? 24.711 4.716 5.456 1.00 71.81 599 ALA A CA 1
ATOM 4532 C C . ALA A 1 599 ? 24.004 3.484 4.908 1.00 71.81 599 ALA A C 1
ATOM 4534 O O . ALA A 1 599 ? 23.310 3.580 3.902 1.00 71.81 599 ALA A O 1
ATOM 4535 N N . GLU A 1 600 ? 24.129 2.358 5.600 1.00 80.19 600 GLU A N 1
ATOM 4536 C CA . GLU A 1 600 ? 23.440 1.113 5.293 1.00 80.19 600 GLU A CA 1
ATOM 4537 C C . GLU A 1 600 ? 21.928 1.332 5.322 1.00 80.19 600 GLU A C 1
ATOM 4539 O O . GLU A 1 600 ? 21.239 0.967 4.373 1.00 80.19 600 GLU A O 1
ATOM 4544 N N . TYR A 1 601 ? 21.420 2.045 6.332 1.00 82.94 601 TYR A N 1
ATOM 4545 C CA . TYR A 1 601 ? 20.017 2.445 6.400 1.00 82.94 601 TYR A CA 1
ATOM 4546 C C . TYR A 1 601 ? 19.559 3.198 5.136 1.00 82.94 601 TYR A C 1
ATOM 4548 O O . TYR A 1 601 ? 18.555 2.823 4.534 1.00 82.94 601 TYR A O 1
ATOM 4556 N N . ILE A 1 602 ? 20.306 4.217 4.688 1.00 79.81 602 ILE A N 1
ATOM 4557 C CA . ILE A 1 602 ? 19.987 4.967 3.460 1.00 79.81 602 ILE A CA 1
ATOM 4558 C C . ILE A 1 602 ? 20.114 4.078 2.221 1.00 79.81 602 ILE A C 1
ATOM 4560 O O . ILE A 1 602 ? 19.277 4.179 1.328 1.00 79.81 602 ILE A O 1
ATOM 4564 N N . LEU A 1 603 ? 21.129 3.212 2.154 1.00 74.12 603 LEU A N 1
ATOM 4565 C CA . LEU A 1 603 ? 21.338 2.290 1.036 1.00 74.12 603 LEU A CA 1
ATOM 4566 C C . LEU A 1 603 ? 20.163 1.321 0.878 1.00 74.12 603 LEU A C 1
ATOM 4568 O O . LEU A 1 603 ? 19.743 1.074 -0.248 1.00 74.12 603 LEU A O 1
ATOM 4572 N N . HIS A 1 604 ? 19.595 0.832 1.980 1.00 76.56 604 HIS A N 1
ATOM 4573 C CA . HIS A 1 604 ? 18.397 -0.008 1.962 1.00 76.56 604 HIS A CA 1
ATOM 4574 C C . HIS A 1 604 ? 17.118 0.763 1.579 1.00 76.56 604 HIS A C 1
ATOM 4576 O O . HIS A 1 604 ? 16.161 0.151 1.109 1.00 76.56 604 HIS A O 1
ATOM 4582 N N . GLU A 1 605 ? 17.096 2.098 1.701 1.00 76.12 605 GLU A N 1
ATOM 4583 C CA . GLU A 1 605 ? 16.028 2.935 1.130 1.00 76.12 605 GLU A CA 1
ATOM 4584 C C . GLU A 1 605 ? 16.208 3.217 -0.369 1.00 76.12 605 GLU A C 1
ATOM 4586 O O . GLU A 1 605 ? 15.281 3.722 -1.008 1.00 76.12 605 GLU A O 1
ATOM 4591 N N . LEU A 1 606 ? 17.390 2.965 -0.943 1.00 79.62 606 LEU A N 1
ATOM 4592 C CA . LEU A 1 606 ? 17.611 3.202 -2.364 1.00 79.62 606 LEU A CA 1
ATOM 4593 C C . LEU A 1 606 ? 16.921 2.113 -3.182 1.00 79.62 606 LEU A C 1
ATOM 4595 O O . LEU A 1 606 ? 17.300 0.945 -3.153 1.00 79.62 606 LEU A O 1
ATOM 4599 N N . GLN A 1 607 ? 15.933 2.522 -3.965 1.00 76.81 607 GLN A N 1
ATOM 4600 C CA . GLN A 1 607 ? 15.282 1.664 -4.945 1.00 76.81 607 GLN A CA 1
ATOM 4601 C C . GLN A 1 607 ? 15.940 1.864 -6.312 1.00 76.81 607 GLN A C 1
ATOM 4603 O O . GLN A 1 607 ? 16.323 2.977 -6.678 1.00 76.81 607 GLN A O 1
ATOM 4608 N N . ARG A 1 608 ? 16.084 0.773 -7.066 1.00 85.50 608 ARG A N 1
ATOM 4609 C CA . ARG A 1 608 ? 16.491 0.790 -8.475 1.00 85.50 608 ARG A CA 1
ATOM 4610 C C . ARG A 1 608 ? 15.659 -0.208 -9.255 1.00 85.50 608 ARG A C 1
ATOM 4612 O O . ARG A 1 608 ? 15.194 -1.193 -8.683 1.00 85.50 608 ARG A O 1
ATOM 4619 N N . THR A 1 609 ? 15.587 -0.021 -10.563 1.00 87.12 609 THR A N 1
ATOM 4620 C CA . THR A 1 609 ? 15.047 -1.030 -11.467 1.00 87.12 609 THR A CA 1
ATOM 4621 C C . THR A 1 609 ? 16.123 -1.489 -12.456 1.00 87.1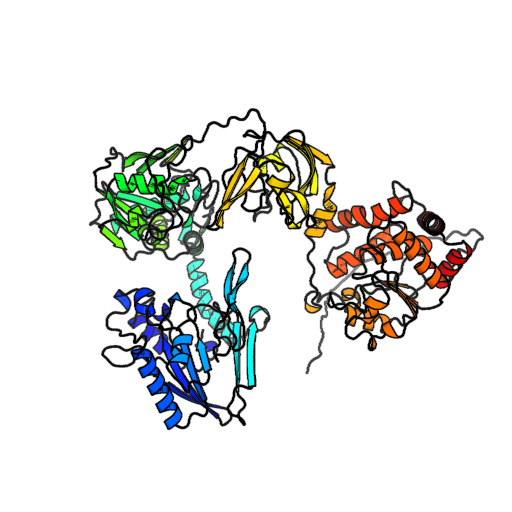2 609 THR A C 1
ATOM 4623 O O . THR A 1 609 ? 17.176 -0.858 -12.642 1.00 87.12 609 THR A O 1
ATOM 4626 N N . ASN A 1 610 ? 15.880 -2.651 -13.057 1.00 90.12 610 ASN A N 1
ATOM 4627 C CA . ASN A 1 610 ? 16.731 -3.205 -14.108 1.00 90.12 610 ASN A CA 1
ATOM 4628 C C . ASN A 1 610 ? 16.159 -2.931 -15.510 1.00 90.12 610 ASN A C 1
ATOM 4630 O O . ASN A 1 610 ? 16.779 -3.325 -16.496 1.00 90.12 610 ASN A O 1
ATOM 4634 N N . ASP A 1 611 ? 15.007 -2.256 -15.605 1.00 89.50 611 ASP A N 1
ATOM 4635 C CA . ASP A 1 611 ? 14.409 -1.868 -16.880 1.00 89.50 611 ASP A CA 1
ATOM 4636 C C . ASP A 1 611 ? 14.979 -0.522 -17.342 1.00 89.50 611 ASP A C 1
ATOM 4638 O O . ASP A 1 611 ? 15.050 0.451 -16.592 1.00 89.50 611 ASP A O 1
ATOM 4642 N N . ARG A 1 612 ? 15.396 -0.462 -18.607 1.00 92.56 612 ARG A N 1
ATOM 4643 C CA . ARG A 1 612 ? 15.863 0.766 -19.253 1.00 92.56 612 ARG A CA 1
ATOM 4644 C C . ARG A 1 612 ? 14.763 1.830 -19.307 1.00 92.56 612 ARG A C 1
ATOM 4646 O O . ARG A 1 612 ? 15.100 3.018 -19.271 1.00 92.56 612 ARG A O 1
ATOM 4653 N N . ALA A 1 613 ? 13.497 1.425 -19.431 1.00 91.25 613 ALA A N 1
ATOM 4654 C CA . ALA A 1 613 ? 12.354 2.324 -19.582 1.00 91.25 613 ALA A CA 1
ATOM 4655 C C . ALA A 1 613 ? 12.135 3.225 -18.357 1.00 91.25 613 ALA A C 1
ATOM 4657 O O . ALA A 1 613 ? 11.765 4.385 -18.526 1.00 91.25 613 ALA A O 1
ATOM 4658 N N . ASP A 1 614 ? 12.474 2.739 -17.161 1.00 89.31 614 ASP A N 1
ATOM 4659 C CA . ASP A 1 614 ? 12.312 3.470 -15.895 1.00 89.31 614 ASP A CA 1
ATOM 4660 C C . ASP A 1 614 ? 13.322 4.615 -15.712 1.00 89.31 614 ASP A C 1
ATOM 4662 O O . ASP A 1 614 ? 13.208 5.415 -14.785 1.00 89.31 614 ASP A O 1
ATOM 4666 N N . TYR A 1 615 ? 14.310 4.724 -16.606 1.00 90.88 615 TYR A N 1
ATOM 4667 C CA . TYR A 1 615 ? 15.321 5.783 -16.598 1.00 90.88 615 TYR A CA 1
ATOM 4668 C C . TYR A 1 615 ? 15.223 6.662 -17.858 1.00 90.88 615 TYR A C 1
ATOM 4670 O O . TYR A 1 615 ? 16.211 6.790 -18.590 1.00 90.88 615 TYR A O 1
ATOM 4678 N N . PRO A 1 616 ? 14.062 7.274 -18.168 1.00 89.62 616 PRO A N 1
ATOM 4679 C CA . PRO A 1 616 ? 13.847 7.985 -19.433 1.00 89.62 616 PRO A CA 1
ATOM 4680 C C . PRO A 1 616 ? 14.781 9.191 -19.614 1.00 89.62 616 PRO A C 1
ATOM 4682 O O . PRO A 1 616 ? 15.083 9.571 -20.747 1.00 89.62 616 PRO A O 1
ATOM 4685 N N . ASP A 1 617 ? 15.273 9.751 -18.508 1.00 90.94 617 ASP A N 1
ATOM 4686 C CA . ASP A 1 617 ? 16.161 10.913 -18.491 1.00 90.94 617 ASP A CA 1
ATOM 4687 C C . ASP A 1 617 ? 17.646 10.560 -18.662 1.00 90.94 617 ASP A C 1
ATOM 4689 O O . ASP A 1 617 ? 18.449 11.436 -18.987 1.00 90.94 617 ASP A O 1
ATOM 4693 N N . LEU A 1 618 ? 18.022 9.287 -18.490 1.00 94.69 618 LEU A N 1
ATOM 4694 C CA . LEU A 1 618 ? 19.391 8.825 -18.716 1.00 94.69 618 LEU A CA 1
ATOM 4695 C C . LEU A 1 618 ? 19.594 8.450 -20.186 1.00 94.69 618 LEU A C 1
ATOM 4697 O O . LEU A 1 618 ? 18.707 7.899 -20.840 1.00 94.69 618 LEU A O 1
ATOM 4701 N N . THR A 1 619 ? 20.788 8.697 -20.717 1.00 97.25 619 THR A N 1
ATOM 4702 C CA . THR A 1 619 ? 21.256 8.077 -21.967 1.00 97.25 619 THR A CA 1
ATOM 4703 C C . THR A 1 619 ? 21.524 6.582 -21.775 1.00 97.25 619 THR A C 1
ATOM 4705 O O . THR A 1 619 ? 21.620 6.093 -20.653 1.00 97.25 619 THR A O 1
ATOM 4708 N N . ASP A 1 620 ? 21.669 5.829 -22.868 1.00 97.31 620 ASP A N 1
ATOM 4709 C CA . ASP A 1 620 ? 22.001 4.399 -22.790 1.00 97.31 620 ASP A CA 1
ATOM 4710 C C . ASP A 1 620 ? 23.359 4.164 -22.121 1.00 97.31 620 ASP A C 1
ATOM 4712 O O . ASP A 1 620 ? 23.524 3.206 -21.368 1.00 97.31 620 ASP A O 1
ATOM 4716 N N . GLU A 1 621 ? 24.323 5.057 -22.350 1.00 97.12 621 GLU A N 1
ATOM 4717 C CA . GLU A 1 621 ? 25.605 5.030 -21.658 1.00 97.12 621 GLU A CA 1
ATOM 4718 C C . GLU A 1 621 ? 25.456 5.318 -20.155 1.00 97.12 621 GLU A C 1
ATOM 4720 O O . GLU A 1 621 ? 26.030 4.594 -19.343 1.00 97.12 621 GLU A O 1
ATOM 4725 N N . GLU A 1 622 ? 24.650 6.306 -19.758 1.00 97.00 622 GLU A N 1
ATOM 4726 C CA . GLU A 1 622 ? 24.390 6.607 -18.340 1.00 97.00 622 GLU A CA 1
ATOM 4727 C C . GLU A 1 622 ? 23.622 5.477 -17.645 1.00 97.00 622 GLU A C 1
ATOM 4729 O O . GLU A 1 622 ? 24.018 5.054 -16.559 1.00 97.00 622 GLU A O 1
ATOM 4734 N N . PHE A 1 623 ? 22.610 4.892 -18.294 1.00 97.00 623 PHE A N 1
ATOM 4735 C CA . PHE A 1 623 ? 21.927 3.694 -17.800 1.00 97.00 623 PHE A CA 1
ATOM 4736 C C . PHE A 1 623 ? 22.890 2.503 -17.692 1.00 97.00 623 PHE A C 1
ATOM 4738 O O . PHE A 1 623 ? 22.906 1.794 -16.690 1.00 97.00 623 PHE A O 1
ATOM 4745 N N . ALA A 1 624 ? 23.797 2.309 -18.647 1.00 96.81 624 ALA A N 1
ATOM 4746 C CA . ALA A 1 624 ? 24.861 1.310 -18.532 1.00 96.81 624 ALA A CA 1
ATOM 4747 C C . ALA A 1 624 ? 25.903 1.638 -17.440 1.00 96.81 624 ALA A C 1
ATOM 4749 O O . ALA A 1 624 ? 26.851 0.871 -17.228 1.00 96.81 624 ALA A O 1
ATOM 4750 N N . ASN A 1 625 ? 25.772 2.780 -16.759 1.00 97.56 625 ASN A N 1
ATOM 4751 C CA . ASN A 1 625 ? 26.771 3.367 -15.875 1.00 97.56 625 ASN A CA 1
ATOM 4752 C C . ASN A 1 625 ? 28.141 3.562 -16.560 1.00 97.56 625 ASN A C 1
ATOM 4754 O O . ASN A 1 625 ? 29.168 3.637 -15.892 1.00 97.56 625 ASN A O 1
ATOM 4758 N N . PHE A 1 626 ? 28.171 3.631 -17.890 1.00 98.06 626 PHE A N 1
ATOM 4759 C CA . PHE A 1 626 ? 29.367 3.712 -18.715 1.00 98.06 626 PHE A CA 1
ATOM 4760 C C . PHE A 1 626 ? 29.766 5.172 -18.953 1.00 98.06 626 PHE A C 1
ATOM 4762 O O . PHE A 1 626 ? 29.031 5.941 -19.569 1.00 98.06 626 PHE A O 1
ATOM 4769 N N . ARG A 1 627 ? 30.969 5.565 -18.523 1.00 97.50 627 ARG A N 1
ATOM 4770 C CA . ARG A 1 627 ? 31.484 6.933 -18.723 1.00 97.50 627 ARG A CA 1
ATOM 4771 C C . ARG A 1 627 ? 33.001 6.981 -18.838 1.00 97.50 627 ARG A C 1
ATOM 4773 O O . ARG A 1 627 ? 33.694 6.093 -18.347 1.00 97.50 627 ARG A O 1
ATOM 4780 N N . ASN A 1 628 ? 33.511 8.037 -19.475 1.00 96.69 628 ASN A N 1
ATOM 4781 C CA . ASN A 1 628 ? 34.940 8.357 -19.475 1.00 96.69 628 ASN A CA 1
ATOM 4782 C C . ASN A 1 628 ? 35.327 8.978 -18.129 1.00 96.69 628 ASN A C 1
ATOM 4784 O O . ASN A 1 628 ? 34.740 9.985 -17.736 1.00 96.69 628 ASN A O 1
ATOM 4788 N N . VAL A 1 629 ? 36.366 8.451 -17.491 1.00 95.12 629 VAL A N 1
ATOM 4789 C CA . VAL A 1 629 ? 36.981 9.059 -16.310 1.00 95.12 629 VAL A CA 1
ATOM 4790 C C . VAL A 1 629 ? 37.763 10.289 -16.779 1.00 95.12 629 VAL A C 1
ATOM 4792 O O . VAL A 1 629 ? 38.761 10.179 -17.492 1.00 95.12 629 VAL A O 1
ATOM 4795 N N . ALA A 1 630 ? 37.258 11.481 -16.462 1.00 87.00 630 ALA A N 1
ATOM 4796 C CA . ALA A 1 630 ? 37.746 12.759 -16.998 1.00 87.00 630 ALA A CA 1
ATOM 4797 C C . ALA A 1 630 ? 38.369 13.674 -15.928 1.00 87.00 630 ALA A C 1
ATOM 4799 O O . ALA A 1 630 ? 38.361 14.894 -16.084 1.00 87.00 630 ALA A O 1
ATOM 4800 N N . THR A 1 631 ? 38.884 13.090 -14.848 1.00 89.75 631 THR A N 1
ATOM 4801 C CA . THR A 1 631 ? 39.452 13.814 -13.705 1.00 89.75 631 THR A CA 1
ATOM 4802 C C . THR A 1 631 ? 40.822 14.427 -14.012 1.00 89.75 631 THR A C 1
ATOM 4804 O O . THR A 1 631 ? 41.485 14.089 -15.002 1.00 89.75 631 THR A O 1
ATOM 4807 N N . THR A 1 632 ? 41.266 15.351 -13.156 1.00 89.94 632 THR A N 1
ATOM 4808 C CA . THR A 1 632 ? 42.566 16.017 -13.278 1.00 89.94 632 THR A CA 1
ATOM 4809 C C . THR A 1 632 ? 43.709 15.017 -13.468 1.00 89.94 632 THR A C 1
ATOM 4811 O O . THR A 1 632 ? 43.894 14.066 -12.714 1.00 89.94 632 THR A O 1
ATOM 4814 N N . GLY A 1 633 ? 44.496 15.255 -14.520 1.00 86.31 633 GLY A N 1
ATOM 4815 C CA . GLY A 1 633 ? 45.649 14.437 -14.889 1.00 86.31 633 GLY A CA 1
ATOM 4816 C C . GLY A 1 633 ? 45.326 13.194 -15.721 1.00 86.31 633 GLY A C 1
ATOM 4817 O O . GLY A 1 633 ? 46.239 12.677 -16.368 1.00 86.31 633 GLY A O 1
ATOM 4818 N N . MET A 1 634 ? 44.063 12.759 -15.789 1.00 93.19 634 MET A N 1
ATOM 4819 C CA . MET A 1 634 ? 43.628 11.660 -16.653 1.00 93.19 634 MET A CA 1
ATOM 4820 C C . MET A 1 634 ? 43.614 12.089 -18.127 1.00 93.19 634 MET A C 1
ATOM 4822 O O . MET A 1 634 ? 43.122 13.160 -18.493 1.00 93.19 634 MET A O 1
ATOM 4826 N N . GLY A 1 635 ? 44.162 11.259 -19.013 1.00 87.44 635 GLY A N 1
ATOM 4827 C CA . GLY A 1 635 ? 44.126 11.529 -20.445 1.00 87.44 635 GLY A CA 1
ATOM 4828 C C . GLY A 1 635 ? 42.723 11.351 -21.029 1.00 87.44 635 GLY A C 1
ATOM 4829 O O . GLY A 1 635 ? 41.993 10.419 -20.701 1.00 87.44 635 GLY A O 1
ATOM 4830 N N . LYS A 1 636 ? 42.348 12.249 -21.944 1.00 88.19 636 LYS A N 1
ATOM 4831 C CA . LYS A 1 636 ? 41.018 12.255 -22.566 1.00 88.19 636 LYS A CA 1
ATOM 4832 C C . LYS A 1 636 ? 40.741 10.952 -23.326 1.00 88.19 636 LYS A C 1
ATOM 4834 O O . LYS A 1 636 ? 41.526 10.588 -24.202 1.00 88.19 636 LYS A O 1
ATOM 4839 N N . ASN A 1 637 ? 39.586 10.335 -23.063 1.00 92.62 637 ASN A N 1
ATOM 4840 C CA . ASN A 1 637 ? 39.101 9.116 -23.720 1.00 92.62 637 ASN A CA 1
ATOM 4841 C C . ASN A 1 637 ? 40.050 7.913 -23.560 1.00 92.62 637 ASN A C 1
ATOM 4843 O O . ASN A 1 637 ? 40.126 7.079 -24.464 1.00 92.62 637 ASN A O 1
ATOM 4847 N N . LEU A 1 638 ? 40.804 7.845 -22.456 1.00 94.94 638 LEU A N 1
ATOM 4848 C CA . LEU A 1 638 ? 41.734 6.743 -22.189 1.00 94.94 638 LEU A CA 1
ATOM 4849 C C . LEU A 1 638 ? 41.198 5.730 -21.186 1.00 94.94 638 LEU A C 1
ATOM 4851 O O . LEU A 1 638 ? 41.477 4.550 -21.364 1.00 94.94 638 LEU A O 1
ATOM 4855 N N . LEU A 1 639 ? 40.452 6.155 -20.169 1.00 97.81 639 LEU A N 1
ATOM 4856 C CA . LEU A 1 639 ? 39.902 5.272 -19.145 1.00 97.81 639 LEU A CA 1
ATOM 4857 C C . LEU A 1 639 ? 38.394 5.454 -19.065 1.00 97.81 639 LEU A C 1
ATOM 4859 O O . LEU A 1 639 ? 37.903 6.562 -18.881 1.00 97.81 639 LEU A O 1
ATOM 4863 N N . TYR A 1 640 ? 37.678 4.346 -19.173 1.00 98.50 640 TYR A N 1
ATOM 4864 C CA . TYR A 1 640 ? 36.244 4.273 -18.968 1.00 98.50 640 TYR A CA 1
ATOM 4865 C C . TYR A 1 640 ? 35.941 3.361 -17.780 1.00 98.50 640 TYR A C 1
ATOM 4867 O O . TYR A 1 640 ? 36.708 2.449 -17.457 1.00 98.50 640 TYR A O 1
ATOM 4875 N N . ARG A 1 641 ? 34.791 3.578 -17.152 1.00 98.12 641 ARG A N 1
ATOM 4876 C CA . ARG A 1 641 ? 34.278 2.726 -16.075 1.00 98.12 641 ARG A CA 1
ATOM 4877 C C . ARG A 1 641 ? 32.775 2.548 -16.195 1.00 98.12 641 ARG A C 1
ATOM 4879 O O . ARG A 1 641 ? 32.120 3.401 -16.794 1.00 98.12 641 ARG A O 1
ATOM 4886 N N . GLY A 1 642 ? 32.252 1.462 -15.633 1.00 96.69 642 GLY A N 1
ATOM 4887 C CA . GLY A 1 642 ? 30.813 1.211 -15.605 1.00 96.69 642 GLY A CA 1
ATOM 4888 C C . GLY A 1 642 ? 30.413 -0.201 -15.203 1.00 96.69 642 GLY A C 1
ATOM 4889 O O . GLY A 1 642 ? 31.176 -0.899 -14.529 1.00 96.69 642 GLY A O 1
ATOM 4890 N N . SER A 1 643 ? 29.191 -0.587 -15.577 1.00 97.06 643 SER A N 1
ATOM 4891 C CA . SER A 1 643 ? 28.612 -1.904 -15.280 1.00 97.06 643 SER A CA 1
ATOM 4892 C C . SER A 1 643 ? 29.192 -3.026 -16.148 1.00 97.06 643 SER A C 1
ATOM 4894 O O . SER A 1 643 ? 29.951 -2.786 -17.095 1.00 97.06 643 SER A O 1
ATOM 4896 N N . SER A 1 644 ? 28.873 -4.273 -15.799 1.00 97.19 644 SER A N 1
ATOM 4897 C CA . SER A 1 644 ? 29.341 -5.433 -16.552 1.00 97.19 644 SER A CA 1
ATOM 4898 C C . SER A 1 644 ? 28.734 -5.470 -17.961 1.00 97.19 644 SER A C 1
ATOM 4900 O O . SER A 1 644 ? 27.514 -5.485 -18.085 1.00 97.19 644 SER A O 1
ATOM 4902 N N . PRO A 1 645 ? 29.551 -5.558 -19.027 1.00 96.94 645 PRO A N 1
ATOM 4903 C CA . PRO A 1 645 ? 29.079 -5.682 -20.408 1.00 96.94 645 PRO A CA 1
ATOM 4904 C C . PRO A 1 645 ? 28.699 -7.118 -20.790 1.00 96.94 645 PRO A C 1
ATOM 4906 O O . PRO A 1 645 ? 28.273 -7.360 -21.912 1.00 96.94 645 PRO A O 1
ATOM 4909 N N . ILE A 1 646 ? 28.860 -8.076 -19.871 1.00 96.81 646 ILE A N 1
ATOM 4910 C CA . ILE A 1 646 ? 28.629 -9.504 -20.127 1.00 96.81 646 ILE A CA 1
ATOM 4911 C C . ILE A 1 646 ? 27.645 -10.153 -19.152 1.00 96.81 646 ILE A C 1
ATOM 4913 O O . ILE A 1 646 ? 27.069 -11.173 -19.500 1.00 96.81 646 ILE A O 1
ATOM 4917 N N . ASN A 1 647 ? 27.423 -9.580 -17.962 1.00 94.31 647 ASN A N 1
ATOM 4918 C CA . ASN A 1 647 ? 26.474 -10.130 -16.990 1.00 94.31 647 ASN A CA 1
ATOM 4919 C C . ASN A 1 647 ? 25.059 -9.553 -17.247 1.00 94.31 647 ASN A C 1
ATOM 4921 O O . ASN A 1 647 ? 24.856 -8.352 -17.042 1.00 94.31 647 ASN A O 1
ATOM 4925 N N . PRO A 1 648 ? 24.078 -10.374 -17.674 1.00 90.69 648 PRO A N 1
ATOM 4926 C CA . PRO A 1 648 ? 22.734 -9.915 -18.018 1.00 90.69 648 PRO A CA 1
ATOM 4927 C C . PRO A 1 648 ? 21.812 -9.653 -16.816 1.00 90.69 648 PRO A C 1
ATOM 4929 O O . PRO A 1 648 ? 20.749 -9.070 -17.014 1.00 90.69 648 PRO A O 1
ATOM 4932 N N . GLU A 1 649 ? 22.189 -10.027 -15.587 1.00 87.94 649 GLU A N 1
ATOM 4933 C CA . GLU A 1 649 ? 21.321 -9.988 -14.392 1.00 87.94 649 GLU A CA 1
ATOM 4934 C C . GLU A 1 649 ? 20.701 -8.611 -14.112 1.00 87.94 649 GLU A C 1
ATOM 4936 O O . GLU A 1 649 ? 19.611 -8.521 -13.550 1.00 87.94 649 GLU A O 1
ATOM 4941 N N . LEU A 1 650 ? 21.382 -7.531 -14.508 1.00 88.19 650 LEU A N 1
ATOM 4942 C CA . LEU A 1 650 ? 20.934 -6.154 -14.279 1.00 88.19 650 LEU A CA 1
ATOM 4943 C C . LEU A 1 650 ? 20.308 -5.484 -15.510 1.00 88.19 650 LEU A C 1
ATOM 4945 O O . LEU A 1 650 ? 20.048 -4.285 -15.465 1.00 88.19 650 LEU A O 1
ATOM 4949 N N . GLY A 1 651 ? 20.144 -6.197 -16.631 1.00 92.31 651 GLY A N 1
ATOM 4950 C CA . GLY A 1 651 ? 19.583 -5.638 -17.874 1.00 92.31 651 GLY A CA 1
ATOM 4951 C C . GLY A 1 651 ? 20.454 -4.574 -18.567 1.00 92.31 651 GLY A C 1
ATOM 4952 O O . GLY A 1 651 ? 20.042 -3.970 -19.553 1.00 92.31 651 GLY A O 1
ATOM 4953 N N . ARG A 1 652 ? 21.678 -4.333 -18.075 1.00 95.12 652 ARG A N 1
ATOM 4954 C CA . ARG A 1 652 ? 22.566 -3.239 -18.521 1.00 95.12 652 ARG A CA 1
ATOM 4955 C C . ARG A 1 652 ? 23.688 -3.686 -19.464 1.00 95.12 652 ARG A C 1
ATOM 4957 O O . ARG A 1 652 ? 24.271 -2.847 -20.150 1.00 95.12 652 ARG A O 1
ATOM 4964 N N . SER A 1 653 ? 23.967 -4.988 -19.547 1.00 95.38 653 SER A N 1
ATOM 4965 C CA . SER A 1 653 ? 25.123 -5.533 -20.274 1.00 95.38 653 SER A CA 1
ATOM 4966 C C . SER A 1 653 ? 25.133 -5.211 -21.765 1.00 95.38 653 SER A C 1
ATOM 4968 O O . SER A 1 653 ? 26.167 -4.794 -22.281 1.00 95.38 653 SER A O 1
ATOM 4970 N N . GLY A 1 654 ? 23.990 -5.311 -22.448 1.00 95.69 654 GLY A N 1
ATOM 4971 C CA . GLY A 1 654 ? 23.890 -4.981 -23.875 1.00 95.69 654 GLY A CA 1
ATOM 4972 C C . GLY A 1 654 ? 24.218 -3.513 -24.177 1.00 95.69 654 GLY A C 1
ATOM 4973 O O . GLY A 1 654 ? 24.959 -3.216 -25.116 1.00 95.69 654 GLY A O 1
ATOM 4974 N N . TYR A 1 655 ? 23.728 -2.592 -23.343 1.00 97.44 655 TYR A N 1
ATOM 4975 C CA . TYR A 1 655 ? 24.029 -1.161 -23.451 1.00 97.44 655 TYR A CA 1
ATOM 4976 C C . TYR A 1 655 ? 25.502 -0.874 -23.139 1.00 97.44 655 TYR A C 1
ATOM 4978 O O . TYR A 1 655 ? 26.160 -0.123 -23.864 1.00 97.44 655 TYR A O 1
ATOM 4986 N N . ALA A 1 656 ? 26.047 -1.521 -22.103 1.00 97.44 656 ALA A N 1
ATOM 4987 C CA . ALA A 1 656 ? 27.450 -1.396 -21.728 1.00 97.44 656 ALA A CA 1
ATOM 4988 C C . ALA A 1 656 ? 28.390 -1.919 -22.830 1.00 97.44 656 ALA A C 1
ATOM 4990 O O . ALA A 1 656 ? 29.353 -1.230 -23.163 1.00 97.44 656 ALA A O 1
ATOM 4991 N N . ASP A 1 657 ? 28.111 -3.070 -23.454 1.00 98.19 657 ASP A N 1
ATOM 4992 C CA . ASP A 1 657 ? 28.919 -3.611 -24.561 1.00 98.19 657 ASP A CA 1
ATOM 4993 C C . ASP A 1 657 ? 28.864 -2.709 -25.808 1.00 98.19 657 ASP A C 1
ATOM 4995 O O . ASP A 1 657 ? 29.891 -2.433 -26.441 1.00 98.19 657 ASP A O 1
ATOM 4999 N N . ALA A 1 658 ? 27.688 -2.154 -26.123 1.00 97.81 658 ALA A N 1
ATOM 5000 C CA . ALA A 1 658 ? 27.532 -1.190 -27.210 1.00 97.81 658 ALA A CA 1
ATOM 5001 C C . ALA A 1 658 ? 28.339 0.101 -26.963 1.00 97.81 658 ALA A C 1
ATOM 5003 O O . ALA A 1 658 ? 29.035 0.587 -27.866 1.00 97.81 658 ALA A O 1
ATOM 5004 N N . ALA A 1 659 ? 28.297 0.632 -25.739 1.00 98.00 659 ALA A N 1
ATOM 5005 C CA . ALA A 1 659 ? 29.069 1.803 -25.329 1.00 98.00 659 ALA A CA 1
ATOM 5006 C C . ALA A 1 659 ? 30.583 1.525 -25.355 1.00 98.00 659 ALA A C 1
ATOM 5008 O O . ALA A 1 659 ? 31.363 2.327 -25.880 1.00 98.00 659 ALA A O 1
ATOM 5009 N N . LEU A 1 660 ? 30.991 0.343 -24.887 1.00 97.62 660 LEU A N 1
ATOM 5010 C CA . LEU A 1 660 ? 32.370 -0.143 -24.890 1.00 97.62 660 LEU A CA 1
ATOM 5011 C C . LEU A 1 660 ? 32.929 -0.212 -26.320 1.00 97.62 660 LEU A C 1
ATOM 5013 O O . LEU A 1 660 ? 34.033 0.280 -26.588 1.00 97.62 660 LEU A O 1
ATOM 5017 N N . LYS A 1 661 ? 32.135 -0.732 -27.265 1.00 97.75 661 LYS A N 1
ATOM 5018 C CA . LYS A 1 661 ? 32.454 -0.746 -28.700 1.00 97.75 661 LYS A CA 1
ATOM 5019 C C . LYS A 1 661 ? 32.584 0.661 -29.278 1.00 97.75 661 LYS A C 1
ATOM 5021 O O . LYS A 1 661 ? 33.547 0.944 -29.991 1.00 97.75 661 LYS A O 1
ATOM 5026 N N . LYS A 1 662 ? 31.640 1.556 -28.970 1.00 97.38 662 LYS A N 1
ATOM 5027 C CA . LYS A 1 662 ? 31.639 2.956 -29.434 1.00 97.38 662 LYS A CA 1
ATOM 5028 C C . LYS A 1 662 ? 32.856 3.735 -28.924 1.00 97.38 662 LYS A C 1
ATOM 5030 O O . LYS A 1 662 ? 33.418 4.537 -29.668 1.00 97.38 662 LYS A O 1
ATOM 5035 N N . ALA A 1 663 ? 33.283 3.475 -27.690 1.00 96.44 663 ALA A N 1
ATOM 5036 C CA . ALA A 1 663 ? 34.458 4.086 -27.074 1.00 96.44 663 ALA A CA 1
ATOM 5037 C C . ALA A 1 663 ? 35.795 3.535 -27.606 1.00 96.44 663 ALA A C 1
ATOM 5039 O O . ALA A 1 663 ? 36.844 4.127 -27.346 1.00 96.44 663 ALA A O 1
ATOM 5040 N N . GLY A 1 664 ? 35.780 2.426 -28.357 1.00 97.00 664 GLY A N 1
ATOM 5041 C CA . GLY A 1 664 ? 36.991 1.793 -28.882 1.00 97.00 664 GLY A CA 1
ATOM 5042 C C . GLY A 1 664 ? 37.864 1.170 -27.790 1.00 97.00 664 GLY A C 1
ATOM 5043 O O . GLY A 1 664 ? 39.090 1.145 -27.921 1.00 97.00 664 GLY A O 1
ATOM 5044 N N . VAL A 1 665 ? 37.245 0.695 -26.705 1.00 98.31 665 VAL A N 1
ATOM 5045 C CA . VAL A 1 665 ? 37.933 0.005 -25.605 1.00 98.31 665 VAL A CA 1
ATOM 5046 C C . VAL A 1 665 ? 38.633 -1.247 -26.133 1.00 98.31 665 VAL A C 1
ATOM 5048 O O . VAL A 1 665 ? 38.092 -1.968 -26.971 1.00 98.31 665 VAL A O 1
ATOM 5051 N N . THR A 1 666 ? 39.851 -1.490 -25.646 1.00 98.19 666 THR A N 1
ATOM 5052 C CA . THR A 1 666 ? 40.726 -2.591 -26.098 1.00 98.19 666 THR A CA 1
ATOM 5053 C C . THR A 1 666 ? 41.390 -3.367 -24.960 1.00 98.19 666 THR A C 1
ATOM 5055 O O . THR A 1 666 ? 41.868 -4.481 -25.186 1.00 98.19 666 THR A O 1
ATOM 5058 N N . VAL A 1 667 ? 41.433 -2.803 -23.746 1.00 98.56 667 VAL A N 1
ATOM 5059 C CA . VAL A 1 667 ? 42.039 -3.419 -22.556 1.00 98.56 667 VAL A CA 1
ATOM 5060 C C . VAL A 1 667 ? 41.068 -3.295 -21.386 1.00 98.56 667 VAL A C 1
ATOM 5062 O O . VAL A 1 667 ? 40.642 -2.193 -21.056 1.00 98.56 667 VAL A O 1
ATOM 5065 N N . ILE A 1 668 ? 40.706 -4.412 -20.760 1.00 98.75 668 ILE A N 1
ATOM 5066 C CA . ILE A 1 668 ? 39.617 -4.464 -19.783 1.00 98.75 668 ILE A CA 1
ATOM 5067 C C . ILE A 1 668 ? 40.072 -5.148 -18.496 1.00 98.75 668 ILE A C 1
ATOM 5069 O O . ILE A 1 668 ? 40.729 -6.189 -18.533 1.00 98.75 668 ILE A O 1
ATOM 5073 N N . MET A 1 669 ? 39.703 -4.559 -17.361 1.00 98.56 669 MET A N 1
ATOM 5074 C CA . MET A 1 669 ? 39.842 -5.149 -16.034 1.00 98.56 669 MET A CA 1
ATOM 5075 C C . MET A 1 669 ? 38.465 -5.574 -15.532 1.00 98.56 669 MET A C 1
ATOM 5077 O O . MET A 1 669 ? 37.644 -4.725 -15.176 1.00 98.56 669 MET A O 1
ATOM 5081 N N . ASN A 1 670 ? 38.232 -6.887 -15.515 1.00 98.38 670 ASN A N 1
ATOM 5082 C CA . ASN A 1 670 ? 37.057 -7.487 -14.903 1.00 98.38 670 ASN A CA 1
ATOM 5083 C C . ASN A 1 670 ? 37.380 -7.849 -13.452 1.00 98.38 670 ASN A C 1
ATOM 5085 O O . ASN A 1 670 ? 38.120 -8.795 -13.175 1.00 98.38 670 ASN A O 1
ATOM 5089 N N . LEU A 1 671 ? 36.818 -7.077 -12.527 1.00 98.12 671 LEU A N 1
ATOM 5090 C CA . LEU A 1 671 ? 37.022 -7.262 -11.092 1.00 98.12 671 LEU A CA 1
ATOM 5091 C C . LEU A 1 671 ? 36.091 -8.322 -10.488 1.00 98.12 671 LEU A C 1
ATOM 5093 O O . LEU A 1 671 ? 36.259 -8.662 -9.321 1.00 98.12 671 LEU A O 1
ATOM 5097 N N . ALA A 1 672 ? 35.080 -8.790 -11.226 1.00 95.44 672 ALA A N 1
ATOM 5098 C CA . ALA A 1 672 ? 33.972 -9.558 -10.673 1.00 95.44 672 ALA A CA 1
ATOM 5099 C C . ALA A 1 672 ? 33.997 -11.041 -10.986 1.00 95.44 672 ALA A C 1
ATOM 5101 O O . ALA A 1 672 ? 33.783 -11.833 -10.077 1.00 95.44 672 ALA A O 1
ATOM 5102 N N . ASP A 1 673 ? 34.257 -11.395 -12.235 1.00 96.75 673 ASP A N 1
ATOM 5103 C CA . ASP A 1 673 ? 34.076 -12.764 -12.690 1.00 96.75 673 ASP A CA 1
ATOM 5104 C C . ASP A 1 673 ? 35.416 -13.502 -12.745 1.00 96.75 673 ASP A C 1
ATOM 5106 O O . ASP A 1 673 ? 36.477 -12.905 -12.988 1.00 96.75 673 ASP A O 1
ATOM 5110 N N . SER A 1 674 ? 35.367 -14.824 -12.577 1.00 96.69 674 SER A N 1
ATOM 5111 C CA . SER A 1 674 ? 36.412 -15.686 -13.123 1.00 96.69 674 SER A CA 1
ATOM 5112 C C . SER A 1 674 ? 36.261 -15.777 -14.647 1.00 96.69 674 SER A C 1
ATOM 5114 O O . SER A 1 674 ? 35.195 -15.511 -15.201 1.00 96.69 674 SER A O 1
ATOM 5116 N N . GLU A 1 675 ? 37.316 -16.182 -15.359 1.00 96.06 675 GLU A N 1
ATOM 5117 C CA . GLU A 1 675 ? 37.223 -16.364 -16.816 1.00 96.06 675 GLU A CA 1
ATOM 5118 C C . GLU A 1 675 ? 36.173 -17.424 -17.200 1.00 96.06 675 GLU A C 1
ATOM 5120 O O . GLU A 1 675 ? 35.528 -17.307 -18.243 1.00 96.06 675 GLU A O 1
ATOM 5125 N N . ALA A 1 676 ? 36.002 -18.454 -16.365 1.00 95.94 676 ALA A N 1
ATOM 5126 C CA . ALA A 1 676 ? 35.017 -19.503 -16.590 1.00 95.94 676 ALA A CA 1
ATOM 5127 C C . ALA A 1 676 ? 33.588 -18.963 -16.448 1.00 95.94 676 ALA A C 1
ATOM 5129 O O . ALA A 1 676 ? 32.774 -19.198 -17.338 1.00 95.94 676 ALA A O 1
ATOM 5130 N N . ASP A 1 677 ? 33.319 -18.198 -15.388 1.00 94.25 677 ASP A N 1
ATOM 5131 C CA . ASP A 1 677 ? 31.994 -17.619 -15.130 1.00 94.25 677 ASP A CA 1
ATOM 5132 C C . ASP A 1 677 ? 31.640 -16.576 -16.195 1.00 94.25 677 ASP A C 1
ATOM 5134 O O . ASP A 1 677 ? 30.553 -16.611 -16.766 1.00 94.25 677 ASP A O 1
ATOM 5138 N N . ALA A 1 678 ? 32.602 -15.723 -16.567 1.00 95.12 678 ALA A N 1
ATOM 5139 C CA . ALA A 1 678 ? 32.426 -14.738 -17.630 1.00 95.12 678 ALA A CA 1
ATOM 5140 C C . ALA A 1 678 ? 32.004 -15.380 -18.961 1.00 95.12 678 ALA A C 1
ATOM 5142 O O . ALA A 1 678 ? 31.089 -14.901 -19.626 1.00 95.12 678 ALA A O 1
ATOM 5143 N N . LYS A 1 679 ? 32.656 -16.484 -19.346 1.00 95.19 679 LYS A N 1
ATOM 5144 C CA . LYS A 1 679 ? 32.353 -17.217 -20.586 1.00 95.19 679 LYS A CA 1
ATOM 5145 C C . LYS A 1 679 ? 31.065 -18.035 -20.514 1.00 95.19 679 LYS A C 1
ATOM 5147 O O . LYS A 1 679 ? 30.601 -18.488 -21.559 1.00 95.19 679 LYS A O 1
ATOM 5152 N N . ALA A 1 680 ? 30.533 -18.265 -19.316 1.00 94.56 680 ALA A N 1
ATOM 5153 C CA . ALA A 1 680 ? 29.306 -19.021 -19.110 1.00 94.56 680 ALA A CA 1
ATOM 5154 C C . ALA A 1 680 ? 28.043 -18.172 -19.313 1.00 94.56 680 ALA A C 1
ATOM 5156 O O . ALA A 1 680 ? 26.978 -18.747 -19.536 1.00 94.56 680 ALA A O 1
ATOM 5157 N N . TYR A 1 681 ? 28.144 -16.837 -19.274 1.00 93.62 681 TYR A N 1
ATOM 5158 C CA . TYR A 1 681 ? 27.001 -15.970 -19.556 1.00 93.62 681 TYR A CA 1
ATOM 5159 C C . TYR A 1 681 ? 26.498 -16.147 -20.995 1.00 93.62 681 TYR A C 1
ATOM 5161 O O . TYR A 1 681 ? 27.269 -16.235 -21.959 1.00 93.62 681 TYR A O 1
ATOM 5169 N N . GLU A 1 682 ? 25.175 -16.185 -21.136 1.00 87.56 682 GLU A N 1
ATOM 5170 C CA . GLU A 1 682 ? 24.509 -16.329 -22.425 1.00 87.56 682 GLU A CA 1
ATOM 5171 C C . GLU A 1 682 ? 24.869 -15.163 -23.361 1.00 87.56 682 GLU A C 1
ATOM 5173 O O . GLU A 1 682 ? 24.888 -14.001 -22.962 1.00 87.56 682 GLU A O 1
ATOM 5178 N N . GLY A 1 683 ? 25.207 -15.477 -24.616 1.00 85.81 683 GLY A N 1
ATOM 5179 C CA . GLY A 1 683 ? 25.585 -14.475 -25.618 1.00 85.81 683 GLY A CA 1
ATOM 5180 C C . GLY A 1 683 ? 27.015 -13.929 -25.505 1.00 85.81 683 GLY A C 1
ATOM 5181 O O . GLY A 1 683 ? 27.407 -13.129 -26.353 1.00 85.81 683 GLY A O 1
ATOM 5182 N N . PHE A 1 684 ? 27.838 -14.380 -24.541 1.00 93.50 684 PHE A N 1
ATOM 5183 C CA . PHE A 1 684 ? 29.219 -13.894 -24.353 1.00 93.50 684 PHE A CA 1
ATOM 5184 C C . PHE A 1 684 ? 30.044 -13.888 -25.651 1.00 93.50 684 PHE A C 1
ATOM 5186 O O . PHE A 1 684 ? 30.750 -12.920 -25.938 1.00 93.50 684 PHE A O 1
ATOM 5193 N N . ALA A 1 685 ? 29.947 -14.956 -26.451 1.00 89.31 685 ALA A N 1
ATOM 5194 C CA . ALA A 1 685 ? 30.722 -15.115 -27.683 1.00 89.31 685 ALA A CA 1
ATOM 5195 C C . ALA A 1 685 ? 30.413 -14.053 -28.755 1.00 89.31 685 ALA A C 1
ATOM 5197 O O . ALA A 1 685 ? 31.266 -13.792 -29.605 1.00 89.31 685 ALA A O 1
ATOM 5198 N N . ASP A 1 686 ? 29.231 -13.438 -28.697 1.00 91.69 686 ASP A N 1
ATOM 5199 C CA . ASP A 1 686 ? 28.759 -12.451 -29.671 1.00 91.69 686 ASP A CA 1
ATOM 5200 C C . ASP A 1 686 ? 29.026 -10.998 -29.229 1.00 91.69 686 ASP A C 1
ATOM 5202 O O . ASP A 1 686 ? 28.831 -10.061 -30.008 1.00 91.69 686 ASP A O 1
ATOM 5206 N N . THR A 1 687 ? 29.515 -10.798 -28.000 1.00 96.19 687 THR A N 1
ATOM 5207 C CA . THR A 1 687 ? 29.838 -9.471 -27.449 1.00 96.19 687 THR A CA 1
ATOM 5208 C C . THR A 1 687 ? 31.103 -8.874 -28.074 1.00 96.19 687 THR A C 1
ATOM 5210 O O . THR A 1 687 ? 32.057 -9.581 -28.419 1.00 96.19 687 THR A O 1
ATOM 5213 N N . TYR A 1 688 ? 31.173 -7.541 -28.173 1.00 97.38 688 TYR A N 1
ATOM 5214 C CA . TYR A 1 688 ? 32.423 -6.857 -28.524 1.00 97.38 688 TYR A CA 1
ATOM 5215 C C . TYR A 1 688 ? 33.499 -7.082 -27.449 1.00 97.38 688 TYR A C 1
ATOM 5217 O O . TYR A 1 688 ? 34.684 -7.221 -27.782 1.00 97.38 688 TYR A O 1
ATOM 5225 N N . TYR A 1 689 ? 33.080 -7.173 -26.184 1.00 97.25 689 TYR A N 1
ATOM 5226 C CA . TYR A 1 689 ? 33.901 -7.525 -25.031 1.00 97.25 689 TYR A CA 1
ATOM 5227 C C . TYR A 1 689 ? 34.717 -8.806 -25.230 1.00 97.25 689 TYR A C 1
ATOM 5229 O O . TYR A 1 689 ? 35.926 -8.799 -24.988 1.00 97.25 689 TYR A O 1
ATOM 5237 N N . GLY A 1 690 ? 34.093 -9.885 -25.718 1.00 94.12 690 GLY A N 1
ATOM 5238 C CA . GLY A 1 690 ? 34.738 -11.191 -25.899 1.00 94.12 690 GLY A CA 1
ATOM 5239 C C . GLY A 1 690 ? 35.944 -11.174 -26.850 1.00 94.12 690 GLY A C 1
ATOM 5240 O O . GLY A 1 690 ? 36.798 -12.059 -26.782 1.00 94.12 690 GLY A O 1
ATOM 5241 N N . GLY A 1 691 ? 36.052 -10.150 -27.705 1.00 93.62 691 GLY A N 1
ATOM 5242 C CA . GLY A 1 691 ? 37.183 -9.934 -28.613 1.00 93.62 691 GLY A CA 1
ATOM 5243 C C . GLY A 1 691 ? 38.329 -9.080 -28.054 1.00 93.62 691 GLY A C 1
ATOM 5244 O O . GLY A 1 691 ? 39.334 -8.906 -28.749 1.00 93.62 691 GLY A O 1
ATOM 5245 N N . GLN A 1 692 ? 38.199 -8.523 -26.844 1.00 97.50 692 GLN A N 1
ATOM 5246 C CA . GLN A 1 692 ? 39.190 -7.610 -26.260 1.00 97.50 692 GLN A CA 1
ATOM 5247 C C . GLN A 1 692 ? 40.198 -8.327 -25.356 1.00 97.50 692 GLN A C 1
ATOM 5249 O O . GLN A 1 692 ? 40.053 -9.497 -25.005 1.00 97.50 692 GLN A O 1
ATOM 5254 N N . LYS A 1 693 ? 41.255 -7.611 -24.951 1.00 98.06 693 LYS A N 1
ATOM 5255 C CA . LYS A 1 693 ? 42.174 -8.113 -23.923 1.00 98.06 693 LYS A CA 1
ATOM 5256 C C . LYS A 1 693 ? 41.565 -7.899 -22.545 1.00 98.06 693 LYS A C 1
ATOM 5258 O O . LYS A 1 693 ? 41.472 -6.759 -22.097 1.00 98.06 693 LYS A O 1
ATOM 5263 N N . VAL A 1 694 ? 41.232 -8.986 -21.862 1.00 98.19 694 VAL A N 1
ATOM 5264 C CA . VAL A 1 694 ? 40.591 -8.950 -20.543 1.00 98.19 694 VAL A CA 1
ATOM 5265 C C . VAL A 1 694 ? 41.460 -9.662 -19.512 1.00 98.19 694 VAL A C 1
ATOM 5267 O O . VAL A 1 694 ? 41.999 -10.732 -19.796 1.00 98.19 694 VAL A O 1
ATOM 5270 N N . ILE A 1 695 ? 41.580 -9.079 -18.320 1.00 98.44 695 ILE A N 1
ATOM 5271 C CA . ILE A 1 695 ? 42.014 -9.792 -17.114 1.00 98.44 695 I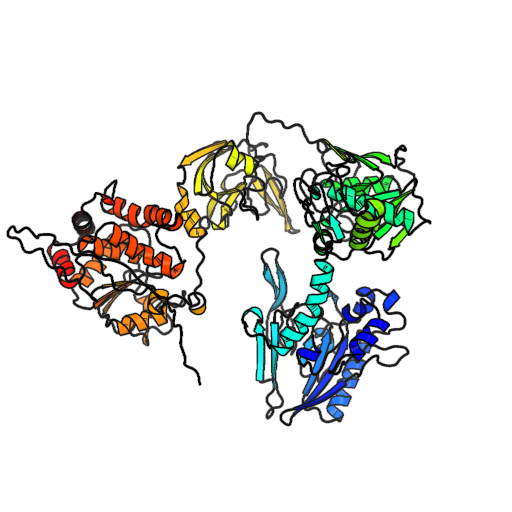LE A CA 1
ATOM 5272 C C . ILE A 1 695 ? 40.798 -10.055 -16.218 1.00 98.44 695 ILE A C 1
ATOM 5274 O O . ILE A 1 695 ? 40.036 -9.131 -15.934 1.00 98.44 695 ILE A O 1
ATOM 5278 N N . TYR A 1 696 ? 40.623 -11.311 -15.801 1.00 98.12 696 TYR A N 1
ATOM 5279 C CA . TYR A 1 696 ? 39.532 -11.779 -14.940 1.00 98.12 696 TYR A CA 1
ATOM 5280 C C . TYR A 1 696 ? 40.074 -12.034 -13.537 1.00 98.12 696 TYR A C 1
ATOM 5282 O O . TYR A 1 696 ? 40.956 -12.879 -13.372 1.00 98.12 696 TYR A O 1
ATOM 5290 N N . LEU A 1 697 ? 39.596 -11.276 -12.550 1.00 97.38 697 LEU A N 1
ATOM 5291 C CA . LEU A 1 697 ? 40.198 -11.248 -11.215 1.00 97.38 697 LEU A CA 1
ATOM 5292 C C . LEU A 1 697 ? 39.363 -11.950 -10.137 1.00 97.38 697 LEU A C 1
ATOM 5294 O O . LEU A 1 697 ? 39.932 -12.318 -9.116 1.00 97.38 697 LEU A O 1
ATOM 5298 N N . ASN A 1 698 ? 38.059 -12.162 -10.355 1.00 96.06 698 ASN A N 1
ATOM 5299 C CA . ASN A 1 698 ? 37.150 -12.822 -9.406 1.00 96.06 698 ASN A CA 1
ATOM 5300 C C . ASN A 1 698 ? 37.284 -12.319 -7.950 1.00 96.06 698 ASN A C 1
ATOM 5302 O O . ASN A 1 698 ? 37.495 -13.102 -7.021 1.00 96.06 698 ASN A O 1
ATOM 5306 N N . LEU A 1 699 ? 37.247 -10.998 -7.750 1.00 94.25 699 LEU A N 1
ATOM 5307 C CA . LEU A 1 699 ? 37.505 -10.403 -6.440 1.00 94.25 699 LEU A CA 1
ATOM 5308 C C . LEU A 1 699 ? 36.229 -10.287 -5.606 1.00 94.25 699 LEU A C 1
ATOM 5310 O O . LEU A 1 699 ? 35.165 -9.904 -6.105 1.00 94.25 699 LEU A O 1
ATOM 5314 N N . GLY A 1 700 ? 36.378 -10.534 -4.302 1.00 87.75 700 GLY A N 1
ATOM 5315 C CA . GLY A 1 700 ? 35.376 -10.198 -3.294 1.00 87.75 700 GLY A CA 1
ATOM 5316 C C . GLY A 1 700 ? 35.203 -8.684 -3.112 1.00 87.75 700 GLY A C 1
ATOM 5317 O O . GLY A 1 700 ? 35.840 -7.872 -3.782 1.00 87.75 700 GLY A O 1
ATOM 5318 N N . VAL A 1 701 ? 34.317 -8.294 -2.197 1.00 82.69 701 VAL A N 1
ATOM 5319 C CA . VAL A 1 701 ? 34.030 -6.879 -1.878 1.00 82.69 701 VAL A CA 1
ATOM 5320 C C . VAL A 1 701 ? 34.765 -6.366 -0.635 1.00 82.69 701 VAL A C 1
ATOM 5322 O O . VAL A 1 701 ? 34.691 -5.181 -0.339 1.00 82.69 701 VAL A O 1
ATOM 5325 N N . ASP A 1 702 ? 35.504 -7.224 0.070 1.00 85.44 702 ASP A N 1
ATOM 5326 C CA . ASP A 1 702 ? 36.377 -6.800 1.168 1.00 85.44 702 ASP A CA 1
ATOM 5327 C C . ASP A 1 702 ? 37.707 -6.271 0.612 1.00 85.44 702 ASP A C 1
ATOM 5329 O O . ASP A 1 702 ? 38.587 -7.034 0.214 1.00 85.44 702 ASP A O 1
ATOM 5333 N N . PHE A 1 703 ? 37.859 -4.946 0.592 1.00 88.56 703 PHE A N 1
ATOM 5334 C CA . PHE A 1 703 ? 39.045 -4.270 0.052 1.00 88.56 703 PHE A CA 1
ATOM 5335 C C . PHE A 1 703 ? 40.294 -4.400 0.937 1.00 88.56 703 PHE A C 1
ATOM 5337 O O . PHE A 1 703 ? 41.407 -4.063 0.512 1.00 88.56 703 PHE A O 1
ATOM 5344 N N . THR A 1 704 ? 40.123 -4.873 2.172 1.00 85.12 704 THR A N 1
ATOM 5345 C CA . THR A 1 704 ? 41.217 -5.107 3.119 1.00 85.12 704 THR A CA 1
ATOM 5346 C C . THR A 1 704 ? 41.751 -6.534 3.045 1.00 85.12 704 THR A C 1
ATOM 5348 O O . THR A 1 704 ? 42.869 -6.785 3.502 1.00 85.12 704 THR A O 1
ATOM 5351 N N . ALA A 1 705 ? 41.001 -7.445 2.417 1.00 88.62 705 ALA A N 1
ATOM 5352 C CA . ALA A 1 705 ? 41.397 -8.832 2.247 1.00 88.62 705 ALA A CA 1
ATOM 5353 C C . ALA A 1 705 ? 42.699 -8.946 1.424 1.00 88.62 705 ALA A C 1
ATOM 5355 O O . ALA A 1 705 ? 42.816 -8.322 0.358 1.00 88.62 705 ALA A O 1
ATOM 5356 N N . PRO A 1 706 ? 43.678 -9.764 1.861 1.00 91.62 706 PRO A N 1
ATOM 5357 C CA . PRO A 1 706 ? 44.920 -9.985 1.121 1.00 91.62 706 PRO A CA 1
ATOM 5358 C C . PRO A 1 706 ? 44.695 -10.447 -0.324 1.00 91.62 706 PRO A C 1
ATOM 5360 O O . PRO A 1 706 ? 45.428 -10.041 -1.227 1.00 91.62 706 PRO A O 1
ATOM 5363 N N . GLU A 1 707 ? 43.667 -11.264 -0.559 1.00 91.19 707 GLU A N 1
ATOM 5364 C CA . GLU A 1 707 ? 43.303 -11.771 -1.882 1.00 91.19 707 GLU A CA 1
ATOM 5365 C C . GLU A 1 707 ? 42.828 -10.644 -2.805 1.00 91.19 707 GLU A C 1
ATOM 5367 O O . GLU A 1 707 ? 43.230 -10.590 -3.970 1.00 91.19 707 GLU A O 1
ATOM 5372 N N . PHE A 1 708 ? 42.030 -9.708 -2.276 1.00 94.88 708 PHE A N 1
ATOM 5373 C CA . PHE A 1 708 ? 41.588 -8.534 -3.024 1.00 94.88 708 PHE A CA 1
ATOM 5374 C C . PHE A 1 708 ? 42.780 -7.667 -3.432 1.00 94.88 708 PHE A C 1
ATOM 5376 O O . PHE A 1 708 ? 42.918 -7.298 -4.598 1.00 94.88 708 PHE A O 1
ATOM 5383 N N . GLN A 1 709 ? 43.667 -7.370 -2.481 1.00 96.19 709 GLN A N 1
ATOM 5384 C CA . GLN A 1 709 ? 44.842 -6.525 -2.704 1.00 96.19 709 GLN A CA 1
ATOM 5385 C C . GLN A 1 709 ? 45.801 -7.131 -3.733 1.00 96.19 709 GLN A C 1
ATOM 5387 O O . GLN A 1 709 ? 46.259 -6.429 -4.638 1.00 96.19 709 GLN A O 1
ATOM 5392 N N . ALA A 1 710 ? 46.071 -8.435 -3.630 1.00 95.75 710 ALA A N 1
ATOM 5393 C CA . ALA A 1 710 ? 46.916 -9.149 -4.579 1.00 95.75 710 ALA A CA 1
ATOM 5394 C C . ALA A 1 710 ? 46.312 -9.148 -5.994 1.00 95.75 710 ALA A C 1
ATOM 5396 O O . ALA A 1 710 ? 47.007 -8.830 -6.961 1.00 95.75 710 ALA A O 1
ATOM 5397 N N . GLY A 1 711 ? 45.013 -9.431 -6.119 1.00 97.06 711 GLY A N 1
ATOM 5398 C CA . GLY A 1 711 ? 44.335 -9.436 -7.414 1.00 97.06 711 GLY A CA 1
ATOM 5399 C C . GLY A 1 711 ? 44.213 -8.045 -8.043 1.00 97.06 711 GLY A C 1
ATOM 5400 O O . GLY A 1 711 ? 44.447 -7.886 -9.242 1.00 97.06 711 GLY A O 1
ATOM 5401 N N . LEU A 1 712 ? 43.936 -7.006 -7.247 1.00 97.88 712 LEU A N 1
ATOM 5402 C CA . LEU A 1 712 ? 43.964 -5.621 -7.726 1.00 97.88 712 LEU A CA 1
ATOM 5403 C C . LEU A 1 712 ? 45.360 -5.248 -8.240 1.00 97.88 712 LEU A C 1
ATOM 5405 O O . LEU A 1 712 ? 45.478 -4.620 -9.295 1.00 97.88 712 LEU A O 1
ATOM 5409 N N . ALA A 1 713 ? 46.421 -5.671 -7.544 1.00 98.12 713 ALA A N 1
ATOM 5410 C CA . ALA A 1 713 ? 47.786 -5.444 -7.999 1.00 98.12 713 ALA A CA 1
ATOM 5411 C C . ALA A 1 713 ? 48.044 -6.078 -9.377 1.00 98.12 713 ALA A C 1
ATOM 5413 O O . ALA A 1 713 ? 48.618 -5.427 -10.253 1.00 98.12 713 ALA A O 1
ATOM 5414 N N . ASP A 1 714 ? 47.568 -7.303 -9.607 1.00 98.06 714 ASP A N 1
ATOM 5415 C CA . ASP A 1 714 ? 47.668 -7.975 -10.907 1.00 98.06 714 ASP A CA 1
ATOM 5416 C C . ASP A 1 714 ? 46.883 -7.252 -12.009 1.00 98.06 714 ASP A C 1
ATOM 5418 O O . ASP A 1 714 ? 47.401 -7.068 -13.116 1.00 98.06 714 ASP A O 1
ATOM 5422 N N . GLY A 1 715 ? 45.685 -6.747 -11.701 1.00 98.06 715 GLY A N 1
ATOM 5423 C CA . GLY A 1 715 ? 44.910 -5.893 -12.605 1.00 98.06 715 GLY A CA 1
ATOM 5424 C C . GLY A 1 715 ? 45.674 -4.637 -13.033 1.00 98.06 715 GLY A C 1
ATOM 5425 O O . GLY A 1 715 ? 45.784 -4.327 -14.224 1.00 98.06 715 GLY A O 1
ATOM 5426 N N . LEU A 1 716 ? 46.257 -3.920 -12.073 1.00 98.38 716 LEU A N 1
ATOM 5427 C CA . LEU A 1 716 ? 47.021 -2.702 -12.347 1.00 98.38 716 LEU A CA 1
ATOM 5428 C C . LEU A 1 716 ? 48.297 -2.994 -13.155 1.00 98.38 716 LEU A C 1
ATOM 5430 O O . LEU A 1 716 ? 48.619 -2.252 -14.088 1.00 98.38 716 LEU A O 1
ATOM 5434 N N . ARG A 1 717 ? 48.995 -4.104 -12.869 1.00 98.25 717 ARG A N 1
ATOM 5435 C CA . ARG A 1 717 ? 50.134 -4.575 -13.682 1.00 98.25 717 ARG A CA 1
ATOM 5436 C C . ARG A 1 717 ? 49.711 -4.908 -15.107 1.00 98.25 717 ARG A C 1
ATOM 5438 O O . ARG A 1 717 ? 50.417 -4.560 -16.055 1.00 98.25 717 ARG A O 1
ATOM 5445 N N . PHE A 1 718 ? 48.549 -5.531 -15.282 1.00 98.31 718 PHE A N 1
ATOM 5446 C CA . PHE A 1 718 ? 48.003 -5.830 -16.601 1.00 98.31 718 PHE A CA 1
ATOM 5447 C C . PHE A 1 718 ? 47.752 -4.555 -17.422 1.00 98.31 718 PHE A C 1
ATOM 5449 O O . PHE A 1 718 ? 48.125 -4.514 -18.599 1.00 98.31 718 PHE A O 1
ATOM 5456 N N . PHE A 1 719 ? 47.217 -3.494 -16.809 1.00 98.06 719 PHE A N 1
ATOM 5457 C CA . PHE A 1 719 ? 47.066 -2.179 -17.452 1.00 98.06 719 PHE A CA 1
ATOM 5458 C C . PHE A 1 719 ? 48.411 -1.503 -17.749 1.00 98.06 719 PHE A C 1
ATOM 5460 O O . PHE A 1 719 ? 48.582 -0.912 -18.819 1.00 98.06 719 PHE A O 1
ATOM 5467 N N . ALA A 1 720 ? 49.393 -1.622 -16.853 1.00 96.12 720 ALA A N 1
ATOM 5468 C CA . ALA A 1 720 ? 50.748 -1.122 -17.087 1.00 96.12 720 ALA A CA 1
ATOM 5469 C C . ALA A 1 720 ? 51.419 -1.818 -18.290 1.00 96.12 720 ALA A C 1
ATOM 5471 O O . ALA A 1 720 ? 52.094 -1.169 -19.091 1.00 96.12 720 ALA A O 1
ATOM 5472 N N . ALA A 1 721 ? 51.198 -3.126 -18.449 1.00 96.56 721 ALA A N 1
ATOM 5473 C CA . ALA A 1 721 ? 51.797 -3.943 -19.503 1.00 96.56 721 ALA A CA 1
ATOM 5474 C C . ALA A 1 721 ? 51.084 -3.843 -20.865 1.00 96.56 721 ALA A C 1
ATOM 5476 O O . ALA A 1 721 ? 51.684 -4.150 -21.898 1.00 96.56 721 ALA A O 1
ATOM 5477 N N . ASN A 1 722 ? 49.816 -3.423 -20.901 1.00 96.44 722 ASN A N 1
ATOM 5478 C CA . ASN A 1 722 ? 49.011 -3.388 -22.123 1.00 96.44 722 ASN A CA 1
ATOM 5479 C C . ASN A 1 722 ? 48.553 -1.970 -22.439 1.00 96.44 722 ASN A C 1
ATOM 5481 O O . ASN A 1 722 ? 47.695 -1.433 -21.752 1.00 96.44 722 ASN A O 1
ATOM 5485 N N . LYS A 1 723 ? 49.069 -1.385 -23.525 1.00 94.19 723 LYS A N 1
ATOM 5486 C CA . LYS A 1 723 ? 48.627 -0.075 -24.017 1.00 94.19 723 LYS A CA 1
ATOM 5487 C C . LYS A 1 723 ? 47.304 -0.181 -24.782 1.00 94.19 723 LYS A C 1
ATOM 5489 O O . LYS A 1 723 ? 47.202 -1.009 -25.687 1.00 94.19 723 LYS A O 1
ATOM 5494 N N . GLY A 1 724 ? 46.344 0.689 -24.479 1.00 95.62 724 GLY A N 1
ATOM 5495 C CA . GLY A 1 724 ? 45.069 0.753 -25.192 1.00 95.62 724 GLY A CA 1
ATOM 5496 C C . GLY A 1 724 ? 44.129 1.819 -24.640 1.00 95.62 724 GLY A C 1
ATOM 5497 O O . GLY A 1 724 ? 44.568 2.755 -23.977 1.00 95.62 724 GLY A O 1
ATOM 5498 N N . VAL A 1 725 ? 42.845 1.654 -24.943 1.00 97.94 725 VAL A N 1
ATOM 5499 C CA . VAL A 1 725 ? 41.740 2.352 -24.273 1.00 97.94 725 VAL A CA 1
ATOM 5500 C C . VAL A 1 725 ? 41.188 1.392 -23.226 1.00 97.94 725 VAL A C 1
ATOM 5502 O O . VAL A 1 725 ? 40.858 0.245 -23.548 1.00 97.94 725 VAL A O 1
ATOM 5505 N N . TYR A 1 726 ? 41.154 1.852 -21.983 1.00 98.56 726 TYR A N 1
ATOM 5506 C CA . TYR A 1 726 ? 40.935 1.042 -20.798 1.00 98.56 726 TYR A CA 1
ATOM 5507 C C . TYR A 1 726 ? 39.475 1.052 -20.364 1.00 98.56 726 TYR A C 1
ATOM 5509 O O . TYR A 1 726 ? 38.809 2.083 -20.448 1.00 98.56 726 TYR A O 1
ATOM 5517 N N . TYR A 1 727 ? 39.007 -0.078 -19.841 1.00 98.56 727 TYR A N 1
ATOM 5518 C CA . TYR A 1 727 ? 37.724 -0.176 -19.153 1.00 98.56 727 TYR A CA 1
ATOM 5519 C C . TYR A 1 727 ? 37.858 -0.951 -17.845 1.00 98.56 727 TYR A C 1
ATOM 5521 O O . TYR A 1 727 ? 38.436 -2.037 -17.829 1.00 98.56 727 TYR A O 1
ATOM 5529 N N . VAL A 1 728 ? 37.328 -0.406 -16.753 1.00 98.62 728 VAL A N 1
ATOM 5530 C CA . VAL A 1 728 ? 37.294 -1.068 -15.440 1.00 98.62 728 VAL A CA 1
ATOM 5531 C C . VAL A 1 728 ? 35.842 -1.278 -15.036 1.00 98.62 728 VAL A C 1
ATOM 5533 O O . VAL A 1 728 ? 35.087 -0.310 -14.924 1.00 98.62 728 VAL A O 1
ATOM 5536 N N . HIS A 1 729 ? 35.458 -2.528 -14.778 1.00 98.31 729 HIS A N 1
ATOM 5537 C CA . HIS A 1 729 ? 34.105 -2.853 -14.335 1.00 98.31 729 HIS A CA 1
ATOM 5538 C C . HIS A 1 729 ? 34.079 -3.926 -13.244 1.00 98.31 729 HIS A C 1
ATOM 5540 O O . HIS A 1 729 ? 35.009 -4.714 -13.060 1.00 98.31 729 HIS A O 1
ATOM 5546 N N . CYS A 1 730 ? 32.963 -3.941 -12.525 1.00 96.00 730 CYS A N 1
ATOM 5547 C CA . CYS A 1 730 ? 32.477 -5.078 -11.751 1.00 96.00 730 CYS A CA 1
ATOM 5548 C C . CYS A 1 730 ? 31.026 -5.333 -12.194 1.00 96.00 730 CYS A C 1
ATOM 5550 O O . CYS A 1 730 ? 30.695 -5.007 -13.333 1.00 96.00 730 CYS A O 1
ATOM 5552 N N . THR A 1 731 ? 30.160 -5.880 -11.341 1.00 94.25 731 THR A N 1
ATOM 5553 C CA . THR A 1 731 ? 28.740 -6.071 -11.678 1.00 94.25 731 THR A CA 1
ATOM 5554 C C . THR A 1 731 ? 28.062 -4.732 -12.001 1.00 94.25 731 THR A C 1
ATOM 5556 O O . THR A 1 731 ? 27.626 -4.512 -13.126 1.00 94.25 731 THR A O 1
ATOM 5559 N N . GLU A 1 732 ? 28.067 -3.786 -11.055 1.00 92.88 732 GLU A N 1
ATOM 5560 C CA . GLU A 1 732 ? 27.397 -2.482 -11.214 1.00 92.88 732 GLU A CA 1
ATOM 5561 C C . GLU A 1 732 ? 28.330 -1.355 -11.682 1.00 92.88 732 GLU A C 1
ATOM 5563 O O . GLU A 1 732 ? 27.881 -0.327 -12.190 1.00 92.88 732 GLU A O 1
ATOM 5568 N N . GLY A 1 733 ? 29.639 -1.509 -11.477 1.00 92.25 733 GLY A N 1
ATOM 5569 C CA . GLY A 1 733 ? 30.594 -0.398 -11.553 1.00 92.25 733 GLY A CA 1
ATOM 5570 C C . GLY A 1 733 ? 30.680 0.443 -10.268 1.00 92.25 733 GLY A C 1
ATOM 5571 O O . GLY A 1 733 ? 31.355 1.475 -10.265 1.00 92.25 733 GLY A O 1
ATOM 5572 N N . LYS A 1 734 ? 29.995 0.007 -9.198 1.00 91.50 734 LYS A N 1
ATOM 5573 C CA . LYS A 1 734 ? 29.822 0.708 -7.914 1.00 91.50 734 LYS A CA 1
ATOM 5574 C C . LYS A 1 734 ? 30.942 0.424 -6.914 1.00 91.50 734 LYS A C 1
ATOM 5576 O O . LYS A 1 734 ? 31.687 1.333 -6.576 1.00 91.50 734 LYS A O 1
ATOM 5581 N N . ASP A 1 735 ? 31.103 -0.832 -6.497 1.00 89.94 735 ASP A N 1
ATOM 5582 C CA . ASP A 1 735 ? 31.956 -1.174 -5.347 1.00 89.94 735 ASP A CA 1
ATOM 5583 C C . ASP A 1 735 ? 33.427 -1.337 -5.753 1.00 89.94 735 ASP A C 1
ATOM 5585 O O . ASP A 1 735 ? 34.220 -0.400 -5.679 1.00 89.94 735 ASP A O 1
ATOM 5589 N N . ARG A 1 736 ? 33.794 -2.515 -6.274 1.00 95.00 736 ARG A N 1
ATOM 5590 C CA . ARG A 1 736 ? 35.178 -2.865 -6.648 1.00 95.00 736 ARG A CA 1
ATOM 5591 C C . ARG A 1 736 ? 35.718 -1.920 -7.717 1.00 95.00 736 ARG A C 1
ATOM 5593 O O . ARG A 1 736 ? 36.822 -1.398 -7.595 1.00 95.00 736 ARG A O 1
ATOM 5600 N N . ALA A 1 737 ? 34.919 -1.677 -8.757 1.00 96.00 737 ALA A N 1
ATOM 5601 C CA . ALA A 1 737 ? 35.282 -0.749 -9.820 1.00 96.00 737 ALA A CA 1
ATOM 5602 C C . ALA A 1 737 ? 35.322 0.700 -9.328 1.00 96.00 737 ALA A C 1
ATOM 5604 O O . ALA A 1 737 ? 36.162 1.459 -9.802 1.00 96.00 737 ALA A O 1
ATOM 5605 N N . GLY A 1 738 ? 34.470 1.087 -8.374 1.00 95.94 738 GLY A N 1
ATOM 5606 C CA . GLY A 1 738 ? 34.525 2.423 -7.789 1.00 95.94 738 GLY A CA 1
ATOM 5607 C C . GLY A 1 738 ? 35.797 2.671 -7.012 1.00 95.94 738 GLY A C 1
ATOM 5608 O O . GLY A 1 738 ? 36.456 3.677 -7.257 1.00 95.94 738 GLY A O 1
ATOM 5609 N N . PHE A 1 739 ? 36.198 1.719 -6.177 1.00 96.88 739 PHE A N 1
ATOM 5610 C CA . PHE A 1 739 ? 37.465 1.804 -5.464 1.00 96.88 739 PHE A CA 1
ATOM 5611 C C . PHE A 1 739 ? 38.675 1.798 -6.415 1.00 96.88 739 PHE A C 1
ATOM 5613 O O . PHE A 1 739 ? 39.547 2.660 -6.312 1.00 96.88 739 PHE A O 1
ATOM 5620 N N . ALA A 1 740 ? 38.714 0.876 -7.385 1.00 97.62 740 ALA A N 1
ATOM 5621 C CA . ALA A 1 740 ? 39.826 0.777 -8.331 1.00 97.62 740 ALA A CA 1
ATOM 5622 C C . ALA A 1 740 ? 39.997 2.050 -9.185 1.00 97.62 740 ALA A C 1
ATOM 5624 O O . ALA A 1 740 ? 41.124 2.508 -9.372 1.00 97.62 740 ALA A O 1
ATOM 5625 N N . ASN A 1 741 ? 38.901 2.648 -9.675 1.00 98.00 741 ASN A N 1
ATOM 5626 C CA . ASN A 1 741 ? 38.970 3.902 -10.433 1.00 98.00 741 ASN A CA 1
ATOM 5627 C C . ASN A 1 741 ? 39.353 5.087 -9.547 1.00 98.00 741 ASN A C 1
ATOM 5629 O O . ASN A 1 741 ? 40.243 5.834 -9.932 1.00 98.00 741 ASN A O 1
ATOM 5633 N N . ALA A 1 742 ? 38.804 5.202 -8.336 1.00 97.88 742 ALA A N 1
ATOM 5634 C CA . ALA A 1 742 ? 39.191 6.261 -7.406 1.00 97.88 742 ALA A CA 1
ATOM 5635 C C . ALA A 1 742 ? 40.696 6.233 -7.078 1.00 97.88 742 ALA A C 1
ATOM 5637 O O . ALA A 1 742 ? 41.342 7.279 -7.016 1.00 97.88 742 ALA A O 1
ATOM 5638 N N . LEU A 1 743 ? 41.294 5.042 -6.941 1.00 97.75 743 LEU A N 1
ATOM 5639 C CA . LEU A 1 743 ? 42.748 4.887 -6.811 1.00 97.75 743 LEU A CA 1
ATOM 5640 C C . LEU A 1 743 ? 43.511 5.370 -8.052 1.00 97.75 743 LEU A C 1
ATOM 5642 O O . LEU A 1 743 ? 44.545 6.027 -7.911 1.00 97.75 743 LEU A O 1
ATOM 5646 N N . LEU A 1 744 ? 43.030 5.050 -9.258 1.00 98.06 744 LEU A N 1
ATOM 5647 C CA . LEU A 1 744 ? 43.627 5.517 -10.514 1.00 98.06 744 LEU A CA 1
ATOM 5648 C C . LEU A 1 744 ? 43.494 7.037 -10.669 1.00 98.06 744 LEU A C 1
ATOM 5650 O O . LEU A 1 744 ? 44.454 7.695 -11.051 1.00 98.06 744 LEU A O 1
ATOM 5654 N N . GLU A 1 745 ? 42.349 7.616 -10.330 1.00 97.81 745 GLU A N 1
ATOM 5655 C CA . GLU A 1 745 ? 42.110 9.061 -10.337 1.00 97.81 745 GLU A CA 1
ATOM 5656 C C . GLU A 1 745 ? 43.052 9.776 -9.365 1.00 97.81 745 GLU A C 1
ATOM 5658 O O . GLU A 1 745 ? 43.771 10.697 -9.762 1.00 97.81 745 GLU A O 1
ATOM 5663 N N . CYS A 1 746 ? 43.134 9.289 -8.121 1.00 97.75 746 CYS A N 1
ATOM 5664 C CA . CYS A 1 746 ? 44.070 9.792 -7.119 1.00 97.75 746 CYS A CA 1
ATOM 5665 C C . CYS A 1 746 ? 45.514 9.717 -7.641 1.00 97.75 746 CYS A C 1
ATOM 5667 O O . CYS A 1 746 ? 46.235 10.714 -7.604 1.00 97.75 746 CYS A O 1
ATOM 5669 N N . LEU A 1 747 ? 45.929 8.573 -8.206 1.00 96.88 747 LEU A N 1
ATOM 5670 C CA . LEU A 1 747 ? 47.257 8.391 -8.806 1.00 96.88 747 LEU A CA 1
ATOM 5671 C C . LEU A 1 747 ? 47.544 9.433 -9.899 1.00 96.88 747 LEU A C 1
ATOM 5673 O O . LEU A 1 747 ? 48.665 9.940 -9.990 1.00 96.88 747 LEU A O 1
ATOM 5677 N N . MET A 1 748 ? 46.550 9.763 -10.721 1.00 94.75 748 MET A N 1
ATOM 5678 C CA . MET A 1 748 ? 46.691 10.718 -11.822 1.00 94.75 748 MET A CA 1
ATOM 5679 C C . MET A 1 748 ? 46.657 12.182 -11.366 1.00 94.75 748 MET A C 1
ATOM 5681 O O . MET A 1 748 ? 47.126 13.046 -12.106 1.00 94.75 748 MET A O 1
ATOM 5685 N N . GLY A 1 749 ? 46.256 12.447 -10.119 1.00 92.44 749 GLY A N 1
ATOM 5686 C CA . GLY A 1 749 ? 46.260 13.778 -9.511 1.00 92.44 749 GLY A CA 1
ATOM 5687 C C . GLY A 1 749 ? 44.882 14.429 -9.412 1.00 92.44 749 GLY A C 1
ATOM 5688 O O . GLY A 1 749 ? 44.814 15.655 -9.327 1.00 92.44 749 GLY A O 1
ATOM 5689 N N . ALA A 1 750 ? 43.811 13.634 -9.426 1.00 94.69 750 ALA A N 1
ATOM 5690 C CA . ALA A 1 750 ? 42.463 14.113 -9.161 1.00 94.69 750 ALA A CA 1
ATOM 5691 C C . ALA A 1 750 ? 42.362 14.762 -7.772 1.00 94.69 750 ALA A C 1
ATOM 5693 O O . ALA A 1 750 ? 42.994 14.332 -6.802 1.00 94.69 750 ALA A O 1
ATOM 5694 N N . THR A 1 751 ? 41.553 15.809 -7.684 1.00 95.19 751 THR A N 1
ATOM 5695 C CA . THR A 1 751 ? 41.167 16.445 -6.425 1.00 95.19 751 THR A CA 1
ATOM 5696 C C . THR A 1 751 ? 40.169 15.578 -5.659 1.00 95.19 751 THR A C 1
ATOM 5698 O O . THR A 1 751 ? 39.502 14.719 -6.230 1.00 95.19 751 THR A O 1
ATOM 5701 N N . PHE A 1 752 ? 40.022 15.841 -4.358 1.00 95.06 752 PHE A N 1
ATOM 5702 C CA . PHE A 1 752 ? 39.031 15.168 -3.513 1.00 95.06 752 PHE A CA 1
ATOM 5703 C C . PHE A 1 752 ? 37.613 15.224 -4.110 1.00 95.06 752 PHE A C 1
ATOM 5705 O O . PHE A 1 752 ? 36.953 14.193 -4.201 1.00 95.06 752 PHE A O 1
ATOM 5712 N N . ASN A 1 753 ? 37.177 16.399 -4.580 1.00 95.06 753 ASN A N 1
ATOM 5713 C CA . ASN A 1 753 ? 35.841 16.560 -5.158 1.00 95.06 753 ASN A CA 1
ATOM 5714 C C . ASN A 1 753 ? 35.675 15.760 -6.452 1.00 95.06 753 ASN A C 1
ATOM 5716 O O . ASN A 1 753 ? 34.664 15.091 -6.603 1.00 95.06 753 ASN A O 1
ATOM 5720 N N . GLU A 1 754 ? 36.668 15.771 -7.347 1.00 95.75 754 GLU A N 1
ATOM 5721 C CA . GLU A 1 754 ? 36.598 15.004 -8.600 1.00 95.75 754 GLU A CA 1
ATOM 5722 C C . GLU A 1 754 ? 36.437 13.500 -8.346 1.00 95.75 754 GLU A C 1
ATOM 5724 O O . GLU A 1 754 ? 35.651 12.849 -9.031 1.00 95.75 754 GLU A O 1
ATOM 5729 N N . VAL A 1 755 ? 37.141 12.962 -7.343 1.00 97.19 755 VAL A N 1
ATOM 5730 C CA . VAL A 1 755 ? 37.053 11.540 -6.969 1.00 97.19 755 VAL A CA 1
ATOM 5731 C C . VAL A 1 755 ? 35.676 11.196 -6.400 1.00 97.19 755 VAL A C 1
ATOM 5733 O O . VAL A 1 755 ? 35.083 10.172 -6.744 1.00 97.19 755 VAL A O 1
ATOM 5736 N N . VAL A 1 756 ? 35.146 12.053 -5.522 1.00 96.50 756 VAL A N 1
ATOM 5737 C CA . VAL A 1 756 ? 33.823 11.844 -4.919 1.00 96.50 756 VAL A CA 1
ATOM 5738 C C . VAL A 1 756 ? 32.718 11.983 -5.970 1.00 96.50 756 VAL A C 1
ATOM 5740 O O . VAL A 1 756 ? 31.833 11.132 -6.025 1.00 96.50 756 VAL A O 1
ATOM 5743 N N . GLU A 1 757 ? 32.778 13.001 -6.829 1.00 96.19 757 GLU A N 1
ATOM 5744 C CA . GLU A 1 757 ? 31.794 13.245 -7.893 1.00 96.19 757 GLU A CA 1
ATOM 5745 C C . GLU A 1 757 ? 31.760 12.102 -8.919 1.00 96.19 757 GLU A C 1
ATOM 5747 O O . GLU A 1 757 ? 30.675 11.611 -9.257 1.00 96.19 757 GLU A O 1
ATOM 5752 N N . ASP A 1 758 ? 32.920 11.609 -9.377 1.00 96.81 758 ASP A N 1
ATOM 5753 C CA . ASP A 1 758 ? 32.942 10.458 -10.285 1.00 96.81 758 ASP A CA 1
ATOM 5754 C C . ASP A 1 758 ? 32.366 9.208 -9.608 1.00 96.81 758 ASP A C 1
ATOM 5756 O O . ASP A 1 758 ? 31.528 8.521 -10.198 1.00 96.81 758 ASP A O 1
ATOM 5760 N N . TYR A 1 759 ? 32.743 8.920 -8.358 1.00 96.69 759 TYR A N 1
ATOM 5761 C CA . TYR A 1 759 ? 32.194 7.779 -7.625 1.00 96.69 759 TYR A CA 1
ATOM 5762 C C . TYR A 1 759 ? 30.664 7.866 -7.503 1.00 96.69 759 TYR A C 1
ATOM 5764 O O . TYR A 1 759 ? 29.956 6.916 -7.868 1.00 96.69 759 TYR A O 1
ATOM 5772 N N . MET A 1 760 ? 30.160 9.024 -7.068 1.00 96.25 760 MET A N 1
ATOM 5773 C CA . MET A 1 760 ? 28.739 9.264 -6.812 1.00 96.25 760 MET A CA 1
ATOM 5774 C C . MET A 1 760 ? 27.883 9.324 -8.077 1.00 96.25 760 MET A C 1
ATOM 5776 O O . MET A 1 760 ? 26.690 9.032 -8.006 1.00 96.25 760 MET A O 1
ATOM 5780 N N . THR A 1 761 ? 28.477 9.558 -9.249 1.00 96.56 761 THR A N 1
ATOM 5781 C CA . THR A 1 761 ? 27.775 9.416 -10.539 1.00 96.56 761 THR A CA 1
ATOM 5782 C C . THR A 1 761 ? 27.158 8.020 -10.698 1.00 96.56 761 THR A C 1
ATOM 5784 O O . THR A 1 761 ? 26.085 7.869 -11.274 1.00 96.56 761 THR A O 1
ATOM 5787 N N . THR A 1 762 ? 27.779 6.983 -10.123 1.00 95.50 762 THR A N 1
ATOM 5788 C CA . THR A 1 762 ? 27.183 5.637 -10.106 1.00 95.50 762 THR A CA 1
ATOM 5789 C C . THR A 1 762 ? 25.866 5.605 -9.332 1.00 95.50 762 THR A C 1
ATOM 5791 O O . THR A 1 762 ? 24.919 4.953 -9.760 1.00 95.50 762 THR A O 1
ATOM 5794 N N . TYR A 1 763 ? 25.784 6.318 -8.209 1.00 93.88 763 TYR A N 1
ATOM 5795 C CA . TYR A 1 763 ? 24.572 6.351 -7.397 1.00 93.88 763 TYR A CA 1
ATOM 5796 C C . TYR A 1 763 ? 23.460 7.170 -8.048 1.00 93.88 763 TYR A C 1
ATOM 5798 O O . TYR A 1 763 ? 22.292 6.815 -7.920 1.00 93.88 763 TYR A O 1
ATOM 5806 N N . TYR A 1 764 ? 23.815 8.200 -8.813 1.00 94.50 764 TYR A N 1
ATOM 5807 C CA . TYR A 1 764 ? 22.868 8.889 -9.681 1.00 94.50 764 TYR A CA 1
ATOM 5808 C C . TYR A 1 764 ? 22.312 7.951 -10.769 1.00 94.50 764 TYR A C 1
ATOM 5810 O O . TYR A 1 764 ? 21.103 7.769 -10.864 1.00 94.50 764 TYR A O 1
ATOM 5818 N N . ASN A 1 765 ? 23.182 7.254 -11.508 1.00 95.31 765 ASN A N 1
ATOM 5819 C CA . ASN A 1 765 ? 22.786 6.386 -12.629 1.00 95.31 765 ASN A CA 1
ATOM 5820 C C . ASN A 1 765 ? 21.930 5.165 -12.235 1.00 95.31 765 ASN A C 1
ATOM 5822 O O . ASN A 1 765 ? 21.205 4.616 -13.068 1.00 95.31 765 ASN A O 1
ATOM 5826 N N . TYR A 1 766 ? 22.048 4.692 -10.992 1.00 92.44 766 TYR A N 1
ATOM 5827 C CA . TYR A 1 766 ? 21.256 3.566 -10.487 1.00 92.44 766 TYR A CA 1
ATOM 5828 C C . TYR A 1 766 ? 20.059 3.996 -9.641 1.00 92.44 766 TYR A C 1
ATOM 5830 O O . TYR A 1 766 ? 19.015 3.357 -9.733 1.00 92.44 766 TYR A O 1
ATOM 5838 N N . TYR A 1 767 ? 20.202 5.043 -8.829 1.00 91.06 767 TYR A N 1
ATOM 5839 C CA . TYR A 1 767 ? 19.256 5.355 -7.753 1.00 91.06 767 TYR A CA 1
ATOM 5840 C C . TYR A 1 767 ? 18.794 6.820 -7.742 1.00 91.06 767 TYR A C 1
ATOM 5842 O O . TYR A 1 767 ? 18.101 7.226 -6.814 1.00 91.06 767 TYR A O 1
ATOM 5850 N N . GLY A 1 768 ? 19.212 7.645 -8.710 1.00 90.00 768 GLY A N 1
ATOM 5851 C CA . GLY A 1 768 ? 18.818 9.056 -8.789 1.00 90.00 768 GLY A CA 1
ATOM 5852 C C . GLY A 1 768 ? 19.340 9.927 -7.640 1.00 90.00 768 GLY A C 1
ATOM 5853 O O . GLY A 1 768 ? 18.760 10.966 -7.345 1.00 90.00 768 GLY A O 1
ATOM 5854 N N . VAL A 1 769 ? 20.416 9.520 -6.955 1.00 90.31 769 VAL A N 1
ATOM 5855 C CA . VAL A 1 769 ? 20.976 10.295 -5.834 1.00 90.31 769 VAL A CA 1
ATOM 5856 C C . VAL A 1 769 ? 21.659 11.562 -6.358 1.00 90.31 769 VAL A C 1
ATOM 5858 O O . VAL A 1 769 ? 22.760 11.504 -6.906 1.00 90.31 769 VAL A O 1
ATOM 5861 N N . GLU A 1 770 ? 21.010 12.712 -6.173 1.00 88.62 770 GLU A N 1
ATOM 5862 C CA . GLU A 1 770 ? 21.502 14.006 -6.654 1.00 88.62 770 GLU A CA 1
ATOM 5863 C C . GLU A 1 770 ? 22.572 14.632 -5.734 1.00 88.62 770 GLU A C 1
ATOM 5865 O O . GLU A 1 770 ? 22.463 14.541 -4.502 1.00 88.62 770 GLU A O 1
ATOM 5870 N N . PRO A 1 771 ? 23.586 15.323 -6.300 1.00 89.44 771 PRO A N 1
ATOM 5871 C CA . PRO A 1 771 ? 24.560 16.097 -5.534 1.00 89.44 771 PRO A CA 1
ATOM 5872 C C . PRO A 1 771 ? 23.919 17.121 -4.593 1.00 89.44 771 PRO A C 1
ATOM 5874 O O . PRO A 1 771 ? 22.999 17.843 -4.966 1.00 89.44 771 PRO A O 1
ATOM 5877 N N . GLY A 1 772 ? 24.452 17.226 -3.374 1.00 82.88 772 GLY A N 1
ATOM 5878 C CA . GLY A 1 772 ? 23.997 18.198 -2.371 1.00 82.88 772 GLY A CA 1
ATOM 5879 C C . GLY A 1 772 ? 22.807 17.747 -1.519 1.00 82.88 772 GLY A C 1
ATOM 5880 O O . GLY A 1 772 ? 22.391 18.493 -0.638 1.00 82.88 772 GLY A O 1
ATOM 5881 N N . THR A 1 773 ? 22.282 16.539 -1.739 1.00 85.12 773 THR A N 1
ATOM 5882 C CA . THR A 1 773 ? 21.292 15.916 -0.847 1.00 85.12 773 THR A CA 1
ATOM 5883 C C . THR A 1 773 ? 21.958 15.285 0.381 1.00 85.12 773 THR A C 1
ATOM 5885 O O . THR A 1 773 ? 23.117 14.868 0.331 1.00 85.12 773 THR A O 1
ATOM 5888 N N . ASP A 1 774 ? 21.217 15.132 1.481 1.00 77.94 774 ASP A N 1
ATOM 5889 C CA . ASP A 1 774 ? 21.717 14.428 2.675 1.00 77.94 774 ASP A CA 1
ATOM 5890 C C . ASP A 1 774 ? 22.100 12.973 2.359 1.00 77.94 774 ASP A C 1
ATOM 5892 O O . ASP A 1 774 ? 23.099 12.461 2.865 1.00 77.94 774 ASP A O 1
ATOM 5896 N N . LYS A 1 775 ? 21.348 12.326 1.453 1.00 81.62 775 LYS A N 1
ATOM 5897 C CA . LYS A 1 775 ? 21.648 10.975 0.954 1.00 81.62 775 LYS A CA 1
ATOM 5898 C C . LYS A 1 775 ? 22.999 10.933 0.240 1.00 81.62 775 LYS A C 1
ATOM 5900 O O . LYS A 1 775 ? 23.784 10.023 0.490 1.00 81.62 775 LYS A O 1
ATOM 5905 N N . TYR A 1 776 ? 23.294 11.926 -0.600 1.00 89.62 776 TYR A N 1
ATOM 5906 C CA . TYR A 1 776 ? 24.580 12.028 -1.288 1.00 89.62 776 TYR A CA 1
ATOM 5907 C C . TYR A 1 776 ? 25.744 12.111 -0.299 1.00 89.62 776 TYR A C 1
ATOM 5909 O O . TYR A 1 776 ? 26.696 11.338 -0.404 1.00 89.62 776 TYR A O 1
ATOM 5917 N N . THR A 1 777 ? 25.649 13.018 0.676 1.00 86.50 777 THR A N 1
ATOM 5918 C CA . THR A 1 777 ? 26.697 13.229 1.684 1.00 86.50 777 THR A CA 1
ATOM 5919 C C . THR A 1 777 ? 26.924 11.963 2.505 1.00 86.50 777 THR A C 1
ATOM 5921 O O . THR A 1 777 ? 28.052 11.479 2.579 1.00 86.50 777 THR A O 1
ATOM 5924 N N . ALA A 1 778 ? 25.851 11.361 3.024 1.00 80.19 778 ALA A N 1
ATOM 5925 C CA . ALA A 1 778 ? 25.940 10.159 3.847 1.00 80.19 778 ALA A CA 1
ATOM 5926 C C . ALA A 1 778 ? 26.562 8.970 3.095 1.00 80.19 778 ALA A C 1
ATOM 5928 O O . ALA A 1 778 ? 27.414 8.269 3.644 1.00 80.19 778 ALA A O 1
ATOM 5929 N N . ILE A 1 779 ? 26.185 8.748 1.829 1.00 85.50 779 ILE A N 1
ATOM 5930 C CA . ILE A 1 779 ? 26.741 7.666 0.999 1.00 85.50 779 ILE A CA 1
ATOM 5931 C C . ILE A 1 779 ? 28.218 7.925 0.681 1.00 85.50 779 ILE A C 1
ATOM 5933 O O . ILE A 1 779 ? 29.025 6.997 0.750 1.00 85.50 779 ILE A O 1
ATOM 5937 N N . ALA A 1 780 ? 28.589 9.161 0.335 1.00 88.88 780 ALA A N 1
ATOM 5938 C CA . ALA A 1 780 ? 29.969 9.504 0.007 1.00 88.88 780 ALA A CA 1
ATOM 5939 C C . ALA A 1 780 ? 30.904 9.324 1.215 1.00 88.88 780 ALA A C 1
ATOM 5941 O O . ALA A 1 780 ? 31.969 8.711 1.080 1.00 88.88 780 ALA A O 1
ATOM 5942 N N . GLU A 1 781 ? 30.495 9.829 2.384 1.00 86.44 781 GLU A N 1
ATOM 5943 C CA . GLU A 1 781 ? 31.270 9.789 3.630 1.00 86.44 781 GLU A CA 1
ATOM 5944 C C . GLU A 1 781 ? 31.509 8.360 4.112 1.00 86.44 781 GLU A C 1
ATOM 5946 O O . GLU A 1 781 ? 32.640 7.990 4.428 1.00 86.44 781 GLU A O 1
ATOM 5951 N N . SER A 1 782 ? 30.463 7.538 4.107 1.00 79.00 782 SER A N 1
ATOM 5952 C CA . SER A 1 782 ? 30.509 6.158 4.598 1.00 79.00 782 SER A CA 1
ATOM 5953 C C . SER A 1 782 ? 31.177 5.166 3.651 1.00 79.00 782 SER A C 1
ATOM 5955 O O . SER A 1 782 ? 31.741 4.180 4.124 1.00 79.00 782 SER A O 1
ATOM 5957 N N . ASN A 1 783 ? 31.154 5.426 2.339 1.00 87.12 783 ASN A N 1
ATOM 5958 C CA . ASN A 1 783 ? 31.729 4.533 1.337 1.00 87.12 783 ASN A CA 1
ATOM 5959 C C . ASN A 1 783 ? 33.101 5.015 0.869 1.00 87.12 783 ASN A C 1
ATOM 5961 O O . ASN A 1 783 ? 34.123 4.674 1.468 1.00 87.12 783 ASN A O 1
ATOM 5965 N N . ILE A 1 784 ? 33.155 5.770 -0.233 1.00 93.31 784 ILE A N 1
ATOM 5966 C CA . ILE A 1 784 ? 34.416 6.023 -0.933 1.00 93.31 784 ILE A CA 1
ATOM 5967 C C . ILE A 1 784 ? 35.396 6.840 -0.092 1.00 93.31 784 ILE A C 1
ATOM 5969 O O . ILE A 1 784 ? 36.592 6.545 -0.102 1.00 93.31 784 ILE A O 1
ATOM 5973 N N . ILE A 1 785 ? 34.900 7.805 0.691 1.00 93.75 785 ILE A N 1
ATOM 5974 C CA . ILE A 1 785 ? 35.741 8.641 1.551 1.00 93.75 785 ILE A CA 1
ATOM 5975 C C . ILE A 1 785 ? 36.371 7.779 2.650 1.00 93.75 785 ILE A C 1
ATOM 5977 O O . ILE A 1 785 ? 37.600 7.711 2.731 1.00 93.75 785 ILE A O 1
ATOM 5981 N N . LYS A 1 786 ? 35.560 7.046 3.424 1.00 88.50 786 LYS A N 1
ATOM 5982 C CA . LYS A 1 786 ? 36.031 6.131 4.481 1.00 88.50 786 LYS A CA 1
ATOM 5983 C C . LYS A 1 786 ? 36.955 5.034 3.957 1.00 88.50 786 LYS A C 1
ATOM 5985 O O . LYS A 1 786 ? 37.965 4.701 4.586 1.00 88.50 786 LYS A O 1
ATOM 5990 N N . THR A 1 787 ? 36.653 4.500 2.777 1.00 90.19 787 THR A N 1
ATOM 5991 C CA . THR A 1 787 ? 37.472 3.469 2.131 1.00 90.19 787 THR A CA 1
ATOM 5992 C C . THR A 1 787 ? 38.862 4.003 1.786 1.00 90.19 787 THR A C 1
ATOM 5994 O O . THR A 1 787 ? 39.865 3.364 2.105 1.00 90.19 787 THR A O 1
ATOM 5997 N N . LEU A 1 788 ? 38.951 5.191 1.182 1.00 95.38 788 LEU A N 1
ATOM 5998 C CA . LEU A 1 788 ? 40.235 5.807 0.840 1.00 95.38 788 LEU A CA 1
ATOM 5999 C C . LEU A 1 788 ? 40.991 6.310 2.077 1.00 95.38 788 LEU A C 1
ATOM 6001 O O . LEU A 1 788 ? 42.211 6.180 2.120 1.00 95.38 788 LEU A O 1
ATOM 6005 N N . GLN A 1 789 ? 40.297 6.811 3.107 1.00 94.25 789 GLN A N 1
ATOM 6006 C CA . GLN A 1 789 ? 40.899 7.127 4.413 1.00 94.25 789 GLN A CA 1
ATOM 6007 C C . GLN A 1 789 ? 41.610 5.907 4.995 1.00 94.25 789 GLN A C 1
ATOM 6009 O O . GLN A 1 789 ? 42.776 5.991 5.385 1.00 94.25 789 GLN A O 1
ATOM 6014 N N . THR A 1 790 ? 40.933 4.758 4.974 1.00 90.62 790 THR A N 1
ATOM 6015 C CA . THR A 1 790 ? 41.487 3.484 5.442 1.00 90.62 790 THR A CA 1
ATOM 6016 C C . THR A 1 790 ? 42.664 3.040 4.573 1.00 90.62 790 THR A C 1
ATOM 6018 O O . THR A 1 790 ? 43.727 2.717 5.100 1.00 90.62 790 THR A O 1
ATOM 6021 N N . ALA A 1 791 ? 42.516 3.078 3.245 1.00 92.06 791 ALA A N 1
ATOM 6022 C CA . ALA A 1 791 ? 43.561 2.668 2.307 1.00 92.06 791 ALA A CA 1
ATOM 6023 C C . ALA A 1 791 ? 44.824 3.542 2.398 1.00 92.06 791 ALA A C 1
ATOM 6025 O O . ALA A 1 791 ? 45.938 3.039 2.253 1.00 92.06 791 ALA A O 1
ATOM 6026 N N . PHE A 1 792 ? 44.667 4.847 2.635 1.00 95.88 792 PHE A N 1
ATOM 6027 C CA . PHE A 1 792 ? 45.779 5.799 2.710 1.00 95.88 792 PHE A CA 1
ATOM 6028 C C . PHE A 1 792 ? 46.294 6.010 4.139 1.00 95.88 792 PHE A C 1
ATOM 6030 O O . PHE A 1 792 ? 47.332 6.647 4.318 1.00 95.88 792 PHE A O 1
ATOM 6037 N N . GLY A 1 793 ? 45.597 5.481 5.149 1.00 93.06 793 GLY A N 1
ATOM 6038 C CA . GLY A 1 793 ? 45.931 5.671 6.559 1.00 93.06 793 GLY A CA 1
ATOM 6039 C C . GLY A 1 793 ? 45.833 7.134 6.999 1.00 93.06 793 GLY A C 1
ATOM 6040 O O . GLY A 1 793 ? 46.715 7.618 7.708 1.00 93.06 793 GLY A O 1
ATOM 6041 N N . VAL A 1 794 ? 44.800 7.852 6.544 1.00 92.31 794 VAL A N 1
ATOM 6042 C CA . VAL A 1 794 ? 44.579 9.278 6.843 1.00 92.31 794 VAL A CA 1
ATOM 6043 C C . VAL A 1 794 ? 43.233 9.501 7.525 1.00 92.31 794 VAL A C 1
ATOM 6045 O O . VAL A 1 794 ? 42.240 8.880 7.164 1.00 92.31 794 VAL A O 1
ATOM 6048 N N . GLU A 1 795 ? 43.187 10.427 8.483 1.00 87.69 795 GLU A N 1
ATOM 6049 C CA . GLU A 1 795 ? 41.943 10.788 9.180 1.00 87.69 795 GLU A CA 1
ATOM 6050 C C . GLU A 1 795 ? 41.032 11.688 8.336 1.00 87.69 795 GLU A C 1
ATOM 6052 O O . GLU A 1 795 ? 39.817 11.580 8.417 1.00 87.69 795 GLU A O 1
ATOM 6057 N N . ASP A 1 796 ? 41.594 12.566 7.501 1.00 90.50 796 ASP A N 1
ATOM 6058 C CA . ASP A 1 796 ? 40.838 13.505 6.664 1.00 90.50 796 ASP A CA 1
ATOM 6059 C C . ASP A 1 796 ? 41.354 13.452 5.226 1.00 90.50 796 ASP A C 1
ATOM 6061 O O . ASP A 1 796 ? 42.432 13.964 4.906 1.00 90.50 796 ASP A O 1
ATOM 6065 N N . LEU A 1 797 ? 40.566 12.821 4.356 1.00 91.12 797 LEU A N 1
ATOM 6066 C CA . LEU A 1 797 ? 40.914 12.637 2.952 1.00 91.12 797 LEU A CA 1
ATOM 6067 C C . LEU A 1 797 ? 40.988 13.967 2.192 1.00 91.12 797 LEU A C 1
ATOM 6069 O O . LEU A 1 797 ? 41.826 14.115 1.308 1.00 91.12 797 LEU A O 1
ATOM 6073 N N . SER A 1 798 ? 40.168 14.958 2.560 1.00 91.00 798 SER A N 1
ATOM 6074 C CA . SER A 1 798 ? 40.109 16.256 1.869 1.00 91.00 798 SER A CA 1
ATOM 6075 C C . SER A 1 798 ? 41.398 17.075 2.019 1.00 91.00 798 SER A C 1
ATOM 6077 O O . SER A 1 798 ? 41.686 17.950 1.202 1.00 91.00 798 SER A O 1
ATOM 6079 N N . LYS A 1 799 ? 42.197 16.773 3.052 1.00 91.31 799 LYS A N 1
ATOM 6080 C CA . LYS A 1 799 ? 43.493 17.407 3.338 1.00 91.31 799 LYS A CA 1
ATOM 6081 C C . LYS A 1 799 ? 44.694 16.542 2.947 1.00 91.31 799 LYS A C 1
ATOM 6083 O O . LYS A 1 799 ? 45.833 16.983 3.111 1.00 91.31 799 LYS A O 1
ATOM 6088 N N . ALA A 1 800 ? 44.464 15.317 2.480 1.00 90.94 800 ALA A N 1
ATOM 6089 C CA . ALA A 1 800 ? 45.519 14.367 2.160 1.00 90.94 800 ALA A CA 1
ATOM 6090 C C . ALA A 1 800 ? 46.133 14.623 0.773 1.00 90.94 800 ALA A C 1
ATOM 6092 O O . ALA A 1 800 ? 45.478 15.098 -0.152 1.00 90.94 800 ALA A O 1
ATOM 6093 N N . ASP A 1 801 ? 47.404 14.249 0.606 1.00 92.94 801 ASP A N 1
ATOM 6094 C CA . ASP A 1 801 ? 48.024 14.140 -0.718 1.00 92.94 801 ASP A CA 1
ATOM 6095 C C . ASP A 1 801 ? 47.553 12.835 -1.371 1.00 92.94 801 ASP A C 1
ATOM 6097 O O . ASP A 1 801 ? 48.131 11.766 -1.154 1.00 92.94 801 ASP A O 1
ATOM 6101 N N . LEU A 1 802 ? 46.463 12.923 -2.136 1.00 96.06 802 LEU A N 1
ATOM 6102 C CA . LEU A 1 802 ? 45.798 11.770 -2.746 1.00 96.06 802 LEU A CA 1
ATOM 6103 C C . LEU A 1 802 ? 46.705 11.020 -3.724 1.00 96.06 802 LEU A C 1
ATOM 6105 O O . LEU A 1 802 ? 46.711 9.789 -3.744 1.00 96.06 802 LEU A O 1
ATOM 6109 N N . GLN A 1 803 ? 47.526 11.741 -4.493 1.00 94.94 803 GLN A N 1
ATOM 6110 C CA . GLN A 1 803 ? 48.457 11.115 -5.429 1.00 94.94 803 GLN A CA 1
ATOM 6111 C C . GLN A 1 803 ? 49.541 10.333 -4.694 1.00 94.94 803 GLN A C 1
ATOM 6113 O O . GLN A 1 803 ? 49.899 9.224 -5.109 1.00 94.94 803 GLN A O 1
ATOM 6118 N N . LYS A 1 804 ? 50.078 10.887 -3.605 1.00 94.12 804 LYS A N 1
ATOM 6119 C CA . LYS A 1 804 ? 51.019 10.159 -2.754 1.00 94.12 804 LYS A CA 1
ATOM 6120 C C . LYS A 1 804 ? 50.343 8.961 -2.083 1.00 94.12 804 LYS A C 1
ATOM 6122 O O . LYS A 1 804 ? 50.915 7.875 -2.125 1.00 94.12 804 LYS A O 1
ATOM 6127 N N . GLY A 1 805 ? 49.140 9.134 -1.534 1.00 96.50 805 GLY A N 1
ATOM 6128 C CA . GLY A 1 805 ? 48.358 8.061 -0.909 1.00 96.50 805 GLY A CA 1
ATOM 6129 C C . GLY A 1 805 ? 48.136 6.877 -1.851 1.00 96.50 805 GLY A C 1
ATOM 6130 O O . GLY A 1 805 ? 48.449 5.741 -1.499 1.00 96.50 805 GLY A O 1
ATOM 6131 N N . ALA A 1 806 ? 47.722 7.144 -3.093 1.00 97.69 806 ALA A N 1
ATOM 6132 C CA . ALA A 1 806 ? 47.541 6.112 -4.111 1.00 97.69 806 ALA A CA 1
ATOM 6133 C C . ALA A 1 806 ? 48.855 5.403 -4.481 1.00 97.69 806 ALA A C 1
ATOM 6135 O O . ALA A 1 806 ? 48.881 4.178 -4.587 1.00 97.69 806 ALA A O 1
ATOM 6136 N N . LYS A 1 807 ? 49.965 6.142 -4.641 1.00 96.56 807 LYS A N 1
ATOM 6137 C CA . LYS A 1 807 ? 51.289 5.546 -4.913 1.00 96.56 807 LYS A CA 1
ATOM 6138 C C . LYS A 1 807 ? 51.751 4.643 -3.774 1.00 96.56 807 LYS A C 1
ATOM 6140 O O . LYS A 1 807 ? 52.257 3.554 -4.037 1.00 96.56 807 LYS A O 1
ATOM 6145 N N . ASP A 1 808 ? 51.590 5.090 -2.534 1.00 97.00 808 ASP A N 1
ATOM 6146 C CA . ASP A 1 808 ? 51.999 4.333 -1.352 1.00 97.00 808 ASP A CA 1
ATOM 6147 C C . ASP A 1 808 ? 51.144 3.072 -1.190 1.00 97.00 808 ASP A C 1
ATOM 6149 O O . ASP A 1 808 ? 51.696 1.991 -0.983 1.00 97.00 808 ASP A O 1
ATOM 6153 N N . TYR A 1 809 ? 49.827 3.176 -1.395 1.00 97.75 809 TYR A N 1
ATOM 6154 C CA . TYR A 1 809 ? 48.926 2.024 -1.408 1.00 97.75 809 TYR A CA 1
ATOM 6155 C C . TYR A 1 809 ? 49.307 1.015 -2.502 1.00 97.75 809 TYR A C 1
ATOM 6157 O O . TYR A 1 809 ? 49.482 -0.168 -2.218 1.00 97.75 809 TYR A O 1
ATOM 6165 N N . MET A 1 810 ? 49.527 1.472 -3.742 1.00 98.06 810 MET A N 1
ATOM 6166 C CA . MET A 1 810 ? 49.926 0.597 -4.855 1.00 98.06 810 MET A CA 1
ATOM 6167 C C . MET A 1 810 ? 51.249 -0.132 -4.582 1.00 98.06 810 MET A C 1
ATOM 6169 O O . MET A 1 810 ? 51.391 -1.307 -4.921 1.00 98.06 810 MET A O 1
ATOM 6173 N N . LYS A 1 811 ? 52.209 0.530 -3.926 1.00 97.12 811 LYS A N 1
ATOM 6174 C CA . LYS A 1 811 ? 53.453 -0.112 -3.473 1.00 97.12 811 LYS A CA 1
ATOM 6175 C C . LYS A 1 811 ? 53.207 -1.128 -2.366 1.00 97.12 811 LYS A C 1
ATOM 6177 O O . LYS A 1 811 ? 53.813 -2.196 -2.396 1.00 97.12 811 LYS A O 1
ATOM 6182 N N . ALA A 1 812 ? 52.330 -0.813 -1.413 1.00 96.62 812 ALA A N 1
ATOM 6183 C CA . ALA A 1 812 ? 51.991 -1.704 -0.307 1.00 96.62 812 ALA A CA 1
ATOM 6184 C C . ALA A 1 812 ? 51.359 -3.016 -0.799 1.00 96.62 812 ALA A C 1
ATOM 6186 O O . ALA A 1 812 ? 51.704 -4.078 -0.287 1.00 96.62 812 ALA A O 1
ATOM 6187 N N . ILE A 1 813 ? 50.530 -2.960 -1.847 1.00 96.62 813 ILE A N 1
ATOM 6188 C CA . ILE A 1 813 ? 49.956 -4.155 -2.494 1.00 96.62 813 ILE A CA 1
ATOM 6189 C C . ILE A 1 813 ? 50.906 -4.815 -3.519 1.00 96.62 813 ILE A C 1
ATOM 6191 O O . ILE A 1 813 ? 50.568 -5.824 -4.136 1.00 96.62 813 ILE A O 1
ATOM 6195 N N . GLY A 1 814 ? 52.119 -4.275 -3.697 1.00 95.50 814 GLY A N 1
ATOM 6196 C CA . GLY A 1 814 ? 53.227 -4.941 -4.387 1.00 95.50 814 GLY A CA 1
ATOM 6197 C C . GLY A 1 814 ? 53.595 -4.423 -5.781 1.00 95.50 814 GLY A C 1
ATOM 6198 O O . GLY A 1 814 ? 54.345 -5.110 -6.479 1.00 95.50 814 GLY A O 1
ATOM 6199 N N . LEU A 1 815 ? 53.101 -3.265 -6.235 1.00 97.50 815 LEU A N 1
ATOM 6200 C CA . LEU A 1 815 ? 53.567 -2.667 -7.496 1.00 97.50 815 LEU A CA 1
ATOM 6201 C C . LEU A 1 815 ? 54.956 -2.036 -7.344 1.00 97.50 815 LEU A C 1
ATOM 6203 O O . LEU A 1 815 ? 55.281 -1.394 -6.345 1.00 97.50 815 LEU A O 1
ATOM 6207 N N . THR A 1 816 ? 55.762 -2.155 -8.394 1.00 96.69 816 THR A N 1
ATOM 6208 C CA . THR A 1 816 ? 57.051 -1.468 -8.518 1.00 96.69 816 THR A CA 1
ATOM 6209 C C . THR A 1 816 ? 56.881 -0.036 -9.035 1.00 96.69 816 THR A C 1
ATOM 6211 O O . THR A 1 816 ? 55.927 0.287 -9.745 1.00 96.69 816 THR A O 1
ATOM 6214 N N . ASP A 1 817 ? 57.860 0.833 -8.766 1.00 91.88 817 ASP A N 1
ATOM 6215 C CA . ASP A 1 817 ? 57.881 2.202 -9.310 1.00 91.88 817 ASP A CA 1
ATOM 6216 C C . ASP A 1 817 ? 57.807 2.240 -10.850 1.00 91.88 817 ASP A C 1
ATOM 6218 O O . ASP A 1 817 ? 57.207 3.149 -11.429 1.00 91.88 817 ASP A O 1
ATOM 6222 N N . ALA A 1 818 ? 58.393 1.246 -11.526 1.00 89.56 818 ALA A N 1
ATOM 6223 C CA . ALA A 1 818 ? 58.374 1.140 -12.984 1.00 89.56 818 ALA A CA 1
ATOM 6224 C C . ALA A 1 818 ? 56.978 0.790 -13.524 1.00 89.56 818 ALA A C 1
ATOM 6226 O O . ALA A 1 818 ? 56.549 1.360 -14.533 1.00 89.56 818 ALA A O 1
ATOM 6227 N N . GLU A 1 819 ? 56.255 -0.104 -12.846 1.00 96.06 819 GLU A N 1
ATOM 6228 C CA . GLU A 1 819 ? 54.872 -0.456 -13.186 1.00 96.06 819 GLU A CA 1
ATOM 6229 C C . GLU A 1 819 ? 53.938 0.733 -12.958 1.00 96.06 819 GLU A C 1
ATOM 6231 O O . GLU A 1 819 ? 53.178 1.080 -13.860 1.00 96.06 819 GLU A O 1
ATOM 6236 N N . ILE A 1 820 ? 54.067 1.431 -11.822 1.00 95.38 820 ILE A N 1
ATOM 6237 C CA . ILE A 1 820 ? 53.289 2.645 -11.524 1.00 95.38 820 ILE A CA 1
ATOM 6238 C C . ILE A 1 820 ? 53.560 3.730 -12.576 1.00 95.38 820 ILE A C 1
ATOM 6240 O O . ILE A 1 820 ? 52.630 4.329 -13.111 1.00 95.38 820 ILE A O 1
ATOM 6244 N N . THR A 1 821 ? 54.826 3.956 -12.938 1.00 91.06 821 THR A N 1
ATOM 6245 C CA . THR A 1 821 ? 55.194 4.942 -13.971 1.00 91.06 821 THR A CA 1
ATOM 6246 C C . THR A 1 821 ? 54.613 4.577 -15.339 1.00 91.06 821 THR A C 1
ATOM 6248 O O . THR A 1 821 ? 54.120 5.448 -16.061 1.00 91.06 821 THR A O 1
ATOM 6251 N N . SER A 1 822 ? 54.651 3.293 -15.703 1.00 91.88 822 SER A N 1
ATOM 6252 C CA . SER A 1 822 ? 54.095 2.801 -16.969 1.00 91.88 822 SER A CA 1
ATOM 6253 C C . SER A 1 822 ? 52.575 2.946 -16.999 1.00 91.88 822 SER A C 1
ATOM 6255 O O . SER A 1 822 ? 52.033 3.419 -17.995 1.00 91.88 822 SER A O 1
ATOM 6257 N N . LEU A 1 823 ? 51.902 2.636 -15.888 1.00 95.81 823 LEU A N 1
ATOM 6258 C CA . LEU A 1 823 ? 50.466 2.833 -15.711 1.00 95.81 823 LEU A CA 1
ATOM 6259 C C . LEU A 1 823 ? 50.076 4.310 -15.872 1.00 95.81 823 LEU A C 1
ATOM 6261 O O . LEU A 1 823 ? 49.235 4.627 -16.709 1.00 95.81 823 LEU A O 1
ATOM 6265 N N . MET A 1 824 ? 50.743 5.222 -15.155 1.00 94.38 824 MET A N 1
ATOM 6266 C CA . MET A 1 824 ? 50.509 6.668 -15.277 1.00 94.38 824 MET A CA 1
ATOM 6267 C C . MET A 1 824 ? 50.722 7.162 -16.716 1.00 94.38 824 MET A C 1
ATOM 6269 O O . MET A 1 824 ? 49.931 7.942 -17.243 1.00 94.38 824 MET A O 1
ATOM 6273 N N . THR A 1 825 ? 51.777 6.681 -17.380 1.00 92.19 825 THR A N 1
ATOM 6274 C CA . THR A 1 825 ? 52.077 7.038 -18.775 1.00 92.19 825 THR A CA 1
ATOM 6275 C C . THR A 1 825 ? 50.985 6.553 -19.726 1.00 92.19 825 THR A C 1
ATOM 6277 O O . THR A 1 825 ? 50.548 7.298 -20.605 1.00 92.19 825 THR A O 1
ATOM 6280 N N . ASN A 1 826 ? 50.530 5.314 -19.551 1.00 94.56 826 ASN A N 1
ATOM 6281 C CA . ASN A 1 826 ? 49.467 4.714 -20.349 1.00 94.56 826 ASN A CA 1
ATOM 6282 C C . ASN A 1 826 ? 48.131 5.449 -20.186 1.00 94.56 826 ASN A C 1
ATOM 6284 O O . ASN A 1 826 ? 47.413 5.620 -21.168 1.00 94.56 826 ASN A O 1
ATOM 6288 N N . LEU A 1 827 ? 47.850 5.946 -18.981 1.00 94.94 827 LEU A N 1
ATOM 6289 C CA . LEU A 1 827 ? 46.672 6.752 -18.653 1.00 94.94 827 LEU A CA 1
ATOM 6290 C C . LEU A 1 827 ? 46.820 8.238 -19.024 1.00 94.94 827 LEU A C 1
ATOM 6292 O O . LEU A 1 827 ? 45.927 9.039 -18.759 1.00 94.94 827 LEU A O 1
ATOM 6296 N N . GLY A 1 828 ? 47.918 8.624 -19.681 1.00 88.75 828 GLY A N 1
ATOM 6297 C CA . GLY A 1 828 ? 48.084 9.954 -20.269 1.00 88.75 828 GLY A CA 1
ATOM 6298 C C . GLY A 1 828 ? 48.656 11.022 -19.337 1.00 88.75 828 GLY A C 1
ATOM 6299 O O . GLY A 1 828 ? 48.588 12.204 -19.683 1.00 88.75 828 GLY A O 1
ATOM 6300 N N . TYR A 1 829 ? 49.253 10.632 -18.205 1.00 83.81 829 TYR A N 1
ATOM 6301 C CA . TYR A 1 829 ? 49.848 11.567 -17.254 1.00 83.81 829 TYR A CA 1
ATOM 6302 C C . TYR A 1 829 ? 50.945 12.393 -17.926 1.00 83.81 829 TYR A C 1
ATOM 6304 O O . TYR A 1 829 ? 51.897 11.856 -18.501 1.00 83.81 829 TYR A O 1
ATOM 6312 N N . LYS A 1 830 ? 50.846 13.717 -17.813 1.00 65.25 830 LYS A N 1
ATOM 6313 C CA . LYS A 1 830 ? 51.910 14.643 -18.209 1.00 65.25 830 LYS A CA 1
ATOM 6314 C C . LYS A 1 830 ? 52.492 15.248 -16.947 1.00 65.25 830 LYS A C 1
ATOM 6316 O O . LYS A 1 830 ? 51.819 16.019 -16.271 1.00 65.25 830 LYS A O 1
ATOM 6321 N N . ALA A 1 831 ? 53.742 14.909 -16.641 1.00 53.75 831 ALA A N 1
ATOM 6322 C CA . ALA A 1 831 ? 54.448 15.541 -15.536 1.00 53.75 831 ALA A CA 1
ATOM 6323 C C . ALA A 1 831 ? 54.424 17.075 -15.717 1.00 53.75 831 ALA A C 1
ATOM 6325 O O . ALA A 1 831 ? 54.672 17.546 -16.835 1.00 53.75 831 ALA A O 1
ATOM 6326 N N . PRO A 1 832 ? 54.142 17.859 -14.662 1.00 43.94 832 PRO A N 1
ATOM 6327 C CA . PRO A 1 832 ? 54.282 19.306 -14.720 1.00 43.94 832 PRO A CA 1
ATOM 6328 C C . PRO A 1 832 ? 55.704 19.655 -15.164 1.00 43.94 832 PRO A C 1
ATOM 6330 O O . PRO A 1 832 ? 56.676 19.137 -14.608 1.00 43.94 832 PRO A O 1
ATOM 6333 N N . ALA A 1 833 ? 55.834 20.505 -16.184 1.00 38.19 833 ALA A N 1
ATOM 6334 C CA . ALA A 1 833 ? 57.133 21.003 -16.608 1.00 38.19 833 ALA A CA 1
ATOM 6335 C C . ALA A 1 833 ? 57.777 21.745 -15.428 1.00 38.19 833 ALA A C 1
ATOM 6337 O O . ALA A 1 833 ? 57.275 22.765 -14.962 1.00 38.19 833 ALA A O 1
ATOM 6338 N N . THR A 1 834 ? 58.878 21.208 -14.915 1.00 36.31 834 THR A N 1
ATOM 6339 C CA . THR A 1 834 ? 59.698 21.874 -13.908 1.00 36.31 834 THR A CA 1
ATOM 6340 C C . THR A 1 834 ? 60.369 23.092 -14.543 1.00 36.31 834 THR A C 1
ATOM 6342 O O . THR A 1 834 ? 61.264 22.915 -15.370 1.00 36.31 834 THR A O 1
ATOM 6345 N N . GLY A 1 835 ? 59.974 24.307 -14.153 1.00 34.66 835 GLY A N 1
ATOM 6346 C CA . GLY A 1 835 ? 60.772 25.512 -14.405 1.00 34.66 835 GLY A CA 1
ATOM 6347 C C . GLY A 1 835 ? 59.984 26.795 -14.672 1.00 34.66 835 GLY A C 1
ATOM 6348 O O . GLY A 1 835 ? 59.366 26.936 -15.719 1.00 34.66 835 GLY A O 1
ATOM 6349 N N . ASP A 1 836 ? 60.144 27.738 -13.743 1.00 28.20 836 ASP A N 1
ATOM 6350 C CA . ASP A 1 836 ? 60.112 29.198 -13.903 1.00 28.20 836 ASP A CA 1
ATOM 6351 C C . ASP A 1 836 ? 58.774 29.958 -14.029 1.00 28.20 836 ASP A C 1
ATOM 6353 O O . ASP A 1 836 ? 58.160 30.109 -15.078 1.00 28.20 836 ASP A O 1
ATOM 6357 N N . THR A 1 837 ? 58.402 30.538 -12.879 1.00 36.91 837 THR A N 1
ATOM 6358 C CA . THR A 1 837 ? 58.001 31.943 -12.649 1.00 36.91 837 THR A CA 1
ATOM 6359 C C . THR A 1 837 ? 57.302 32.720 -13.776 1.00 36.91 837 THR A C 1
ATOM 6361 O O . THR A 1 837 ? 57.940 33.135 -14.742 1.00 36.91 837 THR A O 1
ATOM 6364 N N . GLY A 1 838 ? 56.048 33.133 -13.543 1.00 24.58 838 GLY A N 1
ATOM 6365 C CA . GLY A 1 838 ? 55.421 34.206 -14.323 1.00 24.58 838 GLY A CA 1
ATOM 6366 C C . GLY A 1 838 ? 53.943 34.448 -14.003 1.00 24.58 838 GLY A C 1
ATOM 6367 O O . GLY A 1 838 ? 53.101 33.603 -14.267 1.00 24.58 838 GLY A O 1
ATOM 6368 N N . VAL A 1 839 ? 53.644 35.618 -13.439 1.00 26.00 839 VAL A N 1
ATOM 6369 C CA . VAL A 1 839 ? 52.312 36.152 -13.080 1.00 26.00 839 VAL A CA 1
ATOM 6370 C C . VAL A 1 839 ? 51.406 36.345 -14.310 1.00 26.00 839 VAL A C 1
ATOM 6372 O O . VAL A 1 839 ? 51.897 36.763 -15.356 1.00 26.00 839 VAL A O 1
ATOM 6375 N N . VAL A 1 840 ? 50.079 36.176 -14.163 1.00 23.62 840 VAL A N 1
ATOM 6376 C CA . VAL A 1 840 ? 49.083 36.656 -15.146 1.00 23.62 840 VAL A CA 1
ATOM 6377 C C . VAL A 1 840 ? 48.032 37.566 -14.493 1.00 23.62 840 VAL A C 1
ATOM 6379 O O . VAL A 1 840 ? 47.442 37.247 -13.464 1.00 23.62 840 VAL A O 1
ATOM 6382 N N . LEU A 1 841 ? 47.864 38.728 -15.130 1.00 20.45 841 LEU A N 1
ATOM 6383 C CA . LEU A 1 841 ? 46.949 39.843 -14.867 1.00 20.45 841 LEU A CA 1
ATOM 6384 C C . LEU A 1 841 ? 45.466 39.464 -15.057 1.00 20.45 841 LEU A C 1
ATOM 6386 O O . LEU A 1 841 ? 45.123 38.825 -16.049 1.00 20.45 841 LEU A O 1
ATOM 6390 N N . TYR A 1 842 ? 44.579 40.015 -14.222 1.00 24.42 842 TYR A N 1
ATOM 6391 C CA . TYR A 1 842 ? 43.149 40.133 -14.535 1.00 24.42 842 TYR A CA 1
ATOM 6392 C C . TYR A 1 842 ? 42.870 41.456 -15.257 1.00 24.42 842 TYR A C 1
ATOM 6394 O O . TYR A 1 842 ? 43.202 42.527 -14.746 1.00 24.42 842 TYR A O 1
ATOM 6402 N N . VAL A 1 843 ? 42.208 41.392 -16.414 1.00 22.81 843 VAL A N 1
ATOM 6403 C CA . VAL A 1 843 ? 41.564 42.550 -17.050 1.00 22.81 843 VAL A CA 1
ATOM 6404 C C . VAL A 1 843 ? 40.081 42.233 -17.182 1.00 22.81 843 VAL A C 1
ATOM 6406 O O . VAL A 1 843 ? 39.686 41.364 -17.954 1.00 22.81 843 VAL A O 1
ATOM 6409 N N . GLY A 1 844 ? 39.271 42.917 -16.377 1.00 23.56 844 GLY A N 1
ATOM 6410 C CA . GLY A 1 844 ? 37.820 42.851 -16.450 1.00 23.56 844 GLY A CA 1
ATOM 6411 C C . GLY A 1 844 ? 37.259 43.696 -17.591 1.00 23.56 844 GLY A C 1
ATOM 6412 O O . GLY A 1 844 ? 37.791 44.755 -17.924 1.00 23.56 844 GLY A O 1
ATOM 6413 N N . LEU A 1 845 ? 36.125 43.251 -18.126 1.00 23.09 845 LEU A N 1
ATOM 6414 C CA . LEU A 1 845 ? 35.142 44.117 -18.764 1.00 23.09 845 LEU A CA 1
ATOM 6415 C C . LEU A 1 845 ? 33.748 43.555 -18.474 1.00 23.09 845 LEU A C 1
ATOM 6417 O O . LEU A 1 845 ? 33.345 42.512 -18.979 1.00 23.09 845 LEU A O 1
ATOM 6421 N N . ALA A 1 846 ? 33.055 44.258 -17.585 1.00 24.09 846 ALA A N 1
ATOM 6422 C CA . ALA A 1 846 ? 31.633 44.137 -17.321 1.00 24.09 846 ALA A CA 1
ATOM 6423 C C . ALA A 1 846 ? 30.816 44.700 -18.500 1.00 24.09 846 ALA A C 1
ATOM 6425 O O . ALA A 1 846 ? 31.262 45.663 -19.119 1.00 24.09 846 ALA A O 1
ATOM 6426 N N . LEU A 1 847 ? 29.612 44.169 -18.755 1.00 24.02 847 LEU A N 1
ATOM 6427 C CA . LEU A 1 847 ? 28.336 44.895 -18.582 1.00 24.02 847 LEU A CA 1
ATOM 6428 C C . LEU A 1 847 ? 27.111 44.104 -19.110 1.00 24.02 847 LEU A C 1
ATOM 6430 O O . LEU A 1 847 ? 27.066 43.709 -20.266 1.00 24.02 847 LEU A O 1
ATOM 6434 N N . LEU A 1 848 ? 26.111 44.010 -18.224 1.00 23.94 848 LEU A N 1
ATOM 6435 C CA . LEU A 1 848 ? 24.650 44.146 -18.387 1.00 23.94 848 LEU A CA 1
ATOM 6436 C C . LEU A 1 848 ? 23.837 43.359 -19.449 1.00 23.94 848 LEU A C 1
ATOM 6438 O O . LEU A 1 848 ? 23.871 43.635 -20.641 1.00 23.94 848 LEU A O 1
ATOM 6442 N N . ALA A 1 849 ? 22.960 42.502 -18.903 1.00 28.00 849 ALA A N 1
ATOM 6443 C CA . ALA A 1 849 ? 21.501 42.384 -19.091 1.00 28.00 849 ALA A CA 1
ATOM 6444 C C . ALA A 1 849 ? 20.810 43.036 -20.310 1.00 28.00 849 ALA A C 1
ATOM 6446 O O . ALA A 1 849 ? 20.889 44.251 -20.469 1.00 28.00 849 ALA A O 1
ATOM 6447 N N . LEU A 1 850 ? 19.963 42.256 -21.014 1.00 24.09 850 LEU A N 1
ATOM 6448 C CA . LEU A 1 850 ? 18.527 42.530 -21.263 1.00 24.09 850 LEU A CA 1
ATOM 6449 C C . LEU A 1 850 ? 17.876 41.506 -22.231 1.00 24.09 850 LEU A C 1
ATOM 6451 O O . LEU A 1 850 ? 18.427 41.179 -23.274 1.00 24.09 850 LEU A O 1
ATOM 6455 N N . THR A 1 851 ? 16.633 41.132 -21.895 1.00 24.14 851 THR A N 1
ATOM 6456 C CA . THR A 1 851 ? 15.508 40.669 -22.749 1.00 24.14 851 THR A CA 1
ATOM 6457 C C . THR A 1 851 ? 15.434 39.232 -23.297 1.00 24.14 851 THR A C 1
ATOM 6459 O O . THR A 1 851 ? 16.179 38.853 -24.186 1.00 24.14 851 THR A O 1
ATOM 6462 N N . GLY A 1 852 ? 14.354 38.540 -22.892 1.00 23.02 852 GLY A N 1
ATOM 6463 C CA . GLY A 1 852 ? 13.452 37.820 -23.809 1.00 23.02 852 GLY A CA 1
ATOM 6464 C C . GLY A 1 852 ? 13.670 36.312 -23.947 1.00 23.02 852 GLY A C 1
ATOM 6465 O O . GLY A 1 852 ? 14.611 35.881 -24.597 1.00 23.02 852 GLY A O 1
ATOM 6466 N N . GLY A 1 853 ? 12.769 35.511 -23.370 1.00 24.83 853 GLY A N 1
ATOM 6467 C CA . GLY A 1 853 ? 12.800 34.051 -23.485 1.00 24.83 853 GLY A CA 1
ATOM 6468 C C . GLY A 1 853 ? 12.484 33.510 -24.883 1.00 24.83 853 GLY A C 1
ATOM 6469 O O . GLY A 1 853 ? 12.067 34.258 -25.761 1.00 24.83 853 GLY A O 1
ATOM 6470 N N . VAL A 1 854 ? 12.668 32.194 -25.042 1.00 24.97 854 VAL A N 1
ATOM 6471 C CA . VAL A 1 854 ? 11.736 31.219 -25.646 1.00 24.97 854 VAL A CA 1
ATOM 6472 C C . VAL A 1 854 ? 12.390 29.831 -25.554 1.00 24.97 854 VAL A C 1
ATOM 6474 O O . VAL A 1 854 ? 13.463 29.593 -26.103 1.00 24.97 854 VAL A O 1
ATOM 6477 N N . PHE A 1 855 ? 11.711 28.919 -24.856 1.00 24.91 855 PHE A N 1
ATOM 6478 C CA . PHE A 1 855 ? 11.870 27.471 -24.978 1.00 24.91 855 PHE A CA 1
ATOM 6479 C C . PHE A 1 855 ? 11.470 27.035 -26.395 1.00 24.91 855 PHE A C 1
ATOM 6481 O O . PHE A 1 855 ? 10.393 27.401 -26.866 1.00 24.91 855 PHE A O 1
ATOM 6488 N N . VAL A 1 856 ? 12.270 26.190 -27.048 1.00 25.19 856 VAL A N 1
ATOM 6489 C CA . VAL A 1 856 ? 11.810 25.399 -28.200 1.00 25.19 856 VAL A CA 1
ATOM 6490 C C . VAL A 1 856 ? 12.160 23.936 -27.952 1.00 25.19 856 VAL A C 1
ATOM 6492 O O . VAL A 1 856 ? 13.274 23.496 -28.217 1.00 25.19 856 VAL A O 1
ATOM 6495 N N . ALA A 1 857 ? 11.174 23.182 -27.472 1.00 27.45 857 ALA A N 1
ATOM 6496 C CA . ALA A 1 857 ? 11.140 21.735 -27.606 1.00 27.45 857 ALA A CA 1
ATOM 6497 C C . ALA A 1 857 ? 10.520 21.382 -28.967 1.00 27.45 857 ALA A C 1
ATOM 6499 O O . ALA A 1 857 ? 9.421 21.843 -29.277 1.00 27.45 857 ALA A O 1
ATOM 6500 N N . ARG A 1 858 ? 11.206 20.554 -29.766 1.00 28.88 858 ARG A N 1
ATOM 6501 C CA . ARG A 1 858 ? 10.599 19.657 -30.767 1.00 28.88 858 ARG A CA 1
ATOM 6502 C C . ARG A 1 858 ? 11.535 18.473 -31.024 1.00 28.88 858 ARG A C 1
ATOM 6504 O O . ARG A 1 858 ? 12.565 18.650 -31.669 1.00 28.88 858 ARG A O 1
ATOM 6511 N N . ARG A 1 859 ? 11.129 17.264 -30.623 1.00 25.25 859 ARG A N 1
ATOM 6512 C CA . ARG A 1 859 ? 11.459 16.043 -31.373 1.00 25.25 859 ARG A CA 1
ATOM 6513 C C . ARG A 1 859 ? 10.271 15.703 -32.262 1.00 25.25 859 ARG A C 1
ATOM 6515 O O . ARG A 1 859 ? 9.119 15.811 -31.853 1.00 25.25 859 ARG A O 1
ATOM 6522 N N . LYS A 1 860 ? 10.582 15.374 -33.508 1.00 30.61 860 LYS A N 1
ATOM 6523 C CA . LYS A 1 860 ? 9.650 15.046 -34.577 1.00 30.61 860 LYS A CA 1
ATOM 6524 C C . LYS A 1 860 ? 10.286 13.886 -35.320 1.00 30.61 860 LYS A C 1
ATOM 6526 O O . LYS A 1 860 ? 11.122 14.149 -36.167 1.00 30.61 860 LYS A O 1
ATOM 6531 N N . GLU A 1 861 ? 9.932 12.655 -34.977 1.00 34.41 861 GLU A N 1
ATOM 6532 C CA . GLU A 1 861 ? 10.253 11.470 -35.778 1.00 34.41 861 GLU A CA 1
ATOM 6533 C C . GLU A 1 861 ? 9.382 10.300 -35.303 1.00 34.41 861 GLU A C 1
ATOM 6535 O O . GLU A 1 861 ? 9.658 9.701 -34.272 1.00 34.41 861 GLU A O 1
ATOM 6540 N N . LEU A 1 862 ? 8.267 10.090 -36.016 1.00 33.50 862 LEU A N 1
ATOM 6541 C CA . LEU A 1 862 ? 7.737 8.799 -36.487 1.00 33.50 862 LEU A CA 1
ATOM 6542 C C . LEU A 1 862 ? 6.405 9.044 -37.230 1.00 33.50 862 LEU A C 1
ATOM 6544 O O . LEU A 1 862 ? 5.321 8.920 -36.669 1.00 33.50 862 LEU A O 1
ATOM 6548 N N . PHE A 1 863 ? 6.536 9.495 -38.483 1.00 33.47 863 PHE A N 1
ATOM 6549 C CA . PHE A 1 863 ? 5.756 9.115 -39.672 1.00 33.47 863 PHE A CA 1
ATOM 6550 C C . PHE A 1 863 ? 6.573 9.492 -40.908 1.00 33.47 863 PHE A C 1
ATOM 6552 O O . PHE A 1 863 ? 7.041 10.658 -40.963 1.00 33.47 863 PHE A O 1
#

Mean predicted aligned error: 19.44 Å

Secondary structure (DSSP, 8-state):
-HHHHT-SEEE--GGGGTT-HHHHHHHHTT-SSEEE-SSEEETTEESSB-EEEEEETTEEEEEEEEE-TTHHHHS-TTTTTTEEE--HHHHHHHHHHHHHHHHHTT-SEEEEEEE--SSGGGTTSSHHHHHHHSTT--EEEE-SS--EE-TT-SEEEEEE-TTSPEEEEE-TTTTS-EEEE-STTSEEEEEEE-TTT-SEEEEEEEEGGG-----HHHHHHHHHHHHHHHHHHT-EEEEESS-B---IIIIITTS--HHHHHHHHHHHHHHHHH-TTS-GGGEEEEEEGGG--S-B-SEEEEHHHHHHHSTT-PEEEEEEEEHHHHHHHHHHHTTTTTS--TTPEEEESEEEEEETTSPP-EEEEEPTT-SPEEESS--SEEEEEETTEEP-TTSEEEEEEEHHHHTT-TT-HHHHT-SEEEEEEEEHHHHHHHHHHHTSTTEE-GGGSS--S-EEEEPPP---SS-EEE----BTTTB-TT--EEEEEEHHIIIIIS---TT-EEEEEETTEEEEEEEESSGGGS-TT-EEEE-PBPTTSSB-SEEEEEETTS-HHHHTTSEEEEE-TTS-EEEEEPTT--SSEEEEEEEEETTTTHHHHHHHH----S-GGG-TTS-HHHHTT-EE---TTPPTTTEEEES-SS-GGGS-HHHHHHHHHHHT--EEEESS--HHHHHHSTTGGGSSGGGSEEEE----S-TTSHHHHHHHHHHHHHHHH--S-EEEE-SSSSSHHHHHHHHHHHHHT--HHHHHHHHHHHHHHHH---TTSHHHHHHHIIIIIHHHHHHHT-S-GGGS-HHHHHHHHHHHTT--HHHHHHHHHHTT-----------------------------------

pLDDT: mean 86.86, std 15.73, range [20.45, 98.81]

Nearest PDB structures (foldseek):
  2z1a-assembly1_A  TM=5.419E-01  e=1.074E-32  Thermus thermophilus HB8
  6tw0-assembly1_A  TM=5.549E-01  e=4.668E-31  Homo sapiens
  1ush-assembly1_A  TM=5.703E-01  e=3.937E-30  Escherichia coli K-12
  6ye2-assembly1_A  TM=5.379E-01  e=1.934E-30  Homo sapiens
  4h1s-assembly1_B  TM=5.153E-01  e=6.757E-29  Homo sapiens

Solvent-accessible surface area (backbone atoms only — not comparable to full-atom values): 46061 Å² total; per-residue (Å²): 107,61,68,65,74,59,52,68,68,42,48,54,45,40,72,57,33,62,76,9,52,70,50,35,55,60,56,57,71,69,51,82,41,49,55,20,24,50,34,40,24,44,90,89,36,58,76,42,48,37,62,55,73,50,78,56,94,92,38,35,40,17,39,33,14,33,47,35,50,57,28,65,77,76,18,54,56,84,45,45,67,70,57,45,62,39,50,46,72,59,26,38,53,45,49,40,54,48,48,52,51,34,48,75,74,58,33,65,40,34,35,37,33,35,17,29,15,77,47,80,89,35,60,70,44,14,57,63,48,42,60,74,73,27,74,84,62,67,34,35,43,41,36,78,50,41,31,36,37,50,56,66,36,62,46,30,31,64,49,56,47,99,86,67,46,77,33,70,44,80,32,96,58,20,88,45,55,42,34,25,43,36,56,94,66,49,33,48,73,43,81,41,65,38,77,88,80,57,39,80,77,46,76,49,75,44,58,48,88,80,58,88,84,75,58,70,68,41,52,51,53,51,46,69,56,43,52,63,49,52,54,55,30,63,35,65,71,34,33,28,76,30,61,27,53,25,40,57,71,88,20,30,14,47,46,72,27,23,38,37,37,54,49,21,45,21,54,51,48,46,41,64,72,76,40,76,85,59,64,71,78,45,32,32,18,43,42,42,18,57,60,48,62,36,53,47,61,58,38,75,34,29,49,47,48,46,39,54,20,37,71,79,74,44,26,37,21,42,34,44,36,37,30,54,43,52,51,47,27,51,37,29,22,44,52,57,43,73,50,64,40,45,38,14,70,23,53,25,44,48,32,35,38,41,35,44,70,48,79,68,45,59,34,97,55,53,43,93,96,48,94,46,53,40,60,64,53,85,80,35,55,45,66,66,21,39,68,87,37,77,62,51,54,85,44,72,29,38,40,35,28,38,43,57,42,45,66,23,43,78,46,24,46,51,43,46,69,34,92,43,67,50,73,70,77,44,45,45,47,59,40,39,55,49,33,40,42,70,73,48,67,24,40,49,45,76,88,43,55,52,53,90,68,43,58,45,77,41,68,52,79,84,82,72,84,77,74,36,28,29,71,56,54,51,77,75,69,23,25,41,99,60,22,36,36,32,38,74,40,42,16,49,50,48,37,58,80,68,62,49,52,79,9,18,24,30,31,39,37,42,95,92,44,78,45,81,26,40,30,32,55,48,57,84,54,47,59,80,69,38,62,31,33,32,37,32,62,40,96,89,69,44,59,33,72,45,33,27,38,34,23,16,96,41,42,33,29,53,76,67,62,52,28,43,80,47,67,53,98,86,69,50,70,53,58,44,67,21,92,92,56,68,74,58,38,60,45,47,80,42,87,67,34,85,57,67,32,35,41,58,42,51,54,59,68,54,63,67,77,51,56,72,76,83,43,77,89,50,52,60,37,40,58,11,38,40,46,66,52,76,40,49,46,44,22,86,82,28,38,31,37,14,26,25,47,54,52,61,93,54,62,29,7,70,41,20,26,52,43,40,55,74,66,56,53,43,34,36,39,35,42,47,37,41,65,68,61,51,65,65,31,82,66,30,87,79,40,62,64,67,76,42,51,69,48,58,48,47,40,71,87,54,77,82,40,68,68,31,34,47,40,51,37,52,50,52,48,50,50,30,74,46,88,60,21,34,34,38,20,19,72,65,22,54,64,65,24,27,55,55,48,41,40,52,37,17,51,39,50,23,52,62,64,53,46,51,52,60,51,44,49,44,44,32,49,55,49,65,48,49,87,89,38,73,66,37,52,42,47,42,51,67,41,64,48,45,50,48,16,62,63,49,74,43,96,52,59,85,80,48,64,41,35,57,32,30,50,53,39,44,40,73,46,65,49,49,73,68,45,52,51,37,30,42,50,60,40,45,46,70,79,79,80,87,76,82,91,83,91,84,84,88,81,87,81,87,83,83,90,85,84,83,89,81,92,82,90,82,88,86,88,93,131

Foldseek 3Di:
DCVLVPDAEAEDELVCQQQADVVSLVVCVPDPHAYAAQFKDAPPHHPGHAKDWDQDPNATEIEGEYYAPCSCVVHDVVRYPRMGGDADPRRLVSVLVSLVVSVVVPHLAYEYEYAQDDDPVSPPRHPVVNCVRRPRHQAYEYHNQLWAAAQQDQWIFRAAPPVRHTDIDGDPPSNHRYGYQGDPCQWDWDFDADPVVSHTPDIDIHGCVVDPDDDPSVVVVVCVVVVVVVCQQQDQQFFEQAKWFLDQPVGQFADATLVLVLLQVLLLVCCVVVVVVADSQQEKEKEFSLQQADIDGGTTDGLNNLCNRRVPQWFKKKFKAALQLVLQLQLQLCQPHNDGDRSHIRMDQWAKEFEQQDHQQFDPDCDVPDPGTTGPDRDGMDICDGNPHGRDRGDMHIYIYTPCLCCVHDNNVSNVVGPDMDTPSHGSSVSSSCCCCPVVVRYNDPVSNGGPNSYHYHHNPPPPPVWKWQADFDEPPQADPQAKGFIPAWLCCVCPVVPDDQLFFKWKDWPNDTDTAGEAQDQLLDDAQGKHWHFHADPVRGTGDTIIIDGHVHHPCVVVQQWDWDADPVRDITIDGGVPDDPGITMDIGGDGHSNRVLSNLVSVFDFALDPVVCPVDDLCLLQVWDDLPFALFDPLQEIEWAALQDPPSVNNVSNLVVCVVSFFAEEEELADDPVRSVPGPCSVVGPVVVHHYDHQNDDQPCPDLSNLLSLLVSLLSLLVDFDRYYYYYHGSQGSVLQSVLLVSLLSPGAPCSSLVSNCSSCCSGGVDDPPDPSSVSNSVPGNQVVLCVLQVHPGPNPDSSSVSSVVSSVVSPDDPSSSVSNSVSSPGDDPPPDDDDDDDDDDDDDDDDDDDDDDDDDDDDD

Radius of gyration: 35.83 Å; Cα contacts (8 Å, |Δi|>4): 1748; chains: 1; bounding box: 103×78×80 Å

Sequence (863 aa):
MMNAAGYDLATIGNHEFDYGYEQLMLNMAKANFQVLCANVSKDGKSIFGANTIIEKGGMKIGFFGLETPEAQTKANPALIQGLTFLGAEDMYAAAQAQVDDLKARGADAVICLAHLGVDSSSEPNTSYDLLKNVPDIDFVIDGHSHSVMLAGAAKLQTGVDKDGNPTYIDNPHYELPIQSTGTKLAYVGVLIIDNKTKLPEGLEMLDLGQYEYEDAKVTAAAKAIMEPIDAEYSAVFAKSEVELNGDKEPGNRTQETNLGNLITDAMMWAIKTKAPGVDMTNAVAITNGGGIRAWIHAGDISKADVTTVLPFGNTLAVVHVKGSELLEALEASTFCTPISLGGFPQTAGMKLTVDCTKPYDKADDTYPGSTYYGPKSINRVTIESINGQPFDPDQTYAVITNNFTAAGGDTYYAFAAASSQFDTGLPLDEIVMEYITTVLGGVVGQEYAEPDGRMTIILPPDEGDGKITIGGLDANIWMTKYGNVYTDCKAEKFMGDMGFNWGDLVTVEFLGKTLTLPVIPTYSYVDSGKPAIIVEKGEDGNPTGYVSMAINMGNFAETYELAVKHTDEDKNWYWTAWEGVTYPVEVTFTMAEKDGYRAEYILHELQRTNDRADYPDLTDEEFANFRNVATTGMGKNLLYRGSSPINPELGRSGYADAALKKAGVTVIMNLADSEADAKAYEGFADTYYGGQKVIYLNLGVDFTAPEFQAGLADGLRFFAANKGVYYVHCTEGKDRAGFANALLECLMGATFNEVVEDYMTTYYNYYGVEPGTDKYTAIAESNIIKTLQTAFGVEDLSKADLQKGAKDYMKAIGLTDAEITSLMTNLGYKAPATGDTGVVLYVGLALLALTGGVFVARRKELF